Protein AF-0000000084520949 (afdb_homodimer)

Radius of gyration: 34.85 Å; Cα contacts (8 Å, |Δi|>4): 1680; chains: 2; bounding box: 61×106×76 Å

Secondary structure (DSSP, 8-state):
--TTSEEEEE--SHHHHHHHHHHHHHH--EEEEEE--STTTHHHHHHHHHTTTEEEEEESSGGGGGG-EEEE-SEEEESGGG--S--SEEEE-S-GGGHHHHHHHS-HHHHHH--EEEESS--TTHHHHHHHHHHHTT---EEEEESS-SEEEEETTSSSSSEEEEEEE-SEEEEEESSSS-HHHHHHHHHHHHTT-EEEEPSSHHHHHT--THHHHHHHHHSSHHHHHHHTT--SS--BTTSBTTTSSB-HHHHHHHHHHHHHHHHHHHHTT-----HHHHHHHTT----TTTS-HHHHHTGGGS-HHHHHHHHHHHHHHTTS-TTSPP-TT-PPP-TT--BPPPPEE-TTS-EE--HHHHHHHHHHHHHHHHHHHTT---HHHHHHHHHHHHHHHHHHHHTTTS-B-GGGS----HHHHHHHHHHHHHHHHHHHH--/--TTSEEEEE--SHHHHHHHHHHHHHH--EEEEEE--STTTHHHHHHHHHTTTEEEEEESSGGGGGG-EEEE-SEEEESGGG--S--SEEEE-S-GGGHHHHHHHS-HHHHHH--EEEESS--TTHHHHHHHHHHHTT---EEEEESS-SEEEEETTSSSSSEEEEEEE-SEEEEEESSSS-HHHHHHHHHHHHTT-EEEEPSSHHHHHT--THHHHHHHHHSSHHHHHHHTT--SS--BTTSBTTTSSB-HHHHHHHHHHHHHHHHHHHHTT-----HHHHHHHTT----TTTS-HHHHHTGGGS-HHHHHHHHHHHHHHTTS-TTSPP-TT-PPP-TT--BPPPPEE-TTS-EE--HHHHHHHHHHHHHHHHHHHTT---HHHHHHHHHHHHHHHHHHHHTTTS-B-GGGS----HHHHHHHHHHHHHHHHHHHH--

InterPro domains:
  IPR016935 Opine metallophore dehydrogenase [PF10100] (5-428)

Solvent-accessible surface area (backbone atoms only — not comparable to full-atom values): 45930 Å² total; per-residue (Å²): 131,74,59,55,48,30,33,34,36,38,30,78,46,43,62,37,53,49,50,50,39,44,42,33,75,75,62,64,30,44,38,30,39,26,29,65,84,38,83,77,40,42,48,25,56,52,37,21,59,76,49,72,34,37,37,38,31,43,57,70,47,77,89,44,53,74,65,38,49,67,41,69,55,72,39,81,32,78,20,54,65,59,65,76,80,83,41,29,19,39,34,45,52,55,59,63,88,44,50,64,68,51,53,69,43,33,58,62,73,54,57,42,61,23,50,31,36,39,31,40,53,37,42,69,45,43,58,33,33,51,51,41,54,37,46,73,67,71,24,83,46,40,45,32,22,22,6,43,63,61,56,46,54,36,42,64,81,75,47,64,47,38,41,27,31,36,66,46,70,50,59,52,44,32,27,11,35,73,45,95,77,49,71,65,56,55,52,51,36,53,52,35,46,72,58,66,23,46,59,47,77,40,95,31,24,59,61,8,18,66,62,26,69,62,77,48,48,43,50,49,52,43,33,35,72,63,36,41,38,39,25,72,62,73,48,92,56,50,40,18,55,53,24,52,57,84,39,17,56,45,32,63,64,41,41,46,48,26,53,49,36,42,52,34,52,32,51,41,36,40,75,70,75,43,82,58,78,53,61,63,37,46,44,33,75,55,57,61,70,71,59,58,81,65,50,45,69,66,56,38,74,44,43,83,76,48,54,69,66,55,43,39,39,51,52,49,48,53,47,59,52,40,44,34,36,82,85,48,78,50,47,88,78,25,49,47,46,63,61,19,75,43,68,62,58,44,50,43,68,45,94,88,62,26,38,38,63,35,66,75,50,54,57,51,50,54,47,52,49,44,48,50,50,50,23,56,74,72,72,39,80,48,69,57,55,50,49,29,51,52,49,45,48,52,49,33,48,52,49,48,62,73,43,62,92,59,54,67,39,75,75,51,52,87,79,80,62,60,70,60,45,52,35,21,50,53,42,49,47,51,52,55,50,49,54,58,65,75,93,133,73,59,55,47,29,33,36,34,38,30,78,48,44,62,37,53,50,49,49,41,45,40,33,75,72,60,64,29,44,38,30,39,26,28,64,84,39,83,75,41,43,50,26,56,51,36,22,59,73,48,73,34,36,36,39,33,43,56,71,46,76,89,43,53,76,65,39,50,67,42,71,56,73,39,80,32,80,20,53,65,59,66,75,79,82,42,29,19,40,34,46,52,56,60,61,87,43,51,63,66,51,53,70,43,34,59,63,74,53,56,42,62,24,50,33,36,38,31,39,53,37,42,67,45,42,60,33,33,50,50,41,54,38,46,74,67,70,23,82,44,40,45,32,22,22,6,44,62,60,56,46,55,35,43,64,82,76,45,63,46,40,41,27,31,35,65,46,69,50,60,51,44,32,27,12,34,73,46,94,76,50,71,64,58,55,52,51,36,53,54,34,47,73,57,68,23,47,59,44,79,42,96,31,23,60,61,8,17,66,63,27,68,61,76,47,47,44,52,51,52,45,33,36,73,62,36,41,39,40,26,70,62,71,47,93,57,48,39,18,55,53,25,51,56,82,38,16,57,47,32,64,64,40,40,45,47,26,52,50,36,42,53,35,52,31,51,40,37,40,75,70,74,43,81,56,76,55,60,63,37,46,44,32,74,56,57,61,68,72,59,56,82,65,51,44,67,65,57,40,75,44,41,84,78,50,53,69,69,55,43,38,38,52,52,48,49,54,48,59,51,41,43,33,35,85,84,49,78,50,47,85,78,26,50,47,46,64,61,19,75,43,68,60,61,44,50,43,68,46,93,88,61,26,36,39,64,36,64,76,50,56,57,51,50,53,46,52,50,44,47,50,50,51,22,56,73,71,71,40,78,47,69,56,55,50,49,29,51,51,48,44,51,53,49,33,49,52,48,48,60,74,42,61,93,59,54,67,39,77,76,51,52,87,80,82,61,59,69,58,44,52,36,21,51,53,42,50,48,51,51,55,51,51,54,59,66,76,94

Nearest PDB structures (foldseek):
  6gmz-assembly1_A  TM=9.698E-01  e=1.694E-53  Staphylococcus aureus
  6c4t-assembly1_A  TM=9.659E-01  e=5.477E-53  Staphylococcus aureus
  6c4n-assembly1_A  TM=9.568E-01  e=9.631E-44  Pseudomonas aeruginosa PAO1
  6pbp-assembly1_A  TM=9.598E-01  e=1.781E-43  Pseudomonas aeruginosa PAO1
  6c4n-assembly1_B  TM=9.517E-01  e=2.432E-41  Pseudomonas aeruginosa PAO1

Foldseek 3Di:
DDLFAEEEEEDQFQLSLLVQFLSCVPVVHQYEYEYEDDPQCVQAVVQCVVVVQKFWEAEPDPLQVSSGDMDHHNYYYHAQLGDDDAHAEYEYPDFLVCVVVSVVSHDLVRLQRHAEYEYADYAQLSQLLVVLVCVVSPHPHKYKYKQHHFFDKHAPVRGRHRYIYTYTGWQEIEMFIPDQDDPNLVVVQVSCVVSNHHYHYDRHRSLSNLLHLCLQQQLLQQLDPLNLCVQAPVDPDWAFRLDDPPNGDDDLVSLLLSLLQLVLLQVLCVLLVHGGDLNLLSCAVGHPHADCVQPPPVCSVCLVVDDSVSNSVSVSSVSVRQQFDPPADADPVRDGHRRRHHTRHYWDQDPVRATDGDVVPLSVLVNLLLSVLSCVLSVGDRVSSVSSNVSNLVSLQVSCVVQPPGHHDCSSPDDNCVVSSVSSSVSSVVSSVVVVVVD/DDLFAEEEEEDQFQLSLLVQFLSCVQVVHQYEYEYEDDPQCVQAVVQCVVVVQKFWEAEPDVLQVSSGDMDHHNYYYHAQLGDDDAHAEYEYPDFLVCVVVSVVSHDLVRLQRHAEYEYADYAQLSQLLVVLVCVVSPHPHKYKYKQHHFFDKHAPVRGRHRYIYTYTGWQEIEMFIPDQDDPNLVVVQVSCVVSNHHYHYDRHRSLSNLLHLCLQQQLLQQLDPLNLCVQAPVDPDWAFRLDDPPSGDDDLVSLLLSLLQLVLLQVLQVLLVHGGDLNLLSCQVGHPHADCVQPPPVCSVCLVVDDSVSNSVSVSSVSVRQQFDPPADADPVRDGHRRRHHTRHYWDQDPVRATDGDVVPLSVLVNLLLSVLSCVLSVGDRVSSVSSNVSNLVSLQVSCVVQPPGHHDCSSPDDNCVVSSVSSSVSSVVSSVVVVVVD

Sequence (878 aa):
MSDFKRVLILGTGPTSIQLAVMLKNHLNCCIGIVGRESVRSEPFFVALKQSNQRIRVDIQNEKHRQMEGECFIDHVYHGYGTITGEWDTVILSVTTDAYIEVLKQINDQLLKQVRCMVLISPTFGSNSLILHYMNSIQSSAEIISFSTYLGDTRWMSGEPSNHVITTGVKKKVFIGSSNDESQNIEKLCALYERLGITLETMSCPIEAETRNISLYVHPPLFMNDFSLSVIFGESAVRKYVYKMFPEGPITQYLIRDMLAEWKEITNIIEKLNMTGVNLLQFMVDDNYPVRLESLSRHDIDNFIHLETIHQEYLLYIRYTSLLIDPFSEPDQGGKYFDFSAVPIRQMFVNREGYWDIPRMPKEDYYRIKIIQGIARYVDSSCPTIDKFIAAYERKIEDAAQALQGELLSDAFVVQNFEEDLKMICSEIGKRIGSKTLNKMSDFKRVLILGTGPTSIQLAVMLKNHLNCCIGIVGRESVRSEPFFVALKQSNQRIRVDIQNEKHRQMEGECFIDHVYHGYGTITGEWDTVILSVTTDAYIEVLKQINDQLLKQVRCMVLISPTFGSNSLILHYMNSIQSSAEIISFSTYLGDTRWMSGEPSNHVITTGVKKKVFIGSSNDESQNIEKLCALYERLGITLETMSCPIEAETRNISLYVHPPLFMNDFSLSVIFGESAVRKYVYKMFPEGPITQYLIRDMLAEWKEITNIIEKLNMTGVNLLQFMVDDNYPVRLESLSRHDIDNFIHLETIHQEYLLYIRYTSLLIDPFSEPDQGGKYFDFSAVPIRQMFVNREGYWDIPRMPKEDYYRIKIIQGIARYVDSSCPTIDKFIAAYERKIEDAAQALQGELLSDAFVVQNFEEDLKMICSEIGKRIGSKTLNK

pLDDT: mean 94.58, std 6.76, range [42.28, 98.88]

Organism: Aneurinibacillus migulanus (NCBI:txid47500)

Structure (mmCIF, N/CA/C/O backbone):
data_AF-0000000084520949-model_v1
#
loop_
_entity.id
_entity.type
_entity.pdbx_description
1 polymer 'DUF2338 domain-containing protein'
#
loop_
_atom_site.group_PDB
_atom_site.id
_atom_site.type_symbol
_atom_site.label_atom_id
_atom_site.label_alt_id
_atom_site.label_comp_id
_atom_site.label_asym_id
_atom_site.label_entity_id
_atom_site.label_seq_id
_atom_site.pdbx_PDB_ins_code
_atom_site.Cartn_x
_atom_site.Cartn_y
_atom_site.Cartn_z
_atom_site.occupancy
_atom_site.B_iso_or_equiv
_atom_site.auth_seq_id
_atom_site.auth_comp_id
_atom_site.auth_asym_id
_atom_site.auth_atom_id
_atom_site.pdbx_PDB_model_num
ATOM 1 N N . MET A 1 1 ? 7.25 -54 -5.43 1 50.25 1 MET A N 1
ATOM 2 C CA . MET A 1 1 ? 8.336 -53.344 -6.156 1 50.25 1 MET A CA 1
ATOM 3 C C . MET A 1 1 ? 8.078 -51.844 -6.297 1 50.25 1 MET A C 1
ATOM 5 O O . MET A 1 1 ? 6.926 -51.438 -6.41 1 50.25 1 MET A O 1
ATOM 9 N N . SER A 1 2 ? 9.047 -51 -6.066 1 73.25 2 SER A N 1
ATOM 10 C CA . SER A 1 2 ? 8.891 -49.531 -6.055 1 73.25 2 SER A CA 1
ATOM 11 C C . SER A 1 2 ? 8.562 -49 -7.449 1 73.25 2 SER A C 1
ATOM 13 O O . SER A 1 2 ? 9.117 -49.469 -8.445 1 73.25 2 SER A O 1
ATOM 15 N N . ASP A 1 3 ? 7.453 -48.281 -7.574 1 89.25 3 ASP A N 1
ATOM 16 C CA . ASP A 1 3 ? 7.043 -47.688 -8.844 1 89.25 3 ASP A CA 1
ATOM 17 C C . ASP A 1 3 ? 7.961 -46.531 -9.242 1 89.25 3 ASP A C 1
ATOM 19 O O . ASP A 1 3 ? 7.695 -45.844 -10.219 1 89.25 3 ASP A O 1
ATOM 23 N N . PHE A 1 4 ? 9.102 -46.438 -8.562 1 94.38 4 PHE A N 1
ATOM 24 C CA . PHE A 1 4 ? 10.016 -45.344 -8.891 1 94.38 4 PHE A CA 1
ATOM 25 C C . PHE A 1 4 ? 11.406 -45.906 -9.219 1 94.38 4 PHE A C 1
ATOM 27 O O . PHE A 1 4 ? 12.414 -45.281 -8.852 1 94.38 4 PHE A O 1
ATOM 34 N N . LYS A 1 5 ? 11.422 -47.031 -9.828 1 95.62 5 LYS A N 1
ATOM 35 C CA . LYS A 1 5 ? 12.711 -47.562 -10.266 1 95.62 5 LYS A CA 1
ATOM 36 C C . LYS A 1 5 ? 13.141 -46.938 -11.586 1 95.62 5 LYS A C 1
ATOM 38 O O . LYS A 1 5 ? 14.289 -46.5 -11.727 1 95.62 5 LYS A O 1
ATOM 43 N N . ARG A 1 6 ? 12.25 -46.969 -12.547 1 97.88 6 ARG A N 1
ATOM 44 C CA . ARG A 1 6 ? 12.469 -46.312 -13.836 1 97.88 6 ARG A CA 1
ATOM 45 C C . ARG A 1 6 ? 11.461 -45.188 -14.055 1 97.88 6 ARG A C 1
ATOM 47 O O . ARG A 1 6 ? 10.258 -45.438 -14.195 1 97.88 6 ARG A O 1
ATOM 54 N N . VAL A 1 7 ? 11.961 -43.969 -14.07 1 98.38 7 VAL A N 1
ATOM 55 C CA . VAL A 1 7 ? 11.102 -42.812 -14.133 1 98.38 7 VAL A CA 1
ATOM 56 C C . VAL A 1 7 ? 11.367 -42.031 -15.43 1 98.38 7 VAL A C 1
ATOM 58 O O . VAL A 1 7 ? 12.516 -41.719 -15.742 1 98.38 7 VAL A O 1
ATOM 61 N N . LEU A 1 8 ? 10.289 -41.75 -16.188 1 98.62 8 LEU A N 1
ATOM 62 C CA . LEU A 1 8 ? 10.352 -40.938 -17.406 1 98.62 8 LEU A CA 1
ATOM 63 C C . LEU A 1 8 ? 9.758 -39.562 -17.172 1 98.62 8 LEU A C 1
ATOM 65 O O . LEU A 1 8 ? 8.594 -39.438 -16.797 1 98.62 8 LEU A O 1
ATOM 69 N N . ILE A 1 9 ? 10.547 -38.531 -17.391 1 98.5 9 ILE A N 1
ATOM 70 C CA . ILE A 1 9 ? 10.086 -37.156 -17.234 1 98.5 9 ILE A CA 1
ATOM 71 C C . ILE A 1 9 ? 9.766 -36.562 -18.609 1 98.5 9 ILE A C 1
ATOM 73 O O . ILE A 1 9 ? 10.633 -36.5 -19.484 1 98.5 9 ILE A O 1
ATOM 77 N N . LEU A 1 10 ? 8.539 -36.156 -18.766 1 98.06 10 LEU A N 1
ATOM 78 C CA . LEU A 1 10 ? 8.117 -35.5 -19.984 1 98.06 10 LEU A CA 1
ATOM 79 C C . LEU A 1 10 ? 8.328 -34 -19.875 1 98.06 10 LEU A C 1
ATOM 81 O O . LEU A 1 10 ? 7.637 -33.312 -19.109 1 98.06 10 LEU A O 1
ATOM 85 N N . GLY A 1 11 ? 9.164 -33.438 -20.719 1 95.69 11 GLY A N 1
ATOM 86 C CA . GLY A 1 11 ? 9.523 -32.031 -20.672 1 95.69 11 GLY A CA 1
ATOM 87 C C . GLY A 1 11 ? 11 -31.781 -20.453 1 95.69 11 GLY A C 1
ATOM 88 O O . GLY A 1 11 ? 11.68 -32.594 -19.828 1 95.69 11 GLY A O 1
ATOM 89 N N . THR A 1 12 ? 11.484 -30.641 -20.938 1 94.44 12 THR A N 1
ATOM 90 C CA . THR A 1 12 ? 12.914 -30.359 -20.875 1 94.44 12 THR A CA 1
ATOM 91 C C . THR A 1 12 ? 13.172 -29.016 -20.188 1 94.44 12 THR A C 1
ATOM 93 O O . THR A 1 12 ? 14.227 -28.406 -20.375 1 94.44 12 THR A O 1
ATOM 96 N N . GLY A 1 13 ? 12.227 -28.547 -19.438 1 93.5 13 GLY A N 1
ATOM 97 C CA . GLY A 1 13 ? 12.391 -27.281 -18.75 1 93.5 13 GLY A CA 1
ATOM 98 C C . GLY A 1 13 ? 13.195 -27.406 -17.469 1 93.5 13 GLY A C 1
ATOM 99 O O . GLY A 1 13 ? 13.617 -28.5 -17.094 1 93.5 13 GLY A O 1
ATOM 100 N N . PRO A 1 14 ? 13.398 -26.281 -16.812 1 96.12 14 PRO A N 1
ATOM 101 C CA . PRO A 1 14 ? 14.18 -26.266 -15.578 1 96.12 14 PRO A CA 1
ATOM 102 C C . PRO A 1 14 ? 13.594 -27.203 -14.516 1 96.12 14 PRO A C 1
ATOM 104 O O . PRO A 1 14 ? 14.344 -27.859 -13.789 1 96.12 14 PRO A O 1
ATOM 107 N N . THR A 1 15 ? 12.273 -27.281 -14.422 1 96.88 15 THR A N 1
ATOM 108 C CA . THR A 1 15 ? 11.594 -28.156 -13.461 1 96.88 15 THR A CA 1
ATOM 109 C C . THR A 1 15 ? 11.977 -29.609 -13.68 1 96.88 15 THR A C 1
ATOM 111 O O . THR A 1 15 ? 12.172 -30.359 -12.727 1 96.88 15 THR A O 1
ATOM 114 N N . SER A 1 16 ? 12.086 -30 -14.898 1 97.31 16 SER A N 1
ATOM 115 C CA . SER A 1 16 ? 12.445 -31.375 -15.25 1 97.31 16 SER A CA 1
ATOM 116 C C . SER A 1 16 ? 13.844 -31.719 -14.742 1 97.31 16 SER A C 1
ATOM 118 O O . SER A 1 16 ? 14.062 -32.812 -14.227 1 97.31 16 SER A O 1
ATOM 120 N N . ILE A 1 17 ? 14.719 -30.766 -14.867 1 97.44 17 ILE A N 1
ATOM 121 C CA . ILE A 1 17 ? 16.094 -30.969 -14.422 1 97.44 17 ILE A CA 1
ATOM 122 C C . ILE A 1 17 ? 16.125 -31.109 -12.898 1 97.44 17 ILE A C 1
ATOM 124 O O . ILE A 1 17 ? 16.766 -32.031 -12.375 1 97.44 17 ILE A O 1
ATOM 128 N N . GLN A 1 18 ? 15.438 -30.266 -12.273 1 98.06 18 GLN A N 1
ATOM 129 C CA . GLN A 1 18 ? 15.375 -30.328 -10.82 1 98.06 18 GLN A CA 1
ATOM 130 C C . GLN A 1 18 ? 14.789 -31.672 -10.359 1 98.06 18 GLN A C 1
ATOM 132 O O . GLN A 1 18 ? 15.297 -32.281 -9.414 1 98.06 18 GLN A O 1
ATOM 137 N N . LEU A 1 19 ? 13.727 -32.094 -10.984 1 97.88 19 LEU A N 1
ATOM 138 C CA . LEU A 1 19 ? 13.086 -33.344 -10.633 1 97.88 19 LEU A CA 1
ATOM 139 C C . LEU A 1 19 ? 14.023 -34.531 -10.867 1 97.88 19 LEU A C 1
ATOM 141 O O . LEU A 1 19 ? 14.102 -35.438 -10.047 1 97.88 19 LEU A O 1
ATOM 145 N N . ALA A 1 20 ? 14.734 -34.5 -11.969 1 98.12 20 ALA A N 1
ATOM 146 C CA . ALA A 1 20 ? 15.664 -35.594 -12.305 1 98.12 20 ALA A CA 1
ATOM 147 C C . ALA A 1 20 ? 16.734 -35.75 -11.234 1 98.12 20 ALA A C 1
ATOM 149 O O . ALA A 1 20 ? 16.984 -36.844 -10.758 1 98.12 20 ALA A O 1
ATOM 150 N N . VAL A 1 21 ? 17.297 -34.625 -10.867 1 97.81 21 VAL A N 1
ATOM 151 C CA . VAL A 1 21 ? 18.375 -34.656 -9.875 1 97.81 21 VAL A CA 1
ATOM 152 C C . VAL A 1 21 ? 17.828 -35.125 -8.531 1 97.81 21 VAL A C 1
ATOM 154 O O . VAL A 1 21 ? 18.453 -35.969 -7.863 1 97.81 21 VAL A O 1
ATOM 157 N N . MET A 1 22 ? 16.719 -34.656 -8.148 1 96.88 22 MET A N 1
ATOM 158 C CA . MET A 1 22 ? 16.094 -35.031 -6.883 1 96.88 22 MET A CA 1
ATOM 159 C C . MET A 1 22 ? 15.805 -36.531 -6.836 1 96.88 22 MET A C 1
ATOM 161 O O . MET A 1 22 ? 16.156 -37.188 -5.867 1 96.88 22 MET A O 1
ATOM 165 N N . LEU A 1 23 ? 15.227 -37.062 -7.859 1 97 23 LEU A N 1
ATOM 166 C CA . LEU A 1 23 ? 14.82 -38.469 -7.898 1 97 23 LEU A CA 1
ATOM 167 C C . LEU A 1 23 ? 16.031 -39.375 -7.961 1 97 23 LEU A C 1
ATOM 169 O O . LEU A 1 23 ? 16.078 -40.406 -7.289 1 97 23 LEU A O 1
ATOM 173 N N . LYS A 1 24 ? 16.938 -38.969 -8.766 1 96.69 24 LYS A N 1
ATOM 174 C CA . LYS A 1 24 ? 18.141 -39.781 -8.906 1 96.69 24 LYS A CA 1
ATOM 175 C C . LYS A 1 24 ? 18.938 -39.812 -7.609 1 96.69 24 LYS A C 1
ATOM 177 O O . LYS A 1 24 ? 19.375 -40.875 -7.164 1 96.69 24 LYS A O 1
ATOM 182 N N . ASN A 1 25 ? 19.156 -38.719 -7.055 1 95.69 25 ASN A N 1
ATOM 183 C CA . ASN A 1 25 ? 20.031 -38.625 -5.895 1 95.69 25 ASN A CA 1
ATOM 184 C C . ASN A 1 25 ? 19.375 -39.188 -4.641 1 95.69 25 ASN A C 1
ATOM 186 O O . ASN A 1 25 ? 20.062 -39.719 -3.76 1 95.69 25 ASN A O 1
ATOM 190 N N . HIS A 1 26 ? 18.125 -39.094 -4.516 1 95.5 26 HIS A N 1
ATOM 191 C CA . HIS A 1 26 ? 17.484 -39.469 -3.264 1 95.5 26 HIS A CA 1
ATOM 192 C C . HIS A 1 26 ? 16.812 -40.844 -3.377 1 95.5 26 HIS A C 1
ATOM 194 O O . HIS A 1 26 ? 16.594 -41.5 -2.367 1 95.5 26 HIS A O 1
ATOM 200 N N . LEU A 1 27 ? 16.453 -41.219 -4.594 1 95 27 LEU A N 1
ATOM 201 C CA . LEU A 1 27 ? 15.742 -42.5 -4.746 1 95 27 LEU A CA 1
ATOM 202 C C . LEU A 1 27 ? 16.516 -43.438 -5.648 1 95 27 LEU A C 1
ATOM 204 O O . LEU A 1 27 ? 16.109 -44.594 -5.836 1 95 27 LEU A O 1
ATOM 208 N N . ASN A 1 28 ? 17.578 -43 -6.207 1 94.88 28 ASN A N 1
ATOM 209 C CA . ASN A 1 28 ? 18.422 -43.812 -7.078 1 94.88 28 ASN A CA 1
ATOM 210 C C . ASN A 1 28 ? 17.641 -44.375 -8.25 1 94.88 28 ASN A C 1
ATOM 212 O O . ASN A 1 28 ? 17.734 -45.562 -8.555 1 94.88 28 ASN A O 1
ATOM 216 N N . CYS A 1 29 ? 16.891 -43.531 -8.875 1 95.69 29 CYS A N 1
ATOM 217 C CA . CYS A 1 29 ? 16.047 -43.938 -10 1 95.69 29 CYS A CA 1
ATOM 218 C C . CYS A 1 29 ? 16.828 -43.906 -11.305 1 95.69 29 CYS A C 1
ATOM 220 O O . CYS A 1 29 ? 17.797 -43.156 -11.445 1 95.69 29 CYS A O 1
ATOM 222 N N . CYS A 1 30 ? 16.438 -44.875 -12.188 1 97.81 30 CYS A N 1
ATOM 223 C CA . CYS A 1 30 ? 16.781 -44.688 -13.594 1 97.81 30 CYS A CA 1
ATOM 224 C C . CYS A 1 30 ? 15.945 -43.562 -14.219 1 97.81 30 CYS A C 1
ATOM 226 O O . CYS A 1 30 ? 14.711 -43.625 -14.195 1 97.81 30 CYS A O 1
ATOM 228 N N . ILE A 1 31 ? 16.641 -42.625 -14.797 1 98.12 31 ILE A N 1
ATOM 229 C CA . ILE A 1 31 ? 15.914 -41.438 -15.242 1 98.12 31 ILE A CA 1
ATOM 230 C C . ILE A 1 31 ? 15.953 -41.344 -16.766 1 98.12 31 ILE A C 1
ATOM 232 O O . ILE A 1 31 ? 17.016 -41.469 -17.375 1 98.12 31 ILE A O 1
ATOM 236 N N . GLY A 1 32 ? 14.781 -41.156 -17.375 1 98.25 32 GLY A N 1
ATOM 237 C CA . GLY A 1 32 ? 14.641 -40.75 -18.766 1 98.25 32 GLY A CA 1
ATOM 238 C C . GLY A 1 32 ? 14.023 -39.375 -18.906 1 98.25 32 GLY A C 1
ATOM 239 O O . GLY A 1 32 ? 13.133 -39 -18.141 1 98.25 32 GLY A O 1
ATOM 240 N N . ILE A 1 33 ? 14.5 -38.625 -19.875 1 97.75 33 ILE A N 1
ATOM 241 C CA . ILE A 1 33 ? 13.922 -37.344 -20.203 1 97.75 33 ILE A CA 1
ATOM 242 C C . ILE A 1 33 ? 13.562 -37.281 -21.688 1 97.75 33 ILE A C 1
ATOM 244 O O . ILE A 1 33 ? 14.305 -37.781 -22.531 1 97.75 33 ILE A O 1
ATOM 248 N N . VAL A 1 34 ? 12.43 -36.719 -21.953 1 97.25 34 VAL A N 1
ATOM 249 C CA . VAL A 1 34 ? 12.008 -36.594 -23.344 1 97.25 34 VAL A CA 1
ATOM 250 C C . VAL A 1 34 ? 11.453 -35.188 -23.578 1 97.25 34 VAL A C 1
ATOM 252 O O . VAL A 1 34 ? 10.805 -34.594 -22.703 1 97.25 34 VAL A O 1
ATOM 255 N N . GLY A 1 35 ? 11.742 -34.625 -24.719 1 92.81 35 GLY A N 1
ATOM 256 C CA . GLY A 1 35 ? 11.211 -33.344 -25.141 1 92.81 35 GLY A CA 1
ATOM 257 C C . GLY A 1 35 ? 11.008 -33.219 -26.641 1 92.81 35 GLY A C 1
ATOM 258 O O . GLY A 1 35 ? 11.555 -34.031 -27.391 1 92.81 35 GLY A O 1
ATOM 259 N N . ARG A 1 36 ? 10.211 -32.281 -26.922 1 86.62 36 ARG A N 1
ATOM 260 C CA . ARG A 1 36 ? 10.008 -32.031 -28.344 1 86.62 36 ARG A CA 1
ATOM 261 C C . ARG A 1 36 ? 11.25 -31.406 -28.969 1 86.62 36 ARG A C 1
ATOM 263 O O . ARG A 1 36 ? 11.961 -30.625 -28.328 1 86.62 36 ARG A O 1
ATOM 270 N N . GLU A 1 37 ? 11.453 -31.781 -30.188 1 80.38 37 GLU A N 1
ATOM 271 C CA . GLU A 1 37 ? 12.516 -31.109 -30.922 1 80.38 37 GLU A CA 1
ATOM 272 C C . GLU A 1 37 ? 12.031 -29.766 -31.469 1 80.38 37 GLU A C 1
ATOM 274 O O . GLU A 1 37 ? 11.164 -29.719 -32.344 1 80.38 37 GLU A O 1
ATOM 279 N N . SER A 1 38 ? 12.492 -28.781 -30.859 1 79.81 38 SER A N 1
ATOM 280 C CA . SER A 1 38 ? 12.133 -27.422 -31.25 1 79.81 38 SER A CA 1
ATOM 281 C C . SER A 1 38 ? 13.32 -26.484 -31.141 1 79.81 38 SER A C 1
ATOM 283 O O . SER A 1 38 ? 14.352 -26.828 -30.562 1 79.81 38 SER A O 1
ATOM 285 N N . VAL A 1 39 ? 13.078 -25.359 -31.734 1 76.44 39 VAL A N 1
ATOM 286 C CA . VAL A 1 39 ? 14.109 -24.328 -31.641 1 76.44 39 VAL A CA 1
ATOM 287 C C . VAL A 1 39 ? 14.367 -23.984 -30.172 1 76.44 39 VAL A C 1
ATOM 289 O O . VAL A 1 39 ? 15.5 -23.703 -29.781 1 76.44 39 VAL A O 1
ATOM 292 N N . ARG A 1 40 ? 13.391 -24.125 -29.375 1 77.38 40 ARG A N 1
ATOM 293 C CA . ARG A 1 40 ? 13.477 -23.766 -27.953 1 77.38 40 ARG A CA 1
ATOM 294 C C . ARG A 1 40 ? 14.25 -24.812 -27.172 1 77.38 40 ARG A C 1
ATOM 296 O O . ARG A 1 40 ? 14.969 -24.469 -26.219 1 77.38 40 ARG A O 1
ATOM 303 N N . SER A 1 41 ? 14.078 -26.031 -27.578 1 84.44 41 SER A N 1
ATOM 304 C CA . SER A 1 41 ? 14.68 -27.109 -26.797 1 84.44 41 SER A CA 1
ATOM 305 C C . SER A 1 41 ? 16.062 -27.484 -27.344 1 84.44 41 SER A C 1
ATOM 307 O O . SER A 1 41 ? 16.828 -28.172 -26.672 1 84.44 41 SER A O 1
ATOM 309 N N . GLU A 1 42 ? 16.422 -26.984 -28.453 1 88.88 42 GLU A N 1
ATOM 310 C CA . GLU A 1 42 ? 17.656 -27.375 -29.125 1 88.88 42 GLU A CA 1
ATOM 311 C C . GLU A 1 42 ? 18.875 -27.062 -28.266 1 88.88 42 GLU A C 1
ATOM 313 O O . GLU A 1 42 ? 19.766 -27.891 -28.094 1 88.88 42 GLU A O 1
ATOM 318 N N . PRO A 1 43 ? 18.891 -25.938 -27.75 1 89.62 43 PRO A N 1
ATOM 319 C CA . PRO A 1 43 ? 20.047 -25.641 -26.906 1 89.62 43 PRO A CA 1
ATOM 320 C C . PRO A 1 43 ? 20.188 -26.609 -25.719 1 89.62 43 PRO A C 1
ATOM 322 O O . PRO A 1 43 ? 21.297 -26.938 -25.328 1 89.62 43 PRO A O 1
ATOM 325 N N . PHE A 1 44 ? 19.188 -27.047 -25.188 1 93.31 44 PHE A N 1
ATOM 326 C CA . PHE A 1 44 ? 19.188 -28 -24.094 1 93.31 44 PHE A CA 1
ATOM 327 C C . PHE A 1 44 ? 19.812 -29.328 -24.531 1 93.31 44 PHE A C 1
ATOM 329 O O . PHE A 1 44 ? 20.703 -29.844 -23.844 1 93.31 44 PHE A O 1
ATOM 336 N N . PHE A 1 45 ? 19.406 -29.812 -25.641 1 94.31 45 PHE A N 1
ATOM 337 C CA . PHE A 1 45 ? 19.906 -31.094 -26.141 1 94.31 45 PHE A CA 1
ATOM 338 C C . PHE A 1 45 ? 21.391 -30.984 -26.484 1 94.31 45 PHE A C 1
ATOM 340 O O . PHE A 1 45 ? 22.156 -31.922 -26.266 1 94.31 45 PHE A O 1
ATOM 347 N N . VAL A 1 46 ? 21.734 -29.828 -27 1 94.38 46 VAL A N 1
ATOM 348 C CA . VAL A 1 46 ? 23.141 -29.609 -27.344 1 94.38 46 VAL A CA 1
ATOM 349 C C . VAL A 1 46 ? 23.984 -29.594 -26.062 1 94.38 46 VAL A C 1
ATOM 351 O O . VAL A 1 46 ? 25.031 -30.234 -26 1 94.38 46 VAL A O 1
ATOM 354 N N . ALA A 1 47 ? 23.484 -28.953 -25.109 1 95.19 47 ALA A N 1
ATOM 355 C CA . ALA A 1 47 ? 24.188 -28.859 -23.828 1 95.19 47 ALA A CA 1
ATOM 356 C C . ALA A 1 47 ? 24.312 -30.234 -23.188 1 95.19 47 ALA A C 1
ATOM 358 O O . ALA A 1 47 ? 25.344 -30.562 -22.578 1 95.19 47 ALA A O 1
ATOM 359 N N . LEU A 1 48 ? 23.312 -31 -23.281 1 94.94 48 LEU A N 1
ATOM 360 C CA . LEU A 1 48 ? 23.312 -32.344 -22.703 1 94.94 48 LEU A CA 1
ATOM 361 C C . LEU A 1 48 ? 24.359 -33.219 -23.391 1 94.94 48 LEU A C 1
ATOM 363 O O . LEU A 1 48 ? 25.062 -34 -22.719 1 94.94 48 LEU A O 1
ATOM 367 N N . LYS A 1 49 ? 24.375 -33.094 -24.594 1 94.31 49 LYS A N 1
ATOM 368 C CA . LYS A 1 49 ? 25.344 -33.875 -25.344 1 94.31 49 LYS A CA 1
ATOM 369 C C . LYS A 1 49 ? 26.781 -33.469 -24.984 1 94.31 49 LYS A C 1
ATOM 371 O O . LYS A 1 49 ? 27.641 -34.312 -24.812 1 94.31 49 LYS A O 1
ATOM 376 N N . GLN A 1 50 ? 26.969 -32.219 -24.922 1 95.69 50 GLN A N 1
ATOM 377 C CA . GLN A 1 50 ? 28.297 -31.688 -24.641 1 95.69 50 GLN A CA 1
ATOM 378 C C . GLN A 1 50 ? 28.75 -32.062 -23.234 1 95.69 50 GLN A C 1
ATOM 380 O O . GLN A 1 50 ? 29.938 -32.219 -22.984 1 95.69 50 GLN A O 1
ATOM 385 N N . SER A 1 51 ? 27.859 -32.281 -22.375 1 95.5 51 SER A N 1
ATOM 386 C CA . SER A 1 51 ? 28.172 -32.594 -20.984 1 95.5 51 SER A CA 1
ATOM 387 C C . SER A 1 51 ? 28.156 -34.094 -20.75 1 95.5 51 SER A C 1
ATOM 389 O O . SER A 1 51 ? 28.203 -34.531 -19.594 1 95.5 51 SER A O 1
ATOM 391 N N . ASN A 1 52 ? 28.016 -34.875 -21.734 1 95.56 52 ASN A N 1
ATOM 392 C CA . ASN A 1 52 ? 27.875 -36.312 -21.625 1 95.56 52 ASN A CA 1
ATOM 393 C C . ASN A 1 52 ? 26.688 -36.688 -20.75 1 95.56 52 ASN A C 1
ATOM 395 O O . ASN A 1 52 ? 26.828 -37.5 -19.828 1 95.56 52 ASN A O 1
ATOM 399 N N . GLN A 1 53 ? 25.531 -35.969 -20.906 1 96.12 53 GLN A N 1
ATOM 400 C CA . GLN A 1 53 ? 24.234 -36.219 -20.281 1 96.12 53 GLN A CA 1
ATOM 401 C C . GLN A 1 53 ? 24.266 -35.906 -18.797 1 96.12 53 GLN A C 1
ATOM 403 O O . GLN A 1 53 ? 23.453 -36.406 -18.031 1 96.12 53 GLN A O 1
ATOM 408 N N . ARG A 1 54 ? 25.156 -35.094 -18.406 1 97.56 54 ARG A N 1
ATOM 409 C CA . ARG A 1 54 ? 25.219 -34.625 -17.031 1 97.56 54 ARG A CA 1
ATOM 410 C C . ARG A 1 54 ? 24.422 -33.344 -16.828 1 97.56 54 ARG A C 1
ATOM 412 O O . ARG A 1 54 ? 24.469 -32.438 -17.672 1 97.56 54 ARG A O 1
ATOM 419 N N . ILE A 1 55 ? 23.641 -33.312 -15.75 1 97.81 55 ILE A N 1
ATOM 420 C CA . ILE A 1 55 ? 22.875 -32.125 -15.406 1 97.81 55 ILE A CA 1
ATOM 421 C C . ILE A 1 55 ? 23.203 -31.688 -13.984 1 97.81 55 ILE A C 1
ATOM 423 O O . ILE A 1 55 ? 23.703 -32.5 -13.188 1 97.81 55 ILE A O 1
ATOM 427 N N . ARG A 1 56 ? 22.953 -30.406 -13.781 1 98 56 ARG A N 1
ATOM 428 C CA . ARG A 1 56 ? 23.328 -29.828 -12.492 1 98 56 ARG A CA 1
ATOM 429 C C . ARG A 1 56 ? 22.266 -28.859 -11.984 1 98 56 ARG A C 1
ATOM 431 O O . ARG A 1 56 ? 21.703 -28.094 -12.766 1 98 56 ARG A O 1
ATOM 438 N N . VAL A 1 57 ? 22.031 -28.875 -10.641 1 97.94 57 VAL A N 1
ATOM 439 C CA . VAL A 1 57 ? 21.109 -27.953 -9.977 1 97.94 57 VAL A CA 1
ATOM 440 C C . VAL A 1 57 ? 21.844 -27.219 -8.859 1 97.94 57 VAL A C 1
ATOM 442 O O . VAL A 1 57 ? 22.422 -27.844 -7.977 1 97.94 57 VAL A O 1
ATOM 445 N N . ASP A 1 58 ? 21.797 -25.938 -8.938 1 97.31 58 ASP A N 1
ATOM 446 C CA . ASP A 1 58 ? 22.281 -25.078 -7.859 1 97.31 58 ASP A CA 1
ATOM 447 C C . ASP A 1 58 ? 21.125 -24.5 -7.055 1 97.31 58 ASP A C 1
ATOM 449 O O . ASP A 1 58 ? 19.984 -24.516 -7.5 1 97.31 58 ASP A O 1
ATOM 453 N N . ILE A 1 59 ? 21.438 -24.062 -5.844 1 94.81 59 ILE A N 1
ATOM 454 C CA . ILE A 1 59 ? 20.438 -23.422 -4.988 1 94.81 59 ILE A CA 1
ATOM 455 C C . ILE A 1 59 ? 20.906 -22.031 -4.594 1 94.81 59 ILE A C 1
ATOM 457 O O . ILE A 1 59 ? 22.109 -21.766 -4.531 1 94.81 59 ILE A O 1
ATOM 461 N N . GLN A 1 60 ? 20 -21.188 -4.406 1 90.06 60 GLN A N 1
ATOM 462 C CA . GLN A 1 60 ? 20.312 -19.828 -3.979 1 90.06 60 GLN A CA 1
ATOM 463 C C . GLN A 1 60 ? 20.422 -19.734 -2.459 1 90.06 60 GLN A C 1
ATOM 465 O O . GLN A 1 60 ? 21.25 -19 -1.935 1 90.06 60 GLN A O 1
ATOM 470 N N . ASN A 1 61 ? 19.656 -20.516 -1.74 1 87.75 61 ASN A N 1
ATOM 471 C CA . ASN A 1 61 ? 19.609 -20.516 -0.282 1 87.75 61 ASN A CA 1
ATOM 472 C C . ASN A 1 61 ? 20.172 -21.797 0.301 1 87.75 61 ASN A C 1
ATOM 474 O O . ASN A 1 61 ? 19.641 -22.891 0.035 1 87.75 61 ASN A O 1
ATOM 478 N N . GLU A 1 62 ? 21.016 -21.656 1.245 1 89.44 62 GLU A N 1
ATOM 479 C CA . GLU A 1 62 ? 21.719 -22.797 1.808 1 89.44 62 GLU A CA 1
ATOM 480 C C . GLU A 1 62 ? 20.766 -23.719 2.566 1 89.44 62 GLU A C 1
ATOM 482 O O . GLU A 1 62 ? 21.031 -24.922 2.691 1 89.44 62 GLU A O 1
ATOM 487 N N . LYS A 1 63 ? 19.719 -23.203 2.943 1 87.81 63 LYS A N 1
ATOM 488 C CA . LYS A 1 63 ? 18.75 -23.984 3.674 1 87.81 63 LYS A CA 1
ATOM 489 C C . LYS A 1 63 ? 18.188 -25.109 2.801 1 87.81 63 LYS A C 1
ATOM 491 O O . LYS A 1 63 ? 17.656 -26.109 3.314 1 87.81 63 LYS A O 1
ATOM 496 N N . HIS A 1 64 ? 18.344 -24.984 1.468 1 92.38 64 HIS A N 1
ATOM 497 C CA . HIS A 1 64 ? 17.797 -25.969 0.54 1 92.38 64 HIS A CA 1
ATOM 498 C C . HIS A 1 64 ? 18.906 -26.797 -0.104 1 92.38 64 HIS A C 1
ATOM 500 O O . HIS A 1 64 ? 18.781 -27.219 -1.253 1 92.38 64 HIS A O 1
ATOM 506 N N . ARG A 1 65 ? 19.953 -27.031 0.561 1 92.94 65 ARG A N 1
ATOM 507 C CA . ARG A 1 65 ? 21.141 -27.719 0.059 1 92.94 65 ARG A CA 1
ATOM 508 C C . ARG A 1 65 ? 20.797 -29.125 -0.415 1 92.94 65 ARG A C 1
ATOM 510 O O . ARG A 1 65 ? 21.422 -29.641 -1.344 1 92.94 65 ARG A O 1
ATOM 517 N N . GLN A 1 66 ? 19.812 -29.703 0.132 1 93.94 66 GLN A N 1
ATOM 518 C CA . GLN A 1 66 ? 19.422 -31.078 -0.219 1 93.94 66 GLN A CA 1
ATOM 519 C C . GLN A 1 66 ? 18.875 -31.141 -1.641 1 93.94 66 GLN A C 1
ATOM 521 O O . GLN A 1 66 ? 18.766 -32.219 -2.217 1 93.94 66 GLN A O 1
ATOM 526 N N . MET A 1 67 ? 18.562 -30.031 -2.221 1 95 67 MET A N 1
ATOM 527 C CA . MET A 1 67 ? 17.984 -29.984 -3.559 1 95 67 MET A CA 1
ATOM 528 C C . MET A 1 67 ? 19.078 -29.844 -4.621 1 95 67 MET A C 1
ATOM 530 O O . MET A 1 67 ? 18.812 -30.047 -5.809 1 95 67 MET A O 1
ATOM 534 N N . GLU A 1 68 ? 20.219 -29.516 -4.164 1 95.81 68 GLU A N 1
ATOM 535 C CA . GLU A 1 68 ? 21.328 -29.312 -5.098 1 95.81 68 GLU A CA 1
ATOM 536 C C . GLU A 1 68 ? 22.016 -30.641 -5.426 1 95.81 68 GLU A C 1
ATOM 538 O O . GLU A 1 68 ? 21.906 -31.609 -4.676 1 95.81 68 GLU A O 1
ATOM 543 N N . GLY A 1 69 ? 22.719 -30.594 -6.605 1 96.44 69 GLY A N 1
ATOM 544 C CA . GLY A 1 69 ? 23.5 -31.75 -6.977 1 96.44 69 GLY A CA 1
ATOM 545 C C . GLY A 1 69 ? 23.656 -31.922 -8.477 1 96.44 69 GLY A C 1
ATOM 546 O O . GLY A 1 69 ? 23.281 -31.031 -9.242 1 96.44 69 GLY A O 1
ATOM 547 N N . GLU A 1 70 ? 24.281 -32.969 -8.75 1 97.19 70 GLU A N 1
ATOM 548 C CA . GLU A 1 70 ? 24.5 -33.344 -10.141 1 97.19 70 GLU A CA 1
ATOM 549 C C . GLU A 1 70 ? 24.172 -34.844 -10.375 1 97.19 70 GLU A C 1
ATOM 551 O O . GLU A 1 70 ? 24.219 -35.625 -9.445 1 97.19 70 GLU A O 1
ATOM 556 N N . CYS A 1 71 ? 23.734 -35.062 -11.57 1 96.25 71 CYS A N 1
ATOM 557 C CA . CYS A 1 71 ? 23.531 -36.469 -11.914 1 96.25 71 CYS A CA 1
ATOM 558 C C . CYS A 1 71 ? 23.594 -36.688 -13.422 1 96.25 71 CYS A C 1
ATOM 560 O O . CYS A 1 71 ? 23.75 -35.719 -14.18 1 96.25 71 CYS A O 1
ATOM 562 N N . PHE A 1 72 ? 23.609 -37.969 -13.719 1 96.25 72 PHE A N 1
ATOM 563 C CA . PHE A 1 72 ? 23.578 -38.375 -15.117 1 96.25 72 PHE A CA 1
ATOM 564 C C . PHE A 1 72 ? 22.188 -38.844 -15.523 1 96.25 72 PHE A C 1
ATOM 566 O O . PHE A 1 72 ? 21.516 -39.562 -14.781 1 96.25 72 PHE A O 1
ATOM 573 N N . ILE A 1 73 ? 21.766 -38.406 -16.719 1 97.75 73 ILE A N 1
ATOM 574 C CA . ILE A 1 73 ? 20.5 -38.875 -17.266 1 97.75 73 ILE A CA 1
ATOM 575 C C . ILE A 1 7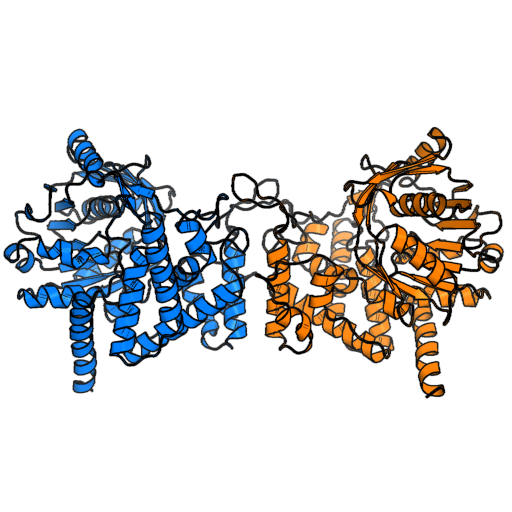3 ? 20.734 -40.188 -18 1 97.75 73 ILE A C 1
ATOM 577 O O . ILE A 1 73 ? 21.531 -40.25 -18.938 1 97.75 73 ILE A O 1
ATOM 581 N N . ASP A 1 74 ? 20 -41.156 -17.703 1 97.81 74 ASP A N 1
ATOM 582 C CA . ASP A 1 74 ? 20.219 -42.5 -18.25 1 97.81 74 ASP A CA 1
ATOM 583 C C . ASP A 1 74 ? 19.719 -42.594 -19.688 1 97.81 74 ASP A C 1
ATOM 585 O O . ASP A 1 74 ? 20.344 -43.281 -20.516 1 97.81 74 ASP A O 1
ATOM 589 N N . HIS A 1 75 ? 18.609 -41.969 -19.984 1 97.69 75 HIS A N 1
ATOM 590 C CA . HIS A 1 75 ? 18.016 -42.031 -21.312 1 97.69 75 HIS A CA 1
ATOM 591 C C . HIS A 1 75 ? 17.531 -40.625 -21.75 1 97.69 75 HIS A C 1
ATOM 593 O O . HIS A 1 75 ? 16.891 -39.938 -20.969 1 97.69 75 HIS A O 1
ATOM 599 N N . VAL A 1 76 ? 17.906 -40.312 -22.953 1 96.94 76 VAL A N 1
ATOM 600 C CA . VAL A 1 76 ? 17.453 -39.031 -23.531 1 96.94 76 VAL A CA 1
ATOM 601 C C . VAL A 1 76 ? 16.734 -39.312 -24.859 1 96.94 76 VAL A C 1
ATOM 603 O O . VAL A 1 76 ? 17.281 -39.969 -25.734 1 96.94 76 VAL A O 1
ATOM 606 N N . TYR A 1 77 ? 15.5 -38.812 -24.938 1 96.69 77 TYR A N 1
ATOM 607 C CA . TYR A 1 77 ? 14.711 -39.031 -26.141 1 96.69 77 TYR A CA 1
ATOM 608 C C . TYR A 1 77 ? 14.398 -37.719 -26.844 1 96.69 77 TYR A C 1
ATOM 610 O O . TYR A 1 77 ? 14 -36.75 -26.203 1 96.69 77 TYR A O 1
ATOM 618 N N . HIS A 1 78 ? 14.516 -37.781 -28.156 1 94.5 78 HIS A N 1
ATOM 619 C CA . HIS A 1 78 ? 14.172 -36.625 -29 1 94.5 78 HIS A CA 1
ATOM 620 C C . HIS A 1 78 ? 12.812 -36.844 -29.672 1 94.5 78 HIS A C 1
ATOM 622 O O . HIS A 1 78 ? 12.719 -37.406 -30.75 1 94.5 78 HIS A O 1
ATOM 628 N N . GLY A 1 79 ? 11.875 -36.281 -28.953 1 94.75 79 GLY A N 1
ATOM 629 C CA . GLY A 1 79 ? 10.516 -36.469 -29.422 1 94.75 79 GLY A CA 1
ATOM 630 C C . GLY A 1 79 ? 9.766 -37.531 -28.641 1 94.75 79 GLY A C 1
ATOM 631 O O . GLY A 1 79 ? 10.336 -38.594 -28.297 1 94.75 79 GLY A O 1
ATOM 632 N N . TYR A 1 80 ? 8.508 -37.375 -28.5 1 96.19 80 TYR A N 1
ATOM 633 C CA . TYR A 1 80 ? 7.703 -38.25 -27.641 1 96.19 80 TYR A CA 1
ATOM 634 C C . TYR A 1 80 ? 7.438 -39.594 -28.312 1 96.19 80 TYR A C 1
ATOM 636 O O . TYR A 1 80 ? 7.23 -40.594 -27.641 1 96.19 80 TYR A O 1
ATOM 644 N N . GLY A 1 81 ? 7.492 -39.594 -29.562 1 95.31 81 GLY A N 1
ATOM 645 C CA . GLY A 1 81 ? 7.262 -40.844 -30.297 1 95.31 81 GLY A CA 1
ATOM 646 C C . GLY A 1 81 ? 8.469 -41.75 -30.312 1 95.31 81 GLY A C 1
ATOM 647 O O . GLY A 1 81 ? 8.352 -42.938 -30.672 1 95.31 81 GLY A O 1
ATOM 648 N N . THR A 1 82 ? 9.562 -41.281 -29.797 1 96.31 82 THR A N 1
ATOM 649 C CA . THR A 1 82 ? 10.812 -42.031 -29.906 1 96.31 82 THR A CA 1
ATOM 650 C C . THR A 1 82 ? 11.078 -42.844 -28.641 1 96.31 82 THR A C 1
ATOM 652 O O . THR A 1 82 ? 12.047 -43.594 -28.578 1 96.31 82 THR A O 1
ATOM 655 N N . ILE A 1 83 ? 10.242 -42.719 -27.688 1 97.5 83 ILE A N 1
ATOM 656 C CA . ILE A 1 83 ? 10.461 -43.344 -26.391 1 97.5 83 ILE A CA 1
ATOM 657 C C . ILE A 1 83 ? 10.461 -44.875 -26.547 1 97.5 83 ILE A C 1
ATOM 659 O O . ILE A 1 83 ? 9.609 -45.438 -27.234 1 97.5 83 ILE A O 1
ATOM 663 N N . THR A 1 84 ? 11.453 -45.5 -25.891 1 96 84 THR A N 1
ATOM 664 C CA . THR A 1 84 ? 11.539 -46.938 -25.875 1 96 84 THR A CA 1
ATOM 665 C C . THR A 1 84 ? 11.719 -47.438 -24.438 1 96 84 THR A C 1
ATOM 667 O O . THR A 1 84 ? 11.992 -46.656 -23.531 1 96 84 THR A O 1
ATOM 670 N N . GLY A 1 85 ? 11.492 -48.75 -24.297 1 92.88 85 GLY A N 1
ATOM 671 C CA . GLY A 1 85 ? 11.695 -49.375 -23 1 92.88 85 GLY A CA 1
ATOM 672 C C . GLY A 1 85 ? 10.469 -49.312 -22.109 1 92.88 85 GLY A C 1
ATOM 673 O O . GLY A 1 85 ? 9.406 -48.875 -22.547 1 92.88 85 GLY A O 1
ATOM 674 N N . GLU A 1 86 ? 10.672 -49.875 -20.938 1 95.44 86 GLU A N 1
ATOM 675 C CA . GLU A 1 86 ? 9.594 -49.906 -19.953 1 95.44 86 GLU A CA 1
ATOM 676 C C . GLU A 1 86 ? 9.844 -48.875 -18.828 1 95.44 86 GLU A C 1
ATOM 678 O O . GLU A 1 86 ? 10.977 -48.719 -18.391 1 95.44 86 GLU A O 1
ATOM 683 N N . TRP A 1 87 ? 8.766 -48.25 -18.5 1 97.56 87 TRP A N 1
ATOM 684 C CA . TRP A 1 87 ? 8.844 -47.219 -17.469 1 97.56 87 TRP A CA 1
ATOM 685 C C . TRP A 1 87 ? 7.789 -47.469 -16.391 1 97.56 87 TRP A C 1
ATOM 687 O O . TRP A 1 87 ? 6.625 -47.719 -16.703 1 97.56 87 TRP A O 1
ATOM 697 N N . ASP A 1 88 ? 8.188 -47.344 -15.141 1 97.56 88 ASP A N 1
ATOM 698 C CA . ASP A 1 88 ? 7.27 -47.531 -14.023 1 97.56 88 ASP A CA 1
ATOM 699 C C . ASP A 1 88 ? 6.41 -46.281 -13.805 1 97.56 88 ASP A C 1
ATOM 701 O O . ASP A 1 88 ? 5.207 -46.375 -13.57 1 97.56 88 ASP A O 1
ATOM 705 N N . THR A 1 89 ? 7.098 -45.156 -13.82 1 98.31 89 THR A N 1
ATOM 706 C CA . THR A 1 89 ? 6.457 -43.906 -13.523 1 98.31 89 THR A CA 1
ATOM 707 C C . THR A 1 89 ? 6.738 -42.875 -14.617 1 98.31 89 THR A C 1
ATOM 709 O O . THR A 1 89 ? 7.863 -42.781 -15.117 1 98.31 89 THR A O 1
ATOM 712 N N . VAL A 1 90 ? 5.695 -42.188 -15.008 1 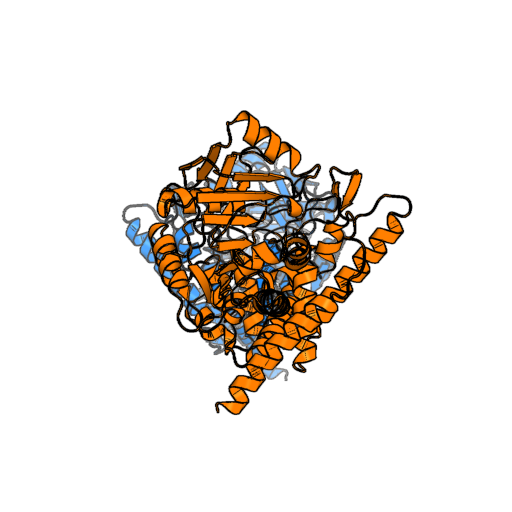98.56 90 VAL A N 1
ATOM 713 C CA . VAL A 1 90 ? 5.816 -41.062 -15.945 1 98.56 90 VAL A CA 1
ATOM 714 C C . VAL A 1 90 ? 5.441 -39.75 -15.242 1 98.56 90 VAL A C 1
ATOM 716 O O . VAL A 1 90 ? 4.375 -39.656 -14.625 1 98.56 90 VAL A O 1
ATOM 719 N N . ILE A 1 91 ? 6.312 -38.75 -15.32 1 98.62 91 ILE A N 1
ATOM 720 C CA . ILE A 1 91 ? 6.062 -37.469 -14.719 1 98.62 91 ILE A CA 1
ATOM 721 C C . ILE A 1 91 ? 5.797 -36.438 -15.812 1 98.62 91 ILE A C 1
ATOM 723 O O . ILE A 1 91 ? 6.621 -36.25 -16.719 1 98.62 91 ILE A O 1
ATOM 727 N N . LEU A 1 92 ? 4.66 -35.812 -15.742 1 98.38 92 LEU A N 1
ATOM 728 C CA . LEU A 1 92 ? 4.328 -34.75 -16.688 1 98.38 92 LEU A CA 1
ATOM 729 C C . LEU A 1 92 ? 4.832 -33.406 -16.203 1 98.38 92 LEU A C 1
ATOM 731 O O . LEU A 1 92 ? 4.195 -32.75 -15.352 1 98.38 92 LEU A O 1
ATOM 735 N N . SER A 1 93 ? 5.867 -32.969 -16.797 1 96.81 93 SER A N 1
ATOM 736 C CA . SER A 1 93 ? 6.469 -31.688 -16.469 1 96.81 93 SER A CA 1
ATOM 737 C C . SER A 1 93 ? 6.336 -30.703 -17.641 1 96.81 93 SER A C 1
ATOM 739 O O . SER A 1 93 ? 7.305 -30.031 -18 1 96.81 93 SER A O 1
ATOM 741 N N . VAL A 1 94 ? 5.207 -30.719 -18.297 1 94.12 94 VAL A N 1
ATOM 742 C CA . VAL A 1 94 ? 4.824 -29.812 -19.375 1 94.12 94 VAL A CA 1
ATOM 743 C C . VAL A 1 94 ? 3.625 -28.969 -18.922 1 94.12 94 VAL A C 1
ATOM 745 O O . VAL A 1 94 ? 3.07 -29.188 -17.844 1 94.12 94 VAL A O 1
ATOM 748 N N . THR A 1 95 ? 3.275 -28.016 -19.719 1 92.38 95 THR A N 1
ATOM 749 C CA . THR A 1 95 ? 2.139 -27.172 -19.375 1 92.38 95 THR A CA 1
ATOM 750 C C . THR A 1 95 ? 0.835 -27.953 -19.453 1 92.38 95 THR A C 1
ATOM 752 O O . THR A 1 95 ? 0.729 -28.922 -20.219 1 92.38 95 THR A O 1
ATOM 755 N N . THR A 1 96 ? -0.093 -27.594 -18.719 1 94.56 96 THR A N 1
ATOM 756 C CA . THR A 1 96 ? -1.313 -28.375 -18.531 1 94.56 96 THR A CA 1
ATOM 757 C C . THR A 1 96 ? -2.082 -28.5 -19.844 1 94.56 96 THR A C 1
ATOM 759 O O . THR A 1 96 ? -2.748 -29.5 -20.094 1 94.56 96 THR A O 1
ATOM 762 N N . ASP A 1 97 ? -1.971 -27.516 -20.688 1 91.19 97 ASP A N 1
ATOM 763 C CA . ASP A 1 97 ? -2.707 -27.516 -21.938 1 91.19 97 ASP A CA 1
ATOM 764 C C . ASP A 1 97 ? -2.078 -28.484 -22.938 1 91.19 97 ASP A C 1
ATOM 766 O O . ASP A 1 97 ? -2.686 -28.812 -23.969 1 91.19 97 ASP A O 1
ATOM 770 N N . ALA A 1 98 ? -0.934 -29 -22.625 1 92.31 98 ALA A N 1
ATOM 771 C CA . ALA A 1 98 ? -0.217 -29.875 -23.562 1 92.31 98 ALA A CA 1
ATOM 772 C C . ALA A 1 98 ? -0.321 -31.328 -23.141 1 92.31 98 ALA A C 1
ATOM 774 O O . ALA A 1 98 ? 0.162 -32.219 -23.844 1 92.31 98 ALA A O 1
ATOM 775 N N . TYR A 1 99 ? -0.956 -31.656 -22.047 1 96.44 99 TYR A N 1
ATOM 776 C CA . TYR A 1 99 ? -0.967 -33 -21.469 1 96.44 99 TYR A CA 1
ATOM 777 C C . TYR A 1 99 ? -1.42 -34.031 -22.5 1 96.44 99 TYR A C 1
ATOM 779 O O . TYR A 1 99 ? -0.696 -35 -22.797 1 96.44 99 TYR A O 1
ATOM 787 N N . ILE A 1 100 ? -2.518 -33.812 -23.094 1 96.38 100 ILE A N 1
ATOM 788 C CA . ILE A 1 100 ? -3.113 -34.812 -23.984 1 96.38 100 ILE A CA 1
ATOM 789 C C . ILE A 1 100 ? -2.314 -34.875 -25.281 1 96.38 100 ILE A C 1
ATOM 791 O O . ILE A 1 100 ? -2.08 -35.969 -25.812 1 96.38 100 ILE A O 1
ATOM 795 N N . GLU A 1 101 ? -1.936 -33.688 -25.781 1 93.81 101 GLU A N 1
ATOM 796 C CA . GLU A 1 101 ? -1.142 -33.656 -27 1 93.81 101 GLU A CA 1
ATOM 797 C C . GLU A 1 101 ? 0.134 -34.469 -26.859 1 93.81 101 GLU A C 1
ATOM 799 O O . GLU A 1 101 ? 0.509 -35.219 -27.766 1 93.81 101 GLU A O 1
ATOM 804 N N . VAL A 1 102 ? 0.723 -34.406 -25.781 1 96.12 102 VAL A N 1
ATOM 805 C CA . VAL A 1 102 ? 1.972 -35.125 -25.516 1 96.12 102 VAL A CA 1
ATOM 806 C C . VAL A 1 102 ? 1.701 -36.625 -25.375 1 96.12 102 VAL A C 1
ATOM 808 O O . VAL A 1 102 ? 2.396 -37.438 -25.984 1 96.12 102 VAL A O 1
ATOM 811 N N . LEU A 1 103 ? 0.709 -37 -24.672 1 97.38 103 LEU A N 1
ATOM 812 C CA . LEU A 1 103 ? 0.399 -38.406 -24.422 1 97.38 103 LEU A CA 1
ATOM 813 C C . LEU A 1 103 ? -0 -39.094 -25.719 1 97.38 103 LEU A C 1
ATOM 815 O O . LEU A 1 103 ? 0.343 -40.25 -25.922 1 97.38 103 LEU A O 1
ATOM 819 N N . LYS A 1 104 ? -0.638 -38.375 -26.547 1 96.69 104 LYS A N 1
ATOM 820 C CA . LYS A 1 104 ? -1.093 -38.938 -27.812 1 96.69 104 LYS A CA 1
ATOM 821 C C . LYS A 1 104 ? 0.088 -39.312 -28.703 1 96.69 104 LYS A C 1
ATOM 823 O O . LYS A 1 104 ? -0.044 -40.125 -29.609 1 96.69 104 LYS A O 1
ATOM 828 N N . GLN A 1 105 ? 1.206 -38.719 -28.484 1 96.69 105 GLN A N 1
ATOM 829 C CA . GLN A 1 105 ? 2.387 -38.969 -29.297 1 96.69 105 GLN A CA 1
ATOM 830 C C . GLN A 1 105 ? 3.152 -40.188 -28.797 1 96.69 105 GLN A C 1
ATOM 832 O O . GLN A 1 105 ? 4.027 -40.719 -29.5 1 96.69 105 GLN A O 1
ATOM 837 N N . ILE A 1 106 ? 2.84 -40.625 -27.641 1 97.19 106 ILE A N 1
ATOM 838 C CA . ILE A 1 106 ? 3.521 -41.781 -27.047 1 97.19 106 ILE A CA 1
ATOM 839 C C . ILE A 1 106 ? 2.789 -43.062 -27.422 1 97.19 106 ILE A C 1
ATOM 841 O O . ILE A 1 106 ? 1.558 -43.094 -27.469 1 97.19 106 ILE A O 1
ATOM 845 N N . ASN A 1 107 ? 3.555 -44.094 -27.641 1 96.38 107 ASN A N 1
ATOM 846 C CA . ASN A 1 107 ? 2.973 -45.375 -27.969 1 96.38 107 ASN A CA 1
ATOM 847 C C . ASN A 1 107 ? 2.039 -45.875 -26.875 1 96.38 107 ASN A C 1
ATOM 849 O O . ASN A 1 107 ? 2.436 -45.969 -25.703 1 96.38 107 ASN A O 1
ATOM 853 N N . ASP A 1 108 ? 0.871 -46.344 -27.203 1 95.69 108 ASP A N 1
ATOM 854 C CA . ASP A 1 108 ? -0.139 -46.812 -26.25 1 95.69 108 ASP A CA 1
ATOM 855 C C . ASP A 1 108 ? 0.352 -48 -25.469 1 95.69 108 ASP A C 1
ATOM 857 O O . ASP A 1 108 ? 0.064 -48.125 -24.281 1 95.69 108 ASP A O 1
ATOM 861 N N . GLN A 1 109 ? 1.015 -48.812 -26.203 1 95.62 109 GLN A N 1
ATOM 862 C CA . GLN A 1 109 ? 1.498 -50.031 -25.547 1 95.62 109 GLN A CA 1
ATOM 863 C C . GLN A 1 109 ? 2.482 -49.688 -24.422 1 95.62 109 GLN A C 1
ATOM 865 O O . GLN A 1 109 ? 2.494 -50.344 -23.375 1 95.62 109 GLN A O 1
ATOM 870 N N . LEU A 1 110 ? 3.25 -48.75 -24.734 1 96.5 110 LEU A N 1
ATOM 871 C CA . LEU A 1 110 ? 4.176 -48.281 -23.703 1 96.5 110 LEU A CA 1
ATOM 872 C C . LEU A 1 110 ? 3.422 -47.688 -22.531 1 96.5 110 LEU A C 1
ATOM 874 O O . LEU A 1 110 ? 3.725 -48 -21.375 1 96.5 110 LEU A O 1
ATOM 878 N N . LEU A 1 111 ? 2.42 -46.844 -22.75 1 97.38 111 LEU A N 1
ATOM 879 C CA . LEU A 1 111 ? 1.645 -46.188 -21.703 1 97.38 111 LEU A CA 1
ATOM 880 C C . LEU A 1 111 ? 0.873 -47.188 -20.859 1 97.38 111 LEU A C 1
ATOM 882 O O . LEU A 1 111 ? 0.679 -46.969 -19.672 1 97.38 111 LEU A O 1
ATOM 886 N N . LYS A 1 112 ? 0.468 -48.25 -21.453 1 96.06 112 LYS A N 1
ATOM 887 C CA . LYS A 1 112 ? -0.301 -49.281 -20.75 1 96.06 112 LYS A CA 1
ATOM 888 C C . LYS A 1 112 ? 0.537 -49.938 -19.672 1 96.06 112 LYS A C 1
ATOM 890 O O . LYS A 1 112 ? -0.006 -50.469 -18.703 1 96.06 112 LYS A O 1
ATOM 895 N N . GLN A 1 113 ? 1.784 -49.906 -19.891 1 95.5 113 GLN A N 1
ATOM 896 C CA . GLN A 1 113 ? 2.68 -50.594 -18.953 1 95.5 113 GLN A CA 1
ATOM 897 C C . GLN A 1 113 ? 3.043 -49.688 -17.781 1 95.5 113 GLN A C 1
ATOM 899 O O . GLN A 1 113 ? 3.553 -50.156 -16.766 1 95.5 113 GLN A O 1
ATOM 904 N N . VAL A 1 114 ? 2.777 -48.438 -17.938 1 97.38 114 VAL A N 1
ATOM 905 C CA . VAL A 1 114 ? 3.09 -47.5 -16.875 1 97.38 114 VAL A CA 1
ATOM 906 C C . VAL A 1 114 ? 2.195 -47.75 -15.664 1 97.38 114 VAL A C 1
ATOM 908 O O . VAL A 1 114 ? 0.991 -47.969 -15.812 1 97.38 114 VAL A O 1
ATOM 911 N N . ARG A 1 115 ? 2.752 -47.656 -14.477 1 97.06 115 ARG A N 1
ATOM 912 C CA . ARG A 1 115 ? 2 -47.969 -13.266 1 97.06 115 ARG A CA 1
ATOM 913 C C . ARG A 1 115 ? 1.564 -46.688 -12.547 1 97.06 115 ARG A C 1
ATOM 915 O O . ARG A 1 115 ? 0.567 -46.688 -11.828 1 97.06 115 ARG A O 1
ATOM 922 N N . CYS A 1 116 ? 2.344 -45.656 -12.797 1 97.75 116 CYS A N 1
ATOM 923 C CA . CYS A 1 116 ? 2.076 -44.406 -12.078 1 97.75 116 CYS A CA 1
ATOM 924 C C . CYS A 1 116 ? 2.354 -43.188 -12.945 1 97.75 116 CYS A C 1
ATOM 926 O O . CYS A 1 116 ? 3.344 -43.156 -13.68 1 97.75 116 CYS A O 1
ATOM 928 N N . MET A 1 117 ? 1.457 -42.25 -12.938 1 98.19 117 MET A N 1
ATOM 929 C CA . MET A 1 117 ? 1.65 -40.969 -13.57 1 98.19 117 MET A CA 1
ATOM 930 C C . MET A 1 117 ? 1.583 -39.844 -12.547 1 98.19 117 MET A C 1
ATOM 932 O O . MET A 1 117 ? 0.696 -39.812 -11.688 1 98.19 117 MET A O 1
ATOM 936 N N . VAL A 1 118 ? 2.539 -38.906 -12.609 1 98.56 118 VAL A N 1
ATOM 937 C CA . VAL A 1 118 ? 2.598 -37.812 -11.641 1 98.56 118 VAL A CA 1
ATOM 938 C C . VAL A 1 118 ? 2.457 -36.469 -12.359 1 98.56 118 VAL A C 1
ATOM 940 O O . VAL A 1 118 ? 3.209 -36.188 -13.297 1 98.56 118 VAL A O 1
ATOM 943 N N . LEU A 1 119 ? 1.494 -35.688 -11.961 1 98.56 119 LEU A N 1
ATOM 944 C CA . LEU A 1 119 ? 1.283 -34.344 -12.469 1 98.56 119 LEU A CA 1
ATOM 945 C C . LEU A 1 119 ? 1.872 -33.281 -11.523 1 98.56 119 LEU A C 1
ATOM 947 O O . LEU A 1 119 ? 1.334 -33.062 -10.438 1 98.56 119 LEU A O 1
ATOM 951 N N . ILE A 1 120 ? 2.822 -32.594 -11.961 1 97.19 120 ILE A N 1
ATOM 952 C CA . ILE A 1 120 ? 3.635 -31.75 -11.094 1 97.19 120 ILE A CA 1
ATOM 953 C C . ILE A 1 120 ? 2.963 -30.391 -10.906 1 97.19 120 ILE A C 1
ATOM 955 O O . ILE A 1 120 ? 3.004 -29.812 -9.82 1 97.19 120 ILE A O 1
ATOM 959 N N . SER A 1 121 ? 2.418 -29.828 -11.984 1 94.94 121 SER A N 1
ATOM 960 C CA . SER A 1 121 ? 1.752 -28.531 -11.938 1 94.94 121 SER A CA 1
ATOM 961 C C . SER A 1 121 ? 0.415 -28.562 -12.672 1 94.94 121 SER A C 1
ATOM 963 O O . SER A 1 121 ? 0.211 -27.828 -13.641 1 94.94 121 SER A O 1
ATOM 965 N N . PRO A 1 122 ? -0.444 -29.344 -12.125 1 97.56 122 PRO A N 1
ATOM 966 C CA . PRO A 1 122 ? -1.752 -29.5 -12.766 1 97.56 122 PRO A CA 1
ATOM 967 C C . PRO A 1 122 ? -2.668 -28.297 -12.523 1 97.56 122 PRO A C 1
ATOM 969 O O . PRO A 1 122 ? -2.312 -27.391 -11.773 1 97.56 122 PRO A O 1
ATOM 972 N N . THR A 1 123 ? -3.695 -28.234 -13.273 1 96.56 123 THR A N 1
ATOM 973 C CA . THR A 1 123 ? -4.789 -27.312 -12.992 1 96.56 123 THR A CA 1
ATOM 974 C C . THR A 1 123 ? -6.039 -28.078 -12.555 1 96.56 123 THR A C 1
ATOM 976 O O . THR A 1 123 ? -6.031 -29.297 -12.477 1 96.56 123 THR A O 1
ATOM 979 N N . PHE A 1 124 ? -7.066 -27.391 -12.234 1 96.88 124 PHE A N 1
ATOM 980 C CA . PHE A 1 124 ? -8.328 -27.953 -11.773 1 96.88 124 PHE A CA 1
ATOM 981 C C . PHE A 1 124 ? -8.922 -28.875 -12.828 1 96.88 124 PHE A C 1
ATOM 983 O O . PHE A 1 124 ? -9.219 -28.438 -13.945 1 96.88 124 PHE A O 1
ATOM 990 N N . GLY A 1 125 ? -8.898 -30.172 -12.578 1 97.19 125 GLY A N 1
ATOM 991 C CA . GLY A 1 125 ? -9.461 -31.125 -13.516 1 97.19 125 GLY A CA 1
ATOM 992 C C . GLY A 1 125 ? -8.406 -31.938 -14.258 1 97.19 125 GLY A C 1
ATOM 993 O O . GLY A 1 125 ? -8.734 -32.875 -14.977 1 97.19 125 GLY A O 1
ATOM 994 N N . SER A 1 126 ? -7.191 -31.625 -14.07 1 98 126 SER A N 1
ATOM 995 C CA . SER A 1 126 ? -6.113 -32.281 -14.805 1 98 126 SER A CA 1
ATOM 996 C C . SER A 1 126 ? -6.09 -33.781 -14.516 1 98 126 SER A C 1
ATOM 998 O O . SER A 1 126 ? -5.863 -34.594 -15.422 1 98 126 SER A O 1
ATOM 1000 N N . ASN A 1 127 ? -6.234 -34.125 -13.273 1 97.81 127 ASN A N 1
ATOM 1001 C CA . ASN A 1 127 ? -6.238 -35.531 -12.93 1 97.81 127 ASN A CA 1
ATOM 1002 C C . ASN A 1 127 ? -7.34 -36.312 -13.664 1 97.81 127 ASN A C 1
ATOM 1004 O O . ASN A 1 127 ? -7.098 -37.375 -14.219 1 97.81 127 ASN A O 1
ATOM 1008 N N . SER A 1 128 ? -8.5 -35.719 -13.656 1 97.62 128 SER A N 1
ATOM 1009 C CA . SER A 1 128 ? -9.641 -36.312 -14.352 1 97.62 128 SER A CA 1
ATOM 1010 C C . SER A 1 128 ? -9.359 -36.469 -15.844 1 97.62 128 SER A C 1
ATOM 1012 O O . SER A 1 128 ? -9.742 -37.469 -16.453 1 97.62 128 SER A O 1
ATOM 1014 N N . LEU A 1 129 ? -8.773 -35.469 -16.375 1 98.25 129 LEU A N 1
ATOM 1015 C CA . LEU A 1 129 ? -8.414 -35.469 -17.781 1 98.25 129 LEU A CA 1
ATOM 1016 C C . LEU A 1 129 ? -7.512 -36.656 -18.094 1 98.25 129 LEU A C 1
ATOM 1018 O O . LEU A 1 129 ? -7.805 -37.438 -19.016 1 98.25 129 LEU A O 1
ATOM 1022 N N . ILE A 1 130 ? -6.48 -36.844 -17.344 1 98.31 130 ILE A N 1
ATOM 1023 C CA . ILE A 1 130 ? -5.488 -37.875 -17.594 1 98.31 130 ILE A CA 1
ATOM 1024 C C . ILE A 1 130 ? -6.082 -39.25 -17.266 1 98.31 130 ILE A C 1
ATOM 1026 O O . ILE A 1 130 ? -5.832 -40.219 -17.969 1 98.31 130 ILE A O 1
ATOM 1030 N N . LEU A 1 131 ? -6.797 -39.312 -16.172 1 97.5 131 LEU A N 1
ATOM 1031 C CA . LEU A 1 131 ? -7.449 -40.562 -15.797 1 97.5 131 LEU A CA 1
ATOM 1032 C C . LEU A 1 131 ? -8.352 -41.062 -16.922 1 97.5 131 LEU A C 1
ATOM 1034 O O . LEU A 1 131 ? -8.328 -42.25 -17.25 1 97.5 131 LEU A O 1
ATOM 1038 N N . HIS A 1 132 ? -9.148 -40.188 -17.438 1 97.38 132 HIS A N 1
ATOM 1039 C CA . HIS A 1 132 ? -10.023 -40.531 -18.547 1 97.38 132 HIS A CA 1
ATOM 1040 C C . HIS A 1 132 ? -9.227 -41.062 -19.75 1 97.38 132 HIS A C 1
ATOM 1042 O O . HIS A 1 132 ? -9.586 -42.062 -20.359 1 97.38 132 HIS A O 1
ATOM 1048 N N . TYR A 1 133 ? -8.203 -40.312 -20.094 1 98.06 133 TYR A N 1
ATOM 1049 C CA . TYR A 1 133 ? -7.367 -40.688 -21.234 1 98.06 133 TYR A CA 1
ATOM 1050 C C . TYR A 1 133 ? -6.762 -42.062 -21.031 1 98.06 133 TYR A C 1
ATOM 1052 O O . TYR A 1 133 ? -6.812 -42.906 -21.922 1 98.06 133 TYR A O 1
ATOM 1060 N N . MET A 1 134 ? -6.207 -42.344 -19.875 1 97.62 134 MET A N 1
ATOM 1061 C CA . MET A 1 134 ? -5.562 -43.625 -19.578 1 97.62 134 MET A CA 1
ATOM 1062 C C . MET A 1 134 ? -6.578 -44.75 -19.578 1 97.62 134 MET A C 1
ATOM 1064 O O . MET A 1 134 ? -6.285 -45.844 -20.062 1 97.62 134 MET A O 1
ATOM 1068 N N . ASN A 1 135 ? -7.695 -44.438 -19.016 1 95.75 135 ASN A N 1
ATOM 1069 C CA . ASN A 1 135 ? -8.758 -45.438 -19.047 1 95.75 135 ASN A CA 1
ATOM 1070 C C . ASN A 1 135 ? -9.148 -45.812 -20.484 1 95.75 135 ASN A C 1
ATOM 1072 O O . ASN A 1 135 ? -9.445 -46.969 -20.781 1 95.75 135 ASN A O 1
ATOM 1076 N N . SER A 1 136 ? -9.172 -44.812 -21.297 1 96.19 136 SER A N 1
ATOM 1077 C CA . SER A 1 136 ? -9.594 -45.031 -22.688 1 96.19 136 SER A CA 1
ATOM 1078 C C . SER A 1 136 ? -8.633 -45.969 -23.422 1 96.19 136 SER A C 1
ATOM 1080 O O . SER A 1 136 ? -9.023 -46.625 -24.391 1 96.19 136 SER A O 1
ATOM 1082 N N . ILE A 1 137 ? -7.418 -46.094 -22.984 1 96.06 137 ILE A N 1
ATOM 1083 C CA . ILE A 1 137 ? -6.465 -46.969 -23.625 1 96.06 137 ILE A CA 1
ATOM 1084 C C . ILE A 1 137 ? -6.281 -48.219 -22.781 1 96.06 137 ILE A C 1
ATOM 1086 O O . ILE A 1 137 ? -5.301 -48.969 -22.938 1 96.06 137 ILE A O 1
ATOM 1090 N N . GLN A 1 138 ? -7.117 -48.406 -21.766 1 95.38 138 GLN A N 1
ATOM 1091 C CA . GLN A 1 138 ? -7.191 -49.594 -20.922 1 95.38 138 GLN A CA 1
ATOM 1092 C C . GLN A 1 138 ? -5.973 -49.688 -20.016 1 95.38 138 GLN A C 1
ATOM 1094 O O . GLN A 1 138 ? -5.398 -50.781 -19.859 1 95.38 138 GLN A O 1
ATOM 1099 N N . SER A 1 139 ? -5.543 -48.562 -19.609 1 96 139 SER A N 1
ATOM 1100 C CA . SER A 1 139 ? -4.488 -48.5 -18.594 1 96 139 SER A CA 1
ATOM 1101 C C . SER A 1 139 ? -5.07 -48.312 -17.203 1 96 139 SER A C 1
ATOM 1103 O O . SER A 1 139 ? -6.051 -47.594 -17.016 1 96 139 SER A O 1
ATOM 1105 N N . SER A 1 140 ? -4.418 -49 -16.203 1 93.31 140 SER A N 1
ATOM 1106 C CA . SER A 1 140 ? -4.859 -48.875 -14.82 1 93.31 140 SER A CA 1
ATOM 1107 C C . SER A 1 140 ? -3.848 -48.094 -13.992 1 93.31 140 SER A C 1
ATOM 1109 O O . SER A 1 140 ? -3.73 -48.281 -12.781 1 93.31 140 SER A O 1
ATOM 1111 N N . ALA A 1 141 ? -3.178 -47.25 -14.633 1 96.56 141 ALA A N 1
ATOM 1112 C CA . ALA A 1 141 ? -2.129 -46.469 -13.961 1 96.56 141 ALA A CA 1
ATOM 1113 C C . ALA A 1 141 ? -2.711 -45.594 -12.859 1 96.56 141 ALA A C 1
ATOM 1115 O O . ALA A 1 141 ? -3.791 -45.031 -13.016 1 96.56 141 ALA A O 1
ATOM 1116 N N . GLU A 1 142 ? -1.999 -45.531 -11.719 1 97.62 142 GLU A N 1
ATOM 1117 C CA . GLU A 1 142 ? -2.295 -44.562 -10.688 1 97.62 142 GLU A CA 1
ATOM 1118 C C . GLU A 1 142 ? -1.958 -43.125 -11.156 1 97.62 142 GLU A C 1
ATOM 1120 O O . GLU A 1 142 ? -0.878 -42.906 -11.703 1 97.62 142 GLU A O 1
ATOM 1125 N N . ILE A 1 143 ? -2.898 -42.25 -10.992 1 98.19 143 ILE A N 1
ATOM 1126 C CA . ILE A 1 143 ? -2.641 -40.875 -11.359 1 98.19 143 ILE A CA 1
ATOM 1127 C C . ILE A 1 143 ? -2.525 -40 -10.102 1 98.19 143 ILE A C 1
ATOM 1129 O O . ILE A 1 143 ? -3.469 -39.938 -9.312 1 98.19 143 ILE A O 1
ATOM 1133 N N . ILE A 1 144 ? -1.397 -39.344 -9.922 1 98.31 144 ILE A N 1
ATOM 1134 C CA . ILE A 1 144 ? -1.118 -38.5 -8.758 1 98.31 144 ILE A CA 1
ATOM 1135 C C . ILE A 1 144 ? -1.041 -37.031 -9.172 1 98.31 144 ILE A C 1
ATOM 1137 O O . ILE A 1 144 ? -0.375 -36.719 -10.156 1 98.31 144 ILE A O 1
ATOM 1141 N N . SER A 1 145 ? -1.77 -36.219 -8.445 1 98.38 145 SER A N 1
ATOM 1142 C CA . SER A 1 145 ? -1.718 -34.781 -8.703 1 98.38 145 SER A CA 1
ATOM 1143 C C . SER A 1 145 ? -1.051 -34.062 -7.551 1 98.38 145 SER A C 1
ATOM 1145 O O . SER A 1 145 ? -1.433 -34.219 -6.391 1 98.38 145 SER A O 1
ATOM 1147 N N . PHE A 1 146 ? -0.07 -33.25 -7.895 1 98.25 146 PHE A N 1
ATOM 1148 C CA . PHE A 1 146 ? 0.406 -32.219 -6.977 1 98.25 146 PHE A CA 1
ATOM 1149 C C . PHE A 1 146 ? -0.45 -30.969 -7.074 1 98.25 146 PHE A C 1
ATOM 1151 O O . PHE A 1 146 ? -1.182 -30.781 -8.047 1 98.25 146 PHE A O 1
ATOM 1158 N N . SER A 1 147 ? -0.412 -30.203 -6.031 1 97.31 147 SER A N 1
ATOM 1159 C CA . SER A 1 147 ? -1.03 -28.875 -6.129 1 97.31 147 SER A CA 1
ATOM 1160 C C . SER A 1 147 ? -0.229 -27.969 -7.047 1 97.31 147 SER A C 1
ATOM 1162 O O . SER A 1 147 ? -0.803 -27.203 -7.832 1 97.31 147 SER A O 1
ATOM 1164 N N . THR A 1 148 ? 1.05 -28 -6.895 1 95.94 148 THR A N 1
ATOM 1165 C CA . THR A 1 148 ? 1.978 -27.156 -7.645 1 95.94 148 THR A CA 1
ATOM 1166 C C . THR A 1 148 ? 3.402 -27.688 -7.535 1 95.94 148 THR A C 1
ATOM 1168 O O . THR A 1 148 ? 3.664 -28.609 -6.762 1 95.94 148 THR A O 1
ATOM 1171 N N . TYR A 1 149 ? 4.242 -27.172 -8.398 1 96.25 149 TYR A N 1
ATOM 1172 C CA . TYR A 1 149 ? 5.672 -27.453 -8.328 1 96.25 149 TYR A CA 1
ATOM 1173 C C . TYR A 1 149 ? 6.277 -26.891 -7.051 1 96.25 149 TYR A C 1
ATOM 1175 O O . TYR A 1 149 ? 5.836 -25.844 -6.562 1 96.25 149 TYR A O 1
ATOM 1183 N N . LEU A 1 150 ? 7.23 -27.422 -6.461 1 95 150 LEU A N 1
ATOM 1184 C CA . LEU A 1 150 ? 7.734 -27.172 -5.113 1 95 150 LEU A CA 1
ATOM 1185 C C . LEU A 1 150 ? 8.586 -25.906 -5.078 1 95 150 LEU A C 1
ATOM 1187 O O . LEU A 1 150 ? 8.898 -25.406 -4 1 95 150 LEU A O 1
ATOM 1191 N N . GLY A 1 151 ? 8.969 -25.375 -6.266 1 92.12 151 GLY A N 1
ATOM 1192 C CA . GLY A 1 151 ? 9.906 -24.281 -6.164 1 92.12 151 GLY A CA 1
ATOM 1193 C C . GLY A 1 151 ? 9.859 -23.344 -7.363 1 92.12 151 GLY A C 1
ATOM 1194 O O . GLY A 1 151 ? 8.898 -23.359 -8.133 1 92.12 151 GLY A O 1
ATOM 1195 N N . ASP A 1 152 ? 10.797 -22.406 -7.363 1 91.06 152 ASP A N 1
ATOM 1196 C CA . ASP A 1 152 ? 11.109 -21.547 -8.5 1 91.06 152 ASP A CA 1
ATOM 1197 C C . ASP A 1 152 ? 12.484 -21.875 -9.078 1 91.06 152 ASP A C 1
ATOM 1199 O O . ASP A 1 152 ? 13.508 -21.422 -8.578 1 91.06 152 ASP A O 1
ATOM 1203 N N . THR A 1 153 ? 12.445 -22.562 -10.172 1 95.56 153 THR A N 1
ATOM 1204 C CA . THR A 1 153 ? 13.664 -23.031 -10.82 1 95.56 153 THR A CA 1
ATOM 1205 C C . THR A 1 153 ? 13.828 -22.391 -12.195 1 95.56 153 THR A C 1
ATOM 1207 O O . THR A 1 153 ? 12.883 -22.328 -12.984 1 95.56 153 THR A O 1
ATOM 1210 N N . ARG A 1 154 ? 15.023 -21.938 -12.391 1 94.44 154 ARG A N 1
ATOM 1211 C CA . ARG A 1 154 ? 15.297 -21.25 -13.656 1 94.44 154 ARG A CA 1
ATOM 1212 C C . ARG A 1 154 ? 16.641 -21.688 -14.234 1 94.44 154 ARG A C 1
ATOM 1214 O O . ARG A 1 154 ? 17.438 -22.328 -13.562 1 94.44 154 ARG A O 1
ATOM 1221 N N . TRP A 1 155 ? 16.828 -21.281 -15.453 1 95.25 155 TRP A N 1
ATOM 1222 C CA . TRP A 1 155 ? 18.125 -21.531 -16.078 1 95.25 155 TRP A CA 1
ATOM 1223 C C . TRP A 1 155 ? 19.219 -20.719 -15.422 1 95.25 155 TRP A C 1
ATOM 1225 O O . TRP A 1 155 ? 19.031 -19.531 -15.125 1 95.25 155 TRP A O 1
ATOM 1235 N N . MET A 1 156 ? 20.297 -21.281 -15.219 1 93.31 156 MET A N 1
ATOM 1236 C CA . MET A 1 156 ? 21.406 -20.594 -14.57 1 93.31 156 MET A CA 1
ATOM 1237 C C . MET A 1 156 ? 21.844 -19.391 -15.391 1 93.31 156 MET A C 1
ATOM 1239 O O . MET A 1 156 ? 22.109 -18.328 -14.836 1 93.31 156 MET A O 1
ATOM 1243 N N . SER A 1 157 ? 21.953 -19.578 -16.719 1 90.12 157 SER A N 1
ATOM 1244 C CA . SER A 1 157 ? 22.453 -18.516 -17.578 1 90.12 157 SER A CA 1
ATOM 1245 C C . SER A 1 157 ? 21.328 -17.844 -18.328 1 90.12 157 SER A C 1
ATOM 1247 O O . SER A 1 157 ? 21.562 -17.109 -19.297 1 90.12 157 SER A O 1
ATOM 1249 N N . GLY A 1 158 ? 20.109 -18.172 -18.078 1 86.69 158 GLY A N 1
ATOM 1250 C CA . GLY A 1 158 ? 18.984 -17.516 -18.719 1 86.69 158 GLY A CA 1
ATOM 1251 C C . GLY A 1 158 ? 18.516 -18.234 -19.969 1 86.69 158 GLY A C 1
ATOM 1252 O O . GLY A 1 158 ? 17.438 -17.938 -20.484 1 86.69 158 GLY A O 1
ATOM 1253 N N . GLU A 1 159 ? 19.344 -19.125 -20.438 1 87.94 159 GLU A N 1
ATOM 1254 C CA . GLU A 1 159 ? 19 -19.922 -21.609 1 87.94 159 GLU A CA 1
ATOM 1255 C C . GLU A 1 159 ? 18.953 -21.406 -21.297 1 87.94 159 GLU A C 1
ATOM 1257 O O . GLU A 1 159 ? 19.641 -21.875 -20.375 1 87.94 159 GLU A O 1
ATOM 1262 N N . PRO A 1 160 ? 18.141 -22.078 -22.094 1 91.25 160 PRO A N 1
ATOM 1263 C CA . PRO A 1 160 ? 18.062 -23.516 -21.844 1 91.25 160 PRO A CA 1
ATOM 1264 C C . PRO A 1 160 ? 19.422 -24.203 -21.891 1 91.25 160 PRO A C 1
ATOM 1266 O O . PRO A 1 160 ? 20.219 -23.922 -22.781 1 91.25 160 PRO A O 1
ATOM 1269 N N . SER A 1 161 ? 19.703 -24.984 -20.875 1 94.44 161 SER A N 1
ATOM 1270 C CA . SER A 1 161 ? 20.969 -25.719 -20.734 1 94.44 161 SER A CA 1
ATOM 1271 C C . SER A 1 161 ? 20.812 -26.891 -19.781 1 94.44 161 SER A C 1
ATOM 1273 O O . SER A 1 161 ? 19.703 -27.297 -19.453 1 94.44 161 SER A O 1
ATOM 1275 N N . ASN A 1 162 ? 21.953 -27.469 -19.438 1 96.62 162 ASN A N 1
ATOM 1276 C CA . ASN A 1 162 ? 21.969 -28.594 -18.5 1 96.62 162 ASN A CA 1
ATOM 1277 C C . ASN A 1 162 ? 22.141 -28.125 -17.062 1 96.62 162 ASN A C 1
ATOM 1279 O O . ASN A 1 162 ? 22.359 -28.938 -16.156 1 96.62 162 ASN A O 1
ATOM 1283 N N . HIS A 1 163 ? 22.031 -26.812 -16.891 1 97.31 163 HIS A N 1
ATOM 1284 C CA . HIS A 1 163 ? 22.344 -26.234 -15.578 1 97.31 163 HIS A CA 1
ATOM 1285 C C . HIS A 1 163 ? 21.25 -25.266 -15.141 1 97.31 163 HIS A C 1
ATOM 1287 O O . HIS A 1 163 ? 20.969 -24.281 -15.844 1 97.31 163 HIS A O 1
ATOM 1293 N N . VAL A 1 164 ? 20.641 -25.562 -13.945 1 97.69 164 VAL A N 1
ATOM 1294 C CA . VAL A 1 164 ? 19.547 -24.719 -13.453 1 97.69 164 VAL A CA 1
ATOM 1295 C C . VAL A 1 164 ? 19.828 -24.297 -12.016 1 97.69 164 VAL A C 1
ATOM 1297 O O . VAL A 1 164 ? 20.75 -24.812 -11.375 1 97.69 164 VAL A O 1
ATOM 1300 N N . ILE A 1 165 ? 19.078 -23.25 -11.57 1 97.12 165 ILE A N 1
ATOM 1301 C CA . ILE A 1 165 ? 19.172 -22.781 -10.195 1 97.12 165 ILE A CA 1
ATOM 1302 C C . ILE A 1 165 ? 17.781 -22.672 -9.586 1 97.12 165 ILE A C 1
ATOM 1304 O O . ILE A 1 165 ? 16.859 -22.172 -10.227 1 97.12 165 ILE A O 1
ATOM 1308 N N . THR A 1 166 ? 17.594 -23.25 -8.422 1 95.56 166 THR A N 1
ATOM 1309 C CA . THR A 1 166 ? 16.359 -23.078 -7.66 1 95.56 166 THR A CA 1
ATOM 1310 C C . THR A 1 166 ? 16.5 -21.969 -6.625 1 95.56 166 THR A C 1
ATOM 1312 O O . THR A 1 166 ? 17.328 -22.062 -5.719 1 95.56 166 THR A O 1
ATOM 1315 N N . THR A 1 167 ? 15.68 -20.953 -6.742 1 89.25 167 THR A N 1
ATOM 1316 C CA . THR A 1 167 ? 15.844 -19.734 -5.941 1 89.25 167 THR A CA 1
ATOM 1317 C C . THR A 1 167 ? 14.828 -19.703 -4.797 1 89.25 167 THR A C 1
ATOM 1319 O O . THR A 1 167 ? 15.031 -19 -3.805 1 89.25 167 THR A O 1
ATOM 1322 N N . GLY A 1 168 ? 13.781 -20.359 -4.879 1 87.81 168 GLY A N 1
ATOM 1323 C CA . GLY A 1 168 ? 12.758 -20.453 -3.855 1 87.81 168 GLY A CA 1
ATOM 1324 C C . GLY A 1 168 ? 12.141 -21.828 -3.74 1 87.81 168 GLY A C 1
ATOM 1325 O O . GLY A 1 168 ? 12 -22.531 -4.738 1 87.81 168 GLY A O 1
ATOM 1326 N N . VAL A 1 169 ? 11.797 -22.172 -2.523 1 92.31 169 VAL A N 1
ATOM 1327 C CA . VAL A 1 169 ? 11.188 -23.469 -2.258 1 92.31 169 VAL A CA 1
ATOM 1328 C C . VAL A 1 169 ? 9.961 -23.281 -1.371 1 92.31 169 VAL A C 1
ATOM 1330 O O . VAL A 1 169 ? 10 -22.547 -0.38 1 92.31 169 VAL A O 1
ATOM 1333 N N . LYS A 1 170 ? 8.891 -23.875 -1.783 1 91.88 170 LYS A N 1
ATOM 1334 C CA . LYS A 1 170 ? 7.66 -23.812 -0.997 1 91.88 170 LYS A CA 1
ATOM 1335 C C . LYS A 1 170 ? 7.793 -24.609 0.295 1 91.88 170 LYS A C 1
ATOM 1337 O O . LYS A 1 170 ? 8.484 -25.641 0.331 1 91.88 170 LYS A O 1
ATOM 1342 N N . LYS A 1 171 ? 7.121 -24.172 1.329 1 89.81 171 LYS A N 1
ATOM 1343 C CA . LYS A 1 171 ? 7.145 -24.875 2.611 1 89.81 171 LYS A CA 1
ATOM 1344 C C . LYS A 1 171 ? 6.168 -26.047 2.613 1 89.81 171 LYS A C 1
ATOM 1346 O O . LYS A 1 171 ? 6.379 -27.031 3.326 1 89.81 171 LYS A O 1
ATOM 1351 N N . LYS A 1 172 ? 5.145 -25.844 1.911 1 93.56 172 LYS A N 1
ATOM 1352 C CA . LYS A 1 172 ? 4.066 -26.828 1.933 1 93.56 172 LYS A CA 1
ATOM 1353 C C . LYS A 1 172 ? 3.461 -27 0.543 1 93.56 172 LYS A C 1
ATOM 1355 O O . LYS A 1 172 ? 3.248 -26.031 -0.181 1 93.56 172 LYS A O 1
ATOM 1360 N N . VAL A 1 173 ? 3.301 -28.219 0.14 1 96.75 173 VAL A N 1
ATOM 1361 C CA . VAL A 1 173 ? 2.637 -28.609 -1.099 1 96.75 173 VAL A CA 1
ATOM 1362 C C . VAL A 1 173 ? 1.589 -29.688 -0.808 1 96.75 173 VAL A C 1
ATOM 1364 O O . VAL A 1 173 ? 1.624 -30.328 0.245 1 96.75 173 VAL A O 1
ATOM 1367 N N . PHE A 1 174 ? 0.622 -29.844 -1.709 1 97.5 174 PHE A N 1
ATOM 1368 C CA . PHE A 1 174 ? -0.456 -30.797 -1.516 1 97.5 174 PHE A CA 1
ATOM 1369 C C . PHE A 1 174 ? -0.431 -31.859 -2.605 1 97.5 174 PHE A C 1
ATOM 1371 O O . PHE A 1 174 ? 0.022 -31.609 -3.723 1 97.5 174 PHE A O 1
ATOM 1378 N N . ILE A 1 175 ? -0.889 -33.031 -2.244 1 98 175 ILE A N 1
ATOM 1379 C CA . ILE A 1 175 ? -0.826 -34.156 -3.17 1 98 175 ILE A CA 1
ATOM 1380 C C . ILE A 1 175 ? -2.08 -35.031 -3.021 1 98 175 ILE A C 1
ATOM 1382 O O . ILE A 1 175 ? -2.707 -35.062 -1.96 1 98 175 ILE A O 1
ATOM 1386 N N . GLY A 1 176 ? -2.494 -35.594 -4.117 1 97.44 176 GLY A N 1
ATOM 1387 C CA . GLY A 1 176 ? -3.609 -36.531 -4.125 1 97.44 176 GLY A CA 1
ATOM 1388 C C . GLY A 1 176 ? -3.463 -37.625 -5.164 1 97.44 176 GLY A C 1
ATOM 1389 O O . GLY A 1 176 ? -2.881 -37.406 -6.227 1 97.44 176 GLY A O 1
ATOM 1390 N N . SER A 1 177 ? -4.02 -38.781 -4.848 1 97.38 177 SER A N 1
ATOM 1391 C CA . SER A 1 177 ? -3.926 -39.938 -5.727 1 97.38 177 SER A CA 1
ATOM 1392 C C . SER A 1 177 ? -5.309 -40.438 -6.156 1 97.38 177 SER A C 1
ATOM 1394 O O . SER A 1 177 ? -6.289 -40.219 -5.438 1 97.38 177 SER A O 1
ATOM 1396 N N . SER A 1 178 ? -5.332 -40.969 -7.32 1 95.25 178 SER A N 1
ATOM 1397 C CA . SER A 1 178 ? -6.559 -41.594 -7.801 1 95.25 178 SER A CA 1
ATOM 1398 C C . SER A 1 178 ? -6.855 -42.875 -7.039 1 95.25 178 SER A C 1
ATOM 1400 O O . SER A 1 178 ? -7.969 -43.406 -7.098 1 95.25 178 SER A O 1
ATOM 1402 N N . ASN A 1 179 ? -5.816 -43.344 -6.34 1 93.56 179 ASN A N 1
ATOM 1403 C CA . ASN A 1 179 ? -5.977 -44.531 -5.52 1 93.56 179 ASN A CA 1
ATOM 1404 C C . ASN A 1 179 ? -6.242 -44.188 -4.059 1 93.56 179 ASN A C 1
ATOM 1406 O O . ASN A 1 179 ? -5.703 -43.188 -3.547 1 93.56 179 ASN A O 1
ATOM 1410 N N . ASP A 1 180 ? -7.039 -44.938 -3.352 1 87.88 180 ASP A N 1
ATOM 1411 C CA . ASP A 1 180 ? -7.336 -44.688 -1.942 1 87.88 180 ASP A CA 1
ATOM 1412 C C . ASP A 1 180 ? -6.09 -44.875 -1.08 1 87.88 180 ASP A C 1
ATOM 1414 O O . ASP A 1 180 ? -5.824 -44.062 -0.196 1 87.88 180 ASP A O 1
ATOM 1418 N N . GLU A 1 181 ? -5.426 -45.969 -1.269 1 89.62 181 GLU A N 1
ATOM 1419 C CA . GLU A 1 181 ? -4.133 -46.188 -0.633 1 89.62 181 GLU A CA 1
ATOM 1420 C C . GLU A 1 181 ? -3.012 -46.25 -1.666 1 89.62 181 GLU A C 1
ATOM 1422 O O . GLU A 1 181 ? -3.125 -46.938 -2.682 1 89.62 181 GLU A O 1
ATOM 1427 N N . SER A 1 182 ? -2.082 -45.375 -1.427 1 94.12 182 SER A N 1
ATOM 1428 C CA . SER A 1 182 ? -1.011 -45.312 -2.416 1 94.12 182 SER A CA 1
ATOM 1429 C C . SER A 1 182 ? 0.36 -45.406 -1.754 1 94.12 182 SER A C 1
ATOM 1431 O O . SER A 1 182 ? 0.749 -44.5 -0.998 1 94.12 182 SER A O 1
ATOM 1433 N N . GLN A 1 183 ? 1.055 -46.406 -2.039 1 95.44 183 GLN A N 1
ATOM 1434 C CA . GLN A 1 183 ? 2.436 -46.531 -1.588 1 95.44 183 GLN A CA 1
ATOM 1435 C C . GLN A 1 183 ? 3.328 -45.5 -2.236 1 95.44 183 GLN A C 1
ATOM 1437 O O . GLN A 1 183 ? 4.332 -45.062 -1.655 1 95.44 183 GLN A O 1
ATOM 1442 N N . ASN A 1 184 ? 2.906 -45.094 -3.389 1 96.56 184 ASN A N 1
ATOM 1443 C CA . ASN A 1 184 ? 3.664 -44.062 -4.09 1 96.56 184 ASN A CA 1
ATOM 1444 C C . ASN A 1 184 ? 3.609 -42.719 -3.354 1 96.56 184 ASN A C 1
ATOM 1446 O O . ASN A 1 184 ? 4.605 -42 -3.295 1 96.56 184 ASN A O 1
ATOM 1450 N N . ILE A 1 185 ? 2.469 -42.406 -2.828 1 97.06 185 ILE A N 1
ATOM 1451 C CA . ILE A 1 185 ? 2.316 -41.188 -2.053 1 97.06 185 ILE A CA 1
ATOM 1452 C C . ILE A 1 185 ? 3.227 -41.219 -0.828 1 97.06 185 ILE A C 1
ATOM 1454 O O . ILE A 1 185 ? 3.873 -40.219 -0.488 1 97.06 185 ILE A O 1
ATOM 1458 N N . GLU A 1 186 ? 3.271 -42.344 -0.165 1 95.94 186 GLU A N 1
ATOM 1459 C CA . GLU A 1 186 ? 4.137 -42.469 1.003 1 95.94 186 GLU A CA 1
ATOM 1460 C C . GLU A 1 186 ? 5.598 -42.25 0.642 1 95.94 186 GLU A C 1
ATOM 1462 O O . GLU A 1 186 ? 6.324 -41.594 1.38 1 95.94 186 GLU A O 1
ATOM 1467 N N . LYS A 1 187 ? 5.934 -42.812 -0.437 1 96 187 LYS A N 1
ATOM 1468 C CA . LYS A 1 187 ? 7.305 -42.656 -0.908 1 96 187 LYS A CA 1
ATOM 1469 C C . LYS A 1 187 ? 7.621 -41.219 -1.22 1 96 187 LYS A C 1
ATOM 1471 O O . LYS A 1 187 ? 8.695 -40.719 -0.874 1 96 187 LYS A O 1
ATOM 1476 N N . LEU A 1 188 ? 6.742 -40.562 -1.904 1 97.19 188 LEU A N 1
ATOM 1477 C CA . LEU A 1 188 ? 6.93 -39.156 -2.248 1 97.19 188 LEU A CA 1
ATOM 1478 C C . LEU A 1 188 ? 6.926 -38.281 -0.996 1 97.19 188 LEU A C 1
ATOM 1480 O O . LEU A 1 188 ? 7.695 -37.344 -0.898 1 97.19 188 LEU A O 1
ATOM 1484 N N . CYS A 1 189 ? 6.094 -38.531 -0.043 1 97.06 189 CYS A N 1
ATOM 1485 C CA . CYS A 1 189 ? 6.066 -37.812 1.218 1 97.06 189 CYS A CA 1
ATOM 1486 C C . CYS A 1 189 ? 7.402 -37.906 1.939 1 97.06 189 CYS A C 1
ATOM 1488 O O . CYS A 1 189 ? 7.914 -36.906 2.457 1 97.06 189 CYS A O 1
ATOM 1490 N N . ALA A 1 190 ? 7.926 -39.094 1.952 1 96.62 190 ALA A N 1
ATOM 1491 C CA . ALA A 1 190 ? 9.227 -39.312 2.588 1 96.62 190 ALA A CA 1
ATOM 1492 C C . ALA A 1 190 ? 10.312 -38.5 1.879 1 96.62 190 ALA A C 1
ATOM 1494 O O . ALA A 1 190 ? 11.188 -37.938 2.527 1 96.62 190 ALA A O 1
ATOM 1495 N N . LEU A 1 191 ? 10.266 -38.531 0.6 1 96.5 191 LEU A N 1
ATOM 1496 C CA . LEU A 1 191 ? 11.242 -37.781 -0.187 1 96.5 191 LEU A CA 1
ATOM 1497 C C . LEU A 1 191 ? 11.156 -36.312 0.129 1 96.5 191 LEU A C 1
ATOM 1499 O O . LEU A 1 191 ? 12.172 -35.656 0.392 1 96.5 191 LEU A O 1
ATOM 1503 N N . TYR A 1 192 ? 9.945 -35.719 0.081 1 97.12 192 TYR A N 1
ATOM 1504 C CA . TYR A 1 192 ? 9.75 -34.312 0.321 1 97.12 192 TYR A CA 1
ATOM 1505 C C . TYR A 1 192 ? 10.125 -33.938 1.75 1 97.12 192 TYR A C 1
ATOM 1507 O O . TYR A 1 192 ? 10.648 -32.844 1.998 1 97.12 192 TYR A O 1
ATOM 1515 N N . GLU A 1 193 ? 9.859 -34.812 2.66 1 96.25 193 GLU A N 1
ATOM 1516 C CA . GLU A 1 193 ? 10.258 -34.562 4.047 1 96.25 193 GLU A CA 1
ATOM 1517 C C . GLU A 1 193 ? 11.773 -34.438 4.16 1 96.25 193 GLU A C 1
ATOM 1519 O O . GLU A 1 193 ? 12.258 -33.562 4.906 1 96.25 193 GLU A O 1
ATOM 1524 N N . ARG A 1 194 ? 12.5 -35.188 3.445 1 94.62 194 ARG A N 1
ATOM 1525 C CA . ARG A 1 194 ? 13.953 -35.125 3.436 1 94.62 194 ARG A CA 1
ATOM 1526 C C . ARG A 1 194 ? 14.422 -33.781 2.879 1 94.62 194 ARG A C 1
ATOM 1528 O O . ARG A 1 194 ? 15.477 -33.25 3.266 1 94.62 194 ARG A O 1
ATOM 1535 N N . LEU A 1 195 ? 13.648 -33.25 1.999 1 94.88 195 LEU A N 1
ATOM 1536 C CA . LEU A 1 195 ? 13.977 -31.953 1.389 1 94.88 195 LEU A CA 1
ATOM 1537 C C . LEU A 1 195 ? 13.516 -30.797 2.271 1 94.88 195 LEU A C 1
ATOM 1539 O O . LEU A 1 195 ? 13.734 -29.641 1.938 1 94.88 195 LEU A O 1
ATOM 1543 N N . GLY A 1 196 ? 12.836 -31.109 3.324 1 93.12 196 GLY A N 1
ATOM 1544 C CA . GLY A 1 196 ? 12.359 -30.094 4.242 1 93.12 196 GLY A CA 1
ATOM 1545 C C . GLY A 1 196 ? 11.039 -29.469 3.812 1 93.12 196 GLY A C 1
ATOM 1546 O O . GLY A 1 196 ? 10.742 -28.328 4.172 1 93.12 196 GLY A O 1
ATOM 1547 N N . ILE A 1 197 ? 10.289 -30.125 2.984 1 95.44 197 ILE A N 1
ATOM 1548 C CA . ILE A 1 197 ? 9.008 -29.641 2.482 1 95.44 197 ILE A CA 1
ATOM 1549 C C . ILE A 1 197 ? 7.875 -30.5 3.029 1 95.44 197 ILE A C 1
ATOM 1551 O O . ILE A 1 197 ? 7.973 -31.734 3.039 1 95.44 197 ILE A O 1
ATOM 1555 N N . THR A 1 198 ? 6.879 -29.859 3.533 1 96.06 198 THR A N 1
ATOM 1556 C CA . THR A 1 198 ? 5.699 -30.609 3.971 1 96.06 198 THR A CA 1
ATOM 1557 C C . THR A 1 198 ? 4.82 -30.969 2.779 1 96.06 198 THR A C 1
ATOM 1559 O O . THR A 1 198 ? 4.406 -30.109 2.014 1 96.06 198 THR A O 1
ATOM 1562 N N . LEU A 1 199 ? 4.613 -32.219 2.592 1 97.19 199 LEU A N 1
ATOM 1563 C CA . LEU A 1 199 ? 3.688 -32.719 1.581 1 97.19 199 LEU A CA 1
ATOM 1564 C C . LEU A 1 199 ? 2.406 -33.219 2.225 1 97.19 199 LEU A C 1
ATOM 1566 O O . LEU A 1 199 ? 2.387 -34.344 2.781 1 97.19 199 LEU A O 1
ATOM 1570 N N . GLU A 1 200 ? 1.368 -32.5 2.117 1 97 200 GLU A N 1
ATOM 1571 C CA . GLU A 1 200 ? 0.097 -32.844 2.736 1 97 200 GLU A CA 1
ATOM 1572 C C . GLU A 1 200 ? -0.773 -33.656 1.778 1 97 200 GLU A C 1
ATOM 1574 O O . GLU A 1 200 ? -1.035 -33.219 0.654 1 97 200 GLU A O 1
ATOM 1579 N N . THR A 1 201 ? -1.241 -34.812 2.174 1 97.25 201 THR A N 1
ATOM 1580 C CA . THR A 1 201 ? -2.062 -35.688 1.352 1 97.25 201 THR A CA 1
ATOM 1581 C C . THR A 1 201 ? -3.535 -35.281 1.444 1 97.25 201 THR A C 1
ATOM 1583 O O . THR A 1 201 ? -4.086 -35.188 2.541 1 97.25 201 THR A O 1
ATOM 1586 N N . MET A 1 202 ? -4.113 -35.094 0.297 1 95.81 202 MET A N 1
ATOM 1587 C CA . MET A 1 202 ? -5.535 -34.781 0.215 1 95.81 202 MET A CA 1
ATOM 1588 C C . MET A 1 202 ? -6.355 -36.031 -0.022 1 95.81 202 MET A C 1
ATOM 1590 O O . MET A 1 202 ? -5.805 -37.094 -0.367 1 95.81 202 MET A O 1
ATOM 1594 N N . SER A 1 203 ? -7.672 -35.938 0.152 1 92.44 203 SER A N 1
ATOM 1595 C CA . SER A 1 203 ? -8.555 -37.094 0.041 1 92.44 203 SER A CA 1
ATOM 1596 C C . SER A 1 203 ? -8.656 -37.594 -1.402 1 92.44 203 SER A C 1
ATOM 1598 O O . SER A 1 203 ? -8.875 -38.781 -1.652 1 92.44 203 SER A O 1
ATOM 1600 N N . CYS A 1 204 ? -8.477 -36.625 -2.33 1 93.31 204 CYS A N 1
ATOM 1601 C CA . CYS A 1 204 ? -8.523 -36.969 -3.752 1 93.31 204 CYS A CA 1
ATOM 1602 C C . CYS A 1 204 ? -7.668 -36 -4.559 1 93.31 204 CYS A C 1
ATOM 1604 O O . CYS A 1 204 ? -7.312 -34.906 -4.07 1 93.31 204 CYS A O 1
ATOM 1606 N N . PRO A 1 205 ? -7.344 -36.344 -5.773 1 95.94 205 PRO A N 1
ATOM 1607 C CA . PRO A 1 205 ? -6.434 -35.531 -6.57 1 95.94 205 PRO A CA 1
ATOM 1608 C C . PRO A 1 205 ? -7.02 -34.156 -6.91 1 95.94 205 PRO A C 1
ATOM 1610 O O . PRO A 1 205 ? -6.309 -33.156 -6.871 1 95.94 205 PRO A O 1
ATOM 1613 N N . ILE A 1 206 ? -8.281 -34.125 -7.238 1 95.38 206 ILE A N 1
ATOM 1614 C CA . ILE A 1 206 ? -8.891 -32.844 -7.637 1 95.38 206 ILE A CA 1
ATOM 1615 C C . ILE A 1 206 ? -8.852 -31.875 -6.469 1 95.38 206 ILE A C 1
ATOM 1617 O O . ILE A 1 206 ? -8.711 -30.672 -6.668 1 95.38 206 ILE A O 1
ATOM 1621 N N . GLU A 1 207 ? -8.961 -32.375 -5.27 1 95.62 207 GLU A N 1
ATOM 1622 C CA . GLU A 1 207 ? -8.836 -31.516 -4.094 1 95.62 207 GLU A CA 1
ATOM 1623 C C . GLU A 1 207 ? -7.426 -30.938 -3.982 1 95.62 207 GLU A C 1
ATOM 1625 O O . GLU A 1 207 ? -7.25 -29.781 -3.615 1 95.62 207 GLU A O 1
ATOM 1630 N N . ALA A 1 208 ? -6.43 -31.734 -4.242 1 97.31 208 ALA A N 1
ATOM 1631 C CA . ALA A 1 208 ? -5.055 -31.234 -4.27 1 97.31 208 ALA A CA 1
ATOM 1632 C C . ALA A 1 208 ? -4.891 -30.125 -5.309 1 97.31 208 ALA A C 1
ATOM 1634 O O . ALA A 1 208 ? -4.191 -29.141 -5.066 1 97.31 208 ALA A O 1
ATOM 1635 N N . GLU A 1 209 ? -5.562 -30.312 -6.402 1 97.81 209 GLU A N 1
ATOM 1636 C CA . GLU A 1 209 ? -5.461 -29.359 -7.504 1 97.81 209 GLU A CA 1
ATOM 1637 C C . GLU A 1 209 ? -6.07 -28.016 -7.133 1 97.81 209 GLU A C 1
ATOM 1639 O O . GLU A 1 209 ? -5.746 -26.984 -7.738 1 97.81 209 GLU A O 1
ATOM 1644 N N . THR A 1 210 ? -6.965 -27.953 -6.113 1 96.88 210 THR A N 1
ATOM 1645 C CA . THR A 1 210 ? -7.57 -26.703 -5.664 1 96.88 210 THR A CA 1
ATOM 1646 C C . THR A 1 210 ? -6.574 -25.891 -4.848 1 96.88 210 THR A C 1
ATOM 1648 O O . THR A 1 210 ? -6.793 -24.703 -4.609 1 96.88 210 THR A O 1
ATOM 1651 N N . ARG A 1 211 ? -5.496 -26.547 -4.426 1 96.81 211 ARG A N 1
ATOM 1652 C CA . ARG A 1 211 ? -4.52 -25.875 -3.578 1 96.81 211 ARG A CA 1
ATOM 1653 C C . ARG A 1 211 ? -3.4 -25.25 -4.414 1 96.81 211 ARG A C 1
ATOM 1655 O O . ARG A 1 211 ? -2.221 -25.406 -4.082 1 96.81 211 ARG A O 1
ATOM 1662 N N . ASN A 1 212 ? -3.768 -24.688 -5.48 1 95.5 212 ASN A N 1
ATOM 1663 C CA . ASN A 1 212 ? -2.896 -23.906 -6.352 1 95.5 212 ASN A CA 1
ATOM 1664 C C . ASN A 1 212 ? -3.299 -22.438 -6.371 1 95.5 212 ASN A C 1
ATOM 1666 O O . ASN A 1 212 ? -4.324 -22.078 -6.953 1 95.5 212 ASN A O 1
ATOM 1670 N N . ILE A 1 213 ? -2.465 -21.625 -5.852 1 94.88 213 ILE A N 1
ATOM 1671 C CA . ILE A 1 213 ? -2.791 -20.219 -5.613 1 94.88 213 ILE A CA 1
ATOM 1672 C C . ILE A 1 213 ? -3.037 -19.516 -6.945 1 94.88 213 ILE A C 1
ATOM 1674 O O . ILE A 1 213 ? -3.812 -18.562 -7.012 1 94.88 213 ILE A O 1
ATOM 1678 N N . SER A 1 214 ? -2.416 -20 -8.008 1 94.81 214 SER A N 1
ATOM 1679 C CA . SER A 1 214 ? -2.525 -19.359 -9.312 1 94.81 214 SER A CA 1
ATOM 1680 C C . SER A 1 214 ? -3.957 -19.406 -9.836 1 94.81 214 SER A C 1
ATOM 1682 O O . SER A 1 214 ? -4.359 -18.562 -10.641 1 94.81 214 SER A O 1
ATOM 1684 N N . LEU A 1 215 ? -4.746 -20.328 -9.344 1 96.75 215 LEU A N 1
ATOM 1685 C CA . LEU A 1 215 ? -6.141 -20.438 -9.75 1 96.75 215 LEU A CA 1
ATOM 1686 C C . LEU A 1 215 ? -6.934 -19.203 -9.352 1 96.75 215 LEU A C 1
ATOM 1688 O O . LEU A 1 215 ? -7.871 -18.812 -10.047 1 96.75 215 LEU A O 1
ATOM 1692 N N . TYR A 1 216 ? -6.484 -18.656 -8.273 1 97.62 216 TYR A N 1
ATOM 1693 C CA . TYR A 1 216 ? -7.297 -17.625 -7.648 1 97.62 216 TYR A CA 1
ATOM 1694 C C . TYR A 1 216 ? -6.746 -16.234 -7.949 1 97.62 216 TYR A C 1
ATOM 1696 O O . TYR A 1 216 ? -7.484 -15.25 -7.918 1 97.62 216 TYR A O 1
ATOM 1704 N N . VAL A 1 217 ? -5.488 -16.156 -8.281 1 97.38 217 VAL A N 1
ATOM 1705 C CA . VAL A 1 217 ? -4.898 -14.812 -8.258 1 97.38 217 VAL A CA 1
ATOM 1706 C C . VAL A 1 217 ? -4.48 -14.406 -9.672 1 97.38 217 VAL A C 1
ATOM 1708 O O . VAL A 1 217 ? -4.438 -13.219 -9.992 1 97.38 217 VAL A O 1
ATOM 1711 N N . HIS A 1 218 ? -4.176 -15.328 -10.555 1 97.56 218 HIS A N 1
ATOM 1712 C CA . HIS A 1 218 ? -3.641 -14.984 -11.867 1 97.56 218 HIS A CA 1
ATOM 1713 C C . HIS A 1 218 ? -4.699 -14.305 -12.727 1 97.56 218 HIS A C 1
ATOM 1715 O O . HIS A 1 218 ? -4.43 -13.266 -13.344 1 97.56 218 HIS A O 1
ATOM 1721 N N . PRO A 1 219 ? -5.879 -14.844 -12.797 1 98.38 219 PRO A N 1
ATOM 1722 C CA . PRO A 1 219 ? -6.852 -14.219 -13.703 1 98.38 219 PRO A CA 1
ATOM 1723 C C . PRO A 1 219 ? -7.113 -12.75 -13.367 1 98.38 219 PRO A C 1
ATOM 1725 O O . PRO A 1 219 ? -6.992 -11.883 -14.234 1 98.38 219 PRO A O 1
ATOM 1728 N N . PRO A 1 220 ? -7.391 -12.461 -12.102 1 98.56 220 PRO A N 1
ATOM 1729 C CA . PRO A 1 220 ? -7.594 -11.039 -11.812 1 98.56 220 PRO A CA 1
ATOM 1730 C C . PRO A 1 220 ? -6.34 -10.203 -12.07 1 98.56 220 PRO A C 1
ATOM 1732 O O . PRO A 1 220 ? -6.441 -9.039 -12.461 1 98.56 220 PRO A O 1
ATOM 1735 N N . LEU A 1 221 ? -5.172 -10.703 -11.945 1 98.5 221 LEU A N 1
ATOM 1736 C CA . LEU A 1 221 ? -3.932 -9.945 -12.078 1 98.5 221 LEU A CA 1
ATOM 1737 C C . LEU A 1 221 ? -3.572 -9.742 -13.547 1 98.5 221 LEU A C 1
ATOM 1739 O O . LEU A 1 221 ? -2.953 -8.734 -13.898 1 98.5 221 LEU A O 1
ATOM 1743 N N . PHE A 1 222 ? -4.008 -10.719 -14.398 1 98.38 222 PHE A N 1
ATOM 1744 C CA . PHE A 1 222 ? -3.492 -10.68 -15.766 1 98.38 222 PHE A CA 1
ATOM 1745 C C . PHE A 1 222 ? -4.617 -10.414 -16.766 1 98.38 222 PHE A C 1
ATOM 1747 O O . PHE A 1 222 ? -4.367 -9.961 -17.875 1 98.38 222 PHE A O 1
ATOM 1754 N N . MET A 1 223 ? -5.824 -10.766 -16.359 1 98.44 223 MET A N 1
ATOM 1755 C CA . MET A 1 223 ? -6.918 -10.68 -17.328 1 98.44 223 MET A CA 1
ATOM 1756 C C . MET A 1 223 ? -7.824 -9.492 -17.016 1 98.44 223 MET A C 1
ATOM 1758 O O . MET A 1 223 ? -9.039 -9.641 -16.922 1 98.44 223 MET A O 1
ATOM 1762 N N . ASN A 1 224 ? -7.254 -8.398 -16.828 1 97.88 224 ASN A N 1
ATOM 1763 C CA . ASN A 1 224 ? -7.895 -7.098 -16.688 1 97.88 224 ASN A CA 1
ATOM 1764 C C . ASN A 1 224 ? -7.371 -6.109 -17.734 1 97.88 224 ASN A C 1
ATOM 1766 O O . ASN A 1 224 ? -6.34 -6.348 -18.359 1 97.88 224 ASN A O 1
ATOM 1770 N N . ASP A 1 225 ? -8.039 -5.023 -17.859 1 96.44 225 ASP A N 1
ATOM 1771 C CA . ASP A 1 225 ? -7.727 -4.078 -18.922 1 96.44 225 ASP A CA 1
ATOM 1772 C C . ASP A 1 225 ? -6.316 -3.518 -18.766 1 96.44 225 ASP A C 1
ATOM 1774 O O . ASP A 1 225 ? -5.602 -3.334 -19.766 1 96.44 225 ASP A O 1
ATOM 1778 N N . PHE A 1 226 ? -5.902 -3.225 -17.609 1 97.5 226 PHE A N 1
ATOM 1779 C CA . PHE A 1 226 ? -4.582 -2.662 -17.359 1 97.5 226 PHE A CA 1
ATOM 1780 C C . PHE A 1 226 ? -3.488 -3.621 -17.812 1 97.5 226 PHE A C 1
ATOM 1782 O O . PHE A 1 226 ? -2.648 -3.268 -18.641 1 97.5 226 PHE A O 1
ATOM 1789 N N . SER A 1 227 ? -3.504 -4.84 -17.297 1 98.31 227 SER A N 1
ATOM 1790 C CA . SER A 1 227 ? -2.463 -5.824 -17.578 1 98.31 227 SER A CA 1
ATOM 1791 C C . SER A 1 227 ? -2.463 -6.234 -19.047 1 98.31 227 SER A C 1
ATOM 1793 O O . SER A 1 227 ? -1.4 -6.379 -19.656 1 98.31 227 SER A O 1
ATOM 1795 N N . LEU A 1 228 ? -3.627 -6.426 -19.562 1 98.31 228 LEU A N 1
ATOM 1796 C CA . LEU A 1 228 ? -3.725 -6.852 -20.953 1 98.31 228 LEU A CA 1
ATOM 1797 C C . LEU A 1 228 ? -3.191 -5.777 -21.891 1 98.31 228 LEU A C 1
ATOM 1799 O O . LEU A 1 228 ? -2.572 -6.086 -22.906 1 98.31 228 LEU A O 1
ATOM 1803 N N . SER A 1 229 ? -3.453 -4.523 -21.547 1 97.25 229 SER A N 1
ATOM 1804 C CA . SER A 1 229 ? -2.889 -3.447 -22.344 1 97.25 229 SER A CA 1
ATOM 1805 C C . SER A 1 229 ? -1.363 -3.486 -22.328 1 97.25 229 SER A C 1
ATOM 1807 O O . SER A 1 229 ? -0.72 -3.234 -23.344 1 97.25 229 SER A O 1
ATOM 1809 N N . VAL A 1 230 ? -0.807 -3.799 -21.234 1 97.06 230 VAL A N 1
ATOM 1810 C CA . VAL A 1 230 ? 0.644 -3.875 -21.094 1 97.06 230 VAL A CA 1
ATOM 1811 C C . VAL A 1 230 ? 1.169 -5.094 -21.859 1 97.06 230 VAL A C 1
ATOM 1813 O O . VAL A 1 230 ? 2.137 -4.996 -22.609 1 97.06 230 VAL A O 1
ATOM 1816 N N . ILE A 1 231 ? 0.571 -6.207 -21.672 1 97.81 231 ILE A N 1
ATOM 1817 C CA . ILE A 1 231 ? 0.993 -7.473 -22.266 1 97.81 231 ILE A CA 1
ATOM 1818 C C . ILE A 1 231 ? 0.979 -7.359 -23.781 1 97.81 231 ILE A C 1
ATOM 1820 O O . ILE A 1 231 ? 1.88 -7.863 -24.453 1 97.81 231 ILE A O 1
ATOM 1824 N N . PHE A 1 232 ? 0.092 -6.641 -24.297 1 96.69 232 PHE A N 1
ATOM 1825 C CA . PHE A 1 232 ? -0.063 -6.582 -25.75 1 96.69 232 PHE A CA 1
ATOM 1826 C C . PHE A 1 232 ? 0.545 -5.301 -26.312 1 96.69 232 PHE A C 1
ATOM 1828 O O . PHE A 1 232 ? 0.201 -4.875 -27.406 1 96.69 232 PHE A O 1
ATOM 1835 N N . GLY A 1 233 ? 1.386 -4.602 -25.547 1 90.81 233 GLY A N 1
ATOM 1836 C CA . GLY A 1 233 ? 2.354 -3.633 -26.031 1 90.81 233 GLY A CA 1
ATOM 1837 C C . GLY A 1 233 ? 1.8 -2.223 -26.094 1 90.81 233 GLY A C 1
ATOM 1838 O O . GLY A 1 233 ? 2.33 -1.377 -26.828 1 90.81 233 GLY A O 1
ATOM 1839 N N . GLU A 1 234 ? 0.799 -1.964 -25.375 1 89.25 234 GLU A N 1
ATOM 1840 C CA . GLU A 1 234 ? 0.206 -0.631 -25.438 1 89.25 234 GLU A CA 1
ATOM 1841 C C . GLU A 1 234 ? 0.877 0.318 -24.438 1 89.25 234 GLU A C 1
ATOM 1843 O O . GLU A 1 234 ? 0.605 1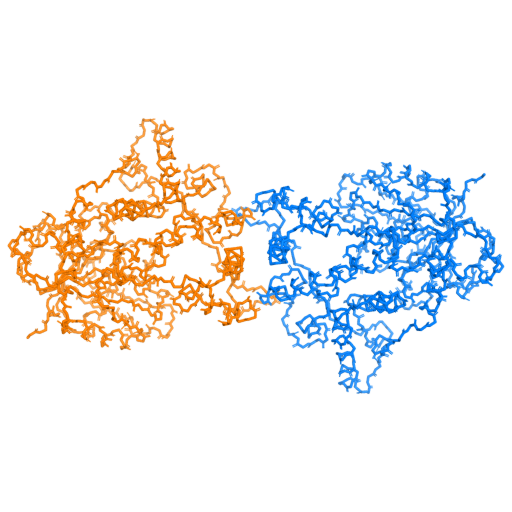.521 -24.453 1 89.25 234 GLU A O 1
ATOM 1848 N N . SER A 1 235 ? 1.745 -0.214 -23.641 1 85.5 235 SER A N 1
ATOM 1849 C 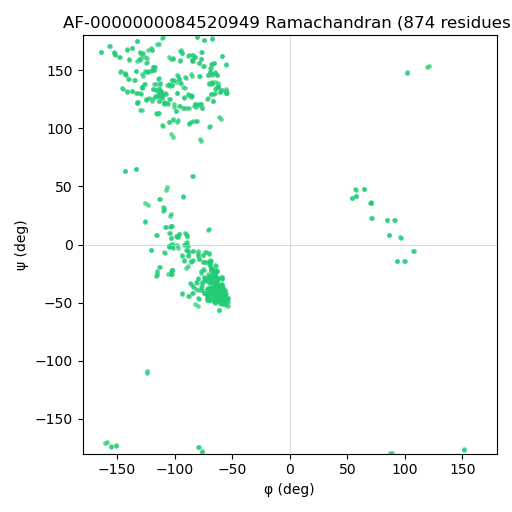CA . SER A 1 235 ? 2.438 0.629 -22.672 1 85.5 235 SER A CA 1
ATOM 1850 C C . SER A 1 235 ? 3.926 0.726 -22.984 1 85.5 235 SER A C 1
ATOM 1852 O O . SER A 1 235 ? 4.586 -0.292 -23.188 1 85.5 235 SER A O 1
ATOM 1854 N N . ALA A 1 236 ? 4.461 1.943 -22.922 1 84.19 236 ALA A N 1
ATOM 1855 C CA . ALA A 1 236 ? 5.883 2.174 -23.172 1 84.19 236 ALA A CA 1
ATOM 1856 C C . ALA A 1 236 ? 6.684 2.061 -21.875 1 84.19 236 ALA A C 1
ATOM 1858 O O . ALA A 1 236 ? 7.898 1.844 -21.906 1 84.19 236 ALA A O 1
ATOM 1859 N N . VAL A 1 237 ? 5.992 2.205 -20.828 1 90.25 237 VAL A N 1
ATOM 1860 C CA . VAL A 1 237 ? 6.641 2.182 -19.531 1 90.25 237 VAL A CA 1
ATOM 1861 C C . VAL A 1 237 ? 6.488 0.798 -18.891 1 90.25 237 VAL A C 1
ATOM 1863 O O . VAL A 1 237 ? 5.43 0.174 -19 1 90.25 237 VAL A O 1
ATOM 1866 N N . ARG A 1 238 ? 7.496 0.337 -18.266 1 94.19 238 ARG A N 1
ATOM 1867 C CA . ARG A 1 238 ? 7.469 -0.958 -17.594 1 94.19 238 ARG A CA 1
ATOM 1868 C C . ARG A 1 238 ? 6.434 -0.975 -16.469 1 94.19 238 ARG A C 1
ATOM 1870 O O . ARG A 1 238 ? 6.305 -0.004 -15.727 1 94.19 238 ARG A O 1
ATOM 1877 N N . LYS A 1 239 ? 5.691 -2.037 -16.375 1 96.19 239 LYS A N 1
ATOM 1878 C CA . LYS A 1 239 ? 4.699 -2.242 -15.328 1 96.19 239 LYS A CA 1
ATOM 1879 C C . LYS A 1 239 ? 4.941 -3.555 -14.594 1 96.19 239 LYS A C 1
ATOM 1881 O O . LYS A 1 239 ? 5.633 -4.441 -15.102 1 96.19 239 LYS A O 1
ATOM 1886 N N . TYR A 1 240 ? 4.371 -3.664 -13.406 1 96.31 240 TYR A N 1
ATOM 1887 C CA . TYR A 1 240 ? 4.684 -4.793 -12.531 1 96.31 240 TYR A CA 1
ATOM 1888 C C . TYR A 1 240 ? 3.41 -5.477 -12.047 1 96.31 240 TYR A C 1
ATOM 1890 O O . TYR A 1 240 ? 2.414 -4.816 -11.75 1 96.31 240 TYR A O 1
ATOM 1898 N N . VAL A 1 241 ? 3.445 -6.73 -11.867 1 96.88 241 VAL A N 1
ATOM 1899 C CA . VAL A 1 241 ? 2.268 -7.566 -11.656 1 96.88 241 VAL A CA 1
ATOM 1900 C C . VAL A 1 241 ? 1.693 -7.309 -10.266 1 96.88 241 VAL A C 1
ATOM 1902 O O . VAL A 1 241 ? 0.474 -7.262 -10.086 1 96.88 241 VAL A O 1
ATOM 1905 N N . TYR A 1 242 ? 2.588 -7.125 -9.297 1 96.44 242 TYR A N 1
ATOM 1906 C CA . TYR A 1 242 ? 2.133 -7.164 -7.91 1 96.44 242 TYR A CA 1
ATOM 1907 C C . TYR A 1 242 ? 2.145 -5.77 -7.293 1 96.44 242 TYR A C 1
ATOM 1909 O O . TYR A 1 242 ? 2.064 -5.625 -6.07 1 96.44 242 TYR A O 1
ATOM 1917 N N . LYS A 1 243 ? 2.246 -4.723 -8.125 1 96.88 243 LYS A N 1
ATOM 1918 C CA . LYS A 1 243 ? 2.256 -3.355 -7.613 1 96.88 243 LYS A CA 1
ATOM 1919 C C . LYS A 1 243 ? 0.86 -2.742 -7.652 1 96.88 243 LYS A C 1
ATOM 1921 O O . LYS A 1 243 ? 0.007 -3.18 -8.43 1 96.88 243 LYS A O 1
ATOM 1926 N N . MET A 1 244 ? 0.709 -1.758 -6.852 1 97.38 244 MET A N 1
ATOM 1927 C CA . MET A 1 244 ? -0.518 -0.966 -6.867 1 97.38 244 MET A CA 1
ATOM 1928 C C . MET A 1 244 ? -0.55 -0.04 -8.078 1 97.38 244 MET A C 1
ATOM 1930 O O . MET A 1 244 ? 0.496 0.291 -8.641 1 97.38 244 MET A O 1
ATOM 1934 N N . PHE A 1 245 ? -1.719 0.331 -8.547 1 96.5 245 PHE A N 1
ATOM 1935 C CA . PHE A 1 245 ? -1.878 1.352 -9.578 1 96.5 245 PHE A CA 1
ATOM 1936 C C . PHE A 1 245 ? -1.21 2.654 -9.156 1 96.5 245 PHE A C 1
ATOM 1938 O O . PHE A 1 245 ? -1.367 3.098 -8.016 1 96.5 245 PHE A O 1
ATOM 1945 N N . PRO A 1 246 ? -0.454 3.201 -10.016 1 95.44 246 PRO A N 1
ATOM 1946 C CA . PRO A 1 246 ? -0.347 2.988 -11.461 1 95.44 246 PRO A CA 1
ATOM 1947 C C . PRO A 1 246 ? 0.877 2.162 -11.844 1 95.44 246 PRO A C 1
ATOM 1949 O O . PRO A 1 246 ? 1.107 1.906 -13.031 1 95.44 246 PRO A O 1
ATOM 1952 N N . GLU A 1 247 ? 1.657 1.735 -10.938 1 95.81 247 GLU A N 1
ATOM 1953 C CA . GLU A 1 247 ? 2.828 0.935 -11.281 1 95.81 247 GLU A CA 1
ATOM 1954 C C . GLU A 1 247 ? 2.43 -0.484 -11.68 1 95.81 247 GLU A C 1
ATOM 1956 O O . GLU A 1 247 ? 3.201 -1.191 -12.328 1 95.81 247 GLU A O 1
ATOM 1961 N N . GLY A 1 248 ? 1.267 -0.91 -11.25 1 97 248 GLY A N 1
ATOM 1962 C CA . GLY A 1 248 ? 0.689 -2.211 -11.555 1 97 248 GLY A CA 1
ATOM 1963 C C . GLY A 1 248 ? -0.828 -2.203 -11.555 1 97 248 GLY A C 1
ATOM 1964 O O . GLY A 1 248 ? -1.449 -1.149 -11.406 1 97 248 GLY A O 1
ATOM 1965 N N . PRO A 1 249 ? -1.44 -3.293 -11.664 1 97.94 249 PRO A N 1
ATOM 1966 C CA . PRO A 1 249 ? -2.881 -3.35 -11.922 1 97.94 249 PRO A CA 1
ATOM 1967 C C . PRO A 1 249 ? -3.709 -3.338 -10.641 1 97.94 249 PRO A C 1
ATOM 1969 O O . PRO A 1 249 ? -4.934 -3.217 -10.688 1 97.94 249 PRO A O 1
ATOM 1972 N N . ILE A 1 250 ? -3.16 -3.463 -9.453 1 98.31 250 ILE A N 1
ATOM 1973 C CA . ILE A 1 250 ? -3.92 -3.76 -8.242 1 98.31 250 ILE A CA 1
ATOM 1974 C C . ILE A 1 250 ? -4.656 -2.506 -7.777 1 98.31 250 ILE A C 1
ATOM 1976 O O . ILE A 1 250 ? -4.035 -1.472 -7.523 1 98.31 250 ILE A O 1
ATOM 1980 N N . THR A 1 251 ? -5.887 -2.498 -7.742 1 98.12 251 THR A N 1
ATOM 1981 C CA . THR A 1 251 ? -6.828 -1.518 -7.215 1 98.12 251 THR A CA 1
ATOM 1982 C C . THR A 1 251 ? -7.891 -2.195 -6.359 1 98.12 251 THR A C 1
ATOM 1984 O O . THR A 1 251 ? -7.91 -3.424 -6.238 1 98.12 251 THR A O 1
ATOM 1987 N N . GLN A 1 252 ? -8.742 -1.42 -5.754 1 98.12 252 GLN A N 1
ATOM 1988 C CA . GLN A 1 252 ? -9.836 -1.997 -4.984 1 98.12 252 GLN A CA 1
ATOM 1989 C C . GLN A 1 252 ? -10.773 -2.797 -5.879 1 98.12 252 GLN A C 1
ATOM 1991 O O . GLN A 1 252 ? -11.391 -3.771 -5.434 1 98.12 252 GLN A O 1
ATOM 1996 N N . TYR A 1 253 ? -10.883 -2.426 -7.129 1 98.19 253 TYR A N 1
ATOM 1997 C CA . TYR A 1 253 ? -11.781 -3.096 -8.055 1 98.19 253 TYR A CA 1
ATOM 1998 C C . TYR A 1 253 ? -11.227 -4.453 -8.477 1 98.19 253 TYR A C 1
ATOM 2000 O O . TYR A 1 253 ? -11.969 -5.426 -8.609 1 98.19 253 TYR A O 1
ATOM 2008 N N . LEU A 1 254 ? -9.922 -4.48 -8.727 1 98.62 254 LEU A N 1
ATOM 2009 C CA . LEU A 1 254 ? -9.289 -5.762 -9.016 1 98.62 254 LEU A CA 1
ATOM 2010 C C . LEU A 1 254 ? -9.453 -6.727 -7.848 1 98.62 254 LEU A C 1
ATOM 2012 O O . LEU A 1 254 ? -9.75 -7.906 -8.039 1 98.62 254 LEU A O 1
ATOM 2016 N N . ILE A 1 255 ? -9.266 -6.215 -6.625 1 98.75 255 ILE A N 1
ATOM 2017 C CA . ILE A 1 255 ? -9.398 -7.027 -5.418 1 98.75 255 ILE A CA 1
ATOM 2018 C C . ILE A 1 255 ? -10.828 -7.547 -5.297 1 98.75 255 ILE A C 1
ATOM 2020 O O . ILE A 1 255 ? -11.047 -8.688 -4.891 1 98.75 255 ILE A O 1
ATOM 2024 N N . ARG A 1 256 ? -11.758 -6.695 -5.609 1 98.62 256 ARG A N 1
ATOM 2025 C CA . ARG A 1 256 ? -13.156 -7.109 -5.617 1 98.62 256 ARG A CA 1
ATOM 2026 C C . ARG A 1 256 ? -13.375 -8.266 -6.582 1 98.62 256 ARG A C 1
ATOM 2028 O O . ARG A 1 256 ? -14.07 -9.234 -6.254 1 98.62 256 ARG A O 1
ATOM 2035 N N . ASP A 1 257 ? -12.797 -8.164 -7.73 1 98.75 257 ASP A N 1
ATOM 2036 C CA . ASP A 1 257 ? -12.914 -9.227 -8.727 1 98.75 257 ASP A CA 1
ATOM 2037 C C . ASP A 1 257 ? -12.219 -10.508 -8.258 1 98.75 257 ASP A C 1
ATOM 2039 O O . ASP A 1 257 ? -12.719 -11.609 -8.484 1 98.75 257 ASP A O 1
ATOM 2043 N N . MET A 1 258 ? -11.086 -10.375 -7.688 1 98.81 258 MET A N 1
ATOM 2044 C CA . MET A 1 258 ? -10.367 -11.523 -7.152 1 98.81 258 MET A CA 1
ATOM 2045 C C . MET A 1 258 ? -11.219 -12.266 -6.121 1 98.81 258 MET A C 1
ATOM 2047 O O . MET A 1 258 ? -11.312 -13.492 -6.152 1 98.81 258 MET A O 1
ATOM 2051 N N . LEU A 1 259 ? -11.773 -11.438 -5.207 1 98.88 259 LEU A N 1
ATOM 2052 C CA . LEU A 1 259 ? -12.641 -12.016 -4.176 1 98.88 259 LEU A CA 1
ATOM 2053 C C . LEU A 1 259 ? -13.836 -12.719 -4.801 1 98.88 259 LEU A C 1
ATOM 2055 O O . LEU A 1 259 ? -14.195 -13.82 -4.387 1 98.88 259 LEU A O 1
ATOM 2059 N N . ALA A 1 260 ? -14.453 -12.055 -5.77 1 98.81 260 ALA A N 1
ATOM 2060 C CA . ALA A 1 260 ? -15.617 -12.633 -6.438 1 98.81 260 ALA A CA 1
ATOM 2061 C C . ALA A 1 260 ? -15.258 -13.945 -7.129 1 98.81 260 ALA A C 1
ATOM 2063 O O . ALA A 1 260 ? -16.031 -14.906 -7.07 1 98.81 260 ALA A O 1
ATOM 2064 N N . GLU A 1 261 ? -14.164 -14 -7.777 1 98.81 261 GLU A N 1
ATOM 2065 C CA . GLU A 1 261 ? -13.711 -15.219 -8.438 1 98.81 261 GLU A CA 1
ATOM 2066 C C . GLU A 1 261 ? -13.492 -16.344 -7.43 1 98.81 261 GLU A C 1
ATOM 2068 O O . GLU A 1 261 ? -13.898 -17.484 -7.668 1 98.81 261 GLU A O 1
ATOM 2073 N N . TRP A 1 262 ? -12.797 -16 -6.34 1 98.62 262 TRP A N 1
ATOM 2074 C CA . TRP A 1 262 ? -12.562 -17 -5.297 1 98.62 262 TRP A CA 1
ATOM 2075 C C . TRP A 1 262 ? -13.883 -17.578 -4.797 1 98.62 262 TRP A C 1
ATOM 2077 O O . TRP A 1 262 ? -13.992 -18.781 -4.59 1 98.62 262 TRP A O 1
ATOM 2087 N N . LYS A 1 263 ? -14.883 -16.766 -4.605 1 98.62 263 LYS A N 1
ATOM 2088 C CA . LYS A 1 263 ? -16.188 -17.234 -4.156 1 98.62 263 LYS A CA 1
ATOM 2089 C C . LYS A 1 263 ? -16.828 -18.156 -5.199 1 98.62 263 LYS A C 1
ATOM 2091 O O . LYS A 1 263 ? -17.469 -19.156 -4.852 1 98.62 263 LYS A O 1
ATOM 2096 N N . GLU A 1 264 ? -16.688 -17.781 -6.445 1 98.69 264 GLU A N 1
ATOM 2097 C CA . GLU A 1 264 ? -17.219 -18.625 -7.52 1 98.69 264 GLU A CA 1
ATOM 2098 C C . GLU A 1 264 ? -16.531 -19.984 -7.547 1 98.69 264 GLU A C 1
ATOM 2100 O O . GLU A 1 264 ? -17.203 -21.016 -7.645 1 98.69 264 GLU A O 1
ATOM 2105 N N . ILE A 1 265 ? -15.219 -20 -7.434 1 98.56 265 ILE A N 1
ATOM 2106 C CA . ILE A 1 265 ? -14.477 -21.25 -7.434 1 98.56 265 ILE A CA 1
ATOM 2107 C C . ILE A 1 265 ? -14.859 -22.078 -6.207 1 98.56 265 ILE A C 1
ATOM 2109 O O . ILE A 1 265 ? -15.016 -23.297 -6.301 1 98.56 265 ILE A O 1
ATOM 2113 N N . THR A 1 266 ? -14.992 -21.406 -5.074 1 98.19 266 THR A N 1
ATOM 2114 C CA . THR A 1 266 ? -15.406 -22.094 -3.854 1 98.19 266 THR A CA 1
ATOM 2115 C C . THR A 1 266 ? -16.766 -22.75 -4.043 1 98.19 266 THR A C 1
ATOM 2117 O O . THR A 1 266 ? -16.969 -23.891 -3.611 1 98.19 266 THR A O 1
ATOM 2120 N N . ASN A 1 267 ? -17.672 -22.062 -4.668 1 98.12 267 ASN A N 1
ATOM 2121 C CA . ASN A 1 267 ? -18.984 -22.625 -4.938 1 98.12 267 ASN A CA 1
ATOM 2122 C C . ASN A 1 267 ? -18.891 -23.875 -5.812 1 98.12 267 ASN A C 1
ATOM 2124 O O . ASN A 1 267 ? -19.594 -24.859 -5.578 1 98.12 267 ASN A O 1
ATOM 2128 N N . ILE A 1 268 ? -18.062 -23.812 -6.801 1 97.88 268 ILE A N 1
ATOM 2129 C CA . ILE A 1 268 ? -17.844 -24.953 -7.684 1 97.88 268 ILE A CA 1
ATOM 2130 C C . ILE A 1 268 ? -17.312 -26.125 -6.875 1 97.88 268 ILE A C 1
ATOM 2132 O O . ILE A 1 268 ? -17.812 -27.25 -7 1 97.88 268 ILE A O 1
ATOM 2136 N N . ILE A 1 269 ? -16.328 -25.859 -6.062 1 96.94 269 ILE A N 1
ATOM 2137 C CA . ILE A 1 269 ? -15.68 -26.875 -5.246 1 96.94 269 ILE A CA 1
ATOM 2138 C C . ILE A 1 269 ? -16.703 -27.516 -4.309 1 96.94 269 ILE A C 1
ATOM 2140 O O . ILE A 1 269 ? -16.734 -28.734 -4.148 1 96.94 269 ILE A O 1
ATOM 2144 N N . GLU A 1 270 ? -17.562 -26.703 -3.758 1 96.12 270 GLU A N 1
ATOM 2145 C CA . GLU A 1 270 ? -18.578 -27.203 -2.828 1 96.12 270 GLU A CA 1
ATOM 2146 C C . GLU A 1 270 ? -19.609 -28.062 -3.545 1 96.12 270 GLU A C 1
ATOM 2148 O O . GLU A 1 270 ? -20.094 -29.047 -2.988 1 96.12 270 GLU A O 1
ATOM 2153 N N . LYS A 1 271 ? -19.922 -27.703 -4.688 1 95.44 271 LYS A N 1
ATOM 2154 C CA . LYS A 1 271 ? -20.859 -28.5 -5.48 1 95.44 271 LYS A CA 1
ATOM 2155 C C . LYS A 1 271 ? -20.266 -29.859 -5.832 1 95.44 271 LYS A C 1
ATOM 2157 O O . LYS A 1 271 ? -21 -30.797 -6.141 1 95.44 271 LYS A O 1
ATOM 2162 N N . LEU A 1 272 ? -18.969 -29.953 -5.84 1 94.81 272 LEU A N 1
ATOM 2163 C CA . LEU A 1 272 ? -18.281 -31.219 -6.062 1 94.81 272 LEU A CA 1
ATOM 2164 C C . LEU A 1 272 ? -18.047 -31.953 -4.746 1 94.81 272 LEU A C 1
ATOM 2166 O O . LEU A 1 272 ? -17.266 -32.906 -4.691 1 94.81 272 LEU A O 1
ATOM 2170 N N . ASN A 1 273 ? -18.594 -31.453 -3.672 1 92.56 273 ASN A N 1
ATOM 2171 C CA . ASN A 1 273 ? -18.578 -32.031 -2.338 1 92.56 273 ASN A CA 1
ATOM 2172 C C . ASN A 1 273 ? -17.203 -32 -1.707 1 92.56 273 ASN A C 1
ATOM 2174 O O . ASN A 1 273 ? -16.766 -32.969 -1.08 1 92.56 273 ASN A O 1
ATOM 2178 N N . MET A 1 274 ? -16.547 -30.969 -2.002 1 93.75 274 MET A N 1
ATOM 2179 C CA . MET A 1 274 ? -15.242 -30.703 -1.387 1 93.75 274 MET A CA 1
ATOM 2180 C C . MET A 1 274 ? -15.258 -29.391 -0.619 1 93.75 274 MET A C 1
ATOM 2182 O O . MET A 1 274 ? -16.203 -28.609 -0.746 1 93.75 274 MET A O 1
ATOM 2186 N N . THR A 1 275 ? -14.227 -29.188 0.169 1 92.31 275 THR A N 1
ATOM 2187 C CA . THR A 1 275 ? -14.148 -27.969 0.977 1 92.31 275 THR A CA 1
ATOM 2188 C C . THR A 1 275 ? -13.281 -26.922 0.294 1 92.31 275 THR A C 1
ATOM 2190 O O . THR A 1 275 ? -12.164 -27.219 -0.135 1 92.31 275 THR A O 1
ATOM 2193 N N . GLY A 1 276 ? -13.859 -25.75 0.223 1 93.62 276 GLY A N 1
ATOM 2194 C CA . GLY A 1 276 ? -13.102 -24.656 -0.354 1 93.62 276 GLY A CA 1
ATOM 2195 C C . GLY A 1 276 ? -11.914 -24.234 0.49 1 93.62 276 GLY A C 1
ATOM 2196 O O . GLY A 1 276 ? -11.711 -24.766 1.588 1 93.62 276 GLY A O 1
ATOM 2197 N N . VAL A 1 277 ? -11.211 -23.312 -0.032 1 95.81 277 VAL A N 1
ATOM 2198 C CA . VAL A 1 277 ? -10 -22.828 0.627 1 95.81 277 VAL A CA 1
ATOM 2199 C C . VAL A 1 277 ? -10.258 -21.484 1.278 1 95.81 277 VAL A C 1
ATOM 2201 O O . VAL A 1 277 ? -11.016 -20.656 0.747 1 95.81 277 VAL A O 1
ATOM 2204 N N . ASN A 1 278 ? -9.75 -21.312 2.529 1 98 278 ASN A N 1
ATOM 2205 C CA . ASN A 1 278 ? -9.625 -19.953 3.059 1 98 278 ASN A CA 1
ATOM 2206 C C . ASN A 1 278 ? -8.547 -19.172 2.328 1 98 278 ASN A C 1
ATOM 2208 O O . ASN A 1 278 ? -7.355 -19.328 2.615 1 98 278 ASN A O 1
ATOM 2212 N N . LEU A 1 279 ? -8.977 -18.359 1.479 1 98.38 279 LEU A N 1
ATOM 2213 C CA . LEU A 1 279 ? -8.062 -17.719 0.536 1 98.38 279 LEU A CA 1
ATOM 2214 C C . LEU A 1 279 ? -6.969 -16.969 1.271 1 98.38 279 LEU A C 1
ATOM 2216 O O . LEU A 1 279 ? -5.785 -17.125 0.966 1 98.38 279 LEU A O 1
ATOM 2220 N N . LEU A 1 280 ? -7.371 -16.125 2.213 1 98.69 280 LEU A N 1
ATOM 2221 C CA . LEU A 1 280 ? -6.391 -15.297 2.914 1 98.69 280 LEU A CA 1
ATOM 2222 C C . LEU A 1 280 ? -5.41 -16.156 3.697 1 98.69 280 LEU A C 1
ATOM 2224 O O . LEU A 1 280 ? -4.203 -15.922 3.674 1 98.69 280 LEU A O 1
ATOM 2228 N N . GLN A 1 281 ? -5.941 -17.141 4.387 1 97.62 281 GLN A N 1
ATOM 2229 C CA . GLN A 1 281 ? -5.082 -18.062 5.133 1 97.62 281 GLN A CA 1
ATOM 2230 C C . GLN A 1 281 ? -4.121 -18.797 4.199 1 97.62 281 GLN A C 1
ATOM 2232 O O . GLN A 1 281 ? -2.938 -18.938 4.512 1 97.62 281 GLN A O 1
ATOM 2237 N N . PHE A 1 282 ? -4.656 -19.219 3.1 1 96.56 282 PHE A N 1
ATOM 2238 C CA . PHE A 1 282 ? -3.857 -19.922 2.104 1 96.56 282 PHE A CA 1
ATOM 2239 C C . PHE A 1 282 ? -2.746 -19.031 1.566 1 96.56 282 PHE A C 1
ATOM 2241 O O . PHE A 1 282 ? -1.602 -19.469 1.432 1 96.56 282 PHE A O 1
ATOM 2248 N N . MET A 1 283 ? -3.045 -17.812 1.323 1 96.44 283 MET A N 1
ATOM 2249 C CA . MET A 1 283 ? -2.092 -16.844 0.791 1 96.44 283 MET A CA 1
ATOM 2250 C C . MET A 1 283 ? -0.976 -16.578 1.795 1 96.44 283 MET A C 1
ATOM 2252 O O . MET A 1 283 ? 0.19 -16.453 1.416 1 96.44 283 MET A O 1
ATOM 2256 N N . VAL A 1 284 ? -1.337 -16.484 3.014 1 95.75 284 VAL A N 1
ATOM 2257 C CA . VAL A 1 284 ? -0.401 -16.016 4.035 1 95.75 284 VAL A CA 1
ATOM 2258 C C . VAL A 1 284 ? 0.395 -17.203 4.582 1 95.75 284 VAL A C 1
ATOM 2260 O O . VAL A 1 284 ? 1.618 -17.125 4.711 1 95.75 284 VAL A O 1
ATOM 2263 N N . ASP A 1 285 ? -0.306 -18.312 4.855 1 94.12 285 ASP A N 1
ATOM 2264 C CA . ASP A 1 285 ? 0.329 -19.422 5.543 1 94.12 285 ASP A CA 1
ATOM 2265 C C . ASP A 1 285 ? 1.08 -20.328 4.562 1 94.12 285 ASP A C 1
ATOM 2267 O O . ASP A 1 285 ? 2.139 -20.859 4.891 1 94.12 285 ASP A O 1
ATOM 2271 N N . ASP A 1 286 ? 0.546 -20.5 3.354 1 92.12 286 ASP A N 1
ATOM 2272 C CA . ASP A 1 286 ? 1.091 -21.5 2.447 1 92.12 286 ASP A CA 1
ATOM 2273 C C . ASP A 1 286 ? 1.833 -20.844 1.283 1 92.12 286 ASP A C 1
ATOM 2275 O O . ASP A 1 286 ? 2.453 -21.531 0.472 1 92.12 286 ASP A O 1
ATOM 2279 N N . ASN A 1 287 ? 1.744 -19.578 1.206 1 90.5 287 ASN A N 1
ATOM 2280 C CA . ASN A 1 287 ? 2.457 -18.875 0.152 1 90.5 287 ASN A CA 1
ATOM 2281 C C . ASN A 1 287 ? 3.391 -17.812 0.727 1 90.5 287 ASN A C 1
ATOM 2283 O O . ASN A 1 287 ? 4.301 -18.125 1.494 1 90.5 287 ASN A O 1
ATOM 2287 N N . TYR A 1 288 ? 3.125 -16.641 0.589 1 89.94 288 TYR A N 1
ATOM 2288 C CA . TYR A 1 288 ? 4.035 -15.641 1.146 1 89.94 288 TYR A CA 1
ATOM 2289 C C . TYR A 1 288 ? 3.455 -15.016 2.408 1 89.94 288 TYR A C 1
ATOM 2291 O O . TYR A 1 288 ? 2.377 -14.422 2.373 1 89.94 288 TYR A O 1
ATOM 2299 N N . PRO A 1 289 ? 4.195 -15.062 3.467 1 92.5 289 PRO A N 1
ATOM 2300 C CA . PRO A 1 289 ? 3.668 -14.586 4.746 1 92.5 289 PRO A CA 1
ATOM 2301 C C . PRO A 1 289 ? 3.662 -13.062 4.848 1 92.5 289 PRO A C 1
ATOM 2303 O O . PRO A 1 289 ? 4.348 -12.383 4.078 1 92.5 289 PRO A O 1
ATOM 2306 N N . VAL A 1 290 ? 2.859 -12.547 5.742 1 94.25 290 VAL A N 1
ATOM 2307 C CA . VAL A 1 290 ? 2.791 -11.133 6.098 1 94.25 290 VAL A CA 1
ATOM 2308 C C . VAL A 1 290 ? 2.975 -10.977 7.605 1 94.25 290 VAL A C 1
ATOM 2310 O O . VAL A 1 290 ? 2.689 -11.898 8.375 1 94.25 290 VAL A O 1
ATOM 2313 N N . ARG A 1 291 ? 3.562 -9.828 8.031 1 95.06 291 ARG A N 1
ATOM 2314 C CA . ARG A 1 291 ? 3.754 -9.562 9.453 1 95.06 291 ARG A CA 1
ATOM 2315 C C . ARG A 1 291 ? 2.414 -9.453 10.172 1 95.06 291 ARG A C 1
ATOM 2317 O O . ARG A 1 291 ? 1.455 -8.898 9.633 1 95.06 291 ARG A O 1
ATOM 2324 N N . LEU A 1 292 ? 2.387 -9.875 11.359 1 94.94 292 LEU A N 1
ATOM 2325 C CA . LEU A 1 292 ? 1.158 -9.898 12.141 1 94.94 292 LEU A CA 1
ATOM 2326 C C . LEU A 1 292 ? 0.688 -8.484 12.461 1 94.94 292 LEU A C 1
ATOM 2328 O O . LEU A 1 292 ? -0.499 -8.258 12.711 1 94.94 292 LEU A O 1
ATOM 2332 N N . GLU A 1 293 ? 1.617 -7.484 12.414 1 95.25 293 GLU A N 1
ATOM 2333 C CA . GLU A 1 293 ? 1.262 -6.086 12.641 1 95.25 293 GLU A CA 1
ATOM 2334 C C . GLU A 1 293 ? 0.354 -5.559 11.531 1 95.25 293 GLU A C 1
ATOM 2336 O O . GLU A 1 293 ? -0.441 -4.645 11.758 1 95.25 293 GLU A O 1
ATOM 2341 N N . SER A 1 294 ? 0.482 -6.234 10.367 1 96 294 SER A N 1
ATOM 2342 C CA . SER A 1 294 ? -0.322 -5.805 9.227 1 96 294 SER A CA 1
ATOM 2343 C C . SER A 1 294 ? -1.627 -6.59 9.141 1 96 294 SER A C 1
ATOM 2345 O O . SER A 1 294 ? -2.678 -6.027 8.828 1 96 294 SER A O 1
ATOM 2347 N N . LEU A 1 295 ? -1.562 -7.875 9.367 1 97.06 295 LEU A N 1
ATOM 2348 C CA . LEU A 1 295 ? -2.727 -8.75 9.367 1 97.06 295 LEU A CA 1
ATOM 2349 C C . LEU A 1 295 ? -2.729 -9.656 10.594 1 97.06 295 LEU A C 1
ATOM 2351 O O . LEU A 1 295 ? -1.84 -10.492 10.75 1 97.06 295 LEU A O 1
ATOM 2355 N N . SER A 1 296 ? -3.785 -9.578 11.359 1 97.38 296 SER A N 1
ATOM 2356 C CA . SER A 1 296 ? -3.85 -10.375 12.586 1 97.38 296 SER A CA 1
ATOM 2357 C C . SER A 1 296 ? -4.207 -11.82 12.281 1 97.38 296 SER A C 1
ATOM 2359 O O . SER A 1 296 ? -4.859 -12.109 11.273 1 97.38 296 SER A O 1
ATOM 2361 N N . ARG A 1 297 ? -3.822 -12.695 13.188 1 97.69 297 ARG A N 1
ATOM 2362 C CA . ARG A 1 297 ? -4.203 -14.102 13.062 1 97.69 297 ARG A CA 1
ATOM 2363 C C . ARG A 1 297 ? -5.719 -14.266 13.102 1 97.69 297 ARG A C 1
ATOM 2365 O O . ARG A 1 297 ? -6.273 -15.109 12.398 1 97.69 297 ARG A O 1
ATOM 2372 N N . HIS A 1 298 ? -6.297 -13.453 13.883 1 97.88 298 HIS A N 1
ATOM 2373 C CA . HIS A 1 298 ? -7.754 -13.484 13.984 1 97.88 298 HIS A CA 1
ATOM 2374 C C . HIS A 1 298 ? -8.406 -13.195 12.633 1 97.88 298 HIS A C 1
ATOM 2376 O O . HIS A 1 298 ? -9.312 -13.914 12.211 1 97.88 298 HIS A O 1
ATOM 2382 N N . ASP A 1 299 ? -7.949 -12.164 11.953 1 97.94 299 ASP A N 1
ATOM 2383 C CA . ASP A 1 299 ? -8.477 -11.812 10.641 1 97.94 299 ASP A CA 1
ATOM 2384 C C . ASP A 1 299 ? -8.25 -12.938 9.633 1 97.94 299 ASP A C 1
ATOM 2386 O O . ASP A 1 299 ? -9.141 -13.266 8.852 1 97.94 299 ASP A O 1
ATOM 2390 N N . ILE A 1 300 ? -7.102 -13.508 9.656 1 98.31 300 ILE A N 1
ATOM 2391 C CA . ILE A 1 300 ? -6.711 -14.547 8.711 1 98.31 300 ILE A CA 1
ATOM 2392 C C . ILE A 1 300 ? -7.586 -15.781 8.922 1 98.31 300 ILE A C 1
ATOM 2394 O O . ILE A 1 300 ? -8.18 -16.297 7.969 1 98.31 300 ILE A O 1
ATOM 2398 N N . ASP A 1 301 ? -7.781 -16.156 10.164 1 98.12 301 ASP A N 1
ATOM 2399 C CA . ASP A 1 301 ? -8.492 -17.391 10.484 1 98.12 301 ASP A CA 1
ATOM 2400 C C . ASP A 1 301 ? -9.992 -17.234 10.242 1 98.12 301 ASP A C 1
ATOM 2402 O O . ASP A 1 301 ? -10.672 -18.203 9.891 1 98.12 301 ASP A O 1
ATOM 2406 N N . ASN A 1 302 ? -10.469 -16.078 10.398 1 98.38 302 ASN A N 1
ATOM 2407 C CA . ASN A 1 302 ? -11.914 -15.875 10.312 1 98.38 302 ASN A CA 1
ATOM 2408 C C . ASN A 1 302 ? -12.312 -15.234 8.984 1 98.38 302 ASN A C 1
ATOM 2410 O O . ASN A 1 302 ? -13.453 -14.805 8.82 1 98.38 302 ASN A O 1
ATOM 2414 N N . PHE A 1 303 ? -11.5 -15.227 8.062 1 98.69 303 PHE A N 1
ATOM 2415 C CA . PHE A 1 303 ? -11.664 -14.523 6.789 1 98.69 303 PHE A CA 1
ATOM 2416 C C . PHE A 1 303 ? -12.953 -14.961 6.098 1 98.69 303 PHE A C 1
ATOM 2418 O O . PHE A 1 303 ? -13.711 -14.125 5.605 1 98.69 303 PHE A O 1
ATOM 2425 N N . ILE A 1 304 ? -13.242 -16.203 6.09 1 98.19 304 ILE A N 1
ATOM 2426 C CA . ILE A 1 304 ? -14.336 -16.75 5.293 1 98.19 304 ILE A CA 1
ATOM 2427 C C . ILE A 1 304 ? -15.672 -16.359 5.926 1 98.19 304 ILE A C 1
ATOM 2429 O O . ILE A 1 304 ? -16.719 -16.422 5.277 1 98.19 304 ILE A O 1
ATOM 2433 N N . HIS A 1 305 ? -15.695 -15.883 7.211 1 97.94 305 HIS A N 1
ATOM 2434 C CA . HIS A 1 305 ? -16.938 -15.578 7.93 1 97.94 305 HIS A CA 1
ATOM 2435 C C . HIS A 1 305 ? -17.203 -14.078 7.953 1 97.94 305 HIS A C 1
ATOM 2437 O O . HIS A 1 305 ? -18.25 -13.633 8.414 1 97.94 305 HIS A O 1
ATOM 2443 N N . LEU A 1 306 ? -16.312 -13.305 7.398 1 98.19 306 LEU A N 1
ATOM 2444 C CA . LEU A 1 306 ? -16.422 -11.852 7.445 1 98.19 306 LEU A CA 1
ATOM 2445 C C . LEU A 1 306 ? -17.312 -11.336 6.32 1 98.19 306 LEU A C 1
ATOM 2447 O O . LEU A 1 306 ? -17.547 -12.047 5.344 1 98.19 306 LEU A O 1
ATOM 2451 N N . GLU A 1 307 ? -17.719 -10.125 6.516 1 97.69 307 GLU A N 1
ATOM 2452 C CA . GLU A 1 307 ? -18.484 -9.477 5.457 1 97.69 307 GLU A CA 1
ATOM 2453 C C . GLU A 1 307 ? -17.625 -9.203 4.23 1 97.69 307 GLU A C 1
ATOM 2455 O O . GLU A 1 307 ? -16.406 -9.055 4.348 1 97.69 307 GLU A O 1
ATOM 2460 N N . THR A 1 308 ? -18.234 -9.102 3.076 1 98.25 308 THR A N 1
ATOM 2461 C CA . THR A 1 308 ? -17.562 -9 1.792 1 98.25 308 THR A CA 1
ATOM 2462 C C . THR A 1 308 ? -16.594 -7.812 1.783 1 98.25 308 THR A C 1
ATOM 2464 O O . THR A 1 308 ? -15.445 -7.941 1.368 1 98.25 308 THR A O 1
ATOM 2467 N N . ILE A 1 309 ? -17.047 -6.691 2.305 1 98.5 309 ILE A N 1
ATOM 2468 C CA . ILE A 1 309 ? -16.234 -5.48 2.275 1 98.5 309 ILE A CA 1
ATOM 2469 C C . ILE A 1 309 ? -15.008 -5.664 3.17 1 98.5 309 ILE A C 1
ATOM 2471 O O . ILE A 1 309 ? -13.93 -5.164 2.859 1 98.5 309 ILE A O 1
ATOM 2475 N N . HIS A 1 310 ? -15.211 -6.336 4.258 1 98.56 310 HIS A N 1
ATOM 2476 C CA . HIS A 1 310 ? -14.094 -6.613 5.152 1 98.56 310 HIS A CA 1
ATOM 2477 C C . HIS A 1 310 ? -13.102 -7.57 4.504 1 98.56 310 HIS A C 1
ATOM 2479 O O . HIS A 1 310 ? -11.891 -7.418 4.664 1 98.56 310 HIS A O 1
ATOM 2485 N N . GLN A 1 311 ? -13.602 -8.57 3.75 1 98.81 311 GLN A N 1
ATOM 2486 C CA . GLN A 1 311 ? -12.742 -9.5 3.021 1 98.81 311 GLN A CA 1
ATOM 2487 C C . GLN A 1 311 ? -11.906 -8.766 1.975 1 98.81 311 GLN A C 1
ATOM 2489 O O . GLN A 1 311 ? -10.711 -9.016 1.847 1 98.81 311 GLN A O 1
ATOM 2494 N N . GLU A 1 312 ? -12.555 -7.875 1.237 1 98.75 312 GLU A N 1
ATOM 2495 C CA . GLU A 1 312 ? -11.836 -7.062 0.262 1 98.75 312 GLU A CA 1
ATOM 2496 C C . GLU A 1 312 ? -10.703 -6.281 0.925 1 98.75 312 GLU A C 1
ATOM 2498 O O . GLU A 1 312 ? -9.586 -6.25 0.414 1 98.75 312 GLU A O 1
ATOM 2503 N N . TYR A 1 313 ? -11.094 -5.734 2.078 1 98.81 313 TYR A N 1
ATOM 2504 C CA . TYR A 1 313 ? -10.156 -4.914 2.826 1 98.81 313 TYR A CA 1
ATOM 2505 C C . TYR A 1 313 ? -8.93 -5.723 3.232 1 98.81 313 TYR A C 1
ATOM 2507 O O . TYR A 1 313 ? -7.793 -5.277 3.045 1 98.81 313 TYR A O 1
ATOM 2515 N N . LEU A 1 314 ? -9.102 -6.891 3.68 1 98.88 314 LEU A N 1
ATOM 2516 C CA . LEU A 1 314 ? -8 -7.727 4.152 1 98.88 314 LEU A CA 1
ATOM 2517 C C . LEU A 1 314 ? -7.129 -8.188 2.988 1 98.88 314 LEU A C 1
ATOM 2519 O O . LEU A 1 314 ? -5.902 -8.258 3.111 1 98.88 314 LEU A O 1
ATOM 2523 N N . LEU A 1 315 ? -7.719 -8.492 1.863 1 98.81 315 LEU A N 1
ATOM 2524 C CA . LEU A 1 315 ? -6.945 -8.859 0.683 1 98.81 315 LEU A CA 1
ATOM 2525 C C . LEU A 1 315 ? -6.102 -7.684 0.197 1 98.81 315 LEU A C 1
ATOM 2527 O O . LEU A 1 315 ? -4.953 -7.867 -0.214 1 98.81 315 LEU A O 1
ATOM 2531 N N . TYR A 1 316 ? -6.73 -6.52 0.225 1 98.75 316 TYR A N 1
ATOM 2532 C CA . TYR A 1 316 ? -6 -5.32 -0.172 1 98.75 316 TYR A CA 1
ATOM 2533 C C . TYR A 1 316 ? -4.781 -5.105 0.716 1 98.75 316 TYR A C 1
ATOM 2535 O O . TYR A 1 316 ? -3.699 -4.777 0.226 1 98.75 316 TYR A O 1
ATOM 2543 N N . ILE A 1 317 ? -4.938 -5.281 2.029 1 98.62 317 ILE A N 1
ATOM 2544 C CA . ILE A 1 317 ? -3.84 -5.148 2.98 1 98.62 317 ILE A CA 1
ATOM 2545 C C . ILE A 1 317 ? -2.75 -6.168 2.658 1 98.62 317 ILE A C 1
ATOM 2547 O O . ILE A 1 317 ? -1.56 -5.848 2.695 1 98.62 317 ILE A O 1
ATOM 2551 N N . ARG A 1 318 ? -3.143 -7.383 2.35 1 98.31 318 ARG A N 1
ATOM 2552 C CA . ARG A 1 318 ? -2.188 -8.438 2.01 1 98.31 318 ARG A CA 1
ATOM 2553 C C . ARG A 1 318 ? -1.313 -8.023 0.831 1 98.31 318 ARG A C 1
ATOM 2555 O O . ARG A 1 318 ? -0.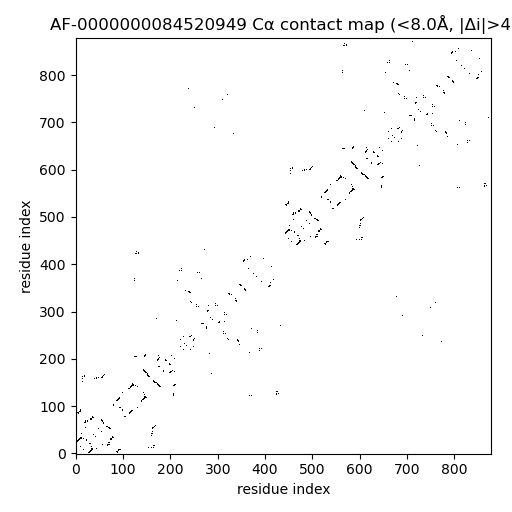088 -8.141 0.888 1 98.31 318 ARG A O 1
ATOM 2562 N N . TYR A 1 319 ? -1.913 -7.473 -0.165 1 97.81 319 TYR A N 1
ATOM 2563 C CA . TYR A 1 319 ? -1.145 -7.113 -1.352 1 97.81 319 TYR A CA 1
ATOM 2564 C C . TYR A 1 319 ? -0.323 -5.855 -1.107 1 97.81 319 TYR A C 1
ATOM 2566 O O . TYR A 1 319 ? 0.769 -5.699 -1.659 1 97.81 319 TYR A O 1
ATOM 2574 N N . THR A 1 320 ? -0.854 -4.953 -0.286 1 97.75 320 THR A N 1
ATOM 2575 C CA . THR A 1 320 ? -0.067 -3.787 0.105 1 97.75 320 THR A CA 1
ATOM 2576 C C . THR A 1 320 ? 1.172 -4.211 0.889 1 97.75 320 THR A C 1
ATOM 2578 O O . THR A 1 320 ? 2.252 -3.645 0.708 1 97.75 320 THR A O 1
ATOM 2581 N N . SER A 1 321 ? 0.979 -5.191 1.698 1 96.25 321 SER A N 1
ATOM 2582 C CA . SER A 1 321 ? 2.064 -5.672 2.545 1 96.25 321 SER A CA 1
ATOM 2583 C C . SER A 1 321 ? 3.143 -6.367 1.718 1 96.25 321 SER A C 1
ATOM 2585 O O . SER A 1 321 ? 4.277 -6.52 2.174 1 96.25 321 SER A O 1
ATOM 2587 N N . LEU A 1 322 ? 2.812 -6.746 0.497 1 94.38 322 LEU A N 1
ATOM 2588 C CA . LEU A 1 322 ? 3.752 -7.469 -0.352 1 94.38 322 LEU A CA 1
ATOM 2589 C C . LEU A 1 322 ? 4.551 -6.508 -1.223 1 94.38 322 LEU A C 1
ATOM 2591 O O . LEU A 1 322 ? 5.43 -6.93 -1.98 1 94.38 322 LEU A O 1
ATOM 2595 N N . LEU A 1 323 ? 4.289 -5.219 -1.093 1 95.56 323 LEU A N 1
ATOM 2596 C CA . LEU A 1 323 ? 5.035 -4.254 -1.892 1 95.56 323 LEU A CA 1
ATOM 2597 C C . LEU A 1 323 ? 6.52 -4.293 -1.547 1 95.56 323 LEU A C 1
ATOM 2599 O O . LEU A 1 323 ? 7.367 -3.986 -2.391 1 95.56 323 LEU A O 1
ATOM 2603 N N . ILE A 1 324 ? 6.754 -4.66 -0.309 1 91.38 324 ILE A N 1
ATOM 2604 C CA . ILE A 1 324 ? 8.117 -4.848 0.165 1 91.38 324 ILE A CA 1
ATOM 2605 C C . ILE A 1 324 ? 8.234 -6.172 0.917 1 91.38 324 ILE A C 1
ATOM 2607 O O . ILE A 1 324 ? 7.223 -6.719 1.37 1 91.38 324 ILE A O 1
ATOM 2611 N N . ASP A 1 325 ? 9.391 -6.691 1.027 1 90.88 325 ASP A N 1
ATOM 2612 C CA . ASP A 1 325 ? 9.633 -7.859 1.864 1 90.88 325 ASP A CA 1
ATOM 2613 C C . ASP A 1 325 ? 9.867 -7.457 3.318 1 90.88 325 ASP A C 1
ATOM 2615 O O . ASP A 1 325 ? 10.969 -7.043 3.682 1 90.88 325 ASP A O 1
ATOM 2619 N N . PRO A 1 326 ? 8.906 -7.703 4.105 1 85 326 PRO A N 1
ATOM 2620 C CA . PRO A 1 326 ? 9.047 -7.215 5.48 1 85 326 PRO A CA 1
ATOM 2621 C C . PRO A 1 326 ? 10.055 -8.023 6.293 1 85 326 PRO A C 1
ATOM 2623 O O . PRO A 1 326 ? 10.383 -7.652 7.426 1 85 326 PRO A O 1
ATOM 2626 N N . PHE A 1 327 ? 10.539 -9.086 5.719 1 86.94 327 PHE A N 1
ATOM 2627 C CA . PHE A 1 327 ? 11.461 -9.961 6.441 1 86.94 327 PHE A CA 1
ATOM 2628 C C . PHE A 1 327 ? 12.891 -9.758 5.953 1 86.94 327 PHE A C 1
ATOM 2630 O O . PHE A 1 327 ? 13.828 -10.336 6.504 1 86.94 327 PHE A O 1
ATOM 2637 N N . SER A 1 328 ? 13.047 -8.906 5.016 1 88.5 328 SER A N 1
ATOM 2638 C CA . SER A 1 328 ? 14.391 -8.578 4.555 1 88.5 328 SER A CA 1
ATOM 2639 C C . SER A 1 328 ? 15.047 -7.539 5.461 1 88.5 328 SER A C 1
ATOM 2641 O O . SER A 1 328 ? 14.367 -6.871 6.242 1 88.5 328 SER A O 1
ATOM 2643 N N . GLU A 1 329 ? 16.391 -7.492 5.336 1 90.06 329 GLU A N 1
ATOM 2644 C CA . GLU A 1 329 ? 17.109 -6.445 6.051 1 90.06 329 GLU A CA 1
ATOM 2645 C C . GLU A 1 329 ? 17.078 -5.129 5.281 1 90.06 329 GLU A C 1
ATOM 2647 O O . GLU A 1 329 ? 17.453 -5.082 4.109 1 90.06 329 GLU A O 1
ATOM 2652 N N . PRO A 1 330 ? 16.531 -4.109 5.906 1 91.12 330 PRO A N 1
ATOM 2653 C CA . PRO A 1 330 ? 16.531 -2.828 5.195 1 91.12 330 PRO A CA 1
ATOM 2654 C C . PRO A 1 330 ? 17.922 -2.262 4.98 1 91.12 330 PRO A C 1
ATOM 2656 O O . PRO A 1 330 ? 18.859 -2.605 5.719 1 91.12 330 PRO A O 1
ATOM 2659 N N . ASP A 1 331 ? 18.094 -1.429 4 1 89.94 331 ASP A N 1
ATOM 2660 C CA . ASP A 1 331 ? 19.359 -0.74 3.771 1 89.94 331 ASP A CA 1
ATOM 2661 C C . ASP A 1 331 ? 19.516 0.451 4.715 1 89.94 331 ASP A C 1
ATOM 2663 O O . ASP A 1 331 ? 18.688 0.643 5.617 1 89.94 331 ASP A O 1
ATOM 2667 N N . GLN A 1 332 ? 20.547 1.219 4.535 1 84.5 332 GLN A N 1
ATOM 2668 C CA . GLN A 1 332 ? 20.828 2.336 5.43 1 84.5 332 GLN A CA 1
ATOM 2669 C C . GLN A 1 332 ? 19.734 3.393 5.355 1 84.5 332 GLN A C 1
ATOM 2671 O O . GLN A 1 332 ? 19.453 4.082 6.34 1 84.5 332 GLN A O 1
ATOM 2676 N N . GLY A 1 333 ? 19.078 3.387 4.258 1 88 333 GLY A N 1
ATOM 2677 C CA . GLY A 1 333 ? 18 4.348 4.078 1 88 333 GLY A CA 1
ATOM 2678 C C . GLY A 1 333 ? 16.656 3.84 4.574 1 88 333 GLY A C 1
ATOM 2679 O O . GLY A 1 333 ? 15.664 4.555 4.508 1 88 333 GLY A O 1
ATOM 2680 N N . GLY A 1 334 ? 16.688 2.572 5.094 1 89.94 334 GLY A N 1
ATOM 2681 C CA . GLY A 1 334 ? 15.453 2.023 5.645 1 89.94 334 GLY A CA 1
ATOM 2682 C C . GLY A 1 334 ? 14.578 1.361 4.602 1 89.94 334 GLY A C 1
ATOM 2683 O O . GLY A 1 334 ? 13.414 1.044 4.871 1 89.94 334 GLY A O 1
ATOM 2684 N N . LYS A 1 335 ? 15.109 1.232 3.455 1 90.06 335 LYS A N 1
ATOM 2685 C CA . LYS A 1 335 ? 14.32 0.663 2.365 1 90.06 335 LYS A CA 1
ATOM 2686 C C . LYS A 1 335 ? 14.438 -0.858 2.34 1 90.06 335 LYS A C 1
ATOM 2688 O O . LYS A 1 335 ? 15.539 -1.402 2.371 1 90.06 335 LYS A O 1
ATOM 2693 N N . TYR A 1 336 ? 13.344 -1.483 2.299 1 91.94 336 TYR A N 1
ATOM 2694 C CA . TYR A 1 336 ? 13.273 -2.939 2.229 1 91.94 336 TYR A CA 1
ATOM 2695 C C . TYR A 1 336 ? 13.305 -3.416 0.781 1 91.94 336 TYR A C 1
ATOM 2697 O O . TYR A 1 336 ? 13.109 -2.623 -0.144 1 91.94 336 TYR A O 1
ATOM 2705 N N . PHE A 1 337 ? 13.602 -4.645 0.649 1 91 337 PHE A N 1
ATOM 2706 C CA . PHE A 1 337 ? 13.664 -5.246 -0.678 1 91 337 PHE A CA 1
ATOM 2707 C C . PHE A 1 337 ? 12.312 -5.16 -1.372 1 91 337 PHE A C 1
ATOM 2709 O O . PHE A 1 337 ? 11.281 -5.496 -0.781 1 91 337 PHE A O 1
ATOM 2716 N N . ASP A 1 338 ? 12.414 -4.703 -2.574 1 89.75 338 ASP A N 1
ATOM 2717 C CA . ASP A 1 338 ? 11.203 -4.523 -3.365 1 89.75 338 ASP A CA 1
ATOM 2718 C C . ASP A 1 338 ? 10.703 -5.855 -3.924 1 89.75 338 ASP A C 1
ATOM 2720 O O . ASP A 1 338 ? 10.938 -6.172 -5.094 1 89.75 338 ASP A O 1
ATOM 2724 N N . PHE A 1 339 ? 9.883 -6.516 -3.225 1 84.81 339 PHE A N 1
ATOM 2725 C CA . PHE A 1 339 ? 9.367 -7.844 -3.52 1 84.81 339 PHE A CA 1
ATOM 2726 C C . PHE A 1 339 ? 8.398 -7.801 -4.699 1 84.81 339 PHE A C 1
ATOM 2728 O O . PHE A 1 339 ? 8.266 -8.781 -5.43 1 84.81 339 PHE A O 1
ATOM 2735 N N . SER A 1 340 ? 7.801 -6.746 -4.93 1 90.38 340 SER A N 1
ATOM 2736 C CA . SER A 1 340 ? 6.68 -6.625 -5.859 1 90.38 340 SER A CA 1
ATOM 2737 C C . SER A 1 340 ? 7.168 -6.289 -7.266 1 90.38 340 SER A C 1
ATOM 2739 O O . SER A 1 340 ? 6.371 -6.234 -8.203 1 90.38 340 SER A O 1
ATOM 2741 N N . ALA A 1 341 ? 8.453 -6.18 -7.465 1 90.62 341 ALA A N 1
ATOM 2742 C CA . ALA A 1 341 ? 8.992 -5.727 -8.75 1 90.62 341 ALA A CA 1
ATOM 2743 C C . ALA A 1 341 ? 9.109 -6.883 -9.734 1 90.62 341 ALA A C 1
ATOM 2745 O O . ALA A 1 341 ? 10.188 -7.156 -10.25 1 90.62 341 ALA A O 1
ATOM 2746 N N . VAL A 1 342 ? 8.047 -7.52 -10.023 1 92.19 342 VAL A N 1
ATOM 2747 C CA . VAL A 1 342 ? 7.957 -8.547 -11.055 1 92.19 342 VAL A CA 1
ATOM 2748 C C . VAL A 1 342 ? 7.324 -7.961 -12.312 1 92.19 342 VAL A C 1
ATOM 2750 O O . VAL A 1 342 ? 6.109 -7.742 -12.359 1 92.19 342 VAL A O 1
ATOM 2753 N N . PRO A 1 343 ? 8.109 -7.762 -13.336 1 94.19 343 PRO A N 1
ATOM 2754 C CA . PRO A 1 343 ? 7.605 -7.066 -14.516 1 94.19 343 PRO A CA 1
ATOM 2755 C C . PRO A 1 343 ? 6.547 -7.871 -15.266 1 94.19 343 PRO A C 1
ATOM 2757 O O . PRO A 1 343 ? 6.605 -9.102 -15.297 1 94.19 343 PRO A O 1
ATOM 2760 N N . ILE A 1 344 ? 5.629 -7.23 -15.828 1 96.12 344 ILE A N 1
ATOM 2761 C CA . ILE A 1 344 ? 4.688 -7.844 -16.75 1 96.12 344 ILE A CA 1
ATOM 2762 C C . ILE A 1 344 ? 5.355 -8.047 -18.109 1 96.12 344 ILE A C 1
ATOM 2764 O O . ILE A 1 344 ? 5.824 -7.082 -18.734 1 96.12 344 ILE A O 1
ATOM 2768 N N . ARG A 1 345 ? 5.414 -9.234 -18.547 1 94.56 345 ARG A N 1
ATOM 2769 C CA . ARG A 1 345 ? 6.02 -9.539 -19.844 1 94.56 345 ARG A CA 1
ATOM 2770 C C . ARG A 1 345 ? 5.066 -9.211 -20.984 1 94.56 345 ARG A C 1
ATOM 2772 O O . ARG A 1 345 ? 3.855 -9.414 -20.859 1 94.56 345 ARG A O 1
ATOM 2779 N N . GLN A 1 346 ? 5.641 -8.766 -22.047 1 95.81 346 GLN A N 1
ATOM 2780 C CA . GLN A 1 346 ? 4.848 -8.398 -23.219 1 95.81 346 GLN A CA 1
ATOM 2781 C C . GLN A 1 346 ? 4.906 -9.492 -24.281 1 95.81 346 GLN A C 1
ATOM 2783 O O . GLN A 1 346 ? 5.777 -10.367 -24.234 1 95.81 346 GLN A O 1
ATOM 2788 N N . MET A 1 347 ? 3.904 -9.391 -25.125 1 95.88 347 MET A N 1
ATOM 2789 C CA . MET A 1 347 ? 3.973 -10.297 -26.266 1 95.88 347 MET A CA 1
ATOM 2790 C C . MET A 1 347 ? 5.289 -10.125 -27.016 1 95.88 347 MET A C 1
ATOM 2792 O O . MET A 1 347 ? 5.934 -9.078 -26.922 1 95.88 347 MET A O 1
ATOM 2796 N N . PHE A 1 348 ? 5.703 -11.195 -27.719 1 94.12 348 PHE A N 1
ATOM 2797 C CA . PHE A 1 348 ? 7.039 -11.219 -28.297 1 94.12 348 PHE A CA 1
ATOM 2798 C C . PHE A 1 348 ? 7.074 -12.117 -29.531 1 94.12 348 PHE A C 1
ATOM 2800 O O . PHE A 1 348 ? 6.125 -12.859 -29.781 1 94.12 348 PHE A O 1
ATOM 2807 N N . VAL A 1 349 ? 8.148 -11.953 -30.281 1 94 349 VAL A N 1
ATOM 2808 C CA . VAL A 1 349 ? 8.398 -12.852 -31.391 1 94 349 VAL A CA 1
ATOM 2809 C C . VAL A 1 349 ? 9.273 -14.016 -30.938 1 94 349 VAL A C 1
ATOM 2811 O O . VAL A 1 349 ? 10.391 -13.812 -30.453 1 94 349 VAL A O 1
ATOM 2814 N N . ASN A 1 350 ? 8.695 -15.188 -31.031 1 88.56 350 ASN A N 1
ATOM 2815 C CA . ASN A 1 350 ? 9.422 -16.344 -30.531 1 88.56 350 ASN A CA 1
ATOM 2816 C C . ASN A 1 350 ? 10.531 -16.766 -31.5 1 88.56 350 ASN A C 1
ATOM 2818 O O . ASN A 1 350 ? 10.758 -16.109 -32.5 1 88.56 350 ASN A O 1
ATOM 2822 N N . ARG A 1 351 ? 11.234 -17.828 -31.203 1 83 351 ARG A N 1
ATOM 2823 C CA . ARG A 1 351 ? 12.422 -18.25 -31.938 1 83 351 ARG A CA 1
ATOM 2824 C C . ARG A 1 351 ? 12.062 -18.719 -33.344 1 83 351 ARG A C 1
ATOM 2826 O O . ARG A 1 351 ? 12.891 -18.688 -34.25 1 83 351 ARG A O 1
ATOM 2833 N N . GLU A 1 352 ? 10.836 -19.094 -33.531 1 87.31 352 GLU A N 1
ATOM 2834 C CA . GLU A 1 352 ? 10.375 -19.562 -34.844 1 87.31 352 GLU A CA 1
ATOM 2835 C C . GLU A 1 352 ? 9.867 -18.406 -35.688 1 87.31 352 GLU A C 1
ATOM 2837 O O . GLU A 1 352 ? 9.484 -18.594 -36.844 1 87.31 352 GLU A O 1
ATOM 2842 N N . GLY A 1 353 ? 9.812 -17.188 -35.125 1 91 353 GLY A N 1
ATOM 2843 C CA . GLY A 1 353 ? 9.438 -15.992 -35.875 1 91 353 GLY A CA 1
ATOM 2844 C C . GLY A 1 353 ? 7.965 -15.648 -35.719 1 91 353 GLY A C 1
ATOM 2845 O O . GLY A 1 353 ? 7.469 -14.742 -36.406 1 91 353 GLY A O 1
ATOM 2846 N N . TYR A 1 354 ? 7.289 -16.359 -34.875 1 94.88 354 TYR A N 1
ATOM 2847 C CA . TYR A 1 354 ? 5.867 -16.109 -34.656 1 94.88 354 TYR A CA 1
ATOM 2848 C C . TYR A 1 354 ? 5.648 -15.195 -33.438 1 94.88 354 TYR A C 1
ATOM 2850 O O . TYR A 1 354 ? 6.332 -15.32 -32.438 1 94.88 354 TYR A O 1
ATOM 2858 N N . TRP A 1 355 ? 4.703 -14.289 -33.625 1 95.75 355 TRP A N 1
ATOM 2859 C CA . TRP A 1 355 ? 4.23 -13.578 -32.438 1 95.75 355 TRP A CA 1
ATOM 2860 C C . TRP A 1 355 ? 3.594 -14.547 -31.438 1 95.75 355 TRP A C 1
ATOM 2862 O O . TRP A 1 355 ? 2.844 -15.445 -31.828 1 95.75 355 TRP A O 1
ATOM 2872 N N . ASP A 1 356 ? 3.975 -14.336 -30.203 1 95.38 356 ASP A N 1
ATOM 2873 C CA . ASP A 1 356 ? 3.492 -15.227 -29.141 1 95.38 356 ASP A CA 1
ATOM 2874 C C . ASP A 1 356 ? 3.146 -14.445 -27.891 1 95.38 356 ASP A C 1
ATOM 2876 O O . ASP A 1 356 ? 3.479 -13.266 -27.766 1 95.38 356 ASP A O 1
ATOM 2880 N N . ILE A 1 357 ? 2.355 -15.023 -27.062 1 96 357 ILE A N 1
ATOM 2881 C CA . ILE A 1 357 ? 1.927 -14.445 -25.797 1 96 357 ILE A CA 1
ATOM 2882 C C . ILE A 1 357 ? 2.707 -15.086 -24.656 1 96 357 ILE A C 1
ATOM 2884 O O . ILE A 1 357 ? 3.006 -16.281 -24.688 1 96 357 ILE A O 1
ATOM 2888 N N . PRO A 1 358 ? 3.068 -14.289 -23.688 1 93.81 358 PRO A N 1
ATOM 2889 C CA . PRO A 1 358 ? 3.797 -14.875 -22.562 1 93.81 358 PRO A CA 1
ATOM 2890 C C . PRO A 1 358 ? 3.008 -15.969 -21.859 1 93.81 358 PRO A C 1
ATOM 2892 O O . PRO A 1 358 ? 1.78 -16.016 -21.969 1 93.81 358 PRO A O 1
ATOM 2895 N N . ARG A 1 359 ? 3.727 -16.781 -21.078 1 89.5 359 ARG A N 1
ATOM 2896 C CA . ARG A 1 359 ? 3.123 -17.906 -20.359 1 89.5 359 ARG A CA 1
ATOM 2897 C C . ARG A 1 359 ? 1.954 -17.453 -19.5 1 89.5 359 ARG A C 1
ATOM 2899 O O . ARG A 1 359 ? 0.919 -18.109 -19.438 1 89.5 359 ARG A O 1
ATOM 2906 N N . MET A 1 360 ? 2.15 -16.453 -18.797 1 90 360 MET A N 1
ATOM 2907 C CA . MET A 1 360 ? 1.059 -15.758 -18.125 1 90 360 MET A CA 1
ATOM 2908 C C . MET A 1 360 ? 0.611 -14.547 -18.938 1 90 360 MET A C 1
ATOM 2910 O O . MET A 1 360 ? 1.385 -13.609 -19.156 1 90 360 MET A O 1
ATOM 2914 N N . PRO A 1 361 ? -0.485 -14.664 -19.547 1 93.38 361 PRO A N 1
ATOM 2915 C CA . PRO A 1 361 ? -1.683 -15.383 -19.109 1 93.38 361 PRO A CA 1
ATOM 2916 C C . PRO A 1 361 ? -2.031 -16.562 -20.016 1 93.38 361 PRO A C 1
ATOM 2918 O O . PRO A 1 361 ? -3.113 -17.141 -19.891 1 93.38 361 PRO A O 1
ATOM 2921 N N . LYS A 1 362 ? -1.197 -16.906 -20.938 1 93.81 362 LYS A N 1
ATOM 2922 C CA . LYS A 1 362 ? -1.535 -17.922 -21.938 1 93.81 362 LYS A CA 1
ATOM 2923 C C . LYS A 1 362 ? -1.982 -19.219 -21.266 1 93.81 362 LYS A C 1
ATOM 2925 O O . LYS A 1 362 ? -3.033 -19.766 -21.594 1 93.81 362 LYS A O 1
ATOM 2930 N N . GLU A 1 363 ? -1.212 -19.656 -20.328 1 92.56 363 GLU A N 1
ATOM 2931 C CA . GLU A 1 363 ? -1.543 -20.891 -19.609 1 92.56 363 GLU A CA 1
ATOM 2932 C C . GLU A 1 363 ? -2.76 -20.688 -18.719 1 92.56 363 GLU A C 1
ATOM 2934 O O . GLU A 1 363 ? -3.555 -21.609 -18.531 1 92.56 363 GLU A O 1
ATOM 2939 N N . ASP A 1 364 ? -2.924 -19.531 -18.203 1 96.12 364 ASP A N 1
ATOM 2940 C CA . ASP A 1 364 ? -4.047 -19.219 -17.328 1 96.12 364 ASP A CA 1
ATOM 2941 C C . ASP A 1 364 ? -5.367 -19.234 -18.094 1 96.12 364 ASP A C 1
ATOM 2943 O O . ASP A 1 364 ? -6.418 -19.531 -17.516 1 96.12 364 ASP A O 1
ATOM 2947 N N . TYR A 1 365 ? -5.238 -18.891 -19.344 1 97.5 365 TYR A N 1
ATOM 2948 C CA . TYR A 1 365 ? -6.418 -18.938 -20.203 1 97.5 365 TYR A CA 1
ATOM 2949 C C . TYR A 1 365 ? -7.004 -20.344 -20.25 1 97.5 365 TYR A C 1
ATOM 2951 O O . TYR A 1 365 ? -8.211 -20.531 -20.062 1 97.5 365 TYR A O 1
ATOM 2959 N N . TYR A 1 366 ? -6.152 -21.297 -20.469 1 96.94 366 TYR A N 1
ATOM 2960 C CA . TYR A 1 366 ? -6.605 -22.688 -20.469 1 96.94 366 TYR A CA 1
ATOM 2961 C C . TYR A 1 366 ? -7.219 -23.062 -19.125 1 96.94 366 TYR A C 1
ATOM 2963 O O . TYR A 1 366 ? -8.297 -23.656 -19.062 1 96.94 366 TYR A O 1
ATOM 2971 N N . ARG A 1 367 ? -6.582 -22.703 -18.047 1 97.12 367 ARG A N 1
ATOM 2972 C CA . ARG A 1 367 ? -7.012 -23.047 -16.703 1 97.12 367 ARG A CA 1
ATOM 2973 C C . ARG A 1 367 ? -8.398 -22.5 -16.406 1 97.12 367 ARG A C 1
ATOM 2975 O O . ARG A 1 367 ? -9.273 -23.219 -15.914 1 97.12 367 ARG A O 1
ATOM 2982 N N . ILE A 1 368 ? -8.555 -21.234 -16.719 1 98 368 ILE A N 1
ATOM 2983 C CA . ILE A 1 368 ? -9.797 -20.578 -16.344 1 98 368 ILE A CA 1
ATOM 2984 C C . ILE A 1 368 ? -10.93 -21.062 -17.25 1 98 368 ILE A C 1
ATOM 2986 O O . ILE A 1 368 ? -12.086 -21.141 -16.812 1 98 368 ILE A O 1
ATOM 2990 N N . LYS A 1 369 ? -10.641 -21.453 -18.484 1 98 369 LYS A N 1
ATOM 2991 C CA . LYS A 1 369 ? -11.641 -22.031 -19.391 1 98 369 LYS A CA 1
ATOM 2992 C C . LYS A 1 369 ? -12.109 -23.391 -18.875 1 98 369 LYS A C 1
ATOM 2994 O O . LYS A 1 369 ? -13.297 -23.719 -18.969 1 98 369 LYS A O 1
ATOM 2999 N N . ILE A 1 370 ? -11.18 -24.125 -18.406 1 97.94 370 ILE A N 1
ATOM 3000 C CA . ILE A 1 370 ? -11.531 -25.438 -17.844 1 97.94 370 ILE A CA 1
ATOM 3001 C C . ILE A 1 370 ? -12.422 -25.25 -16.625 1 97.94 370 ILE A C 1
ATOM 3003 O O . ILE A 1 370 ? -13.422 -25.953 -16.469 1 97.94 370 ILE A O 1
ATOM 3007 N N . ILE A 1 371 ? -12.094 -24.297 -15.766 1 98.19 371 ILE A N 1
ATOM 3008 C CA . ILE A 1 371 ? -12.891 -24.031 -14.57 1 98.19 371 ILE A CA 1
ATOM 3009 C C . ILE A 1 371 ? -14.297 -23.594 -14.977 1 98.19 371 ILE A C 1
ATOM 3011 O O . ILE A 1 371 ? -15.281 -24.031 -14.383 1 98.19 371 ILE A O 1
ATOM 3015 N N . GLN A 1 372 ? -14.352 -22.719 -15.945 1 98.38 372 GLN A N 1
ATOM 3016 C CA . GLN A 1 372 ? -15.641 -22.281 -16.453 1 98.38 372 GLN A CA 1
ATOM 3017 C C . GLN A 1 372 ? -16.484 -23.453 -16.938 1 98.38 372 GLN A C 1
ATOM 3019 O O . GLN A 1 372 ? -17.672 -23.531 -16.672 1 98.38 372 GLN A O 1
ATOM 3024 N N . GLY A 1 373 ? -15.844 -24.328 -17.734 1 98.12 373 GLY A N 1
ATOM 3025 C CA . GLY A 1 373 ? -16.547 -25.516 -18.219 1 98.12 373 GLY A CA 1
ATOM 3026 C C . GLY A 1 373 ? -17.062 -26.406 -17.109 1 98.12 373 GLY A C 1
ATOM 3027 O O . GLY A 1 373 ? -18.188 -26.891 -17.188 1 98.12 373 GLY A O 1
ATOM 3028 N N . ILE A 1 374 ? -16.281 -26.609 -16.125 1 97.81 374 ILE A N 1
ATOM 3029 C CA . ILE A 1 374 ? -16.703 -27.422 -14.984 1 97.81 374 ILE A CA 1
ATOM 3030 C C . ILE A 1 374 ? -17.844 -26.719 -14.25 1 97.81 374 ILE A C 1
ATOM 3032 O O . ILE A 1 374 ? -18.797 -27.375 -13.82 1 97.81 374 ILE A O 1
ATOM 3036 N N . ALA A 1 375 ? -17.703 -25.391 -14.07 1 98.31 375 ALA A N 1
ATOM 3037 C CA . ALA A 1 375 ? -18.766 -24.625 -13.43 1 98.31 375 ALA A CA 1
ATOM 3038 C C . ALA A 1 375 ? -20.109 -24.844 -14.133 1 98.31 375 ALA A C 1
ATOM 3040 O O . ALA A 1 375 ? -21.125 -25.078 -13.484 1 98.31 375 ALA A O 1
ATOM 3041 N N . ARG A 1 376 ? -20.094 -24.781 -15.406 1 97.31 376 ARG A N 1
ATOM 3042 C CA . ARG A 1 376 ? -21.297 -25 -16.188 1 97.31 376 ARG A CA 1
ATOM 3043 C C . ARG A 1 376 ? -21.828 -26.422 -15.992 1 97.31 376 ARG A C 1
ATOM 3045 O O . ARG A 1 376 ? -23.047 -26.625 -15.875 1 97.31 376 ARG A O 1
ATOM 3052 N N . TYR A 1 377 ? -20.922 -27.312 -16 1 97.06 377 TYR A N 1
ATOM 3053 C CA . TYR A 1 377 ? -21.297 -28.719 -15.844 1 97.06 377 TYR A CA 1
ATOM 3054 C C . TYR A 1 377 ? -22.031 -28.938 -14.523 1 97.06 377 TYR A C 1
ATOM 3056 O O . TYR A 1 377 ? -23 -29.703 -14.469 1 97.06 377 TYR A O 1
ATOM 3064 N N . VAL A 1 378 ? -21.609 -28.281 -13.492 1 96.69 378 VAL A N 1
ATOM 3065 C CA . VAL A 1 378 ? -22.219 -28.5 -12.18 1 96.69 378 VAL A CA 1
ATOM 3066 C C . VAL A 1 378 ? -23.266 -27.422 -11.906 1 96.69 378 VAL A C 1
ATOM 3068 O O . VAL A 1 378 ? -23.688 -27.25 -10.758 1 96.69 378 VAL A O 1
ATOM 3071 N N . ASP A 1 379 ? -23.594 -26.594 -12.812 1 96.62 379 ASP A N 1
ATOM 3072 C CA . ASP A 1 379 ? -24.625 -25.562 -12.75 1 96.62 379 ASP A CA 1
ATOM 3073 C C . ASP A 1 379 ? -24.297 -24.516 -11.703 1 96.62 379 ASP A C 1
ATOM 3075 O O . ASP A 1 379 ? -25.109 -24.219 -10.828 1 96.62 379 ASP A O 1
ATOM 3079 N N . SER A 1 380 ? -23.141 -24.078 -11.727 1 97.94 380 SER A N 1
ATOM 3080 C CA . SER A 1 380 ? -22.688 -22.984 -10.859 1 97.94 380 SER A CA 1
ATOM 3081 C C . SER A 1 380 ? -22.406 -21.719 -11.664 1 97.94 380 SER A C 1
ATOM 3083 O O . SER A 1 380 ? -21.672 -21.75 -12.648 1 97.94 380 SER A O 1
ATOM 3085 N N . SER A 1 381 ? -23.016 -20.625 -11.266 1 98.06 381 SER A N 1
ATOM 3086 C CA . SER A 1 381 ? -22.797 -19.359 -11.938 1 98.06 381 SER A CA 1
ATOM 3087 C C . SER A 1 381 ? -21.391 -18.828 -11.68 1 98.06 381 SER A C 1
ATOM 3089 O O . SER A 1 381 ? -20.859 -18.953 -10.57 1 98.06 381 SER A O 1
ATOM 3091 N N . CYS A 1 382 ? -20.75 -18.297 -12.719 1 98.44 382 CYS A N 1
ATOM 3092 C CA . CYS A 1 382 ? -19.422 -17.75 -12.539 1 98.44 382 CYS A CA 1
ATOM 3093 C C . CYS A 1 382 ? -19.219 -16.5 -13.391 1 98.44 382 CYS A C 1
ATOM 3095 O O . CYS A 1 382 ? -18.344 -16.453 -14.25 1 98.44 382 CYS A O 1
ATOM 3097 N N . PRO A 1 383 ? -19.969 -15.422 -13.148 1 98.81 383 PRO A N 1
ATOM 3098 C CA . PRO A 1 383 ? -19.922 -14.203 -13.969 1 98.81 383 PRO A CA 1
ATOM 3099 C C . PRO A 1 383 ? -18.547 -13.539 -13.969 1 98.81 383 PRO A C 1
ATOM 3101 O O . PRO A 1 383 ? -18.156 -12.93 -14.961 1 98.81 383 PRO A O 1
ATOM 3104 N N . THR A 1 384 ? -17.844 -13.578 -12.883 1 98.88 384 THR A N 1
ATOM 3105 C CA . THR A 1 384 ? -16.516 -12.961 -12.82 1 98.88 384 THR A CA 1
ATOM 3106 C C . THR A 1 384 ? -15.523 -13.711 -13.703 1 98.88 384 THR A C 1
ATOM 3108 O O . THR A 1 384 ? -14.727 -13.086 -14.414 1 98.88 384 THR A O 1
ATOM 3111 N N . ILE A 1 385 ? -15.578 -15 -13.688 1 98.81 385 ILE A N 1
ATOM 3112 C CA . ILE A 1 385 ? -14.742 -15.82 -14.555 1 98.81 385 ILE A CA 1
ATOM 3113 C C . ILE A 1 385 ? -15.055 -15.516 -16.016 1 98.81 385 ILE A C 1
ATOM 3115 O O . ILE A 1 385 ? -14.141 -15.344 -16.828 1 98.81 385 ILE A O 1
ATOM 3119 N N . ASP A 1 386 ? -16.312 -15.391 -16.281 1 98.81 386 ASP A N 1
ATOM 3120 C CA . ASP A 1 386 ? -16.75 -15.039 -17.625 1 98.81 386 ASP A CA 1
ATOM 3121 C C . ASP A 1 386 ? -16.156 -13.695 -18.062 1 98.81 386 ASP A C 1
ATOM 3123 O O . ASP A 1 386 ? -15.734 -13.531 -19.203 1 98.81 386 ASP A O 1
ATOM 3127 N N . LYS A 1 387 ? -16.172 -12.812 -17.156 1 98.75 387 LYS A N 1
ATOM 3128 C CA . LYS A 1 387 ? -15.641 -11.477 -17.406 1 98.75 387 LYS A CA 1
ATOM 3129 C C . LYS A 1 387 ? -14.164 -11.539 -17.766 1 98.75 387 LYS A C 1
ATOM 3131 O O . LYS A 1 387 ? -13.719 -10.867 -18.703 1 98.75 387 LYS A O 1
ATOM 3136 N N . PHE A 1 388 ? -13.398 -12.297 -17.078 1 98.81 388 PHE A N 1
ATOM 3137 C CA . PHE A 1 388 ? -11.969 -12.445 -17.328 1 98.81 388 PHE A CA 1
ATOM 3138 C C . PHE A 1 388 ? -11.719 -13.047 -18.703 1 98.81 388 PHE A C 1
ATOM 3140 O O . PHE A 1 388 ? -10.875 -12.57 -19.453 1 98.81 388 PHE A O 1
ATOM 3147 N N . ILE A 1 389 ? -12.438 -14.07 -19 1 98.62 389 ILE A N 1
ATOM 3148 C CA . ILE A 1 389 ? -12.289 -14.773 -20.266 1 98.62 389 ILE A CA 1
ATOM 3149 C C . ILE A 1 389 ? -12.641 -13.836 -21.422 1 98.62 389 ILE A C 1
ATOM 3151 O O . ILE A 1 389 ? -11.906 -13.75 -22.406 1 98.62 389 ILE A O 1
ATOM 3155 N N . ALA A 1 390 ? -13.734 -13.141 -21.234 1 98.56 390 ALA A N 1
ATOM 3156 C CA . ALA A 1 390 ? -14.172 -12.211 -22.266 1 98.56 390 ALA A CA 1
ATOM 3157 C C . ALA A 1 390 ? -13.117 -11.133 -22.516 1 98.56 390 ALA A C 1
ATOM 3159 O O . ALA A 1 390 ? -12.859 -10.773 -23.672 1 98.56 390 ALA A O 1
ATOM 3160 N N . ALA A 1 391 ? -12.57 -10.609 -21.484 1 98.5 391 ALA A N 1
ATOM 3161 C CA . ALA A 1 391 ? -11.547 -9.578 -21.609 1 98.5 391 ALA A CA 1
ATOM 3162 C C . ALA A 1 391 ? -10.328 -10.109 -22.359 1 98.5 391 ALA A C 1
ATOM 3164 O O . ALA A 1 391 ? -9.805 -9.43 -23.25 1 98.5 391 ALA A O 1
ATOM 3165 N N . TYR A 1 392 ? -9.891 -11.242 -22.031 1 98.44 392 TYR A N 1
ATOM 3166 C CA . TYR A 1 392 ? -8.711 -11.836 -22.656 1 98.44 392 TYR A CA 1
ATOM 3167 C C . TYR A 1 392 ? -8.969 -12.133 -24.125 1 98.44 392 TYR A C 1
ATOM 3169 O O . TYR A 1 392 ? -8.148 -11.805 -24.984 1 98.44 392 TYR A O 1
ATOM 3177 N N . GLU A 1 393 ? -10.055 -12.727 -24.422 1 98.44 393 GLU A N 1
ATOM 3178 C CA . GLU A 1 393 ? -10.375 -13.125 -25.781 1 98.44 393 GLU A CA 1
ATOM 3179 C C . GLU A 1 393 ? -10.555 -11.898 -26.688 1 98.44 393 GLU A C 1
ATOM 3181 O O . GLU A 1 393 ? -10.117 -11.906 -27.844 1 98.44 393 GLU A O 1
ATOM 3186 N N . ARG A 1 394 ? -11.203 -10.914 -26.141 1 97.94 394 ARG A N 1
ATOM 3187 C CA . ARG A 1 394 ? -11.312 -9.672 -26.906 1 97.94 394 ARG A CA 1
ATOM 3188 C C . ARG A 1 394 ? -9.93 -9.125 -27.266 1 97.94 394 ARG A C 1
ATOM 3190 O O . ARG A 1 394 ? -9.703 -8.688 -28.391 1 97.94 394 ARG A O 1
ATOM 3197 N N . LYS A 1 395 ? -9.062 -9.18 -26.344 1 97.44 395 LYS A N 1
ATOM 3198 C CA . LYS A 1 395 ? -7.734 -8.609 -26.547 1 97.44 395 LYS A CA 1
ATOM 3199 C C . LYS A 1 395 ? -6.938 -9.422 -27.562 1 97.44 395 LYS A C 1
ATOM 3201 O O . LYS A 1 395 ? -6.188 -8.859 -28.359 1 97.44 395 LYS A O 1
ATOM 3206 N N . ILE A 1 396 ? -7.02 -10.719 -27.516 1 97.06 396 ILE A N 1
ATOM 3207 C CA . ILE A 1 396 ? -6.27 -11.523 -28.469 1 97.06 396 ILE A CA 1
ATOM 3208 C C . ILE A 1 396 ? -6.82 -11.297 -29.875 1 97.06 396 ILE A C 1
ATOM 3210 O O . ILE A 1 396 ? -6.059 -11.266 -30.844 1 97.06 396 ILE A O 1
ATOM 3214 N N . GLU A 1 397 ? -8.094 -11.133 -29.969 1 97.06 397 GLU A N 1
ATOM 3215 C CA . GLU A 1 397 ? -8.695 -10.844 -31.266 1 97.06 397 GLU A CA 1
ATOM 3216 C C . GLU A 1 397 ? -8.242 -9.484 -31.797 1 97.06 397 GLU A C 1
ATOM 3218 O O . GLU A 1 397 ? -7.887 -9.359 -32.969 1 97.06 397 GLU A O 1
ATOM 3223 N N . ASP A 1 398 ? -8.242 -8.523 -30.938 1 96.69 398 ASP A N 1
ATOM 3224 C CA . ASP A 1 398 ? -7.777 -7.191 -31.312 1 96.69 398 ASP A CA 1
ATOM 3225 C C . ASP A 1 398 ? -6.324 -7.23 -31.781 1 96.69 398 ASP A C 1
ATOM 3227 O O . ASP A 1 398 ? -5.969 -6.605 -32.781 1 96.69 398 ASP A O 1
ATOM 3231 N N . ALA A 1 399 ? -5.574 -7.93 -31.062 1 96.31 399 ALA A N 1
ATOM 3232 C CA . ALA A 1 399 ? -4.148 -8.016 -31.375 1 96.31 399 ALA A CA 1
ATOM 3233 C C . ALA A 1 399 ? -3.928 -8.734 -32.688 1 96.31 399 ALA A C 1
ATOM 3235 O O . ALA A 1 399 ? -3.068 -8.336 -33.5 1 96.31 399 ALA A O 1
ATOM 3236 N N . ALA A 1 400 ? -4.637 -9.773 -32.875 1 96.44 400 ALA A N 1
ATOM 3237 C CA . ALA A 1 400 ? -4.535 -10.516 -34.125 1 96.44 400 ALA A CA 1
ATOM 3238 C C . ALA A 1 400 ? -4.895 -9.625 -35.312 1 96.44 400 ALA A C 1
ATOM 3240 O O . ALA A 1 400 ? -4.266 -9.711 -36.375 1 96.44 400 ALA A O 1
ATOM 3241 N N . GLN A 1 401 ? -5.875 -8.82 -35.094 1 96.31 401 GLN A N 1
ATOM 3242 C CA . GLN A 1 401 ? -6.285 -7.898 -36.156 1 96.31 401 GLN A CA 1
ATOM 3243 C C . GLN A 1 401 ? -5.215 -6.844 -36.438 1 96.31 401 GLN A C 1
ATOM 3245 O O . GLN A 1 401 ? -4.938 -6.504 -37.562 1 96.31 401 GLN A O 1
ATOM 3250 N N . ALA A 1 402 ? -4.613 -6.383 -35.438 1 95.38 402 ALA A N 1
ATOM 3251 C CA . ALA A 1 402 ? -3.586 -5.348 -35.531 1 95.38 402 ALA A CA 1
ATOM 3252 C C . ALA A 1 402 ? -2.326 -5.895 -36.188 1 95.38 402 ALA A C 1
ATOM 3254 O O . ALA A 1 402 ? -1.597 -5.156 -36.875 1 95.38 402 ALA A O 1
ATOM 3255 N N . LEU A 1 403 ? -2.141 -7.188 -36.031 1 95.12 403 LEU A N 1
ATOM 3256 C CA . LEU A 1 403 ? -0.931 -7.816 -36.562 1 95.12 403 LEU A CA 1
ATOM 3257 C C . LEU A 1 403 ? -1.224 -8.578 -37.844 1 95.12 403 LEU A C 1
ATOM 3259 O O . LEU A 1 403 ? -0.538 -9.555 -38.156 1 95.12 403 LEU A O 1
ATOM 3263 N N . GLN A 1 404 ? -2.23 -8.102 -38.438 1 92 404 GLN A N 1
ATOM 3264 C CA . GLN A 1 404 ? -2.578 -8.758 -39.688 1 92 404 GLN A CA 1
ATOM 3265 C C . GLN A 1 404 ? -1.395 -8.766 -40.656 1 92 404 GLN A C 1
ATOM 3267 O O . GLN A 1 404 ? -0.762 -7.73 -40.875 1 92 404 GLN A O 1
ATOM 3272 N N . GLY A 1 405 ? -1.033 -9.867 -41.25 1 93.06 405 GLY A N 1
ATOM 3273 C CA . GLY A 1 405 ? 0.09 -9.992 -42.156 1 93.06 405 GLY A CA 1
ATOM 3274 C C . GLY A 1 405 ? 1.332 -10.57 -41.5 1 93.06 405 GLY A C 1
ATOM 3275 O O . GLY A 1 405 ? 2.262 -10.992 -42.188 1 93.06 405 GLY A O 1
ATOM 3276 N N . GLU A 1 406 ? 1.313 -10.602 -40.188 1 95.5 406 GLU A N 1
ATOM 3277 C CA . GLU A 1 406 ? 2.434 -11.188 -39.438 1 95.5 406 GLU A CA 1
ATOM 3278 C C . GLU A 1 406 ? 2.172 -12.656 -39.125 1 95.5 406 GLU A C 1
ATOM 3280 O O . GLU A 1 406 ? 1.049 -13.141 -39.25 1 95.5 406 GLU A O 1
ATOM 3285 N N . LEU A 1 407 ? 3.201 -13.32 -38.75 1 96.19 407 LEU A N 1
ATOM 3286 C CA . LEU A 1 407 ? 3.068 -14.703 -38.312 1 96.19 407 LEU A CA 1
ATOM 3287 C C . LEU A 1 407 ? 2.643 -14.766 -36.844 1 96.19 407 LEU A C 1
ATOM 3289 O O . LEU A 1 407 ? 3.359 -14.289 -35.969 1 96.19 407 LEU A O 1
ATOM 3293 N N . LEU A 1 408 ? 1.488 -15.352 -36.562 1 96.75 408 LEU A N 1
ATOM 3294 C CA . LEU A 1 408 ? 0.942 -15.445 -35.219 1 96.75 408 LEU A CA 1
ATOM 3295 C C . LEU A 1 408 ? 0.92 -16.891 -34.75 1 96.75 408 LEU A C 1
ATOM 3297 O O . LEU A 1 408 ? 0.619 -17.797 -35.531 1 96.75 408 LEU A O 1
ATOM 3301 N N . SER A 1 409 ? 1.261 -17.109 -33.562 1 94.06 409 SER A N 1
ATOM 3302 C CA . SER A 1 409 ? 1.13 -18.438 -32.969 1 94.06 409 SER A CA 1
ATOM 3303 C C . SER A 1 409 ? -0.328 -18.766 -32.656 1 94.06 409 SER A C 1
ATOM 3305 O O . SER A 1 409 ? -1.198 -17.906 -32.75 1 94.06 409 SER A O 1
ATOM 3307 N N . ASP A 1 410 ? -0.522 -20 -32.188 1 91.25 410 ASP A N 1
ATOM 3308 C CA . ASP A 1 410 ? -1.871 -20.453 -31.859 1 91.25 410 ASP A CA 1
ATOM 3309 C C . ASP A 1 410 ? -2.406 -19.75 -30.625 1 91.25 410 ASP A C 1
ATOM 3311 O O . ASP A 1 410 ? -3.604 -19.797 -30.328 1 91.25 410 ASP A O 1
ATOM 3315 N N . ALA A 1 411 ? -1.553 -19.016 -30 1 93.81 411 ALA A N 1
ATOM 3316 C CA . ALA A 1 411 ? -1.943 -18.328 -28.781 1 93.81 411 ALA A CA 1
ATOM 3317 C C . ALA A 1 411 ? -2.939 -17.203 -29.078 1 93.81 411 ALA A C 1
ATOM 3319 O O . ALA A 1 411 ? -3.629 -16.734 -28.172 1 93.81 411 ALA A O 1
ATOM 3320 N N . PHE A 1 412 ? -3.047 -16.797 -30.344 1 96.38 412 PHE A N 1
ATOM 3321 C CA . PHE A 1 412 ? -3.893 -15.672 -30.719 1 96.38 412 PHE A CA 1
ATOM 3322 C C . PHE A 1 412 ? -5.258 -16.156 -31.188 1 96.38 412 PHE A C 1
ATOM 3324 O O . PHE A 1 412 ? -6.078 -15.359 -31.656 1 96.38 412 PHE A O 1
ATOM 3331 N N . VAL A 1 413 ? -5.516 -17.438 -31.016 1 95.12 413 VAL A N 1
ATOM 3332 C CA . VAL A 1 413 ? -6.777 -18.016 -31.453 1 95.12 413 VAL A CA 1
ATOM 3333 C C . VAL A 1 413 ? -7.656 -18.344 -30.25 1 95.12 413 VAL A C 1
ATOM 3335 O O . VAL A 1 413 ? -7.199 -18.984 -29.297 1 95.12 413 VAL A O 1
ATOM 3338 N N . VAL A 1 414 ? -8.867 -17.906 -30.297 1 96.5 414 VAL A N 1
ATOM 3339 C CA . VAL A 1 414 ? -9.828 -18.234 -29.25 1 96.5 414 VAL A CA 1
ATOM 3340 C C . VAL A 1 414 ? -10.102 -19.734 -29.25 1 96.5 414 VAL A C 1
ATOM 3342 O O . VAL A 1 414 ? -10.375 -20.328 -30.312 1 96.5 414 VAL A O 1
ATOM 3345 N N . GLN A 1 415 ? -10 -20.312 -28.031 1 93.88 415 GLN A N 1
ATOM 3346 C CA . GLN A 1 415 ? -10.172 -21.766 -27.922 1 93.88 415 GLN A CA 1
ATOM 3347 C C . GLN A 1 415 ? -11.367 -22.109 -27.047 1 93.88 415 GLN A C 1
ATOM 3349 O O . GLN A 1 415 ? -11.742 -21.328 -26.156 1 93.88 415 GLN A O 1
ATOM 3354 N N . ASN A 1 416 ? -12.016 -23.234 -27.219 1 91.31 416 ASN A N 1
ATOM 3355 C CA . ASN A 1 416 ? -13.117 -23.672 -26.359 1 91.31 416 ASN A CA 1
ATOM 3356 C C . ASN A 1 416 ? -12.734 -24.922 -25.562 1 91.31 416 ASN A C 1
ATOM 3358 O O . ASN A 1 416 ? -13.375 -25.234 -24.547 1 91.31 416 ASN A O 1
ATOM 3362 N N . PHE A 1 417 ? -11.75 -25.703 -25.906 1 95.25 417 PHE A N 1
ATOM 3363 C CA . PHE A 1 417 ? -11.195 -26.859 -25.234 1 95.25 417 PHE A CA 1
ATOM 3364 C C . PHE A 1 417 ? -12.289 -27.891 -24.938 1 95.25 417 PHE A C 1
ATOM 3366 O O . PHE A 1 417 ? -12.328 -28.469 -23.859 1 95.25 417 PHE A O 1
ATOM 3373 N N . GLU A 1 418 ? -13.172 -28.078 -25.844 1 95.75 418 GLU A N 1
ATOM 3374 C CA . GLU A 1 418 ? -14.367 -28.906 -25.688 1 95.75 418 GLU A CA 1
ATOM 3375 C C . GLU A 1 418 ? -14 -30.359 -25.406 1 95.75 418 GLU A C 1
ATOM 3377 O O . GLU A 1 418 ? -14.625 -31.016 -24.578 1 95.75 418 GLU A O 1
ATOM 3382 N N . GLU A 1 419 ? -13.047 -30.875 -26.109 1 96.31 419 GLU A N 1
ATOM 3383 C CA . GLU A 1 419 ? -12.656 -32.281 -25.953 1 96.31 419 GLU A CA 1
ATOM 3384 C C . GLU A 1 419 ? -12.109 -32.531 -24.547 1 96.31 419 GLU A C 1
ATOM 3386 O O . GLU A 1 419 ? -12.469 -33.531 -23.922 1 96.31 419 GLU A O 1
ATOM 3391 N N . ASP A 1 420 ? -11.266 -31.672 -24.109 1 97.44 420 ASP A N 1
ATOM 3392 C CA . ASP A 1 420 ? -10.734 -31.797 -22.766 1 97.44 420 ASP A CA 1
ATOM 3393 C C . ASP A 1 420 ? -11.859 -31.75 -21.734 1 97.44 420 ASP A C 1
ATOM 3395 O O . ASP A 1 420 ? -11.891 -32.562 -20.797 1 97.44 420 ASP A O 1
ATOM 3399 N N . LEU A 1 421 ? -12.773 -30.844 -21.906 1 97.75 421 LEU A N 1
ATOM 3400 C CA . LEU A 1 421 ? -13.867 -30.641 -20.953 1 97.75 421 LEU A CA 1
ATOM 3401 C C . LEU A 1 421 ? -14.766 -31.875 -20.906 1 97.75 421 LEU A C 1
ATOM 3403 O O . LEU A 1 421 ? -15.227 -32.25 -19.828 1 97.75 421 LEU A O 1
ATOM 3407 N N . LYS A 1 422 ? -14.961 -32.406 -22.047 1 97.75 422 LYS A N 1
ATOM 3408 C CA . LYS A 1 422 ? -15.781 -33.625 -22.094 1 97.75 422 LYS A CA 1
ATOM 3409 C C . LYS A 1 422 ? -15.148 -34.75 -21.281 1 97.75 422 LYS A C 1
ATOM 3411 O O . LYS A 1 422 ? -15.844 -35.438 -20.516 1 97.75 422 LYS A O 1
ATOM 3416 N N . MET A 1 423 ? -13.883 -34.906 -21.406 1 97.94 423 MET A N 1
ATOM 3417 C CA . MET A 1 423 ? -13.172 -35.938 -20.656 1 97.94 423 MET A CA 1
ATOM 3418 C C . MET A 1 423 ? -13.203 -35.656 -19.172 1 97.94 423 MET A C 1
ATOM 3420 O O . MET A 1 423 ? -13.484 -36.562 -18.359 1 97.94 423 MET A O 1
ATOM 3424 N N . ILE A 1 424 ? -12.977 -34.469 -18.828 1 97.94 424 ILE A N 1
ATOM 3425 C CA . ILE A 1 424 ? -12.914 -34.031 -17.422 1 97.94 424 ILE A CA 1
ATOM 3426 C C . ILE A 1 424 ? -14.281 -34.219 -16.766 1 97.94 424 ILE A C 1
ATOM 3428 O O . ILE A 1 424 ? -14.391 -34.875 -15.719 1 97.94 424 ILE A O 1
ATOM 3432 N N . CYS A 1 425 ? -15.312 -33.75 -17.406 1 97.06 425 CYS A N 1
ATOM 3433 C CA . CYS A 1 425 ? -16.656 -33.781 -16.844 1 97.06 425 CYS A CA 1
ATOM 3434 C C . CYS A 1 425 ? -17.172 -35.219 -16.75 1 97.06 425 CYS A C 1
ATOM 3436 O O . CYS A 1 425 ? -17.906 -35.562 -15.836 1 97.06 425 CYS A O 1
ATOM 3438 N N . SER A 1 426 ? -16.734 -36.031 -17.688 1 96.44 426 SER A N 1
ATOM 3439 C CA . SER A 1 426 ? -17.109 -37.438 -17.641 1 96.44 426 SER A CA 1
ATOM 3440 C C . SER A 1 426 ? -16.578 -38.094 -16.375 1 96.44 426 SER A C 1
ATOM 3442 O O . SER A 1 426 ? -17.312 -38.812 -15.695 1 96.44 426 SER A O 1
ATOM 3444 N N . GLU A 1 427 ? -15.375 -37.844 -16.109 1 95.19 427 GLU A N 1
ATOM 3445 C CA . GLU A 1 427 ? -14.766 -38.438 -14.93 1 95.19 427 GLU A CA 1
ATOM 3446 C C . GLU A 1 427 ? -15.344 -37.844 -13.648 1 95.19 427 GLU A C 1
ATOM 3448 O O . GLU A 1 427 ? -15.516 -38.562 -12.648 1 95.19 427 GLU A O 1
ATOM 3453 N N . ILE A 1 428 ? -15.594 -36.562 -13.641 1 93.94 428 ILE A N 1
ATOM 3454 C CA . ILE A 1 428 ? -16.188 -35.875 -12.484 1 93.94 428 ILE A CA 1
ATOM 3455 C C . ILE A 1 428 ? -17.578 -36.469 -12.219 1 93.94 428 ILE A C 1
ATOM 3457 O O . ILE A 1 428 ? -17.938 -36.688 -11.062 1 93.94 428 ILE A O 1
ATOM 3461 N N . GLY A 1 429 ? -18.297 -36.688 -13.266 1 92.25 429 GLY A N 1
ATOM 3462 C CA . GLY A 1 429 ? -19.625 -37.281 -13.141 1 92.25 429 GLY A CA 1
ATOM 3463 C C . GLY A 1 429 ? -19.594 -38.656 -12.5 1 92.25 429 GLY A C 1
ATOM 3464 O O . GLY A 1 429 ? -20.453 -38.969 -11.68 1 92.25 429 GLY A O 1
ATOM 3465 N N . LYS A 1 430 ? -18.609 -39.438 -12.836 1 91.12 430 LYS A N 1
ATOM 3466 C CA . LYS A 1 430 ? -18.453 -40.75 -12.242 1 91.12 430 LYS A CA 1
ATOM 3467 C C . LYS A 1 430 ? -18.188 -40.656 -10.742 1 91.12 430 LYS A C 1
ATOM 3469 O O . LYS A 1 430 ? -18.688 -41.469 -9.961 1 91.12 430 LYS A O 1
ATOM 3474 N N . ARG A 1 431 ? -17.484 -39.75 -10.422 1 85.38 431 ARG A N 1
ATOM 3475 C CA . ARG A 1 431 ? -17.125 -39.594 -9.016 1 85.38 431 ARG A CA 1
ATOM 3476 C C . ARG A 1 431 ? -18.328 -39.125 -8.203 1 85.38 431 ARG A C 1
ATOM 3478 O O . ARG A 1 431 ? -18.531 -39.594 -7.078 1 85.38 431 ARG A O 1
ATOM 3485 N N . ILE A 1 432 ? -19.031 -38.094 -8.742 1 83.19 432 ILE A N 1
ATOM 3486 C CA . ILE A 1 432 ? -20.203 -37.562 -8.055 1 83.19 432 ILE A CA 1
ATOM 3487 C C . ILE A 1 432 ? -21.266 -38.656 -7.938 1 83.19 432 ILE A C 1
ATOM 3489 O O . ILE A 1 432 ? -21.906 -38.781 -6.895 1 83.19 432 ILE A O 1
ATOM 3493 N N . GLY A 1 433 ? -21.469 -39.375 -9.039 1 73.75 433 GLY A N 1
ATOM 3494 C CA . GLY A 1 433 ? -22.438 -40.438 -9.055 1 73.75 433 GLY A CA 1
ATOM 3495 C C . GLY A 1 433 ? -22.094 -41.562 -8.109 1 73.75 433 GLY A C 1
ATOM 3496 O O . GLY A 1 433 ? -22.984 -42.156 -7.473 1 73.75 433 GLY A O 1
ATOM 3497 N N . SER A 1 434 ? -20.875 -41.844 -8.094 1 64.25 434 SER A N 1
ATOM 3498 C CA . SER A 1 434 ? -20.453 -42.906 -7.195 1 64.25 434 SER A CA 1
ATOM 3499 C C . SER A 1 434 ? -20.672 -42.531 -5.738 1 64.25 434 SER A C 1
ATOM 3501 O O . SER A 1 434 ? -20.969 -43.375 -4.902 1 64.25 434 SER A O 1
ATOM 3503 N N . LYS A 1 435 ? -20.547 -41.344 -5.344 1 64.31 435 LYS A N 1
ATOM 3504 C CA . LYS A 1 435 ? -20.766 -40.906 -3.971 1 64.31 435 LYS A CA 1
ATOM 3505 C C . LYS A 1 435 ? -22.25 -40.906 -3.619 1 64.31 435 LYS A C 1
ATOM 3507 O O . LYS A 1 435 ? -22.625 -41.125 -2.469 1 64.31 435 LYS A O 1
ATOM 3512 N N . THR A 1 436 ? -23.078 -40.688 -4.695 1 49.94 436 THR A N 1
ATOM 3513 C CA . THR A 1 436 ? -24.516 -40.75 -4.457 1 49.94 436 THR A CA 1
ATOM 3514 C C . THR A 1 436 ? -24.984 -42.188 -4.258 1 49.94 436 THR A C 1
ATOM 3516 O O . THR A 1 436 ? -25.906 -42.438 -3.479 1 49.94 436 THR A O 1
ATOM 3519 N N . LEU A 1 437 ? -24.328 -43.125 -4.863 1 46.31 437 LEU A N 1
ATOM 3520 C CA . LEU A 1 437 ? -24.703 -44.531 -4.707 1 46.31 437 LEU A CA 1
ATOM 3521 C C . LEU A 1 437 ? -24.172 -45.094 -3.393 1 46.31 437 LEU A C 1
ATOM 3523 O O . LEU A 1 437 ? -24.797 -45.969 -2.803 1 46.31 437 LEU A O 1
ATOM 3527 N N . ASN A 1 438 ? -23.141 -44.781 -3.066 1 42.38 438 ASN A N 1
ATOM 3528 C CA . ASN A 1 438 ? -22.594 -45.312 -1.817 1 42.38 438 ASN A CA 1
ATOM 3529 C C . ASN A 1 438 ? -23.156 -44.562 -0.608 1 42.38 438 ASN A C 1
ATOM 3531 O O . ASN A 1 438 ? -22.703 -44.75 0.519 1 42.38 438 ASN A O 1
ATOM 3535 N N . LYS A 1 439 ? -23.828 -43.531 -0.833 1 43.81 439 LYS A N 1
ATOM 3536 C CA . LYS A 1 439 ? -24.625 -43.031 0.29 1 43.81 439 LYS A CA 1
ATOM 3537 C C . LYS A 1 439 ? -26 -43.688 0.314 1 43.81 439 LYS A C 1
ATOM 3539 O O . LYS A 1 439 ? -26.625 -43.875 -0.73 1 43.81 439 LYS A O 1
ATOM 3544 N N . MET B 1 1 ? -10.305 53.219 5.895 1 50.25 1 MET B N 1
ATOM 3545 C CA . MET B 1 1 ? -8.852 53.094 5.77 1 50.25 1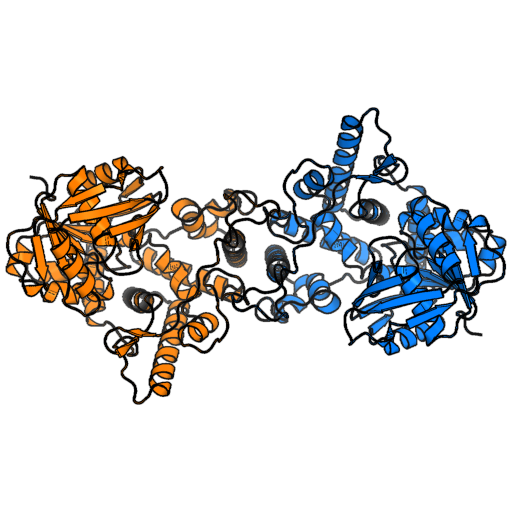 MET B CA 1
ATOM 3546 C C . MET B 1 1 ? -8.438 51.625 5.863 1 50.25 1 MET B C 1
ATOM 3548 O O . MET B 1 1 ? -9.062 50.844 6.578 1 50.25 1 MET B O 1
ATOM 3552 N N . SER B 1 2 ? -7.559 51.125 5.004 1 73.38 2 SER B N 1
ATOM 3553 C CA . SER B 1 2 ? -7.164 49.719 4.922 1 73.38 2 SER B CA 1
ATOM 3554 C C . SER B 1 2 ? -6.406 49.281 6.172 1 73.38 2 SER B C 1
ATOM 3556 O O . SER B 1 2 ? -5.578 50.031 6.691 1 73.38 2 SER B O 1
ATOM 3558 N N . ASP B 1 3 ? -6.887 48.25 6.836 1 89.25 3 ASP B N 1
ATOM 3559 C CA . ASP B 1 3 ? -6.234 47.719 8.023 1 89.25 3 ASP B CA 1
ATOM 3560 C C . ASP B 1 3 ? -4.93 47 7.664 1 89.25 3 ASP B C 1
ATOM 3562 O O . ASP B 1 3 ? -4.293 46.375 8.523 1 89.25 3 ASP B O 1
ATOM 3566 N N . PHE B 1 4 ? -4.465 47.188 6.43 1 94.38 4 PHE B N 1
ATOM 3567 C CA . PHE B 1 4 ? -3.225 46.562 6.027 1 94.38 4 PHE B CA 1
ATOM 3568 C C . PHE B 1 4 ? -2.209 47.562 5.539 1 94.38 4 PHE B C 1
ATOM 3570 O O . PHE B 1 4 ? -1.478 47.312 4.578 1 94.38 4 PHE B O 1
ATOM 3577 N N . LYS B 1 5 ? -2.232 48.719 6.137 1 95.69 5 LYS B N 1
ATOM 3578 C CA . LYS B 1 5 ? -1.22 49.719 5.801 1 95.69 5 LYS B CA 1
ATOM 3579 C C . LYS B 1 5 ? 0.092 49.406 6.527 1 95.69 5 LYS B C 1
ATOM 3581 O O . LYS B 1 5 ? 1.161 49.406 5.914 1 95.69 5 LYS B O 1
ATOM 3586 N N . ARG B 1 6 ? 0.005 49.25 7.828 1 97.88 6 ARG B N 1
ATOM 3587 C CA . ARG B 1 6 ? 1.146 48.875 8.656 1 97.88 6 ARG B CA 1
ATOM 3588 C C . ARG B 1 6 ? 0.928 47.5 9.289 1 97.88 6 ARG B C 1
ATOM 3590 O O . ARG B 1 6 ? 0.048 47.344 10.133 1 97.88 6 ARG B O 1
ATOM 3597 N N . VAL B 1 7 ? 1.719 46.562 8.859 1 98.38 7 VAL B N 1
ATOM 3598 C CA . VAL B 1 7 ? 1.531 45.156 9.281 1 98.38 7 VAL B CA 1
ATOM 3599 C C . VAL B 1 7 ? 2.754 44.688 10.062 1 98.38 7 VAL B C 1
ATOM 3601 O O . VAL B 1 7 ? 3.889 44.844 9.594 1 98.38 7 VAL B O 1
ATOM 3604 N N . LEU B 1 8 ? 2.514 44.156 11.266 1 98.62 8 LEU B N 1
ATOM 3605 C CA . LEU B 1 8 ? 3.559 43.562 12.109 1 98.62 8 LEU B CA 1
ATOM 3606 C C . LEU B 1 8 ? 3.475 42.062 12.117 1 98.62 8 LEU B C 1
ATOM 3608 O O . LEU B 1 8 ? 2.441 41.469 12.477 1 98.62 8 LEU B O 1
ATOM 3612 N N . ILE B 1 9 ? 4.535 41.375 11.703 1 98.5 9 ILE B N 1
ATOM 3613 C CA . ILE B 1 9 ? 4.586 39.938 11.688 1 98.5 9 ILE B CA 1
ATOM 3614 C C . ILE B 1 9 ? 5.371 39.406 12.898 1 98.5 9 ILE B C 1
ATOM 3616 O O . ILE B 1 9 ? 6.535 39.781 13.086 1 98.5 9 ILE B O 1
ATOM 3620 N N . LEU B 1 10 ? 4.695 38.656 13.703 1 98.06 10 LEU B N 1
ATOM 3621 C CA . LEU B 1 10 ? 5.344 38.031 14.852 1 98.06 10 LEU B CA 1
ATOM 3622 C C . LEU B 1 10 ? 5.961 36.688 14.461 1 98.06 10 LEU B C 1
ATOM 3624 O O . LEU B 1 10 ? 5.246 35.719 14.172 1 98.06 10 LEU B O 1
ATOM 3628 N N . GLY B 1 11 ? 7.262 36.562 14.57 1 95.62 11 GLY B N 1
ATOM 3629 C CA . GLY B 1 11 ? 7.98 35.344 14.164 1 95.62 11 GLY B CA 1
ATOM 3630 C C . GLY B 1 11 ? 9.023 35.625 13.094 1 95.62 11 GLY B C 1
ATOM 3631 O O . GLY B 1 11 ? 8.867 36.531 12.281 1 95.62 11 GLY B O 1
ATOM 3632 N N . THR B 1 12 ? 10.055 34.781 13.062 1 94.44 12 THR B N 1
ATOM 3633 C CA . THR B 1 12 ? 11.164 35 12.133 1 94.44 12 THR B CA 1
ATOM 3634 C C . THR B 1 12 ? 11.406 33.781 11.273 1 94.44 12 THR B C 1
ATOM 3636 O O . THR B 1 12 ? 12.492 33.594 10.727 1 94.44 12 THR B O 1
ATOM 3639 N N . GLY B 1 13 ? 10.422 32.906 11.172 1 93.56 13 GLY B N 1
ATOM 3640 C CA . GLY B 1 13 ? 10.57 31.719 10.375 1 93.56 13 GLY B CA 1
ATOM 3641 C C . GLY B 1 13 ? 10.367 31.953 8.891 1 93.56 13 GLY B C 1
ATOM 3642 O O . GLY B 1 13 ? 10.07 33.062 8.477 1 93.56 13 GLY B O 1
ATOM 3643 N N . PRO B 1 14 ? 10.516 30.906 8.117 1 96.12 14 PRO B N 1
ATOM 3644 C CA . PRO B 1 14 ? 10.352 31.031 6.668 1 96.12 14 PRO B CA 1
ATOM 3645 C C . PRO B 1 14 ? 8.977 31.562 6.273 1 96.12 14 PRO B C 1
ATOM 3647 O O . PRO B 1 14 ? 8.867 32.344 5.324 1 96.12 14 PRO B O 1
ATOM 3650 N N . THR B 1 15 ? 7.934 31.172 6.988 1 97 15 THR B N 1
ATOM 3651 C CA . THR B 1 15 ? 6.574 31.641 6.727 1 97 15 THR B CA 1
ATOM 3652 C C . THR B 1 15 ? 6.48 33.156 6.848 1 97 15 THR B C 1
ATOM 3654 O O . THR B 1 15 ? 5.797 33.812 6.055 1 97 15 THR B O 1
ATOM 3657 N N . SER B 1 16 ? 7.152 33.688 7.797 1 97.31 16 SER B N 1
ATOM 3658 C CA . SER B 1 16 ? 7.141 35.125 8.023 1 97.31 16 SER B CA 1
ATOM 3659 C C . SER B 1 16 ? 7.738 35.875 6.836 1 97.31 16 SER B C 1
ATOM 3661 O O . SER B 1 16 ? 7.219 36.938 6.426 1 97.31 16 SER B O 1
ATOM 3663 N N . ILE B 1 17 ? 8.781 35.312 6.305 1 97.44 17 ILE B N 1
ATOM 3664 C CA . ILE B 1 17 ? 9.453 35.906 5.164 1 97.44 17 ILE B CA 1
ATOM 3665 C C . ILE B 1 17 ? 8.531 35.906 3.945 1 97.44 17 ILE B C 1
ATOM 3667 O O . ILE B 1 17 ? 8.375 36.906 3.252 1 97.44 17 ILE B O 1
ATOM 3671 N N . GLN B 1 18 ? 7.949 34.781 3.756 1 98.06 18 GLN B N 1
ATOM 3672 C CA . GLN B 1 18 ? 7.02 34.656 2.641 1 98.06 18 GLN B CA 1
ATOM 3673 C C . GLN B 1 18 ? 5.859 35.656 2.771 1 98.06 18 GLN B C 1
ATOM 3675 O O . GLN B 1 18 ? 5.461 36.281 1.791 1 98.06 18 GLN B O 1
ATOM 3680 N N . LEU B 1 19 ? 5.316 35.75 3.947 1 97.94 19 LEU B N 1
ATOM 3681 C CA . LEU B 1 19 ? 4.199 36.656 4.195 1 97.94 19 LEU B CA 1
ATOM 3682 C C . LEU B 1 19 ? 4.617 38.094 3.967 1 97.94 19 LEU B C 1
ATOM 3684 O O . LEU B 1 19 ? 3.867 38.875 3.373 1 97.94 19 LEU B O 1
ATOM 3688 N N . ALA B 1 20 ? 5.785 38.469 4.41 1 98.12 20 ALA B N 1
ATOM 3689 C CA . ALA B 1 20 ? 6.293 39.812 4.262 1 98.12 20 ALA B CA 1
ATOM 3690 C C . ALA B 1 20 ? 6.391 40.219 2.793 1 98.12 20 ALA B C 1
ATOM 3692 O O . ALA B 1 20 ? 5.91 41.281 2.395 1 98.12 20 ALA B O 1
ATOM 3693 N N . VAL B 1 21 ? 6.969 39.312 2.043 1 97.81 21 VAL B N 1
ATOM 3694 C CA . VAL B 1 21 ? 7.156 39.594 0.622 1 97.81 21 VAL B CA 1
ATOM 3695 C C . VAL B 1 21 ? 5.801 39.688 -0.071 1 97.81 21 VAL B C 1
ATOM 3697 O O . VAL B 1 21 ? 5.574 40.594 -0.877 1 97.81 21 VAL B O 1
ATOM 3700 N N . MET B 1 22 ? 4.941 38.844 0.216 1 96.88 22 MET B N 1
ATOM 3701 C CA . MET B 1 22 ? 3.611 38.812 -0.385 1 96.88 22 MET B CA 1
ATOM 3702 C C . MET B 1 22 ? 2.85 40.094 -0.073 1 96.88 22 MET B C 1
ATOM 3704 O O . MET B 1 22 ? 2.299 40.719 -0.975 1 96.88 22 MET B O 1
ATOM 3708 N N . LEU B 1 23 ? 2.846 40.531 1.153 1 97.06 23 LEU B N 1
ATOM 3709 C CA . LEU B 1 23 ? 2.086 41.688 1.591 1 97.06 23 LEU B CA 1
ATOM 3710 C C . LEU B 1 23 ? 2.691 42.969 1.032 1 97.06 23 LEU B C 1
ATOM 3712 O O . LEU B 1 23 ? 1.964 43.875 0.599 1 97.06 23 LEU B O 1
ATOM 3716 N N . LYS B 1 24 ? 3.965 43 1.086 1 96.75 24 LYS B N 1
ATOM 3717 C CA . LYS B 1 24 ? 4.641 44.188 0.592 1 96.75 24 LYS B CA 1
ATOM 3718 C C . LYS B 1 24 ? 4.449 44.344 -0.914 1 96.75 24 LYS B C 1
ATOM 3720 O O . LYS B 1 24 ? 4.121 45.438 -1.395 1 96.75 24 LYS B O 1
ATOM 3725 N N . ASN B 1 25 ? 4.656 43.344 -1.615 1 95.69 25 ASN B N 1
ATOM 3726 C CA . ASN B 1 25 ? 4.656 43.406 -3.072 1 95.69 25 ASN B CA 1
ATOM 3727 C C . ASN B 1 25 ? 3.242 43.562 -3.625 1 95.69 25 ASN B C 1
ATOM 3729 O O . ASN B 1 25 ? 3.043 44.188 -4.672 1 95.69 25 ASN B O 1
ATOM 3733 N N . HIS B 1 26 ? 2.281 43.062 -2.984 1 95.5 26 HIS B N 1
ATOM 3734 C CA . HIS B 1 26 ? 0.944 43.031 -3.564 1 95.5 26 HIS B CA 1
ATOM 3735 C C . HIS B 1 26 ? 0.045 44.062 -2.916 1 95.5 26 HIS B C 1
ATOM 3737 O O . HIS B 1 26 ? -0.945 44.5 -3.512 1 95.5 26 HIS B O 1
ATOM 3743 N N . LEU B 1 27 ? 0.359 44.438 -1.685 1 95.06 27 LEU B N 1
ATOM 3744 C CA . LEU B 1 27 ? -0.508 45.406 -0.996 1 95.06 27 LEU B CA 1
ATOM 3745 C C . LEU B 1 27 ? 0.259 46.656 -0.617 1 95.06 27 LEU B C 1
ATOM 3747 O O . LEU B 1 27 ? -0.323 47.594 -0.089 1 95.06 27 LEU B O 1
ATOM 3751 N N . ASN B 1 28 ? 1.523 46.656 -0.856 1 94.81 28 ASN B N 1
ATOM 3752 C CA . ASN B 1 28 ? 2.367 47.812 -0.556 1 94.81 28 ASN B CA 1
ATOM 3753 C C . ASN B 1 28 ? 2.285 48.219 0.919 1 94.81 28 ASN B C 1
ATOM 3755 O O . ASN B 1 28 ? 2.111 49.375 1.249 1 94.81 28 ASN B O 1
ATOM 3759 N N . CYS B 1 29 ? 2.406 47.25 1.742 1 95.69 29 CYS B N 1
ATOM 3760 C CA . CYS B 1 29 ? 2.32 47.438 3.186 1 95.69 29 CYS B CA 1
ATOM 3761 C C . CYS B 1 29 ? 3.666 47.844 3.762 1 95.69 29 CYS B C 1
ATOM 3763 O O . CYS B 1 29 ? 4.715 47.5 3.213 1 95.69 29 CYS B O 1
ATOM 3765 N N . CYS B 1 30 ? 3.566 48.719 4.812 1 97.81 30 CYS B N 1
ATOM 3766 C CA . CYS B 1 30 ? 4.711 48.812 5.715 1 97.81 30 CYS B CA 1
ATOM 3767 C C . CYS B 1 30 ? 4.852 47.594 6.582 1 97.81 30 CYS B C 1
ATOM 3769 O O . CYS B 1 30 ? 3.918 47.219 7.293 1 97.81 30 CYS B O 1
ATOM 3771 N N . ILE B 1 31 ? 6.027 47 6.52 1 98.12 31 ILE B N 1
ATOM 3772 C CA . ILE B 1 31 ? 6.176 45.688 7.16 1 98.12 31 ILE B CA 1
ATOM 3773 C C . ILE B 1 31 ? 7.125 45.812 8.352 1 98.12 31 ILE B C 1
ATOM 3775 O O . ILE B 1 31 ? 8.219 46.375 8.227 1 98.12 31 ILE B O 1
ATOM 3779 N N . GLY B 1 32 ? 6.699 45.312 9.508 1 98.19 32 GLY B N 1
ATOM 3780 C CA . GLY B 1 32 ? 7.562 45.031 10.641 1 98.19 32 GLY B CA 1
ATOM 3781 C C . GLY B 1 32 ? 7.68 43.562 10.961 1 98.19 32 GLY B C 1
ATOM 3782 O O . GLY B 1 32 ? 6.707 42.812 10.828 1 98.19 32 GLY B O 1
ATOM 3783 N N . ILE B 1 33 ? 8.859 43.156 11.367 1 97.69 33 ILE B N 1
ATOM 3784 C CA . ILE B 1 33 ? 9.078 41.781 11.812 1 97.69 33 ILE B CA 1
ATOM 3785 C C . ILE B 1 33 ? 9.711 41.781 13.203 1 97.69 33 ILE B C 1
ATOM 3787 O O . ILE B 1 33 ? 10.562 42.625 13.5 1 97.69 33 ILE B O 1
ATOM 3791 N N . VAL B 1 34 ? 9.227 40.906 14.016 1 97.19 34 VAL B N 1
ATOM 3792 C CA . VAL B 1 34 ? 9.781 40.812 15.367 1 97.19 34 VAL B CA 1
ATOM 3793 C C . VAL B 1 34 ? 10.016 39.344 15.719 1 97.19 34 VAL B C 1
ATOM 3795 O O . VAL B 1 34 ? 9.227 38.469 15.336 1 97.19 34 VAL B O 1
ATOM 3798 N N . GLY B 1 35 ? 11.086 39.031 16.406 1 92.81 35 GLY B N 1
ATOM 3799 C CA . GLY B 1 35 ? 11.391 37.719 16.906 1 92.81 35 GLY B CA 1
ATOM 3800 C C . GLY B 1 35 ? 12.164 37.719 18.203 1 92.81 35 GLY B C 1
ATOM 3801 O O . GLY B 1 35 ? 12.727 38.75 18.594 1 92.81 35 GLY B O 1
ATOM 3802 N N . ARG B 1 36 ? 12.078 36.594 18.797 1 86.56 36 ARG B N 1
ATOM 3803 C CA . ARG B 1 36 ? 12.852 36.469 20.016 1 86.56 36 ARG B CA 1
ATOM 3804 C C . ARG B 1 36 ? 14.344 36.406 19.719 1 86.56 36 ARG B C 1
ATOM 3806 O O . ARG B 1 36 ? 14.758 35.844 18.703 1 86.56 36 ARG B O 1
ATOM 3813 N N . GLU B 1 37 ? 15.086 36.969 20.609 1 80.19 37 GLU B N 1
ATOM 3814 C CA . GLU B 1 37 ? 16.531 36.781 20.5 1 80.19 37 GLU B CA 1
ATOM 3815 C C . GLU B 1 37 ? 16.969 35.438 21.062 1 80.19 37 GLU B C 1
ATOM 3817 O O . GLU B 1 37 ? 16.875 35.188 22.281 1 80.19 37 GLU B O 1
ATOM 3822 N N . SER B 1 38 ? 17.281 34.594 20.188 1 79.75 38 SER B N 1
ATOM 3823 C CA . SER B 1 38 ? 17.719 33.281 20.562 1 79.75 38 SER B CA 1
ATOM 3824 C C . SER B 1 38 ? 18.844 32.781 19.656 1 79.75 38 SER B C 1
ATOM 3826 O O . SER B 1 38 ? 19.125 33.406 18.625 1 79.75 38 SER B O 1
ATOM 3828 N N . VAL B 1 39 ? 19.406 31.734 20.125 1 76.5 39 VAL B N 1
ATOM 3829 C CA . VAL B 1 39 ? 20.453 31.109 19.328 1 76.5 39 VAL B CA 1
ATOM 3830 C C . VAL B 1 39 ? 19.891 30.703 17.969 1 76.5 39 VAL B C 1
ATOM 3832 O O . VAL B 1 39 ? 20.594 30.781 16.953 1 76.5 39 VAL B O 1
ATOM 3835 N N . ARG B 1 40 ? 18.656 30.422 17.922 1 77.19 40 ARG B N 1
ATOM 3836 C CA . ARG B 1 40 ? 18 29.938 16.719 1 77.19 40 ARG B CA 1
ATOM 3837 C C . ARG B 1 40 ? 17.75 31.078 15.742 1 77.19 40 ARG B C 1
ATOM 3839 O O . ARG B 1 40 ? 17.828 30.891 14.523 1 77.19 40 ARG B O 1
ATOM 3846 N N . SER B 1 41 ? 17.438 32.219 16.297 1 84.5 41 SER B N 1
ATOM 3847 C CA . SER B 1 41 ? 17.047 33.344 15.445 1 84.5 41 SER B CA 1
ATOM 3848 C C . SER B 1 41 ? 18.234 34.219 15.117 1 84.5 41 SER B C 1
ATOM 3850 O O . SER B 1 41 ? 18.172 35.062 14.203 1 84.5 41 SER B O 1
ATOM 3852 N N . GLU B 1 42 ? 19.344 34.031 15.727 1 88.88 42 GLU B N 1
ATOM 3853 C CA . GLU B 1 42 ? 20.516 34.875 15.578 1 88.88 42 GLU B CA 1
ATOM 3854 C C . GLU B 1 42 ? 21 34.906 14.133 1 88.88 42 GLU B C 1
ATOM 3856 O O . GLU B 1 42 ? 21.266 35.969 13.578 1 88.88 42 GLU B O 1
ATOM 3861 N N . PRO B 1 43 ? 21.094 33.781 13.586 1 89.62 43 PRO B N 1
ATOM 3862 C CA . PRO B 1 43 ? 21.531 33.812 12.195 1 89.62 43 PRO B CA 1
ATOM 3863 C C . PRO B 1 43 ? 20.609 34.625 11.289 1 89.62 43 PRO B C 1
ATOM 3865 O O . PRO B 1 43 ? 21.062 35.281 10.344 1 89.62 43 PRO B O 1
ATOM 3868 N N . PHE B 1 44 ? 19.406 34.625 11.508 1 93.25 44 PHE B N 1
ATOM 3869 C CA . PHE B 1 44 ? 18.422 35.406 10.742 1 93.25 44 PHE B CA 1
ATOM 3870 C C . PHE B 1 44 ? 18.688 36.875 10.875 1 93.25 44 PHE B C 1
ATOM 3872 O O . PHE B 1 44 ? 18.734 37.594 9.867 1 93.25 44 PHE B O 1
ATOM 3879 N N . PHE B 1 45 ? 18.891 37.344 12.055 1 94.25 45 PHE B N 1
ATOM 3880 C CA . PHE B 1 45 ? 19.109 38.75 12.305 1 94.25 45 PHE B CA 1
ATOM 3881 C C . PHE B 1 45 ? 20.422 39.219 11.695 1 94.25 45 PHE B C 1
ATOM 3883 O O . PHE B 1 45 ? 20.531 40.312 11.18 1 94.25 45 PHE B O 1
ATOM 3890 N N . VAL B 1 46 ? 21.391 38.312 11.758 1 94.38 46 VAL B N 1
ATOM 3891 C CA . VAL B 1 46 ? 22.688 38.625 11.172 1 94.38 46 VAL B CA 1
ATOM 3892 C C . VAL B 1 46 ? 22.547 38.75 9.656 1 94.38 46 VAL B C 1
ATOM 3894 O O . VAL B 1 46 ? 23.062 39.719 9.062 1 94.38 46 VAL B O 1
ATOM 3897 N N . ALA B 1 47 ? 21.844 37.875 9.117 1 95.19 47 ALA B N 1
ATOM 3898 C CA . ALA B 1 47 ? 21.641 37.906 7.672 1 95.19 47 ALA B CA 1
ATOM 3899 C C . ALA B 1 47 ? 20.875 39.125 7.238 1 95.19 47 ALA B C 1
ATOM 3901 O O . ALA B 1 47 ? 21.156 39.719 6.188 1 95.19 47 ALA B O 1
ATOM 3902 N N . LEU B 1 48 ? 19.938 39.5 8 1 95 48 LEU B N 1
ATOM 3903 C CA . LEU B 1 48 ? 19.141 40.688 7.691 1 95 48 LEU B CA 1
ATOM 3904 C C . LEU B 1 48 ? 20 41.938 7.73 1 95 48 LEU B C 1
ATOM 3906 O O . LEU B 1 48 ? 19.859 42.844 6.875 1 95 48 LEU B O 1
ATOM 3910 N N . LYS B 1 49 ? 20.766 42 8.672 1 94.31 49 LYS B N 1
ATOM 3911 C CA . LYS B 1 49 ? 21.656 43.125 8.789 1 94.31 49 LYS B CA 1
ATOM 3912 C C . LYS B 1 49 ? 22.625 43.219 7.613 1 94.31 49 LYS B C 1
ATOM 3914 O O . LYS B 1 49 ? 22.844 44.281 7.059 1 94.31 49 LYS B O 1
ATOM 3919 N N . GLN B 1 50 ? 23.156 42.125 7.301 1 95.69 50 GLN B N 1
ATOM 3920 C CA . GLN B 1 50 ? 24.141 42.031 6.223 1 95.69 50 GLN B CA 1
ATOM 3921 C C . GLN B 1 50 ? 23.5 42.375 4.879 1 95.69 50 GLN B C 1
ATOM 3923 O O . GLN B 1 50 ? 24.172 42.906 3.984 1 95.69 50 GLN B O 1
ATOM 3928 N N . SER B 1 51 ? 22.266 42.188 4.746 1 95.56 51 SER B N 1
ATOM 3929 C CA . SER B 1 51 ? 21.578 42.438 3.488 1 95.56 51 SER B CA 1
ATOM 3930 C C . SER B 1 51 ? 20.891 43.781 3.486 1 95.56 51 SER B C 1
ATOM 3932 O O . SER B 1 51 ? 20.094 44.094 2.598 1 95.56 51 SER B O 1
ATOM 3934 N N . ASN B 1 52 ? 21.094 44.562 4.445 1 95.62 52 ASN B N 1
ATOM 3935 C CA . ASN B 1 52 ? 20.422 45.844 4.609 1 95.62 52 ASN B CA 1
ATOM 3936 C C . ASN B 1 52 ? 18.906 45.688 4.648 1 95.62 52 ASN B C 1
ATOM 3938 O O . ASN B 1 52 ? 18.188 46.406 3.938 1 95.62 52 ASN B O 1
ATOM 3942 N N . GLN B 1 53 ? 18.422 44.625 5.379 1 96.25 53 GLN B N 1
ATOM 3943 C CA . GLN B 1 53 ? 17.031 44.344 5.676 1 96.25 53 GLN B CA 1
ATOM 3944 C C . GLN B 1 53 ? 16.281 43.875 4.43 1 96.25 53 GLN B C 1
ATOM 3946 O O . GLN B 1 53 ? 15.055 43.969 4.355 1 96.25 53 GLN B O 1
ATOM 3951 N N . ARG B 1 54 ? 16.984 43.375 3.502 1 97.62 54 ARG B N 1
ATOM 3952 C CA . ARG B 1 54 ? 16.359 42.812 2.307 1 97.62 54 ARG B CA 1
ATOM 3953 C C . ARG B 1 54 ? 16.125 41.312 2.467 1 97.62 54 ARG B C 1
ATOM 3955 O O . ARG B 1 54 ? 16.969 40.594 3.01 1 97.62 54 ARG B O 1
ATOM 3962 N N . ILE B 1 55 ? 14.922 40.906 2.055 1 97.81 55 ILE B N 1
ATOM 3963 C CA . ILE B 1 55 ? 14.578 39.5 2.09 1 97.81 55 ILE B CA 1
ATOM 3964 C C . ILE B 1 55 ? 14.141 39.031 0.7 1 97.81 55 ILE B C 1
ATOM 3966 O O . ILE B 1 55 ? 13.766 39.844 -0.141 1 97.81 55 ILE B O 1
ATOM 3970 N N . ARG B 1 56 ? 14.281 37.719 0.532 1 98 56 ARG B N 1
ATOM 3971 C CA . ARG B 1 56 ? 14 37.188 -0.789 1 98 56 ARG B CA 1
ATOM 3972 C C . ARG B 1 56 ? 13.258 35.844 -0.679 1 98 56 ARG B C 1
ATOM 3974 O O . ARG B 1 56 ? 13.562 35.031 0.194 1 98 56 ARG B O 1
ATOM 3981 N N . VAL B 1 57 ? 12.289 35.594 -1.598 1 98 57 VAL B N 1
ATOM 3982 C CA . VAL B 1 57 ? 11.547 34.344 -1.693 1 98 57 VAL B CA 1
ATOM 3983 C C . VAL B 1 57 ? 11.68 33.781 -3.104 1 98 57 VAL B C 1
ATOM 3985 O O . VAL B 1 57 ? 11.367 34.469 -4.086 1 98 57 VAL B O 1
ATOM 3988 N N . ASP B 1 58 ? 12.125 32.562 -3.164 1 97.31 58 ASP B N 1
ATOM 3989 C CA . ASP B 1 58 ? 12.141 31.828 -4.418 1 97.31 58 ASP B CA 1
ATOM 3990 C C . ASP B 1 58 ? 11.031 30.781 -4.449 1 97.31 58 ASP B C 1
ATOM 3992 O O . ASP B 1 58 ? 10.445 30.453 -3.414 1 97.31 58 ASP B O 1
ATOM 3996 N N . ILE B 1 59 ? 10.695 30.328 -5.656 1 94.94 59 ILE B N 1
ATOM 3997 C CA . ILE B 1 59 ? 9.68 29.297 -5.824 1 94.94 59 ILE B CA 1
ATOM 3998 C C . ILE B 1 59 ? 10.273 28.109 -6.578 1 94.94 59 ILE B C 1
ATOM 4000 O O . ILE B 1 59 ? 11.203 28.281 -7.371 1 94.94 59 ILE B O 1
ATOM 4004 N N . GLN B 1 60 ? 9.797 26.984 -6.281 1 90.06 60 GLN B N 1
ATOM 4005 C CA . GLN B 1 60 ? 10.242 25.781 -6.969 1 90.06 60 GLN B CA 1
ATOM 4006 C C . GLN B 1 60 ? 9.453 25.562 -8.258 1 90.06 60 GLN B C 1
ATOM 4008 O O . GLN B 1 60 ? 10.008 25.094 -9.258 1 90.06 60 GLN B O 1
ATOM 4013 N N . ASN B 1 61 ? 8.195 25.922 -8.297 1 87.88 61 ASN B N 1
ATOM 4014 C CA . ASN B 1 61 ? 7.293 25.719 -9.43 1 87.88 61 ASN B CA 1
ATOM 4015 C C . ASN B 1 61 ? 6.918 27.047 -10.078 1 87.88 61 ASN B C 1
ATOM 4017 O O . ASN B 1 61 ? 6.32 27.922 -9.438 1 87.88 61 ASN B O 1
ATOM 4021 N N . GLU B 1 62 ? 7.039 27.094 -11.352 1 89.56 62 GLU B N 1
ATOM 4022 C CA . GLU B 1 62 ? 6.828 28.344 -12.078 1 89.56 62 GLU B CA 1
ATOM 4023 C C . GLU B 1 62 ? 5.367 28.766 -12.023 1 89.56 62 GLU B C 1
ATOM 4025 O O . GLU B 1 62 ? 5.062 29.953 -12.148 1 89.56 62 GLU B O 1
ATOM 4030 N N . LYS B 1 63 ? 4.555 27.875 -11.75 1 87.75 63 LYS B N 1
ATOM 4031 C CA . LYS B 1 63 ? 3.133 28.188 -11.664 1 87.75 63 LYS B CA 1
ATOM 4032 C C . LYS B 1 63 ? 2.852 29.141 -10.508 1 87.75 63 LYS B C 1
ATOM 4034 O O . LYS B 1 63 ? 1.818 29.812 -10.484 1 87.75 63 LYS B O 1
ATOM 4039 N N . HIS B 1 64 ? 3.807 29.25 -9.562 1 92.38 64 HIS B N 1
ATOM 4040 C CA . HIS B 1 64 ? 3.613 30.094 -8.383 1 92.38 64 HIS B CA 1
ATOM 4041 C C . HIS B 1 64 ? 4.516 31.328 -8.422 1 92.38 64 HIS B C 1
ATOM 4043 O O . HIS B 1 64 ? 4.965 31.797 -7.383 1 92.38 64 HIS B O 1
ATOM 4049 N N . ARG B 1 65 ? 4.797 31.828 -9.547 1 92.88 65 ARG B N 1
ATOM 4050 C CA . ARG B 1 65 ? 5.711 32.938 -9.766 1 92.88 65 ARG B CA 1
ATOM 4051 C C . ARG B 1 65 ? 5.254 34.188 -9.008 1 92.88 65 ARG B C 1
ATOM 4053 O O . ARG B 1 65 ? 6.078 35 -8.578 1 92.88 65 ARG B O 1
ATOM 4060 N N . GLN B 1 66 ? 4.012 34.312 -8.789 1 93.88 66 GLN B N 1
ATOM 4061 C CA . GLN B 1 66 ? 3.471 35.5 -8.117 1 93.88 66 GLN B CA 1
ATOM 4062 C C . GLN B 1 66 ? 3.889 35.531 -6.652 1 93.88 66 GLN B C 1
ATOM 4064 O O . GLN B 1 66 ? 3.77 36.562 -5.992 1 93.88 66 GLN B O 1
ATOM 4069 N N . MET B 1 67 ? 4.398 34.438 -6.148 1 94.88 67 MET B N 1
ATOM 4070 C CA . MET B 1 67 ? 4.781 34.375 -4.742 1 94.88 67 MET B CA 1
ATOM 4071 C C . MET B 1 67 ? 6.242 34.75 -4.555 1 94.88 67 MET B C 1
ATOM 4073 O O . MET B 1 67 ? 6.68 35 -3.43 1 94.88 67 MET B O 1
ATOM 4077 N N . GLU B 1 68 ? 6.938 34.781 -5.637 1 95.81 68 GLU B N 1
ATOM 4078 C CA . GLU B 1 68 ? 8.359 35.094 -5.559 1 95.81 68 GLU B CA 1
ATOM 4079 C C . GLU B 1 68 ? 8.602 36.594 -5.555 1 95.81 68 GLU B C 1
ATOM 4081 O O . GLU B 1 68 ? 7.734 37.375 -5.98 1 95.81 68 GLU B O 1
ATOM 4086 N N . GLY B 1 69 ? 9.82 36.938 -5.031 1 96.5 69 GLY B N 1
ATOM 4087 C CA . GLY B 1 69 ? 10.203 38.344 -5.055 1 96.5 69 GLY B CA 1
ATOM 4088 C C . GLY B 1 69 ? 11.141 38.75 -3.928 1 96.5 69 GLY B C 1
ATOM 4089 O O . GLY B 1 69 ? 11.633 37.875 -3.201 1 96.5 69 GLY B O 1
ATOM 4090 N N . GLU B 1 70 ? 11.383 39.969 -3.941 1 97.25 70 GLU B N 1
ATOM 4091 C CA . GLU B 1 70 ? 12.234 40.562 -2.918 1 97.25 70 GLU B CA 1
ATOM 4092 C C . GLU B 1 70 ? 11.625 41.844 -2.359 1 97.25 70 GLU B C 1
ATOM 4094 O O . GLU B 1 70 ? 10.82 42.5 -3.031 1 97.25 70 GLU B O 1
ATOM 4099 N N . CYS B 1 71 ? 11.938 42.062 -1.133 1 96.31 71 CYS B N 1
ATOM 4100 C CA . CYS B 1 71 ? 11.5 43.344 -0.571 1 96.31 71 CYS B CA 1
ATOM 4101 C C . CYS B 1 71 ? 12.367 43.719 0.615 1 96.31 71 CYS B C 1
ATOM 4103 O O . CYS B 1 71 ? 13.25 42.969 1.025 1 96.31 71 CYS B O 1
ATOM 4105 N N . PHE B 1 72 ? 12.094 44.969 1.005 1 96.31 72 PHE B N 1
ATOM 4106 C CA . PHE B 1 72 ? 12.75 45.5 2.18 1 96.31 72 PHE B CA 1
ATOM 4107 C C . PHE B 1 72 ? 11.812 45.5 3.383 1 96.31 72 PHE B C 1
ATOM 4109 O O . PHE B 1 72 ? 10.641 45.844 3.27 1 96.31 72 PHE B O 1
ATOM 4116 N N . ILE B 1 73 ? 12.375 45.094 4.539 1 97.75 73 ILE B N 1
ATOM 4117 C CA . ILE B 1 73 ? 11.609 45.156 5.777 1 97.75 73 ILE B CA 1
ATOM 4118 C C . ILE B 1 73 ? 11.75 46.562 6.395 1 97.75 73 ILE B C 1
ATOM 4120 O O . ILE B 1 73 ? 12.867 47 6.676 1 97.75 73 ILE B O 1
ATOM 4124 N N . ASP B 1 74 ? 10.695 47.188 6.707 1 97.88 74 ASP B N 1
ATOM 4125 C CA . ASP B 1 74 ? 10.711 48.562 7.172 1 97.88 74 ASP B CA 1
ATOM 4126 C C . ASP B 1 74 ? 11.172 48.656 8.625 1 97.88 74 ASP B C 1
ATOM 4128 O O . ASP B 1 74 ? 11.875 49.594 9 1 97.88 74 ASP B O 1
ATOM 4132 N N . HIS B 1 75 ? 10.75 47.719 9.438 1 97.69 75 HIS B N 1
ATOM 4133 C CA . HIS B 1 75 ? 11.094 47.719 10.852 1 97.69 75 HIS B CA 1
ATOM 4134 C C . HIS B 1 75 ? 11.469 46.312 11.328 1 97.69 75 HIS B C 1
ATOM 4136 O O . HIS B 1 75 ? 10.781 45.344 11.008 1 97.69 75 HIS B O 1
ATOM 4142 N N . VAL B 1 76 ? 12.57 46.25 12.016 1 96.88 76 VAL B N 1
ATOM 4143 C CA . VAL B 1 76 ? 13.023 45 12.602 1 96.88 76 VAL B CA 1
ATOM 4144 C C . VAL B 1 76 ? 13.18 45.156 14.109 1 96.88 76 VAL B C 1
ATOM 4146 O O . VAL B 1 76 ? 13.867 46.062 14.578 1 96.88 76 VAL B O 1
ATOM 4149 N N . TYR B 1 77 ? 12.508 44.25 14.852 1 96.69 77 TYR B N 1
ATOM 4150 C CA . TYR B 1 77 ? 12.562 44.344 16.312 1 96.69 77 TYR B CA 1
ATOM 4151 C C . TYR B 1 77 ? 13.195 43.094 16.891 1 96.69 77 TYR B C 1
ATOM 4153 O O . TYR B 1 77 ? 12.867 41.969 16.5 1 96.69 77 TYR B O 1
ATOM 4161 N N . HIS B 1 78 ? 14.039 43.344 17.875 1 94.5 78 HIS B N 1
ATOM 4162 C CA . HIS B 1 78 ? 14.688 42.281 18.625 1 94.5 78 HIS B CA 1
ATOM 4163 C C . HIS B 1 78 ? 14.016 42.062 19.969 1 94.5 78 HIS B C 1
ATOM 4165 O O . HIS B 1 78 ? 14.391 42.688 20.969 1 94.5 78 HIS B O 1
ATOM 4171 N N . GLY B 1 79 ? 13.102 41.156 19.891 1 94.75 79 GLY B N 1
ATOM 4172 C CA . GLY B 1 79 ? 12.32 40.906 21.094 1 94.75 79 GLY B CA 1
ATOM 4173 C C . GLY B 1 79 ? 10.945 41.562 21.047 1 94.75 79 GLY B C 1
ATOM 4174 O O . GLY B 1 79 ? 10.797 42.656 20.562 1 94.75 79 GLY B O 1
ATOM 4175 N N . TYR B 1 80 ? 9.992 40.938 21.656 1 96.06 80 TYR B N 1
ATOM 4176 C CA . TYR B 1 80 ? 8.602 41.375 21.547 1 96.06 80 TYR B CA 1
ATOM 4177 C C . TYR B 1 80 ? 8.336 42.594 22.406 1 96.06 80 TYR B C 1
ATOM 4179 O O . TYR B 1 80 ? 7.43 43.375 22.125 1 96.06 80 TYR B O 1
ATOM 4187 N N . GLY B 1 81 ? 9.117 42.781 23.359 1 95.19 81 GLY B N 1
ATOM 4188 C CA . GLY B 1 81 ? 8.969 43.938 24.234 1 95.19 81 GLY B CA 1
ATOM 4189 C C . GLY B 1 81 ? 9.523 45.219 23.656 1 95.19 81 GLY B C 1
ATOM 4190 O O . GLY B 1 81 ? 9.25 46.312 24.141 1 95.19 81 GLY B O 1
ATOM 4191 N N . THR B 1 82 ? 10.195 45.094 22.531 1 96.25 82 THR B N 1
ATOM 4192 C CA . THR B 1 82 ? 10.906 46.25 21.984 1 96.25 82 THR B CA 1
ATOM 4193 C C . THR B 1 82 ? 10.078 46.938 20.906 1 96.25 82 THR B C 1
ATOM 4195 O O . THR B 1 82 ? 10.484 47.969 20.375 1 96.25 82 THR B O 1
ATOM 4198 N N . ILE B 1 83 ? 8.938 46.438 20.625 1 97.44 83 ILE B N 1
ATOM 4199 C CA . ILE B 1 83 ? 8.109 46.938 19.531 1 97.44 83 ILE B CA 1
ATOM 4200 C C . ILE B 1 83 ? 7.672 48.344 19.828 1 97.44 83 ILE B C 1
ATOM 4202 O O . ILE B 1 83 ? 7.266 48.656 20.953 1 97.44 83 ILE B O 1
ATOM 4206 N N . THR B 1 84 ? 7.805 49.188 18.797 1 95.81 84 THR B N 1
ATOM 4207 C CA . THR B 1 84 ? 7.348 50.562 18.906 1 95.81 84 THR B CA 1
ATOM 4208 C C . THR B 1 84 ? 6.461 50.938 17.719 1 95.81 84 THR B C 1
ATOM 4210 O O . THR B 1 84 ? 6.391 50.219 16.734 1 95.81 84 THR B O 1
ATOM 4213 N N . GLY B 1 85 ? 5.746 52.062 17.875 1 92.62 85 GLY B N 1
ATOM 4214 C CA . GLY B 1 85 ? 4.91 52.531 16.797 1 92.62 85 GLY B CA 1
ATOM 4215 C C . GLY B 1 85 ? 3.512 51.969 16.812 1 92.62 85 GLY B C 1
ATOM 4216 O O . GLY B 1 85 ? 3.146 51.219 17.719 1 92.62 85 GLY B O 1
ATOM 4217 N N . GLU B 1 86 ? 2.771 52.406 15.805 1 95.44 86 GLU B N 1
ATOM 4218 C CA . GLU B 1 86 ? 1.396 51.938 15.656 1 95.44 86 GLU B CA 1
ATOM 4219 C C . GLU B 1 86 ? 1.276 50.969 14.5 1 95.44 86 GLU B C 1
ATOM 4221 O O . GLU B 1 86 ? 1.899 51.125 13.453 1 95.44 86 GLU B O 1
ATOM 4226 N N . TRP B 1 87 ? 0.514 49.938 14.797 1 97.5 87 TRP B N 1
ATOM 4227 C CA . TRP B 1 87 ? 0.321 48.906 13.805 1 97.5 87 TRP B CA 1
ATOM 4228 C C . TRP B 1 87 ? -1.162 48.625 13.594 1 97.5 87 TRP B C 1
ATOM 4230 O O . TRP B 1 87 ? -1.92 48.5 14.555 1 97.5 87 TRP B O 1
ATOM 4240 N N . ASP B 1 88 ? -1.568 48.5 12.344 1 97.62 88 ASP B N 1
ATOM 4241 C CA . ASP B 1 88 ? -2.961 48.219 12.008 1 97.62 88 ASP B CA 1
ATOM 4242 C C . ASP B 1 88 ? -3.287 46.75 12.195 1 97.62 88 ASP B C 1
ATOM 4244 O O . ASP B 1 88 ? -4.344 46.406 12.719 1 97.62 88 ASP B O 1
ATOM 4248 N N . THR B 1 89 ? -2.387 45.938 11.672 1 98.31 89 THR B N 1
ATOM 4249 C CA . THR B 1 89 ? -2.59 44.5 11.656 1 98.31 89 THR B CA 1
ATOM 4250 C C . THR B 1 89 ? -1.382 43.781 12.25 1 98.31 89 THR B C 1
ATOM 4252 O O . THR B 1 89 ? -0.238 44.156 11.969 1 98.31 89 THR B O 1
ATOM 4255 N N . VAL B 1 90 ? -1.678 42.812 13.102 1 98.56 90 VAL B N 1
ATOM 4256 C CA . VAL B 1 90 ? -0.652 41.938 13.641 1 98.56 90 VAL B CA 1
ATOM 4257 C C . VAL B 1 90 ? -0.888 40.531 13.148 1 98.56 90 VAL B C 1
ATOM 4259 O O . VAL B 1 90 ? -1.99 39.969 13.289 1 98.56 90 VAL B O 1
ATOM 4262 N N . ILE B 1 91 ? 0.139 39.906 12.578 1 98.62 91 ILE B N 1
ATOM 4263 C CA . ILE B 1 91 ? 0.055 38.531 12.094 1 98.62 91 ILE B CA 1
ATOM 4264 C C . ILE B 1 91 ? 0.863 37.594 13 1 98.62 91 ILE B C 1
ATOM 4266 O O . ILE B 1 91 ? 2.059 37.812 13.211 1 98.62 91 ILE B O 1
ATOM 4270 N N . LEU B 1 92 ? 0.213 36.625 13.539 1 98.38 92 LEU B N 1
ATOM 4271 C CA . LEU B 1 92 ? 0.896 35.625 14.367 1 98.38 92 LEU B CA 1
ATOM 4272 C C . LEU B 1 92 ? 1.438 34.5 13.523 1 98.38 92 LEU B C 1
ATOM 4274 O O . LEU B 1 92 ? 0.691 33.594 13.148 1 98.38 92 LEU B O 1
ATOM 4278 N N . SER B 1 93 ? 2.689 34.531 13.328 1 96.88 93 SER B N 1
ATOM 4279 C CA . SER B 1 93 ? 3.385 33.5 12.57 1 96.88 93 SER B CA 1
ATOM 4280 C C . SER B 1 93 ? 4.312 32.688 13.469 1 96.88 93 SER B C 1
ATOM 4282 O O . SER B 1 93 ? 5.465 32.438 13.109 1 96.88 93 SER B O 1
ATOM 4284 N N . VAL B 1 94 ? 3.879 32.406 14.664 1 94.25 94 VAL B N 1
ATOM 4285 C CA . VAL B 1 94 ? 4.551 31.531 15.641 1 94.25 94 VAL B CA 1
ATOM 4286 C C . VAL B 1 94 ? 3.711 30.281 15.891 1 94.25 94 VAL B C 1
ATOM 4288 O O . VAL B 1 94 ? 2.594 30.172 15.383 1 94.25 94 VAL B O 1
ATOM 4291 N N . THR B 1 95 ? 4.242 29.375 16.609 1 92.44 95 THR B N 1
ATOM 4292 C CA . THR B 1 95 ? 3.504 28.141 16.906 1 92.44 95 THR B CA 1
ATOM 4293 C C . THR B 1 95 ? 2.324 28.438 17.828 1 92.44 95 THR B C 1
ATOM 4295 O O . THR B 1 95 ? 2.365 29.375 18.625 1 92.44 95 THR B O 1
ATOM 4298 N N . THR B 1 96 ? 1.348 27.688 17.75 1 94.69 96 THR B N 1
ATOM 4299 C CA . THR B 1 96 ? 0.078 27.969 18.406 1 94.69 96 THR B CA 1
ATOM 4300 C C . THR B 1 96 ? 0.248 27.953 19.922 1 94.69 96 THR B C 1
ATOM 4302 O O . THR B 1 96 ? -0.446 28.688 20.641 1 94.69 96 THR B O 1
ATOM 4305 N N . ASP B 1 97 ? 1.164 27.188 20.406 1 91.38 97 ASP B N 1
ATOM 4306 C CA . ASP B 1 97 ? 1.368 27.078 21.844 1 91.38 97 ASP B CA 1
ATOM 4307 C C . ASP B 1 97 ? 2.082 28.312 22.391 1 91.38 97 ASP B C 1
ATOM 4309 O O . ASP B 1 97 ? 2.127 28.531 23.609 1 91.38 97 ASP B O 1
ATOM 4313 N N . ALA B 1 98 ? 2.553 29.156 21.547 1 92.31 98 ALA B N 1
ATOM 4314 C CA . ALA B 1 98 ? 3.326 30.328 21.969 1 92.31 98 ALA B CA 1
ATOM 4315 C C . ALA B 1 98 ? 2.496 31.609 21.859 1 92.31 98 ALA B C 1
ATOM 4317 O O . ALA B 1 98 ? 2.953 32.688 22.234 1 92.31 98 ALA B O 1
ATOM 4318 N N . TYR B 1 99 ? 1.273 31.562 21.406 1 96.44 99 TYR B N 1
ATOM 4319 C CA . TYR B 1 99 ? 0.461 32.75 21.109 1 96.44 99 TYR B CA 1
ATOM 4320 C C . TYR B 1 99 ? 0.379 33.656 22.328 1 96.44 99 TYR B C 1
ATOM 4322 O O . TYR B 1 99 ? 0.745 34.844 22.234 1 96.44 99 TYR B O 1
ATOM 4330 N N . ILE B 1 100 ? 0.012 33.156 23.422 1 96.38 100 ILE B N 1
ATOM 4331 C CA . ILE B 1 100 ? -0.243 33.969 24.594 1 96.38 100 ILE B CA 1
ATOM 4332 C C . ILE B 1 100 ? 1.079 34.469 25.172 1 96.38 100 ILE B C 1
ATOM 4334 O O . ILE B 1 100 ? 1.185 35.625 25.594 1 96.38 100 ILE B O 1
ATOM 4338 N N . GLU B 1 101 ? 2.049 33.562 25.203 1 93.75 101 GLU B N 1
ATOM 4339 C CA . GLU B 1 101 ? 3.361 33.938 25.703 1 93.75 101 GLU B CA 1
ATOM 4340 C C . GLU B 1 101 ? 3.92 35.125 24.938 1 93.75 101 GLU B C 1
ATOM 4342 O O . GLU B 1 101 ? 4.48 36.062 25.531 1 93.75 101 GLU B O 1
ATOM 4347 N N . VAL B 1 102 ? 3.74 35.156 23.719 1 96.12 102 VAL B N 1
ATOM 4348 C CA . VAL B 1 102 ? 4.246 36.188 22.844 1 96.12 102 VAL B CA 1
ATOM 4349 C C . VAL B 1 102 ? 3.451 37.5 23.078 1 96.12 102 VAL B C 1
ATOM 4351 O O . VAL B 1 102 ? 4.035 38.562 23.25 1 96.12 102 VAL B O 1
ATOM 4354 N N . LEU B 1 103 ? 2.184 37.406 23.156 1 97.25 103 LEU B N 1
ATOM 4355 C CA . LEU B 1 103 ? 1.323 38.562 23.297 1 97.25 103 LEU B CA 1
ATOM 4356 C C . LEU B 1 103 ? 1.555 39.25 24.656 1 97.25 103 LEU B C 1
ATOM 4358 O O . LEU B 1 103 ? 1.525 40.469 24.75 1 97.25 103 LEU B O 1
ATOM 4362 N N . LYS B 1 104 ? 1.841 38.438 25.625 1 96.56 104 LYS B N 1
ATOM 4363 C CA . LYS B 1 104 ? 2.061 38.969 26.969 1 96.56 104 LYS B CA 1
ATOM 4364 C C . LYS B 1 104 ? 3.32 39.844 27.016 1 96.56 104 LYS B C 1
ATOM 4366 O O . LYS B 1 104 ? 3.471 40.656 27.922 1 96.56 104 LYS B O 1
ATOM 4371 N N . GLN B 1 105 ? 4.207 39.625 26.109 1 96.62 105 GLN B N 1
ATOM 4372 C CA . GLN B 1 105 ? 5.461 40.375 26.094 1 96.62 105 GLN B CA 1
ATOM 4373 C C . GLN B 1 105 ? 5.301 41.719 25.375 1 96.62 105 GLN B C 1
ATOM 4375 O O . GLN B 1 105 ? 6.164 42.594 25.484 1 96.62 105 GLN B O 1
ATOM 4380 N N . ILE B 1 106 ? 4.223 41.875 24.688 1 97.12 106 ILE B N 1
ATOM 4381 C CA . ILE B 1 106 ? 3.975 43.125 23.953 1 97.12 106 ILE B CA 1
ATOM 4382 C C . ILE B 1 106 ? 3.219 44.094 24.828 1 97.12 106 ILE B C 1
ATOM 4384 O O . ILE B 1 106 ? 2.342 43.719 25.609 1 97.12 106 ILE B O 1
ATOM 4388 N N . ASN B 1 107 ? 3.545 45.344 24.672 1 96.25 107 ASN B N 1
ATOM 4389 C CA . ASN B 1 107 ? 2.869 46.406 25.438 1 96.25 107 ASN B CA 1
ATOM 4390 C C . ASN B 1 107 ? 1.367 46.406 25.156 1 96.25 107 ASN B C 1
ATOM 4392 O O . ASN B 1 107 ? 0.938 46.5 24.016 1 96.25 107 ASN B O 1
ATOM 4396 N N . ASP B 1 108 ? 0.557 46.469 26.172 1 95.56 108 ASP B N 1
ATOM 4397 C CA . ASP B 1 108 ? -0.898 46.438 26.078 1 95.56 108 ASP B CA 1
ATOM 4398 C C . ASP B 1 108 ? -1.429 47.625 25.297 1 95.56 108 ASP B C 1
ATOM 4400 O O . ASP B 1 108 ? -2.387 47.5 24.531 1 95.56 108 ASP B O 1
ATOM 4404 N N . GLN B 1 109 ? -0.805 48.719 25.594 1 95.56 109 GLN B N 1
ATOM 4405 C CA . GLN B 1 109 ? -1.263 49.938 24.922 1 95.56 109 GLN B CA 1
ATOM 4406 C C . GLN B 1 109 ? -1.087 49.812 23.406 1 95.56 109 GLN B C 1
ATOM 4408 O O . GLN B 1 109 ? -1.921 50.312 22.656 1 95.56 109 GLN B O 1
ATOM 4413 N N . LEU B 1 110 ? -0 49.219 23.078 1 96.44 110 LEU B N 1
ATOM 4414 C CA . LEU B 1 110 ? 0.232 49 21.656 1 96.44 110 LEU B CA 1
ATOM 4415 C C . LEU B 1 110 ? -0.814 48.031 21.094 1 96.44 110 LEU B C 1
ATOM 4417 O O . LEU B 1 110 ? -1.382 48.312 20.031 1 96.44 110 LEU B O 1
ATOM 4421 N N . LEU B 1 111 ? -1.123 46.938 21.766 1 97.38 111 LEU B N 1
ATOM 4422 C CA . LEU B 1 111 ? -2.068 45.938 21.312 1 97.38 111 LEU B CA 1
ATOM 4423 C C . LEU B 1 111 ? -3.479 46.5 21.219 1 97.38 111 LEU B C 1
ATOM 4425 O O . LEU B 1 111 ? -4.258 46.094 20.344 1 97.38 111 LEU B O 1
ATOM 4429 N N . LYS B 1 112 ? -3.793 47.438 22.047 1 96.06 112 LYS B N 1
ATOM 4430 C CA . LYS B 1 112 ? -5.121 48.031 22.062 1 96.06 112 LYS B CA 1
ATOM 4431 C C . LYS B 1 112 ? -5.379 48.812 20.781 1 96.06 112 LYS B C 1
ATOM 4433 O O . LYS B 1 112 ? -6.531 49.031 20.391 1 96.06 112 LYS B O 1
ATOM 4438 N N . GLN B 1 113 ? -4.328 49.25 20.219 1 95.5 113 GLN B N 1
ATOM 4439 C CA . GLN B 1 113 ? -4.457 50.094 19.031 1 95.5 113 GLN B CA 1
ATOM 4440 C C . GLN B 1 113 ? -4.574 49.219 17.766 1 95.5 113 GLN B C 1
ATOM 4442 O O . GLN B 1 113 ? -4.965 49.719 16.703 1 95.5 113 GLN B O 1
ATOM 4447 N N . VAL B 1 114 ? -4.262 48 17.891 1 97.31 114 VAL B N 1
ATOM 4448 C CA . VAL B 1 114 ? -4.324 47.094 16.75 1 97.31 114 VAL B CA 1
ATOM 4449 C C . VAL B 1 114 ? -5.781 46.875 16.344 1 97.31 114 VAL B C 1
ATOM 4451 O O . VAL B 1 114 ? -6.648 46.688 17.203 1 97.31 114 VAL B O 1
ATOM 4454 N N . ARG B 1 115 ? -6.051 46.844 15.062 1 97.06 115 ARG B N 1
ATOM 4455 C CA . ARG B 1 115 ? -7.422 46.719 14.57 1 97.06 115 ARG B CA 1
ATOM 4456 C C . ARG B 1 115 ? -7.719 45.312 14.109 1 97.06 115 ARG B C 1
ATOM 4458 O O . ARG B 1 115 ? -8.875 44.875 14.117 1 97.06 115 ARG B O 1
ATOM 4465 N N . CYS B 1 116 ? -6.625 44.625 13.727 1 97.75 116 CYS B N 1
ATOM 4466 C CA . CYS B 1 116 ? -6.82 43.312 13.164 1 97.75 116 CYS B CA 1
ATOM 4467 C C . CYS B 1 116 ? -5.68 42.375 13.547 1 97.75 116 CYS B C 1
ATOM 4469 O O . CYS B 1 116 ? -4.516 42.781 13.547 1 97.75 116 CYS B O 1
ATOM 4471 N N . MET B 1 117 ? -6.012 41.188 13.953 1 98.19 117 MET B N 1
ATOM 4472 C CA . MET B 1 117 ? -5.043 40.125 14.195 1 98.19 117 MET B CA 1
ATOM 4473 C C . MET B 1 117 ? -5.309 38.938 13.273 1 98.19 117 MET B C 1
ATOM 4475 O O . MET B 1 117 ? -6.457 38.5 13.117 1 98.19 117 MET B O 1
ATOM 4479 N N . VAL B 1 118 ? -4.258 38.406 12.656 1 98.56 118 VAL B N 1
ATOM 4480 C CA . VAL B 1 118 ? -4.406 37.281 11.719 1 98.56 118 VAL B CA 1
ATOM 4481 C C . VAL B 1 118 ? -3.615 36.094 12.219 1 98.56 118 VAL B C 1
ATOM 4483 O O . VAL B 1 118 ? -2.418 36.188 12.492 1 98.56 118 VAL B O 1
ATOM 4486 N N . LEU B 1 119 ? -4.277 34.969 12.367 1 98.62 119 LEU B N 1
ATOM 4487 C CA . LEU B 1 119 ? -3.662 33.688 12.742 1 98.62 119 LEU B CA 1
ATOM 4488 C C . LEU B 1 119 ? -3.432 32.812 11.508 1 98.62 119 LEU B C 1
ATOM 4490 O O . LEU B 1 119 ? -4.383 32.281 10.938 1 98.62 119 LEU B O 1
ATOM 4494 N N . ILE B 1 120 ? -2.229 32.562 11.211 1 97.25 120 ILE B N 1
ATOM 4495 C CA . ILE B 1 120 ? -1.862 31.953 9.938 1 97.25 120 ILE B CA 1
ATOM 4496 C C . ILE B 1 120 ? -1.989 30.438 10.023 1 97.25 120 ILE B C 1
ATOM 4498 O O . ILE B 1 120 ? -2.404 29.781 9.062 1 97.25 120 ILE B O 1
ATOM 4502 N N . SER B 1 121 ? -1.56 29.844 11.133 1 95.12 121 SER B N 1
ATOM 4503 C CA . SER B 1 121 ? -1.624 28.406 11.336 1 95.12 121 SER B CA 1
ATOM 4504 C C . SER B 1 121 ? -2.176 28.062 12.719 1 95.12 121 SER B C 1
ATOM 4506 O O . SER B 1 121 ? -1.499 27.406 13.523 1 95.12 121 SER B O 1
ATOM 4508 N N . PRO B 1 122 ? -3.398 28.422 12.883 1 97.62 122 PRO B N 1
ATOM 4509 C CA . PRO B 1 122 ? -4.023 28.188 14.188 1 97.62 122 PRO B CA 1
ATOM 4510 C C . PRO B 1 122 ? -4.422 26.719 14.391 1 97.62 122 PRO B C 1
ATOM 4512 O O . PRO B 1 122 ? -4.297 25.906 13.469 1 97.62 122 PRO B O 1
ATOM 4515 N N . THR B 1 123 ? -4.703 26.391 15.586 1 96.69 123 THR B N 1
ATOM 4516 C CA . THR B 1 123 ? -5.344 25.125 15.906 1 96.69 123 THR B CA 1
ATOM 4517 C C . THR B 1 123 ? -6.777 25.344 16.375 1 96.69 123 THR B C 1
ATOM 4519 O O . THR B 1 123 ? -7.242 26.484 16.453 1 96.69 123 THR B O 1
ATOM 4522 N N . PHE B 1 124 ? -7.465 24.312 16.656 1 97.06 124 PHE B N 1
ATOM 4523 C CA . PHE B 1 124 ? -8.852 24.359 17.094 1 97.06 124 PHE B CA 1
ATOM 4524 C C . PHE B 1 124 ? -8.984 25.141 18.406 1 97.06 124 PHE B C 1
ATOM 4526 O O . PHE B 1 124 ? -8.383 24.766 19.422 1 97.06 124 PHE B O 1
ATOM 4533 N N . GLY B 1 125 ? -9.578 26.312 18.328 1 97.25 125 GLY B N 1
ATOM 4534 C CA . GLY B 1 125 ? -9.766 27.125 19.531 1 97.25 125 GLY B CA 1
ATOM 4535 C C . GLY B 1 125 ? -8.844 28.328 19.594 1 97.25 125 GLY B C 1
ATOM 4536 O O . GLY B 1 125 ? -8.977 29.172 20.484 1 97.25 125 GLY B O 1
ATOM 4537 N N . SER B 1 126 ? -7.965 28.438 18.688 1 98.06 126 SER B N 1
ATOM 4538 C CA . SER B 1 126 ? -6.977 29.516 18.719 1 98.06 126 SER B CA 1
ATOM 4539 C C . SER B 1 126 ? -7.645 30.875 18.656 1 98.06 126 SER B C 1
ATOM 4541 O O . SER B 1 126 ? -7.223 31.812 19.328 1 98.06 126 SER B O 1
ATOM 4543 N N . ASN B 1 127 ? -8.602 31 17.781 1 97.88 127 ASN B N 1
ATOM 4544 C CA . ASN B 1 127 ? -9.305 32.281 17.672 1 97.88 127 ASN B CA 1
ATOM 4545 C C . ASN B 1 127 ? -9.93 32.688 19.016 1 97.88 127 ASN B C 1
ATOM 4547 O O . ASN B 1 127 ? -9.797 33.844 19.438 1 97.88 127 ASN B O 1
ATOM 4551 N N . SER B 1 128 ? -10.578 31.719 19.625 1 97.62 128 SER B N 1
ATOM 4552 C CA . SER B 1 128 ? -11.203 31.969 20.922 1 97.62 128 SER B CA 1
ATOM 4553 C C . SER B 1 128 ? -10.164 32.375 21.969 1 97.62 128 SER B C 1
ATOM 4555 O O . SER B 1 128 ? -10.43 33.25 22.812 1 97.62 128 SER B O 1
ATOM 4557 N N . LEU B 1 129 ? -9.086 31.734 21.906 1 98.31 129 LEU B N 1
ATOM 4558 C CA . LEU B 1 129 ? -7.996 32.031 22.828 1 98.31 129 LEU B CA 1
ATOM 4559 C C . LEU B 1 129 ? -7.566 33.5 22.703 1 98.31 129 LEU B C 1
ATOM 4561 O O . LEU B 1 129 ? -7.512 34.219 23.688 1 98.31 129 LEU B O 1
ATOM 4565 N N . ILE B 1 130 ? -7.32 33.938 21.5 1 98.31 130 ILE B N 1
ATOM 4566 C CA . ILE B 1 130 ? -6.812 35.281 21.234 1 98.31 130 ILE B CA 1
ATOM 4567 C C . ILE B 1 130 ? -7.914 36.281 21.484 1 98.31 130 ILE B C 1
ATOM 4569 O O . ILE B 1 130 ? -7.652 37.375 22.031 1 98.31 130 ILE B O 1
ATOM 4573 N N . LEU B 1 131 ? -9.102 35.969 21.047 1 97.56 131 LEU B N 1
ATOM 4574 C CA . LEU B 1 131 ? -10.234 36.844 21.281 1 97.56 131 LEU B CA 1
ATOM 4575 C C . LEU B 1 131 ? -10.398 37.125 22.781 1 97.56 131 LEU B C 1
ATOM 4577 O O . LEU B 1 131 ? -10.602 38.281 23.172 1 97.56 131 LEU B O 1
ATOM 4581 N N . HIS B 1 132 ? -10.359 36.094 23.547 1 97.44 132 HIS B N 1
ATOM 4582 C CA . HIS B 1 132 ? -10.469 36.281 25 1 97.44 132 HIS B CA 1
ATOM 4583 C C . HIS B 1 132 ? -9.359 37.156 25.547 1 97.44 132 HIS B C 1
ATOM 4585 O O . HIS B 1 132 ? -9.609 38.031 26.359 1 97.44 132 HIS B O 1
ATOM 4591 N N . TYR B 1 133 ? -8.148 36.875 25.141 1 98.06 133 TYR B N 1
ATOM 4592 C CA . TYR B 1 133 ? -7 37.656 25.594 1 98.06 133 TYR B CA 1
ATOM 4593 C C . TYR B 1 133 ? -7.164 39.125 25.234 1 98.06 133 TYR B C 1
ATOM 4595 O O . TYR B 1 133 ? -6.961 40 26.078 1 98.06 133 TYR B O 1
ATOM 4603 N N . MET B 1 134 ? -7.539 39.438 24.016 1 97.62 134 MET B N 1
ATOM 4604 C CA . MET B 1 134 ? -7.691 40.812 23.547 1 97.62 134 MET B CA 1
ATOM 4605 C C . MET B 1 134 ? -8.82 41.531 24.297 1 97.62 134 MET B C 1
ATOM 4607 O O . MET B 1 134 ? -8.711 42.688 24.641 1 97.62 134 MET B O 1
ATOM 4611 N N . ASN B 1 135 ? -9.859 40.781 24.469 1 95.81 135 ASN B N 1
ATOM 4612 C CA . ASN B 1 135 ? -10.961 41.344 25.25 1 95.81 135 ASN B CA 1
ATOM 4613 C C . ASN B 1 135 ? -10.523 41.688 26.656 1 95.81 135 ASN B C 1
ATOM 4615 O O . ASN B 1 135 ? -10.977 42.688 27.219 1 95.81 135 ASN B O 1
ATOM 4619 N N . SER B 1 136 ? -9.711 40.875 27.203 1 96.12 136 SER B N 1
ATOM 4620 C CA . SER B 1 136 ? -9.273 41.094 28.578 1 96.12 136 SER B CA 1
ATOM 4621 C C . SER B 1 136 ? -8.469 42.375 28.719 1 96.12 136 SER B C 1
ATOM 4623 O O . SER B 1 136 ? -8.414 42.969 29.797 1 96.12 136 SER B O 1
ATOM 4625 N N . ILE B 1 137 ? -7.875 42.844 27.672 1 96.06 137 ILE B N 1
ATOM 4626 C CA . ILE B 1 137 ? -7.113 44.094 27.734 1 96.06 137 ILE B CA 1
ATOM 4627 C C . ILE B 1 137 ? -7.922 45.219 27.094 1 96.06 137 ILE B C 1
ATOM 4629 O O . ILE B 1 137 ? -7.367 46.281 26.734 1 96.06 137 ILE B O 1
ATOM 4633 N N . GLN B 1 138 ? -9.188 44.969 26.797 1 95.38 138 GLN B N 1
ATOM 4634 C CA . GLN B 1 138 ? -10.148 45.938 26.312 1 95.38 138 GLN B CA 1
ATOM 4635 C C . GLN B 1 138 ? -9.836 46.375 24.891 1 95.38 138 GLN B C 1
ATOM 4637 O O . GLN B 1 138 ? -9.883 47.562 24.547 1 95.38 138 GLN B O 1
ATOM 4642 N N . SER B 1 139 ? -9.375 45.406 24.156 1 96 139 SER B N 1
ATOM 4643 C CA . SER B 1 139 ? -9.188 45.594 22.719 1 96 139 SER B CA 1
ATOM 4644 C C . SER B 1 139 ? -10.375 45.062 21.938 1 96 139 SER B C 1
ATOM 4646 O O . SER B 1 139 ? -10.945 44.031 22.281 1 96 139 SER B O 1
ATOM 4648 N N . SER B 1 140 ? -10.719 45.812 20.844 1 93.38 140 SER B N 1
ATOM 4649 C CA . SER B 1 140 ? -11.812 45.375 19.969 1 93.38 140 SER B CA 1
ATOM 4650 C C . SER B 1 140 ? -11.289 44.906 18.625 1 93.38 140 SER B C 1
ATOM 4652 O O . SER B 1 140 ? -11.984 45 17.609 1 93.38 140 SER B O 1
ATOM 4654 N N . ALA B 1 141 ? -10.125 44.406 18.641 1 96.5 141 ALA B N 1
ATOM 4655 C CA . ALA B 1 141 ? -9.492 44 17.391 1 96.5 141 ALA B CA 1
ATOM 4656 C C . ALA B 1 141 ? -10.258 42.844 16.75 1 96.5 141 ALA B C 1
ATOM 4658 O O . ALA B 1 141 ? -10.758 41.938 17.438 1 96.5 141 ALA B O 1
ATOM 4659 N N . GLU B 1 142 ? -10.391 42.906 15.414 1 97.62 142 GLU B N 1
ATOM 4660 C CA . GLU B 1 142 ? -10.875 41.75 14.648 1 97.62 142 GLU B CA 1
ATOM 4661 C C . GLU B 1 142 ? -9.859 40.594 14.656 1 97.62 142 GLU B C 1
ATOM 4663 O O . GLU B 1 142 ? -8.664 40.812 14.438 1 97.62 142 GLU B O 1
ATOM 4668 N N . ILE B 1 143 ? -10.336 39.438 14.977 1 98.25 143 ILE B N 1
ATOM 4669 C CA . ILE B 1 143 ? -9.445 38.281 14.945 1 98.25 143 ILE B CA 1
ATOM 4670 C C . ILE B 1 143 ? -9.812 37.375 13.773 1 98.25 143 ILE B C 1
ATOM 4672 O O . ILE B 1 143 ? -10.938 36.875 13.688 1 98.25 143 ILE B O 1
ATOM 4676 N N . ILE B 1 144 ? -8.867 37.125 12.883 1 98.31 144 ILE B N 1
ATOM 4677 C CA . ILE B 1 144 ? -9.062 36.312 11.688 1 98.31 144 ILE B CA 1
ATOM 4678 C C . ILE B 1 144 ? -8.25 35.031 11.797 1 98.31 144 ILE B C 1
ATOM 4680 O O . ILE B 1 144 ? -7.066 35.062 12.148 1 98.31 144 ILE B O 1
ATOM 4684 N N . SER B 1 145 ? -8.93 33.938 11.555 1 98.38 145 SER B N 1
ATOM 4685 C CA . SER B 1 145 ? -8.242 32.625 11.555 1 98.38 145 SER B CA 1
ATOM 4686 C C . SER B 1 145 ? -8.172 32.062 10.148 1 98.38 145 SER B C 1
ATOM 4688 O O . SER B 1 145 ? -9.195 31.938 9.469 1 98.38 145 SER B O 1
ATOM 4690 N N . PHE B 1 146 ? -6.977 31.688 9.75 1 98.31 146 PHE B N 1
ATOM 4691 C CA . PHE B 1 146 ? -6.816 30.797 8.617 1 98.31 146 PHE B CA 1
ATOM 4692 C C . PHE B 1 146 ? -6.949 29.344 9.055 1 98.31 146 PHE B C 1
ATOM 4694 O O . PHE B 1 146 ? -6.844 29.031 10.242 1 98.31 146 PHE B O 1
ATOM 4701 N N . SER B 1 147 ? -7.266 28.516 8.102 1 97.31 147 SER B N 1
ATOM 4702 C CA . SER B 1 147 ? -7.195 27.078 8.383 1 97.31 147 SER B CA 1
ATOM 4703 C C . SER B 1 147 ? -5.754 26.609 8.539 1 97.31 147 SER B C 1
ATOM 4705 O O . SER B 1 147 ? -5.441 25.812 9.422 1 97.31 147 SER B O 1
ATOM 4707 N N . THR B 1 148 ? -4.926 27.062 7.664 1 96.06 148 THR B N 1
ATOM 4708 C CA . THR B 1 148 ? -3.516 26.703 7.617 1 96.06 148 THR B CA 1
ATOM 4709 C C . THR B 1 148 ? -2.729 27.672 6.754 1 96.06 148 THR B C 1
ATOM 4711 O O . THR B 1 148 ? -3.312 28.531 6.09 1 96.06 148 THR B O 1
ATOM 4714 N N . TYR B 1 149 ? -1.425 27.594 6.887 1 96.38 149 TYR B N 1
ATOM 4715 C CA . TYR B 1 149 ? -0.525 28.344 6.016 1 96.38 149 TYR B CA 1
ATOM 4716 C C . TYR B 1 149 ? -0.638 27.859 4.574 1 96.38 149 TYR B C 1
ATOM 4718 O O . TYR B 1 149 ? -0.891 26.688 4.324 1 96.38 149 TYR B O 1
ATOM 4726 N N . LEU B 1 150 ? -0.471 28.625 3.604 1 95.06 150 LEU B N 1
ATOM 4727 C CA . LEU B 1 150 ? -0.812 28.406 2.203 1 95.06 150 LEU B CA 1
ATOM 4728 C C . LEU B 1 150 ? 0.227 27.531 1.524 1 95.06 150 LEU B C 1
ATOM 4730 O O . LEU B 1 150 ? -0.001 27.031 0.418 1 95.06 150 LEU B O 1
ATOM 4734 N N . GLY B 1 151 ? 1.387 27.312 2.182 1 92.19 151 GLY B N 1
ATOM 4735 C CA . GLY B 1 151 ? 2.396 26.594 1.419 1 92.19 151 GLY B CA 1
ATOM 4736 C C . GLY B 1 151 ? 3.393 25.859 2.295 1 92.19 151 GLY B C 1
ATOM 4737 O O . GLY B 1 151 ? 3.145 25.641 3.482 1 92.19 151 GLY B O 1
ATOM 4738 N N . ASP B 1 152 ? 4.398 25.297 1.627 1 91.12 152 ASP B N 1
ATOM 4739 C CA . ASP B 1 152 ? 5.594 24.734 2.244 1 91.12 152 ASP B CA 1
ATOM 4740 C C . ASP B 1 152 ? 6.824 25.578 1.943 1 91.12 152 ASP B C 1
ATOM 4742 O O . ASP B 1 152 ? 7.43 25.453 0.876 1 91.12 152 ASP B O 1
ATOM 4746 N N . THR B 1 153 ? 7.203 26.344 2.928 1 95.56 153 THR B N 1
ATOM 4747 C CA . THR B 1 153 ? 8.312 27.281 2.783 1 95.56 153 THR B CA 1
ATOM 4748 C C . THR B 1 153 ? 9.469 26.891 3.709 1 95.56 153 THR B C 1
ATOM 4750 O O . THR B 1 153 ? 9.25 26.609 4.887 1 95.56 153 THR B O 1
ATOM 4753 N N . ARG B 1 154 ? 10.617 26.906 3.104 1 94.31 154 ARG B N 1
ATOM 4754 C CA . ARG B 1 154 ? 11.789 26.516 3.875 1 94.31 154 ARG B CA 1
ATOM 4755 C C . ARG B 1 154 ? 12.969 27.453 3.598 1 94.31 154 ARG B C 1
ATOM 4757 O O . ARG B 1 154 ? 12.93 28.25 2.66 1 94.31 154 ARG B O 1
ATOM 4764 N N . TRP B 1 155 ? 13.961 27.297 4.41 1 95.19 155 TRP B N 1
ATOM 4765 C CA . TRP B 1 155 ? 15.188 28.062 4.184 1 95.19 155 TRP B CA 1
ATOM 4766 C C . TRP B 1 155 ? 15.883 27.594 2.906 1 95.19 155 TRP B C 1
ATOM 4768 O O . TRP B 1 155 ? 15.984 26.391 2.645 1 95.19 155 TRP B O 1
ATOM 4778 N N . MET B 1 156 ? 16.359 28.469 2.188 1 93.12 156 MET B N 1
ATOM 4779 C CA . MET B 1 156 ? 17.031 28.141 0.934 1 93.12 156 MET B CA 1
ATOM 4780 C C . MET B 1 156 ? 18.266 27.266 1.188 1 93.12 156 MET B C 1
ATOM 4782 O O . MET B 1 156 ? 18.5 26.297 0.463 1 93.12 156 MET B O 1
ATOM 4786 N N . SER B 1 157 ? 19.047 27.641 2.211 1 90.06 157 SER B N 1
ATOM 4787 C CA . SER B 1 157 ? 20.297 26.922 2.484 1 90.06 157 SER B CA 1
ATOM 4788 C C . SER B 1 157 ? 20.141 25.984 3.676 1 90.06 157 SER B C 1
ATOM 4790 O O . SER B 1 157 ? 21.141 25.5 4.219 1 90.06 157 SER B O 1
ATOM 4792 N N . GLY B 1 158 ? 18.984 25.844 4.215 1 86.69 158 GLY B N 1
ATOM 4793 C CA . GLY B 1 158 ? 18.766 24.922 5.316 1 86.69 158 GLY B CA 1
ATOM 4794 C C . GLY B 1 158 ? 18.906 25.578 6.68 1 86.69 158 GLY B C 1
ATOM 4795 O O . GLY B 1 158 ? 18.516 25 7.695 1 86.69 158 GLY B O 1
ATOM 4796 N N . GLU B 1 159 ? 19.484 26.766 6.668 1 88.06 159 GLU B N 1
ATOM 4797 C CA . GLU B 1 159 ? 19.656 27.516 7.91 1 88.06 159 GLU B CA 1
ATOM 4798 C C . GLU B 1 159 ? 18.906 28.844 7.844 1 88.06 159 GLU B C 1
ATOM 4800 O O . GLU B 1 159 ? 18.734 29.406 6.762 1 88.06 159 GLU B O 1
ATOM 4805 N N . PRO B 1 160 ? 18.547 29.281 9.047 1 91.31 160 PRO B N 1
ATOM 4806 C CA . PRO B 1 160 ? 17.828 30.562 9.07 1 91.31 160 PRO B CA 1
ATOM 4807 C C . PRO B 1 160 ? 18.609 31.672 8.383 1 91.31 160 PRO B C 1
ATOM 4809 O O . PRO B 1 160 ? 19.828 31.812 8.586 1 91.31 160 PRO B O 1
ATOM 4812 N N . SER B 1 161 ? 17.953 32.406 7.492 1 94.44 161 SER B N 1
ATOM 4813 C CA . SER B 1 161 ? 18.547 33.5 6.719 1 94.44 161 SER B CA 1
ATOM 4814 C C . SER B 1 161 ? 17.469 34.406 6.176 1 94.44 161 SER B C 1
ATOM 4816 O O . SER B 1 161 ? 16.328 34.375 6.633 1 94.44 161 SER B O 1
ATOM 4818 N N . ASN B 1 162 ? 17.906 35.312 5.293 1 96.5 162 ASN B N 1
ATOM 4819 C CA . ASN B 1 162 ? 16.984 36.25 4.672 1 96.5 162 ASN B CA 1
ATOM 4820 C C . ASN B 1 162 ? 16.406 35.688 3.367 1 96.5 162 ASN B C 1
ATOM 4822 O O . ASN B 1 162 ? 15.766 36.438 2.609 1 96.5 162 ASN B O 1
ATOM 4826 N N . HIS B 1 163 ? 16.688 34.406 3.139 1 97.25 163 HIS B N 1
ATOM 4827 C CA . HIS B 1 163 ? 16.344 33.844 1.85 1 97.25 163 HIS B CA 1
ATOM 4828 C C . HIS B 1 163 ? 15.625 32.5 2.025 1 97.25 163 HIS B C 1
ATOM 4830 O O . HIS B 1 163 ? 16.172 31.578 2.637 1 97.25 163 HIS B O 1
ATOM 4836 N N . VAL B 1 164 ? 14.352 32.406 1.479 1 97.69 164 VAL B N 1
ATOM 4837 C CA . VAL B 1 164 ? 13.57 31.203 1.625 1 97.69 164 VAL B CA 1
ATOM 4838 C C . VAL B 1 164 ? 13.086 30.734 0.256 1 97.69 164 VAL B C 1
ATOM 4840 O O . VAL B 1 164 ? 13.188 31.469 -0.731 1 97.69 164 VAL B O 1
ATOM 4843 N N . ILE B 1 165 ? 12.625 29.438 0.22 1 97.12 165 ILE B N 1
ATOM 4844 C CA . ILE B 1 165 ? 12.047 28.875 -0.993 1 97.12 165 ILE B CA 1
ATOM 4845 C C . ILE B 1 165 ? 10.711 28.219 -0.668 1 97.12 165 ILE B C 1
ATOM 4847 O O . ILE B 1 165 ? 10.586 27.5 0.327 1 97.12 165 ILE B O 1
ATOM 4851 N N . THR B 1 166 ? 9.688 28.547 -1.433 1 95.5 166 THR B N 1
ATOM 4852 C CA . THR B 1 166 ? 8.398 27.875 -1.332 1 95.5 166 THR B CA 1
ATOM 4853 C C . THR B 1 166 ? 8.281 26.766 -2.379 1 95.5 166 THR B C 1
ATOM 4855 O O . THR B 1 166 ? 8.312 27.031 -3.58 1 95.5 166 THR B O 1
ATOM 4858 N N . THR B 1 167 ? 8.109 25.547 -1.91 1 89.44 167 THR B N 1
ATOM 4859 C CA . THR B 1 167 ? 8.172 24.391 -2.789 1 89.44 167 THR B CA 1
ATOM 4860 C C . THR B 1 167 ? 6.773 23.875 -3.115 1 89.44 167 THR B C 1
ATOM 4862 O O . THR B 1 167 ? 6.582 23.172 -4.105 1 89.44 167 THR B O 1
ATOM 4865 N N . GLY B 1 168 ? 5.82 24.141 -2.371 1 88 168 GLY B N 1
ATOM 4866 C CA . GLY B 1 168 ? 4.434 23.75 -2.576 1 88 168 GLY B CA 1
ATOM 4867 C C . GLY B 1 168 ? 3.441 24.812 -2.131 1 88 168 GLY B C 1
ATOM 4868 O O . GLY B 1 168 ? 3.686 25.531 -1.162 1 88 168 GLY B O 1
ATOM 4869 N N . VAL B 1 169 ? 2.354 24.859 -2.854 1 92.31 169 VAL B N 1
ATOM 4870 C CA . VAL B 1 169 ? 1.3 25.828 -2.543 1 92.31 169 VAL B CA 1
ATOM 4871 C C . VAL B 1 169 ? -0.057 25.125 -2.551 1 92.31 169 VAL B C 1
ATOM 4873 O O . VAL B 1 169 ? -0.354 24.344 -3.457 1 92.31 169 VAL B O 1
ATOM 4876 N N . LYS B 1 170 ? -0.796 25.344 -1.521 1 91.94 170 LYS B N 1
ATOM 4877 C CA . LYS B 1 170 ? -2.133 24.766 -1.437 1 91.94 170 LYS B CA 1
ATOM 4878 C C . LYS B 1 170 ? -3.076 25.406 -2.453 1 91.94 170 LYS B C 1
ATOM 4880 O O . LYS B 1 170 ? -2.947 26.578 -2.768 1 91.94 170 LYS B O 1
ATOM 4885 N N . LYS B 1 171 ? -4.02 24.641 -2.938 1 90.06 171 LYS B N 1
ATOM 4886 C CA . LYS B 1 171 ? -5 25.141 -3.893 1 90.06 171 LYS B CA 1
ATOM 4887 C C . LYS B 1 171 ? -6.121 25.906 -3.184 1 90.06 171 LYS B C 1
ATOM 4889 O O . LYS B 1 171 ? -6.738 26.797 -3.762 1 90.06 171 LYS B O 1
ATOM 4894 N N . LYS B 1 172 ? -6.383 25.453 -2.039 1 93.56 172 LYS B N 1
ATOM 4895 C CA . LYS B 1 172 ? -7.523 25.984 -1.305 1 93.56 172 LYS B CA 1
ATOM 4896 C C . LYS B 1 172 ? -7.215 26.109 0.184 1 93.56 172 LYS B C 1
ATOM 4898 O O . LYS B 1 172 ? -6.609 25.203 0.772 1 93.56 172 LYS B O 1
ATOM 4903 N N . VAL B 1 173 ? -7.512 27.234 0.744 1 96.81 173 VAL B N 1
ATOM 4904 C CA . VAL B 1 173 ? -7.402 27.5 2.172 1 96.81 173 VAL B CA 1
ATOM 4905 C C . VAL B 1 173 ? -8.711 28.094 2.686 1 96.81 173 VAL B C 1
ATOM 4907 O O . VAL B 1 173 ? -9.531 28.578 1.898 1 96.81 173 VAL B O 1
ATOM 4910 N N . PHE B 1 174 ? -8.93 28.016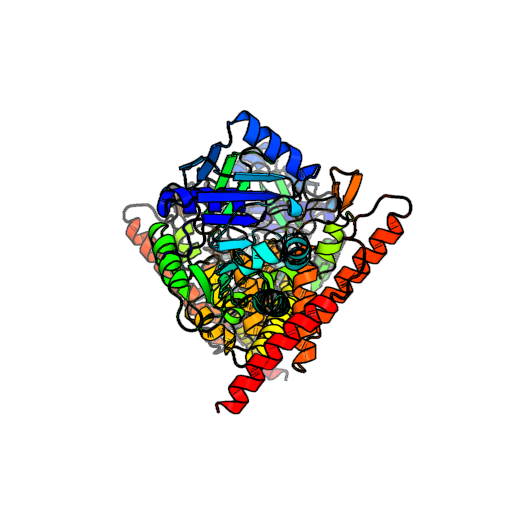 3.996 1 97.56 174 PHE B N 1
ATOM 4911 C CA . PHE B 1 174 ? -10.172 28.516 4.59 1 97.56 174 PHE B CA 1
ATOM 4912 C C . PHE B 1 174 ? -9.883 29.641 5.574 1 97.56 174 PHE B C 1
ATOM 4914 O O . PHE B 1 174 ? -8.805 29.688 6.176 1 97.56 174 PHE B O 1
ATOM 4921 N N . ILE B 1 175 ? -10.844 30.531 5.691 1 98 175 ILE B N 1
ATOM 4922 C CA . ILE B 1 175 ? -10.641 31.719 6.527 1 98 175 ILE B CA 1
ATOM 4923 C C . ILE B 1 175 ? -11.945 32.062 7.25 1 98 175 ILE B C 1
ATOM 4925 O O . ILE B 1 175 ? -13.031 31.734 6.773 1 98 175 ILE B O 1
ATOM 4929 N N . GLY B 1 176 ? -11.797 32.594 8.445 1 97.5 176 GLY B N 1
ATOM 4930 C CA . GLY B 1 176 ? -12.93 33.062 9.219 1 97.5 176 GLY B CA 1
ATOM 4931 C C . GLY B 1 176 ? -12.586 34.25 10.094 1 97.5 176 GLY B C 1
ATOM 4932 O O . GLY B 1 176 ? -11.461 34.375 10.578 1 97.5 176 GLY B O 1
ATOM 4933 N N . SER B 1 177 ? -13.578 35.125 10.312 1 97.44 177 SER B N 1
ATOM 4934 C CA . SER B 1 177 ? -13.391 36.312 11.102 1 97.44 177 SER B CA 1
ATOM 4935 C C . SER B 1 177 ? -14.312 36.344 12.312 1 97.44 177 SER B C 1
ATOM 4937 O O . SER B 1 177 ? -15.383 35.719 12.297 1 97.44 177 SER B O 1
ATOM 4939 N N . SER B 1 178 ? -13.836 36.969 13.328 1 95.31 178 SER B N 1
ATOM 4940 C CA . SER B 1 178 ? -14.664 37.188 14.508 1 95.31 178 SER B CA 1
ATOM 4941 C C . SER B 1 178 ? -15.781 38.188 14.227 1 95.31 178 SER B C 1
ATOM 4943 O O . SER B 1 178 ? -16.734 38.281 14.992 1 95.31 178 SER B O 1
ATOM 4945 N N . ASN B 1 179 ? -15.609 38.875 13.109 1 93.69 179 ASN B N 1
ATOM 4946 C CA . ASN B 1 179 ? -16.625 39.844 12.688 1 93.69 179 ASN B CA 1
ATOM 4947 C C . ASN B 1 179 ? -17.562 39.25 11.641 1 93.69 179 ASN B C 1
ATOM 4949 O O . ASN B 1 179 ? -17.125 38.438 10.805 1 93.69 179 ASN B O 1
ATOM 4953 N N . ASP B 1 180 ? -18.812 39.594 11.625 1 87.94 180 ASP B N 1
ATOM 4954 C CA . ASP B 1 180 ? -19.781 39.094 10.656 1 87.94 180 ASP B CA 1
ATOM 4955 C C . ASP B 1 180 ? -19.422 39.562 9.242 1 87.94 180 ASP B C 1
ATOM 4957 O O . ASP B 1 180 ? -19.484 38.812 8.289 1 87.94 180 ASP B O 1
ATOM 4961 N N . GLU B 1 181 ? -19.203 40.844 9.133 1 89.69 181 GLU B N 1
ATOM 4962 C CA . GLU B 1 181 ? -18.719 41.438 7.895 1 89.69 181 GLU B CA 1
ATOM 4963 C C . GLU B 1 181 ? -17.297 42 8.062 1 89.69 181 GLU B C 1
ATOM 4965 O O . GLU B 1 181 ? -17.031 42.719 9.023 1 89.69 181 GLU B O 1
ATOM 4970 N N . SER B 1 182 ? -16.453 41.5 7.219 1 94.19 182 SER B N 1
ATOM 4971 C CA . SER B 1 182 ? -15.07 41.938 7.367 1 94.19 182 SER B CA 1
ATOM 4972 C C . SER B 1 182 ? -14.492 42.406 6.039 1 94.19 182 SER B C 1
ATOM 4974 O O . SER B 1 182 ? -14.352 41.625 5.102 1 94.19 182 SER B O 1
ATOM 4976 N N . GLN B 1 183 ? -14.172 43.625 5.969 1 95.38 183 GLN B N 1
ATOM 4977 C CA . GLN B 1 183 ? -13.477 44.156 4.805 1 95.38 183 GLN B CA 1
ATOM 4978 C C . GLN B 1 183 ? -12.086 43.562 4.672 1 95.38 183 GLN B C 1
ATOM 4980 O O . GLN B 1 183 ? -11.547 43.469 3.564 1 95.38 183 GLN B O 1
ATOM 4985 N N . ASN B 1 184 ? -11.562 43.188 5.797 1 96.56 184 ASN B N 1
ATOM 4986 C CA . ASN B 1 184 ? -10.234 42.594 5.785 1 96.56 184 ASN B CA 1
ATOM 4987 C C . ASN B 1 184 ? -10.25 41.25 5.074 1 96.56 184 ASN B C 1
ATOM 4989 O O . ASN B 1 184 ? -9.305 40.906 4.359 1 96.56 184 ASN B O 1
ATOM 4993 N N . ILE B 1 185 ? -11.289 40.469 5.289 1 97.06 185 ILE B N 1
ATOM 4994 C CA . ILE B 1 185 ? -11.43 39.188 4.617 1 97.06 185 ILE B CA 1
ATOM 4995 C C . ILE B 1 185 ? -11.508 39.406 3.107 1 97.06 185 ILE B C 1
ATOM 4997 O O . ILE B 1 185 ? -10.891 38.656 2.34 1 97.06 185 ILE B O 1
ATOM 5001 N N . GLU B 1 186 ? -12.25 40.375 2.68 1 96 186 GLU B N 1
ATOM 5002 C CA . GLU B 1 186 ? -12.367 40.688 1.255 1 96 186 GLU B CA 1
ATOM 5003 C C . GLU B 1 186 ? -11 41 0.652 1 96 186 GLU B C 1
ATOM 5005 O O . GLU B 1 186 ? -10.672 40.562 -0.445 1 96 186 GLU B O 1
ATOM 5010 N N . LYS B 1 187 ? -10.312 41.781 1.391 1 96 187 LYS B N 1
ATOM 5011 C CA . LYS B 1 187 ? -8.977 42.156 0.94 1 96 187 LYS B CA 1
ATOM 5012 C C . LYS B 1 187 ? -8.055 40.969 0.829 1 96 187 LYS B C 1
ATOM 5014 O O . LYS B 1 187 ? -7.305 40.844 -0.141 1 96 187 LYS B O 1
ATOM 5019 N N . LEU B 1 188 ? -8.07 40.125 1.817 1 97.25 188 LEU B N 1
ATOM 5020 C CA . LEU B 1 188 ? -7.246 38.938 1.813 1 97.25 188 LEU B CA 1
ATOM 5021 C C . LEU B 1 188 ? -7.688 37.969 0.712 1 97.25 188 LEU B C 1
ATOM 5023 O O . LEU B 1 188 ? -6.852 37.344 0.069 1 97.25 188 LEU B O 1
ATOM 5027 N N . CYS B 1 189 ? -8.938 37.812 0.466 1 97.06 189 CYS B N 1
ATOM 5028 C CA . CYS B 1 189 ? -9.453 36.969 -0.613 1 97.06 189 CYS B CA 1
ATOM 5029 C C . CYS B 1 189 ? -8.938 37.438 -1.965 1 97.06 189 CYS B C 1
ATOM 5031 O O . CYS B 1 189 ? -8.523 36.625 -2.799 1 97.06 189 CYS B O 1
ATOM 5033 N N . ALA B 1 190 ? -8.984 38.75 -2.141 1 96.62 190 ALA B N 1
ATOM 5034 C CA . ALA B 1 190 ? -8.477 39.312 -3.389 1 96.62 190 ALA B CA 1
ATOM 5035 C C . ALA B 1 190 ? -6.988 39.031 -3.559 1 96.62 190 ALA B C 1
ATOM 5037 O O . ALA B 1 190 ? -6.531 38.719 -4.66 1 96.62 190 ALA B O 1
ATOM 5038 N N . LEU B 1 191 ? -6.266 39.188 -2.502 1 96.56 191 LEU B N 1
ATOM 5039 C CA . LEU B 1 191 ? -4.832 38.938 -2.531 1 96.56 191 LEU B CA 1
ATOM 5040 C C . LEU B 1 191 ? -4.562 37.469 -2.912 1 96.56 191 LEU B C 1
ATOM 5042 O O . LEU B 1 191 ? -3.75 37.188 -3.797 1 96.56 191 LEU B O 1
ATOM 5046 N N . TYR B 1 192 ? -5.223 36.531 -2.23 1 97.12 192 TYR B N 1
ATOM 5047 C CA . TYR B 1 192 ? -5.016 35.094 -2.477 1 97.12 192 TYR B CA 1
ATOM 5048 C C . TYR B 1 192 ? -5.453 34.719 -3.887 1 97.12 192 TYR B C 1
ATOM 5050 O O . TYR B 1 192 ? -4.84 33.844 -4.523 1 97.12 192 TYR B O 1
ATOM 5058 N N . GLU B 1 193 ? -6.492 35.312 -4.355 1 96.25 193 GLU B N 1
ATOM 5059 C CA . GLU B 1 193 ? -6.934 35.094 -5.727 1 96.25 193 GLU B CA 1
ATOM 5060 C C . GLU B 1 193 ? -5.84 35.469 -6.73 1 96.25 193 GLU B C 1
ATOM 5062 O O . GLU B 1 193 ? -5.629 34.75 -7.711 1 96.25 193 GLU B O 1
ATOM 5067 N N . ARG B 1 194 ? -5.164 36.531 -6.5 1 94.62 194 ARG B N 1
ATOM 5068 C CA . ARG B 1 194 ? -4.062 36.938 -7.359 1 94.62 194 ARG B CA 1
ATOM 5069 C C . ARG B 1 194 ? -2.934 35.906 -7.348 1 94.62 194 ARG B C 1
ATOM 5071 O O . ARG B 1 194 ? -2.211 35.781 -8.336 1 94.62 194 ARG B O 1
ATOM 5078 N N . LEU B 1 195 ? -2.793 35.25 -6.25 1 94.88 195 LEU B N 1
ATOM 5079 C CA . LEU B 1 195 ? -1.75 34.25 -6.105 1 94.88 195 LEU B CA 1
ATOM 5080 C C . LEU B 1 195 ? -2.207 32.906 -6.68 1 94.88 195 LEU B C 1
ATOM 5082 O O . LEU B 1 195 ? -1.446 31.938 -6.684 1 94.88 195 LEU B O 1
ATOM 5086 N N . GLY B 1 196 ? -3.434 32.844 -7.082 1 93.12 196 GLY B N 1
ATOM 5087 C CA . GLY B 1 196 ? -3.969 31.609 -7.656 1 93.12 196 GLY B CA 1
ATOM 5088 C C . GLY B 1 196 ? -4.461 30.625 -6.609 1 93.12 196 GLY B C 1
ATOM 5089 O O . GLY B 1 196 ? -4.5 29.422 -6.855 1 93.12 196 GLY B O 1
ATOM 5090 N N . ILE B 1 197 ? -4.754 31.078 -5.422 1 95.5 197 ILE B N 1
ATOM 5091 C CA . ILE B 1 197 ? -5.223 30.234 -4.324 1 95.5 197 ILE B CA 1
ATOM 5092 C C . ILE B 1 197 ? -6.672 30.578 -3.99 1 95.5 197 ILE B C 1
ATOM 5094 O O . ILE B 1 197 ? -7.027 31.75 -3.898 1 95.5 197 ILE B O 1
ATOM 5098 N N . THR B 1 198 ? -7.473 29.578 -3.877 1 96.12 198 THR B N 1
ATOM 5099 C CA . THR B 1 198 ? -8.852 29.812 -3.445 1 96.12 198 THR B CA 1
ATOM 5100 C C . THR B 1 198 ? -8.922 30 -1.933 1 96.12 198 THR B C 1
ATOM 5102 O O . THR B 1 198 ? -8.469 29.125 -1.177 1 96.12 198 THR B O 1
ATOM 5105 N N . LEU B 1 199 ? -9.383 31.094 -1.516 1 97.19 199 LEU B N 1
ATOM 5106 C CA . LEU B 1 199 ? -9.641 31.359 -0.103 1 97.19 199 LEU B CA 1
ATOM 5107 C C . LEU B 1 199 ? -11.133 31.312 0.199 1 97.19 199 LEU B C 1
ATOM 5109 O O . LEU B 1 199 ? -11.859 32.25 -0.108 1 97.19 199 LEU B O 1
ATOM 5113 N N . GLU B 1 200 ? -11.57 30.281 0.822 1 97 200 GLU B N 1
ATOM 5114 C CA . GLU B 1 200 ? -12.992 30.109 1.123 1 97 200 GLU B CA 1
ATOM 5115 C C . GLU B 1 200 ? -13.336 30.672 2.496 1 97 200 GLU B C 1
ATOM 5117 O O . GLU B 1 200 ? -12.719 30.312 3.498 1 97 200 GLU B O 1
ATOM 5122 N N . THR B 1 201 ? -14.305 31.516 2.576 1 97.25 201 THR B N 1
ATOM 5123 C CA . THR B 1 201 ? -14.727 32.156 3.82 1 97.25 201 THR B CA 1
ATOM 5124 C C . THR B 1 201 ? -15.719 31.266 4.57 1 97.25 201 THR B C 1
ATOM 5126 O O . THR B 1 201 ? -16.734 30.828 4.008 1 97.25 201 THR B O 1
ATOM 5129 N N . MET B 1 202 ? -15.398 31.016 5.812 1 95.81 202 MET B N 1
ATOM 5130 C CA . MET B 1 202 ? -16.281 30.25 6.684 1 95.81 202 MET B CA 1
ATOM 5131 C C . MET B 1 202 ? -17.172 31.172 7.508 1 95.81 202 MET B C 1
ATOM 5133 O O . MET B 1 202 ? -16.938 32.375 7.574 1 95.81 202 MET B O 1
ATOM 5137 N N . SER B 1 203 ? -18.203 30.609 8.148 1 92.44 203 SER B N 1
ATOM 5138 C CA . SER B 1 203 ? -19.188 31.391 8.898 1 92.44 203 SER B CA 1
ATOM 5139 C C . SER B 1 203 ? -18.562 31.969 10.164 1 92.44 203 SER B C 1
ATOM 5141 O O . SER B 1 203 ? -19 33.031 10.633 1 92.44 203 SER B O 1
ATOM 5143 N N . CYS B 1 204 ? -17.562 31.25 10.68 1 93.25 204 CYS B N 1
ATOM 5144 C CA . CYS B 1 204 ? -16.875 31.703 11.883 1 93.25 204 CYS B CA 1
ATOM 5145 C C . CYS B 1 204 ? -15.438 31.203 11.906 1 93.25 204 CYS B C 1
ATOM 5147 O O . CYS B 1 204 ? -15.086 30.266 11.18 1 93.25 204 CYS B O 1
ATOM 5149 N N . PRO B 1 205 ? -14.617 31.797 12.734 1 95.94 205 PRO B N 1
ATOM 5150 C CA . PRO B 1 205 ? -13.195 31.438 12.734 1 95.94 205 PRO B CA 1
ATOM 5151 C C . PRO B 1 205 ? -12.953 30.016 13.188 1 95.94 205 PRO B C 1
ATOM 5153 O O . PRO B 1 205 ? -12.109 29.312 12.625 1 95.94 205 PRO B O 1
ATOM 5156 N N . ILE B 1 206 ? -13.664 29.578 14.18 1 95.38 206 ILE B N 1
ATOM 5157 C CA . ILE B 1 206 ? -13.438 28.234 14.711 1 95.38 206 ILE B CA 1
ATOM 5158 C C . ILE B 1 206 ? -13.758 27.188 13.641 1 95.38 206 ILE B C 1
ATOM 5160 O O . ILE B 1 206 ? -13.117 26.141 13.578 1 95.38 206 ILE B O 1
ATOM 5164 N N . GLU B 1 207 ? -14.711 27.469 12.805 1 95.62 207 GLU B N 1
ATOM 5165 C CA . GLU B 1 207 ? -15.016 26.578 11.688 1 95.62 207 GLU B CA 1
ATOM 5166 C C . GLU B 1 207 ? -13.852 26.516 10.703 1 95.62 207 GLU B C 1
ATOM 5168 O O . GLU B 1 207 ? -13.539 25.453 10.172 1 95.62 207 GLU B O 1
ATOM 5173 N N . ALA B 1 208 ? -13.242 27.641 10.414 1 97.38 208 ALA B N 1
ATOM 5174 C CA . ALA B 1 208 ? -12.055 27.656 9.562 1 97.38 208 ALA B CA 1
ATOM 5175 C C . ALA B 1 208 ? -10.938 26.797 10.164 1 97.38 208 ALA B C 1
ATOM 5177 O O . ALA B 1 208 ? -10.234 26.094 9.438 1 97.38 208 ALA B O 1
ATOM 5178 N N . GLU B 1 209 ? -10.852 26.875 11.453 1 97.88 209 GLU B N 1
ATOM 5179 C CA . GLU B 1 209 ? -9.797 26.156 12.156 1 97.88 209 GLU B CA 1
ATOM 5180 C C . GLU B 1 209 ? -10 24.641 12.062 1 97.88 209 GLU B C 1
ATOM 5182 O O . GLU B 1 209 ? -9.047 23.875 12.227 1 97.88 209 GLU B O 1
ATOM 5187 N N . THR B 1 210 ? -11.227 24.156 11.773 1 96.94 210 THR B N 1
ATOM 5188 C CA . THR B 1 210 ? -11.5 22.734 11.625 1 96.94 210 THR B CA 1
ATOM 5189 C C . THR B 1 210 ? -10.969 22.219 10.289 1 96.94 210 THR B C 1
ATOM 5191 O O . THR B 1 210 ? -10.852 21.016 10.086 1 96.94 210 THR B O 1
ATOM 5194 N N . ARG B 1 211 ? -10.664 23.156 9.391 1 96.94 211 ARG B N 1
ATOM 5195 C CA . ARG B 1 211 ? -10.211 22.766 8.055 1 96.94 211 ARG B CA 1
ATOM 5196 C C . ARG B 1 211 ? -8.688 22.688 8 1 96.94 211 ARG B C 1
ATOM 5198 O O . ARG B 1 211 ? -8.07 23.188 7.055 1 96.94 211 ARG B O 1
ATOM 5205 N N . ASN B 1 212 ? -8.141 22.156 9 1 95.62 212 ASN B N 1
ATOM 5206 C CA . ASN B 1 212 ? -6.719 21.828 9.094 1 95.62 212 ASN B CA 1
ATOM 5207 C C . ASN B 1 212 ? -6.492 20.328 9.18 1 95.62 212 ASN B C 1
ATOM 5209 O O . ASN B 1 212 ? -6.766 19.703 10.203 1 95.62 212 ASN B O 1
ATOM 5213 N N . ILE B 1 213 ? -5.902 19.781 8.172 1 94.94 213 ILE B N 1
ATOM 5214 C CA . ILE B 1 213 ? -5.797 18.344 8.016 1 94.94 213 ILE B CA 1
ATOM 5215 C C . ILE B 1 213 ? -4.945 17.75 9.141 1 94.94 213 ILE B C 1
ATOM 5217 O O . ILE B 1 213 ? -5.141 16.609 9.539 1 94.94 213 ILE B O 1
ATOM 5221 N N . SER B 1 214 ? -4.031 18.531 9.68 1 94.88 214 SER B N 1
ATOM 5222 C CA . SER B 1 214 ? -3.121 18.062 10.719 1 94.88 214 SER B CA 1
ATOM 5223 C C . SER B 1 214 ? -3.879 17.672 11.984 1 94.88 214 SER B C 1
ATOM 5225 O O . SER B 1 214 ? -3.406 16.844 12.766 1 94.88 214 SER B O 1
ATOM 5227 N N . LEU B 1 215 ? -5.059 18.203 12.148 1 96.75 215 LEU B N 1
ATOM 5228 C CA . LEU B 1 215 ? -5.879 17.875 13.312 1 96.75 215 LEU B CA 1
ATOM 5229 C C . LEU B 1 215 ? -6.273 16.406 13.312 1 96.75 215 LEU B C 1
ATOM 5231 O O . LEU B 1 215 ? -6.414 15.797 14.375 1 96.75 215 LEU B O 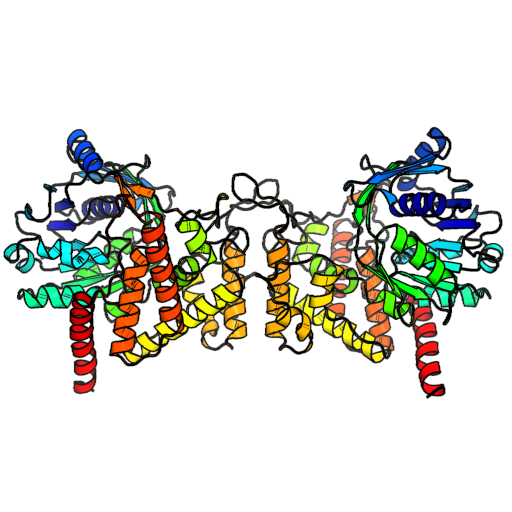1
ATOM 5235 N N . TYR B 1 216 ? -6.391 15.93 12.125 1 97.62 216 TYR B N 1
ATOM 5236 C CA . TYR B 1 216 ? -7 14.609 11.984 1 97.62 216 TYR B CA 1
ATOM 5237 C C . TYR B 1 216 ? -5.945 13.539 11.734 1 97.62 216 TYR B C 1
ATOM 5239 O O . TYR B 1 216 ? -6.164 12.367 12.023 1 97.62 216 TYR B O 1
ATOM 5247 N N . VAL B 1 217 ? -4.797 13.93 11.25 1 97.38 217 VAL B N 1
ATOM 5248 C CA . VAL B 1 217 ? -3.924 12.883 10.727 1 97.38 217 VAL B CA 1
ATOM 5249 C C . VAL B 1 217 ? -2.645 12.82 11.562 1 97.38 217 VAL B C 1
ATOM 5251 O O . VAL B 1 217 ? -2.012 11.766 11.648 1 97.38 217 VAL B O 1
ATOM 5254 N N . HIS B 1 218 ? -2.215 13.891 12.195 1 97.56 218 HIS B N 1
ATOM 5255 C CA . HIS B 1 218 ? -0.928 13.906 12.883 1 97.56 218 HIS B CA 1
ATOM 5256 C C . HIS B 1 218 ? -0.952 13.008 14.117 1 97.56 218 HIS B C 1
ATOM 5258 O O . HIS B 1 218 ? -0.038 12.211 14.32 1 97.56 218 HIS B O 1
ATOM 5264 N N . PRO B 1 219 ? -1.953 13.117 14.938 1 98.38 219 PRO B N 1
ATOM 5265 C CA . PRO B 1 219 ? -1.912 12.312 16.156 1 98.38 219 PRO B CA 1
ATOM 5266 C C . PRO B 1 219 ? -1.796 10.812 15.867 1 98.38 219 PRO B C 1
ATOM 5268 O O . PRO B 1 219 ? -0.896 10.148 16.391 1 98.38 219 PRO B O 1
ATOM 5271 N N . PRO B 1 220 ? -2.645 10.289 14.984 1 98.62 220 PRO B N 1
ATOM 5272 C CA . PRO B 1 220 ? -2.475 8.867 14.711 1 98.62 220 PRO B CA 1
ATOM 5273 C C . PRO B 1 220 ? -1.124 8.539 14.078 1 98.62 220 PRO B C 1
ATOM 5275 O O . PRO B 1 220 ? -0.564 7.469 14.32 1 98.62 220 PRO B O 1
ATOM 5278 N N . LEU B 1 221 ? -0.523 9.398 13.344 1 98.5 221 LEU B N 1
ATOM 5279 C CA . LEU B 1 221 ? 0.72 9.141 12.625 1 98.5 221 LEU B CA 1
ATOM 5280 C C . LEU B 1 221 ? 1.92 9.242 13.562 1 98.5 221 LEU B C 1
ATOM 5282 O O . LEU B 1 221 ? 2.93 8.562 13.367 1 98.5 221 LEU B O 1
ATOM 5286 N N . PHE B 1 222 ? 1.776 10.117 14.617 1 98.44 222 PHE B N 1
ATOM 5287 C CA . PHE B 1 222 ? 2.973 10.414 15.391 1 98.44 222 PHE B CA 1
ATOM 5288 C C . PHE B 1 222 ? 2.832 9.906 16.828 1 98.44 222 PHE B C 1
ATOM 5290 O O . PHE B 1 222 ? 3.83 9.719 17.516 1 98.44 222 PHE B O 1
ATOM 5297 N N . MET B 1 223 ? 1.606 9.742 17.266 1 98.44 223 MET B N 1
ATOM 5298 C CA . MET B 1 223 ? 1.405 9.398 18.672 1 98.44 223 MET B CA 1
ATOM 5299 C C . MET B 1 223 ? 0.977 7.945 18.828 1 98.44 223 MET B C 1
ATOM 5301 O O . MET B 1 223 ? -0.01 7.652 19.5 1 98.44 223 MET B O 1
ATOM 5305 N N . ASN B 1 224 ? 1.636 7.102 18.172 1 97.88 224 ASN B N 1
ATOM 5306 C CA . ASN B 1 224 ? 1.537 5.652 18.297 1 97.88 224 ASN B CA 1
ATOM 5307 C C . ASN B 1 224 ? 2.871 5.031 18.703 1 97.88 224 ASN B C 1
ATOM 5309 O O . ASN B 1 224 ? 3.914 5.684 18.625 1 97.88 224 ASN B O 1
ATOM 5313 N N . ASP B 1 225 ? 2.834 3.807 19.078 1 96.44 225 ASP B N 1
ATOM 5314 C CA . ASP B 1 225 ? 4.016 3.156 19.641 1 96.44 225 ASP B CA 1
ATOM 5315 C C . ASP B 1 225 ? 5.148 3.098 18.625 1 96.44 225 ASP B C 1
ATOM 5317 O O . ASP B 1 225 ? 6.316 3.283 18.969 1 96.44 225 ASP B O 1
ATOM 5321 N N . PHE B 1 226 ? 4.871 2.842 17.422 1 97.5 226 PHE B N 1
ATOM 5322 C CA . PHE B 1 226 ? 5.879 2.74 16.375 1 97.5 226 PHE B CA 1
ATOM 5323 C C . PHE B 1 226 ? 6.617 4.062 16.203 1 97.5 226 PHE B C 1
ATOM 5325 O O . PHE B 1 226 ? 7.84 4.117 16.328 1 97.5 226 PHE B O 1
ATOM 5332 N N . SER B 1 227 ? 5.883 5.133 15.938 1 98.31 227 SER B N 1
ATOM 5333 C CA . SER B 1 227 ? 6.465 6.445 15.664 1 98.31 227 SER B CA 1
ATOM 5334 C C . SER B 1 227 ? 7.191 6.996 16.891 1 98.31 227 SER B C 1
ATOM 5336 O O . SER B 1 227 ? 8.273 7.57 16.766 1 98.31 227 SER B O 1
ATOM 5338 N N . LEU B 1 228 ? 6.578 6.832 18 1 98.31 228 LEU B N 1
ATOM 5339 C CA . LEU B 1 228 ? 7.18 7.355 19.219 1 98.31 228 LEU B CA 1
ATOM 5340 C C . LEU B 1 228 ? 8.492 6.648 19.531 1 98.31 228 LEU B C 1
ATOM 5342 O O . LEU B 1 228 ? 9.438 7.27 20.016 1 98.31 228 LEU B O 1
ATOM 5346 N N . SER B 1 229 ? 8.531 5.344 19.25 1 97.25 229 SER B N 1
ATOM 5347 C CA . SER B 1 229 ? 9.789 4.629 19.438 1 97.25 229 SER B CA 1
ATOM 5348 C C . SER B 1 229 ? 10.883 5.191 18.531 1 97.25 229 SER B C 1
ATOM 5350 O O . SER B 1 229 ? 12.039 5.297 18.938 1 97.25 229 SER B O 1
ATOM 5352 N N . VAL B 1 230 ? 10.531 5.551 17.375 1 97.12 230 VAL B N 1
ATOM 5353 C CA . VAL B 1 230 ? 11.484 6.105 16.422 1 97.12 230 VAL B CA 1
ATOM 5354 C C . VAL B 1 230 ? 11.891 7.512 16.859 1 97.12 230 VAL B C 1
ATOM 5356 O O . VAL B 1 230 ? 13.078 7.844 16.875 1 97.12 230 VAL B O 1
ATOM 5359 N N . ILE B 1 231 ? 10.961 8.336 17.188 1 97.81 231 ILE B N 1
ATOM 5360 C CA . ILE B 1 231 ? 11.18 9.727 17.562 1 97.81 231 ILE B CA 1
ATOM 5361 C C . ILE B 1 231 ? 12.109 9.797 18.781 1 97.81 231 ILE B C 1
ATOM 5363 O O . ILE B 1 231 ? 12.992 10.656 18.844 1 97.81 231 ILE B O 1
ATOM 5367 N N . PHE B 1 232 ? 12.016 8.867 19.625 1 96.62 232 PHE B N 1
ATOM 5368 C CA . PHE B 1 232 ? 12.781 8.922 20.875 1 96.62 232 PHE B CA 1
ATOM 5369 C C . PHE B 1 232 ? 13.992 8 20.812 1 96.62 232 PHE B C 1
ATOM 5371 O O . PHE B 1 232 ? 14.539 7.617 21.844 1 96.62 232 PHE B O 1
ATOM 5378 N N . GLY B 1 233 ? 14.398 7.543 19.625 1 90.94 233 GLY B N 1
ATOM 5379 C CA . GLY B 1 233 ? 15.727 7.031 19.328 1 90.94 233 GLY B CA 1
ATOM 5380 C C . GLY B 1 233 ? 15.852 5.535 19.531 1 90.94 233 GLY B C 1
ATOM 5381 O O . GLY B 1 233 ? 16.953 5.016 19.703 1 90.94 233 GLY B O 1
ATOM 5382 N N . GLU B 1 234 ? 14.773 4.852 19.516 1 89.19 234 GLU B N 1
ATOM 5383 C CA . GLU B 1 234 ? 14.836 3.414 19.75 1 89.19 234 GLU B CA 1
ATOM 5384 C C . GLU B 1 234 ? 15.078 2.652 18.453 1 89.19 234 GLU B C 1
ATOM 5386 O O . GLU B 1 234 ? 15.297 1.439 18.469 1 89.19 234 GLU B O 1
ATOM 5391 N N . SER B 1 235 ? 15.062 3.357 17.344 1 85.56 235 SER B N 1
ATOM 5392 C CA . SER B 1 235 ? 15.289 2.701 16.062 1 85.56 235 SER B CA 1
ATOM 5393 C C . SER B 1 235 ? 16.594 3.174 15.422 1 85.56 235 SER B C 1
ATOM 5395 O O . SER B 1 235 ? 16.844 4.375 15.328 1 85.56 235 SER B O 1
ATOM 5397 N N . ALA B 1 236 ? 17.375 2.209 14.938 1 84.12 236 ALA B N 1
ATOM 5398 C CA . ALA B 1 236 ? 18.625 2.525 14.258 1 84.12 236 ALA B CA 1
ATOM 5399 C C . ALA B 1 236 ? 18.406 2.748 12.766 1 84.12 236 ALA B C 1
ATOM 5401 O O . ALA B 1 236 ? 19.219 3.377 12.094 1 84.12 236 ALA B O 1
ATOM 5402 N N . VAL B 1 237 ? 17.328 2.275 12.32 1 90.38 237 VAL B N 1
ATOM 5403 C CA . VAL B 1 237 ? 17.031 2.361 10.898 1 90.38 237 VAL B CA 1
ATOM 5404 C C . VAL B 1 237 ? 16.062 3.516 10.648 1 90.38 237 VAL B C 1
ATOM 5406 O O . VAL B 1 237 ? 15.133 3.736 11.43 1 90.38 237 VAL B O 1
ATOM 5409 N N . ARG B 1 238 ? 16.203 4.25 9.602 1 94.31 238 ARG B N 1
ATOM 5410 C CA . ARG B 1 238 ? 15.336 5.359 9.234 1 94.31 238 ARG B CA 1
ATOM 5411 C C . ARG B 1 238 ? 13.922 4.875 8.953 1 94.31 238 ARG B C 1
ATOM 5413 O O . ARG B 1 238 ? 13.727 3.828 8.328 1 94.31 238 ARG B O 1
ATOM 5420 N N . LYS B 1 239 ? 13.008 5.574 9.461 1 96.25 239 LYS B N 1
ATOM 5421 C CA . LYS B 1 239 ? 11.594 5.301 9.227 1 96.25 239 LYS B CA 1
ATOM 5422 C C . LYS B 1 239 ? 10.883 6.523 8.656 1 96.25 239 LYS B C 1
ATOM 5424 O O . LYS B 1 239 ? 11.383 7.645 8.758 1 96.25 239 LYS B O 1
ATOM 5429 N N . TYR B 1 240 ? 9.734 6.281 8.039 1 96.44 240 TYR B N 1
ATOM 5430 C CA . TYR B 1 240 ? 9.055 7.332 7.289 1 96.44 240 TYR B CA 1
ATOM 5431 C C . TYR B 1 240 ? 7.605 7.477 7.738 1 96.44 240 TYR B C 1
ATOM 5433 O O . TYR B 1 240 ? 6.93 6.477 8 1 96.44 240 TYR B O 1
ATOM 5441 N N . VAL B 1 241 ? 7.094 8.633 7.738 1 97 241 VAL B N 1
ATOM 5442 C CA . VAL B 1 241 ? 5.824 8.977 8.367 1 97 241 VAL B CA 1
ATOM 5443 C C . VAL B 1 241 ? 4.672 8.383 7.559 1 97 241 VAL B C 1
ATOM 5445 O O . VAL B 1 241 ? 3.689 7.902 8.125 1 97 241 VAL B O 1
ATOM 5448 N N . TYR B 1 242 ? 4.82 8.414 6.234 1 96.5 242 TYR B N 1
ATOM 5449 C CA . TYR B 1 242 ? 3.656 8.133 5.398 1 96.5 242 TYR B CA 1
ATOM 5450 C C . TYR B 1 242 ? 3.779 6.77 4.734 1 96.5 242 TYR B C 1
ATOM 5452 O O . TYR B 1 242 ? 3.051 6.469 3.783 1 96.5 242 TYR B O 1
ATOM 5460 N N . LYS B 1 243 ? 4.699 5.93 5.207 1 96.94 243 LYS B N 1
ATOM 5461 C CA . LYS B 1 243 ? 4.871 4.598 4.633 1 96.94 243 LYS B CA 1
ATOM 5462 C C . LYS B 1 243 ? 4.086 3.553 5.418 1 96.94 243 LYS B C 1
ATOM 5464 O O . LYS B 1 243 ? 3.77 3.76 6.594 1 96.94 243 LYS B O 1
ATOM 5469 N N . MET B 1 244 ? 3.83 2.484 4.746 1 97.31 244 MET B N 1
ATOM 5470 C CA . MET B 1 244 ? 3.219 1.327 5.391 1 97.31 244 MET B CA 1
ATOM 5471 C C . MET B 1 244 ? 4.23 0.596 6.266 1 97.31 244 MET B C 1
ATOM 5473 O O . MET B 1 244 ? 5.441 0.715 6.059 1 97.31 244 MET B O 1
ATOM 5477 N N . PHE B 1 245 ? 3.787 -0.093 7.285 1 96.56 245 PHE B N 1
ATOM 5478 C CA . PHE B 1 245 ? 4.633 -0.977 8.078 1 96.56 245 PHE B CA 1
ATOM 5479 C C . PHE B 1 245 ? 5.32 -2.008 7.191 1 96.56 245 PHE B C 1
ATOM 5481 O O . PHE B 1 245 ? 4.684 -2.611 6.324 1 96.56 245 PHE B O 1
ATOM 5488 N N . PRO B 1 246 ? 6.562 -2.182 7.383 1 95.38 246 PRO B N 1
ATOM 5489 C CA . PRO B 1 246 ? 7.422 -1.78 8.5 1 95.38 246 PRO B CA 1
ATOM 5490 C C . PRO B 1 246 ? 8.258 -0.543 8.188 1 95.38 246 PRO B C 1
ATOM 5492 O O . PRO B 1 246 ? 9.039 -0.093 9.031 1 95.38 246 PRO B O 1
ATOM 5495 N N . GLU B 1 247 ? 8.156 0.038 7.051 1 95.94 247 GLU B N 1
ATOM 5496 C CA . GLU B 1 247 ? 8.945 1.229 6.734 1 95.94 247 GLU B CA 1
ATOM 5497 C C . GLU B 1 247 ? 8.391 2.459 7.445 1 95.94 247 GLU B C 1
ATOM 5499 O O . GLU B 1 247 ? 9.086 3.463 7.594 1 95.94 247 GLU B O 1
ATOM 5504 N N . GLY B 1 248 ? 7.137 2.395 7.84 1 97.06 248 GLY B N 1
ATOM 5505 C CA . GLY B 1 248 ? 6.441 3.443 8.562 1 97.06 248 GLY B CA 1
ATOM 5506 C C . GLY B 1 248 ? 5.34 2.914 9.469 1 97.06 248 GLY B C 1
ATOM 5507 O O . GLY B 1 248 ? 5.16 1.701 9.586 1 97.06 248 GLY B O 1
ATOM 5508 N N . PRO B 1 249 ? 4.59 3.734 10.047 1 97.94 249 PRO B N 1
ATOM 5509 C CA . PRO B 1 249 ? 3.67 3.322 11.109 1 97.94 249 PRO B CA 1
ATOM 5510 C C . PRO B 1 249 ? 2.311 2.877 10.57 1 97.94 249 PRO B C 1
ATOM 5512 O O . PRO B 1 249 ? 1.487 2.352 11.32 1 97.94 249 PRO B O 1
ATOM 5515 N N . ILE B 1 250 ? 1.967 3.045 9.32 1 98.31 250 ILE B N 1
ATOM 5516 C CA . ILE B 1 250 ? 0.596 2.918 8.844 1 98.31 250 ILE B CA 1
ATOM 5517 C C . ILE B 1 250 ? 0.214 1.441 8.758 1 98.31 250 ILE B C 1
ATOM 5519 O O . ILE B 1 250 ? 0.87 0.665 8.055 1 98.31 250 ILE B O 1
ATOM 5523 N N . THR B 1 251 ? -0.692 1.01 9.453 1 98.06 251 THR B N 1
ATOM 5524 C CA . THR B 1 251 ? -1.353 -0.291 9.477 1 98.06 251 THR B CA 1
ATOM 5525 C C . THR B 1 251 ? -2.869 -0.126 9.5 1 98.06 251 THR B C 1
ATOM 5527 O O . THR B 1 251 ? -3.377 0.996 9.57 1 98.06 251 THR B O 1
ATOM 5530 N N . GLN B 1 252 ? -3.578 -1.215 9.422 1 98.12 252 GLN B N 1
ATOM 5531 C CA . GLN B 1 252 ? -5.031 -1.145 9.523 1 98.12 252 GLN B CA 1
ATOM 5532 C C . GLN B 1 252 ? -5.465 -0.622 10.891 1 98.12 252 GLN B C 1
ATOM 5534 O O . GLN B 1 252 ? -6.508 0.022 11.016 1 98.12 252 GLN B O 1
ATOM 5539 N N . TYR B 1 253 ? -4.68 -0.851 11.898 1 98.19 253 TYR B N 1
ATOM 5540 C CA . TYR B 1 253 ? -5.016 -0.432 13.258 1 98.19 253 TYR B CA 1
ATOM 5541 C C . TYR B 1 253 ? -4.832 1.071 13.422 1 98.19 253 TYR B C 1
ATOM 5543 O O . TYR B 1 253 ? -5.633 1.73 14.094 1 98.19 253 TYR B O 1
ATOM 5551 N N . LEU B 1 254 ? -3.742 1.57 12.852 1 98.62 254 LEU B N 1
ATOM 5552 C CA . LEU B 1 254 ? -3.551 3.016 12.867 1 98.62 254 LEU B CA 1
ATOM 5553 C C . LEU B 1 254 ? -4.691 3.723 12.141 1 98.62 254 LEU B C 1
ATOM 5555 O O . LEU B 1 254 ? -5.199 4.742 12.617 1 98.62 254 LEU B O 1
ATOM 5559 N N . ILE B 1 255 ? -5.109 3.172 10.992 1 98.75 255 ILE B N 1
ATOM 5560 C CA . ILE B 1 255 ? -6.195 3.74 10.203 1 98.75 255 ILE B CA 1
ATOM 5561 C C . ILE B 1 255 ? -7.488 3.715 11.016 1 98.75 255 ILE B C 1
ATOM 5563 O O . ILE B 1 255 ? -8.281 4.656 10.953 1 98.75 255 ILE B O 1
ATOM 5567 N N . ARG B 1 256 ? -7.68 2.645 11.711 1 98.56 256 ARG B N 1
ATOM 5568 C CA . ARG B 1 256 ? -8.844 2.547 12.594 1 98.56 256 ARG B CA 1
ATOM 5569 C C . ARG B 1 256 ? -8.836 3.662 13.633 1 98.56 256 ARG B C 1
ATOM 5571 O O . ARG B 1 256 ? -9.867 4.281 13.891 1 98.56 256 ARG B O 1
ATOM 5578 N N . ASP B 1 257 ? -7.699 3.902 14.195 1 98.75 257 ASP B N 1
ATOM 5579 C CA . ASP B 1 257 ? -7.566 4.965 15.188 1 98.75 257 ASP B CA 1
ATOM 5580 C C . ASP B 1 257 ? -7.777 6.34 14.555 1 98.75 257 ASP B C 1
ATOM 5582 O O . ASP B 1 257 ? -8.375 7.227 15.164 1 98.75 257 ASP B O 1
ATOM 5586 N N . MET B 1 258 ? -7.238 6.531 13.406 1 98.81 258 MET B N 1
ATOM 5587 C CA . MET B 1 258 ? -7.426 7.789 12.688 1 98.81 258 MET B CA 1
ATOM 5588 C C . MET B 1 258 ? -8.906 8.062 12.453 1 98.81 258 MET B C 1
ATOM 5590 O O . MET B 1 258 ? -9.383 9.18 12.672 1 98.81 258 MET B O 1
ATOM 5594 N N . LEU B 1 259 ? -9.57 7 11.961 1 98.88 259 LEU B N 1
ATOM 5595 C CA . LEU B 1 259 ? -11.008 7.117 11.711 1 98.88 259 LEU B CA 1
ATOM 5596 C C . LEU B 1 259 ? -11.758 7.434 13 1 98.88 259 LEU B C 1
ATOM 5598 O O . LEU B 1 259 ? -12.648 8.289 13.016 1 98.88 259 LEU B O 1
ATOM 5602 N N . ALA B 1 260 ? -11.406 6.727 14.07 1 98.81 260 ALA B N 1
ATOM 5603 C CA . ALA B 1 260 ? -12.055 6.938 15.359 1 98.81 260 ALA B CA 1
ATOM 5604 C C . ALA B 1 260 ? -11.844 8.367 15.852 1 98.81 260 ALA B C 1
ATOM 5606 O O . ALA B 1 260 ? -12.766 9 16.359 1 98.81 260 ALA B O 1
ATOM 5607 N N . GLU B 1 261 ? -10.68 8.867 15.727 1 98.81 261 GLU B N 1
ATOM 5608 C CA . GLU B 1 261 ? -10.383 10.242 16.125 1 98.81 261 GLU B CA 1
ATOM 5609 C C . GLU B 1 261 ? -11.203 11.242 15.328 1 98.81 261 GLU B C 1
ATOM 5611 O O . GLU B 1 261 ? -11.75 12.195 15.891 1 98.81 261 GLU B O 1
ATOM 5616 N N . TRP B 1 262 ? -11.219 11.031 14.008 1 98.62 262 TRP B N 1
ATOM 5617 C CA . TRP B 1 262 ? -12.008 11.914 13.148 1 98.62 262 TRP B CA 1
ATOM 5618 C C . TRP B 1 262 ? -13.461 11.945 13.602 1 98.62 262 TRP B C 1
ATOM 5620 O O . TRP B 1 262 ? -14.078 13.008 13.641 1 98.62 262 TRP B O 1
ATOM 5630 N N . LYS B 1 263 ? -14.031 10.82 13.945 1 98.62 263 LYS B N 1
ATOM 5631 C CA . LYS B 1 263 ? -15.406 10.758 14.414 1 98.62 263 LYS B CA 1
ATOM 5632 C C . LYS B 1 263 ? -15.578 11.516 15.734 1 98.62 263 LYS B C 1
ATOM 5634 O O . LYS B 1 263 ? -16.594 12.188 15.945 1 98.62 263 LYS B O 1
ATOM 5639 N N . GLU B 1 264 ? -14.602 11.383 16.594 1 98.69 264 GLU B N 1
ATOM 5640 C CA . GLU B 1 264 ? -14.641 12.102 17.859 1 98.69 264 GLU B CA 1
ATOM 5641 C C . GLU B 1 264 ? -14.594 13.609 17.641 1 98.69 264 GLU B C 1
ATOM 5643 O O . GLU B 1 264 ? -15.383 14.352 18.234 1 98.69 264 GLU B O 1
ATOM 5648 N N . ILE B 1 265 ? -13.719 14.055 16.781 1 98.56 265 ILE B N 1
ATOM 5649 C CA . ILE B 1 265 ? -13.602 15.477 16.484 1 98.56 265 ILE B CA 1
ATOM 5650 C C . ILE B 1 265 ? -14.891 15.969 15.828 1 98.56 265 ILE B C 1
ATOM 5652 O O . ILE B 1 265 ? -15.375 17.062 16.141 1 98.56 265 ILE B O 1
ATOM 5656 N N . THR B 1 266 ? -15.43 15.164 14.93 1 98.19 266 THR B N 1
ATOM 5657 C CA . THR B 1 266 ? -16.688 15.508 14.281 1 98.19 266 THR B CA 1
ATOM 5658 C C . THR B 1 266 ? -17.797 15.688 15.305 1 98.19 266 THR B C 1
ATOM 5660 O O . THR B 1 266 ? -18.594 16.625 15.219 1 98.19 266 THR B O 1
ATOM 5663 N N . ASN B 1 267 ? -17.844 14.805 16.25 1 98.12 267 ASN B N 1
ATOM 5664 C CA . ASN B 1 267 ? -18.844 14.906 17.312 1 98.12 267 ASN B CA 1
ATOM 5665 C C . ASN B 1 267 ? -18.688 16.203 18.094 1 98.12 267 ASN B C 1
ATOM 5667 O O . ASN B 1 267 ? -19.688 16.844 18.453 1 98.12 267 ASN B O 1
ATOM 5671 N N . ILE B 1 268 ? -17.484 16.547 18.391 1 97.94 268 ILE B N 1
ATOM 5672 C CA . ILE B 1 268 ? -17.188 17.781 19.109 1 97.94 268 ILE B CA 1
ATOM 5673 C C . ILE B 1 268 ? -17.688 18.969 18.281 1 97.94 268 ILE B C 1
ATOM 5675 O O . ILE B 1 268 ? -18.359 19.859 18.812 1 97.94 268 ILE B O 1
ATOM 5679 N N . ILE B 1 269 ? -17.359 18.969 17.016 1 96.94 269 ILE B N 1
ATOM 5680 C CA . ILE B 1 269 ? -17.719 20.047 16.109 1 96.94 269 ILE B CA 1
ATOM 5681 C C . ILE B 1 269 ? -19.234 20.172 16.031 1 96.94 269 ILE B C 1
ATOM 5683 O O . ILE B 1 269 ? -19.781 21.281 16.062 1 96.94 269 ILE B O 1
ATOM 5687 N N . GLU B 1 270 ? -19.906 19.062 16.016 1 96.12 270 GLU B N 1
ATOM 5688 C CA . GLU B 1 270 ? -21.375 19.062 15.922 1 96.12 270 GLU B CA 1
ATOM 5689 C C . GLU B 1 270 ? -22 19.594 17.203 1 96.12 270 GLU B C 1
ATOM 5691 O O . GLU B 1 270 ? -23.016 20.281 17.156 1 96.12 270 GLU B O 1
ATOM 5696 N N . LYS B 1 271 ? -21.438 19.281 18.266 1 95.44 271 LYS B N 1
ATOM 5697 C CA . LYS B 1 271 ? -21.922 19.781 19.547 1 95.44 271 LYS B CA 1
ATOM 5698 C C . LYS B 1 271 ? -21.75 21.297 19.641 1 95.44 271 LYS B C 1
ATOM 5700 O O . LYS B 1 271 ? -22.422 21.953 20.438 1 95.44 271 LYS B O 1
ATOM 5705 N N . LEU B 1 272 ? -20.828 21.828 18.891 1 94.81 272 LEU B N 1
ATOM 5706 C CA . LEU B 1 272 ? -20.625 23.266 18.812 1 94.81 272 LEU B CA 1
ATOM 5707 C C . LEU B 1 272 ? -21.484 23.891 17.719 1 94.81 272 LEU B C 1
ATOM 5709 O O . LEU B 1 272 ? -21.281 25.031 17.328 1 94.81 272 LEU B O 1
ATOM 5713 N N . ASN B 1 273 ? -22.359 23.109 17.125 1 92.5 273 ASN B N 1
ATOM 5714 C CA . ASN B 1 273 ? -23.344 23.516 16.125 1 92.5 273 ASN B CA 1
ATOM 5715 C C . ASN B 1 273 ? -22.688 23.875 14.797 1 92.5 273 ASN B C 1
ATOM 5717 O O . ASN B 1 273 ? -23.078 24.844 14.148 1 92.5 273 ASN B O 1
ATOM 5721 N N . MET B 1 274 ? -21.688 23.172 14.516 1 93.69 274 MET B N 1
ATOM 5722 C CA . MET B 1 274 ? -21.016 23.297 13.227 1 93.69 274 MET B CA 1
ATOM 5723 C C . MET B 1 274 ? -21.031 21.984 12.469 1 93.69 274 MET B C 1
ATOM 5725 O O . MET B 1 274 ? -21.359 20.938 13.039 1 93.69 274 MET B O 1
ATOM 5729 N N . THR B 1 275 ? -20.656 22.062 11.211 1 92.19 275 THR B N 1
ATOM 5730 C CA . THR B 1 275 ? -20.656 20.859 10.375 1 92.19 275 THR B CA 1
ATOM 5731 C C . THR B 1 275 ? -19.266 20.266 10.289 1 92.19 275 THR B C 1
ATOM 5733 O O . THR B 1 275 ? -18.297 20.969 10.008 1 92.19 275 THR B O 1
ATOM 5736 N N . GLY B 1 276 ? -19.25 18.984 10.539 1 93.62 276 GLY B N 1
ATOM 5737 C CA . GLY B 1 276 ? -17.984 18.281 10.43 1 93.62 276 GLY B CA 1
ATOM 5738 C C . GLY B 1 276 ? -17.453 18.203 9.008 1 93.62 276 GLY B C 1
ATOM 5739 O O . GLY B 1 276 ? -18.141 18.641 8.07 1 93.62 276 GLY B O 1
ATOM 5740 N N . VAL B 1 277 ? -16.312 17.641 8.898 1 95.88 277 VAL B N 1
ATOM 5741 C CA . VAL B 1 277 ? -15.648 17.547 7.605 1 95.88 277 VAL B CA 1
ATOM 5742 C C . VAL B 1 277 ? -15.758 16.109 7.078 1 95.88 277 VAL B C 1
ATOM 5744 O O . VAL B 1 277 ? -15.719 15.156 7.852 1 95.88 277 VAL B O 1
ATOM 5747 N N . ASN B 1 278 ? -16.062 15.992 5.758 1 98 278 ASN B N 1
ATOM 5748 C CA . ASN B 1 278 ? -15.828 14.711 5.102 1 98 278 ASN B CA 1
ATOM 5749 C C . ASN B 1 278 ? -14.336 14.43 4.949 1 98 278 ASN B C 1
ATOM 5751 O O . ASN B 1 278 ? -13.695 14.938 4.027 1 98 278 ASN B O 1
ATOM 5755 N N . LEU B 1 279 ? -13.867 13.633 5.789 1 98.38 279 LEU B N 1
ATOM 5756 C CA . LEU B 1 279 ? -12.43 13.461 5.93 1 98.38 279 LEU B CA 1
ATOM 5757 C C . LEU B 1 279 ? -11.797 13.039 4.605 1 98.38 279 LEU B C 1
ATOM 5759 O O . LEU B 1 279 ? -10.812 13.625 4.168 1 98.38 279 LEU B O 1
ATOM 5763 N N . LEU B 1 280 ? -12.352 11.992 3.98 1 98.69 280 LEU B N 1
ATOM 5764 C CA . LEU B 1 280 ? -11.766 11.484 2.746 1 98.69 280 LEU B CA 1
ATOM 5765 C C . LEU B 1 280 ? -11.812 12.539 1.645 1 98.69 280 LEU B C 1
ATOM 5767 O O . LEU B 1 280 ? -10.836 12.727 0.919 1 98.69 280 LEU B O 1
ATOM 5771 N N . GLN B 1 281 ? -12.945 13.188 1.525 1 97.69 281 GLN B N 1
ATOM 5772 C CA . GLN B 1 281 ? -13.078 14.25 0.532 1 97.69 281 GLN B CA 1
ATOM 5773 C C . GLN B 1 281 ? -12.078 15.375 0.794 1 97.69 281 GLN B C 1
ATOM 5775 O O . GLN B 1 281 ? -11.453 15.891 -0.137 1 97.69 281 GLN B O 1
ATOM 5780 N N . PHE B 1 282 ? -11.969 15.719 2.039 1 96.69 282 PHE B N 1
ATOM 5781 C CA . PHE B 1 282 ? -11.047 16.766 2.443 1 96.69 282 PHE B CA 1
ATOM 5782 C C . PHE B 1 282 ? -9.609 16.391 2.111 1 96.69 282 PHE B C 1
ATOM 5784 O O . PHE B 1 282 ? -8.844 17.203 1.594 1 96.69 282 PHE B O 1
ATOM 5791 N N . MET B 1 283 ? -9.266 15.172 2.336 1 96.56 283 MET B N 1
ATOM 5792 C CA . MET B 1 283 ? -7.918 14.664 2.082 1 96.56 283 MET B CA 1
ATOM 5793 C C . MET B 1 283 ? -7.605 14.672 0.59 1 96.56 283 MET B C 1
ATOM 5795 O O . MET B 1 283 ? -6.488 15 0.188 1 96.56 283 MET B O 1
ATOM 5799 N N . VAL B 1 284 ? -8.555 14.328 -0.181 1 95.88 284 VAL B N 1
ATOM 5800 C CA . VAL B 1 284 ? -8.32 14.094 -1.603 1 95.88 284 VAL B CA 1
ATOM 5801 C C . VAL B 1 284 ? -8.469 15.406 -2.369 1 95.88 284 VAL B C 1
ATOM 5803 O O . VAL B 1 284 ? -7.633 15.742 -3.211 1 95.88 284 VAL B O 1
ATOM 5806 N N . ASP B 1 285 ? -9.531 16.172 -2.035 1 94.19 285 ASP B N 1
ATOM 5807 C CA . ASP B 1 285 ? -9.867 17.359 -2.828 1 94.19 285 ASP B CA 1
ATOM 5808 C C . ASP B 1 285 ? -9.039 18.562 -2.387 1 94.19 285 ASP B C 1
ATOM 5810 O O . ASP B 1 285 ? -8.656 19.391 -3.211 1 94.19 285 ASP B O 1
ATOM 5814 N N . ASP B 1 286 ? -8.773 18.672 -1.09 1 92.19 286 ASP B N 1
ATOM 5815 C CA . ASP B 1 286 ? -8.195 19.906 -0.574 1 92.19 286 ASP B CA 1
ATOM 5816 C C . ASP B 1 286 ? -6.738 19.703 -0.157 1 92.19 286 ASP B C 1
ATOM 5818 O O . ASP B 1 286 ? -6.047 20.641 0.209 1 92.19 286 ASP B O 1
ATOM 5822 N N . ASN B 1 287 ? -6.312 18.484 -0.197 1 90.69 287 ASN B N 1
ATOM 5823 C CA . ASN B 1 287 ? -4.926 18.188 0.133 1 90.69 287 ASN B CA 1
ATOM 5824 C C . ASN B 1 287 ? -4.223 17.453 -1.006 1 90.69 287 ASN B C 1
ATOM 5826 O O . ASN B 1 287 ? -4.137 17.969 -2.121 1 90.69 287 ASN B O 1
ATOM 5830 N N . TYR B 1 288 ? -3.912 16.281 -0.859 1 90.12 288 TYR B N 1
ATOM 5831 C CA . TYR B 1 288 ? -3.24 15.609 -1.964 1 90.12 288 TYR B CA 1
ATOM 5832 C C . TYR B 1 288 ? -4.195 14.68 -2.697 1 90.12 288 TYR B C 1
ATOM 5834 O O . TYR B 1 288 ? -4.758 13.758 -2.098 1 90.12 288 TYR B O 1
ATOM 5842 N N . PRO B 1 289 ? -4.305 14.867 -3.979 1 92.56 289 PRO B N 1
ATOM 5843 C CA . PRO B 1 289 ? -5.285 14.086 -4.738 1 92.56 289 PRO B CA 1
ATOM 5844 C C . PRO B 1 289 ? -4.828 12.656 -5 1 92.56 289 PRO B C 1
ATOM 5846 O O . PRO B 1 289 ? -3.637 12.352 -4.883 1 92.56 289 PRO B O 1
ATOM 5849 N N . VAL B 1 290 ? -5.766 11.789 -5.289 1 94.38 290 VAL B N 1
ATOM 5850 C CA . VAL B 1 290 ? -5.547 10.406 -5.699 1 94.38 290 VAL B CA 1
ATOM 5851 C C . VAL B 1 290 ? -6.25 10.141 -7.027 1 94.38 290 VAL B C 1
ATOM 5853 O O . VAL B 1 290 ? -7.242 10.805 -7.352 1 94.38 290 VAL B O 1
ATOM 5856 N N . ARG B 1 291 ? -5.676 9.234 -7.855 1 95.19 291 ARG B N 1
ATOM 5857 C CA . ARG B 1 291 ? -6.285 8.883 -9.133 1 95.19 291 ARG B CA 1
ATOM 5858 C C . ARG B 1 291 ? -7.645 8.234 -8.93 1 95.19 291 ARG B C 1
ATOM 5860 O O . ARG B 1 291 ? -7.828 7.445 -7.996 1 95.19 291 ARG B O 1
ATOM 5867 N N . LEU B 1 292 ? -8.508 8.477 -9.805 1 95.06 292 LEU B N 1
ATOM 5868 C CA . LEU B 1 292 ? -9.883 7.988 -9.695 1 95.06 292 LEU B CA 1
ATOM 5869 C C . LEU B 1 292 ? -9.93 6.469 -9.836 1 95.06 292 LEU B C 1
ATOM 5871 O O . LEU B 1 292 ? -10.867 5.828 -9.367 1 95.06 292 LEU B O 1
ATOM 5875 N N . GLU B 1 293 ? -8.867 5.855 -10.461 1 95.38 293 GLU B N 1
ATOM 5876 C CA . GLU B 1 293 ? -8.789 4.406 -10.602 1 95.38 293 GLU B CA 1
ATOM 5877 C C . GLU B 1 293 ? -8.609 3.732 -9.242 1 95.38 293 GLU B C 1
ATOM 5879 O O . GLU B 1 293 ? -9.008 2.58 -9.062 1 95.38 293 GLU B O 1
ATOM 5884 N N . SER B 1 294 ? -8.055 4.543 -8.32 1 96.06 294 SER B N 1
ATOM 5885 C CA . SER B 1 294 ? -7.816 4.004 -6.984 1 96.06 294 SER B CA 1
ATOM 5886 C C . SER B 1 294 ? -8.992 4.297 -6.055 1 96.06 294 SER B C 1
ATOM 5888 O O . SER B 1 294 ? -9.383 3.445 -5.254 1 96.06 294 SER B O 1
ATOM 5890 N N . LEU B 1 295 ? -9.516 5.496 -6.113 1 97.19 295 LEU B N 1
ATOM 5891 C CA . LEU B 1 295 ? -10.664 5.914 -5.32 1 97.19 295 LEU B CA 1
ATOM 5892 C C . LEU B 1 295 ? -11.703 6.613 -6.195 1 97.19 295 LEU B C 1
ATOM 5894 O O . LEU B 1 295 ? -11.438 7.688 -6.738 1 97.19 295 LEU B O 1
ATOM 5898 N N . SER B 1 296 ? -12.898 6.082 -6.188 1 97.44 296 SER B N 1
ATOM 5899 C CA . SER B 1 296 ? -13.945 6.656 -7.035 1 97.44 296 SER B CA 1
ATOM 5900 C C . SER B 1 296 ? -14.531 7.914 -6.406 1 97.44 296 SER B C 1
ATOM 5902 O O . SER B 1 296 ? -14.516 8.078 -5.188 1 97.44 296 SER B O 1
ATOM 5904 N N . ARG B 1 297 ? -15.094 8.75 -7.266 1 97.69 297 ARG B N 1
ATOM 5905 C CA . ARG B 1 297 ? -15.781 9.938 -6.773 1 97.69 297 ARG B CA 1
ATOM 5906 C C . ARG B 1 297 ? -16.969 9.555 -5.887 1 97.69 297 ARG B C 1
ATOM 5908 O O . ARG B 1 297 ? -17.25 10.227 -4.898 1 97.69 297 ARG B O 1
ATOM 5915 N N . HIS B 1 298 ? -17.562 8.492 -6.258 1 97.88 298 HIS B N 1
ATOM 5916 C CA . HIS B 1 298 ? -18.688 8.008 -5.473 1 97.88 298 HIS B CA 1
ATOM 5917 C C . HIS B 1 298 ? -18.266 7.672 -4.047 1 97.88 298 HIS B C 1
ATOM 5919 O O . HIS B 1 298 ? -18.922 8.078 -3.084 1 97.88 298 HIS B O 1
ATOM 5925 N N . ASP B 1 299 ? -17.172 6.961 -3.896 1 98 299 ASP B N 1
ATOM 5926 C CA . ASP B 1 299 ? -16.656 6.605 -2.58 1 98 299 ASP B CA 1
ATOM 5927 C C . ASP B 1 299 ? -16.281 7.852 -1.779 1 98 299 ASP B C 1
ATOM 5929 O O . ASP B 1 299 ? -16.594 7.945 -0.59 1 98 299 ASP B O 1
ATOM 5933 N N . ILE B 1 300 ? -15.664 8.781 -2.412 1 98.38 300 ILE B N 1
ATOM 5934 C CA . ILE B 1 300 ? -15.188 10 -1.771 1 98.38 300 ILE B CA 1
ATOM 5935 C C . ILE B 1 300 ? -16.375 10.82 -1.273 1 98.38 300 ILE B C 1
ATOM 5937 O O . ILE B 1 300 ? -16.422 11.211 -0.104 1 98.38 300 ILE B O 1
ATOM 5941 N N . ASP B 1 301 ? -17.375 10.953 -2.105 1 98.12 301 ASP B N 1
ATOM 5942 C CA . ASP B 1 301 ? -18.516 11.82 -1.8 1 98.12 301 ASP B CA 1
ATOM 5943 C C . ASP B 1 301 ? -19.406 11.188 -0.738 1 98.12 301 ASP B C 1
ATOM 5945 O O . ASP B 1 301 ? -20.031 11.898 0.056 1 98.12 301 ASP B O 1
ATOM 5949 N N . ASN B 1 302 ? -19.453 9.922 -0.714 1 98.38 302 ASN B N 1
ATOM 5950 C CA . ASN B 1 302 ? -20.375 9.25 0.186 1 98.38 302 ASN B CA 1
ATOM 5951 C C . ASN B 1 302 ? -19.656 8.68 1.406 1 98.38 302 ASN B C 1
ATOM 5953 O O . ASN B 1 302 ? -20.25 7.902 2.166 1 98.38 302 ASN B O 1
ATOM 5957 N N . PHE B 1 303 ? -18.531 9.062 1.67 1 98.69 303 PHE B N 1
ATOM 5958 C CA . PHE B 1 303 ? -17.656 8.508 2.701 1 98.69 303 PHE B CA 1
ATOM 5959 C C . PHE B 1 303 ? -18.328 8.547 4.062 1 98.69 303 PHE B C 1
ATOM 5961 O O . PHE B 1 303 ? -18.312 7.562 4.805 1 98.69 303 PHE B O 1
ATOM 5968 N N . ILE B 1 304 ? -18.969 9.609 4.371 1 98.19 304 ILE B N 1
ATOM 5969 C CA . ILE B 1 304 ? -19.484 9.82 5.719 1 98.19 304 ILE B CA 1
ATOM 5970 C C . ILE B 1 304 ? -20.688 8.922 5.957 1 98.19 304 ILE B C 1
ATOM 5972 O O . ILE B 1 304 ? -21.094 8.703 7.102 1 98.19 304 ILE B O 1
ATOM 5976 N N . HIS B 1 305 ? -21.312 8.328 4.898 1 98 305 HIS B N 1
ATOM 5977 C CA . HIS B 1 305 ? -22.531 7.531 5.016 1 98 305 HIS B CA 1
ATOM 5978 C C . HIS B 1 305 ? -22.203 6.039 4.977 1 98 305 HIS B C 1
ATOM 5980 O O . HIS B 1 305 ? -23.094 5.207 5.191 1 98 305 HIS B O 1
ATOM 5986 N N . LEU B 1 306 ? -20.969 5.684 4.789 1 98.25 306 LEU B N 1
ATOM 5987 C CA . LEU B 1 306 ? -20.578 4.289 4.648 1 98.25 306 LEU B CA 1
ATOM 5988 C C . LEU B 1 306 ? -20.391 3.639 6.016 1 98.25 306 LEU B C 1
ATOM 5990 O O . LEU B 1 306 ? -20.234 4.332 7.02 1 98.25 306 LEU B O 1
ATOM 5994 N N . GLU B 1 307 ? -20.391 2.346 5.969 1 97.69 307 GLU B N 1
ATOM 5995 C CA . GLU B 1 307 ? -20.094 1.602 7.191 1 97.69 307 GLU B CA 1
ATOM 5996 C C . GLU B 1 307 ? -18.641 1.801 7.629 1 97.69 307 GLU B C 1
ATOM 5998 O O . GLU B 1 307 ? -17.766 2.074 6.801 1 97.69 307 GLU B O 1
ATOM 6003 N N . THR B 1 308 ? -18.391 1.63 8.906 1 98.25 308 THR B N 1
ATOM 6004 C CA . THR B 1 308 ? -17.094 1.923 9.516 1 98.25 308 THR B CA 1
ATOM 6005 C C . THR B 1 308 ? -15.977 1.149 8.82 1 98.25 308 THR B C 1
ATOM 6007 O O . THR B 1 308 ? -14.938 1.718 8.492 1 98.25 308 THR B O 1
ATOM 6010 N N . ILE B 1 309 ? -16.219 -0.114 8.539 1 98.5 309 ILE B N 1
ATOM 6011 C CA . ILE B 1 309 ? -15.188 -0.955 7.941 1 98.5 309 ILE B CA 1
ATOM 6012 C C . ILE B 1 309 ? -14.883 -0.473 6.523 1 98.5 309 ILE B C 1
ATOM 6014 O O . ILE B 1 309 ? -13.742 -0.533 6.07 1 98.5 309 ILE B O 1
ATOM 6018 N N . HIS B 1 310 ? -15.922 -0.041 5.855 1 98.56 310 HIS B N 1
ATOM 6019 C CA . HIS B 1 310 ? -15.727 0.497 4.512 1 98.56 310 HIS B CA 1
ATOM 6020 C C . HIS B 1 310 ? -14.945 1.808 4.551 1 98.56 310 HIS B C 1
ATOM 6022 O O . HIS B 1 310 ? -14.102 2.057 3.689 1 98.56 310 HIS B O 1
ATOM 6028 N N . GLN B 1 311 ? -15.211 2.65 5.562 1 98.81 311 GLN B N 1
ATOM 6029 C CA . GLN B 1 311 ? -14.477 3.895 5.746 1 98.81 311 GLN B CA 1
ATOM 6030 C C . GLN B 1 311 ? -12.992 3.625 6 1 98.81 311 GLN B C 1
ATOM 6032 O O . GLN B 1 311 ? -12.133 4.285 5.422 1 98.81 311 GLN B O 1
ATOM 6037 N N . GLU B 1 312 ? -12.727 2.66 6.867 1 98.75 312 GLU B N 1
ATOM 6038 C CA . GLU B 1 312 ? -11.344 2.268 7.125 1 98.75 312 GLU B CA 1
ATOM 6039 C C . GLU B 1 312 ? -10.641 1.85 5.836 1 98.75 312 GLU B C 1
ATOM 6041 O O . GLU B 1 312 ? -9.508 2.264 5.578 1 98.75 312 GLU B O 1
ATOM 6046 N N . TYR B 1 313 ? -11.406 1.061 5.09 1 98.81 313 TYR B N 1
ATOM 6047 C CA . TYR B 1 313 ? -10.883 0.53 3.838 1 98.81 313 TYR B CA 1
ATOM 6048 C C . TYR B 1 313 ? -10.508 1.656 2.883 1 98.81 313 TYR B C 1
ATOM 6050 O O . TYR B 1 313 ? -9.414 1.65 2.305 1 98.81 313 TYR B O 1
ATOM 6058 N N . LEU B 1 314 ? -11.305 2.652 2.768 1 98.88 314 LEU B N 1
ATOM 6059 C CA . LEU B 1 314 ? -11.07 3.752 1.84 1 98.88 314 LEU B CA 1
ATOM 6060 C C . LEU B 1 314 ? -9.906 4.617 2.305 1 98.88 314 LEU B C 1
ATOM 6062 O O . LEU B 1 314 ? -9.109 5.086 1.489 1 98.88 314 LEU B O 1
ATOM 6066 N N . LEU B 1 315 ? -9.781 4.824 3.578 1 98.81 315 LEU B N 1
ATOM 6067 C CA . LEU B 1 315 ? -8.641 5.57 4.105 1 98.81 315 LEU B CA 1
ATOM 6068 C C . LEU B 1 315 ? -7.336 4.824 3.855 1 98.81 315 LEU B C 1
ATOM 6070 O O . LEU B 1 315 ? -6.316 5.438 3.527 1 98.81 315 LEU B O 1
ATOM 6074 N N . TYR B 1 316 ? -7.406 3.52 4.074 1 98.75 316 TYR B N 1
ATOM 6075 C CA . TYR B 1 316 ? -6.227 2.701 3.816 1 98.75 316 TYR B CA 1
ATOM 6076 C C . TYR B 1 316 ? -5.789 2.812 2.359 1 98.75 316 TYR B C 1
ATOM 6078 O O . TYR B 1 316 ? -4.598 2.939 2.07 1 98.75 316 TYR B O 1
ATOM 6086 N N . ILE B 1 317 ? -6.738 2.768 1.42 1 98.69 317 ILE B N 1
ATOM 6087 C CA . ILE B 1 317 ? -6.461 2.908 -0.004 1 98.69 317 ILE B CA 1
ATOM 6088 C C . ILE B 1 317 ? -5.824 4.27 -0.273 1 98.69 317 ILE B C 1
ATOM 6090 O O . ILE B 1 317 ? -4.867 4.375 -1.046 1 98.69 317 ILE B O 1
ATOM 6094 N N . ARG B 1 318 ? -6.352 5.305 0.356 1 98.31 318 ARG B N 1
ATOM 6095 C CA . ARG B 1 318 ? -5.816 6.652 0.183 1 98.31 318 ARG B CA 1
ATOM 6096 C C . ARG B 1 318 ? -4.336 6.707 0.555 1 98.31 318 ARG B C 1
ATOM 6098 O O . ARG B 1 318 ? -3.52 7.23 -0.204 1 98.31 318 ARG B O 1
ATOM 6105 N N . TYR B 1 319 ? -3.996 6.109 1.64 1 97.88 319 TYR B N 1
ATOM 6106 C CA . TYR B 1 319 ? -2.609 6.184 2.088 1 97.88 319 TYR B CA 1
ATOM 6107 C C . TYR B 1 319 ? -1.721 5.262 1.261 1 97.88 319 TYR B C 1
ATOM 6109 O O . TYR B 1 319 ? -0.544 5.555 1.04 1 97.88 319 TYR B O 1
ATOM 6117 N N . THR B 1 320 ? -2.279 4.148 0.809 1 97.81 320 THR B N 1
ATOM 6118 C CA . THR B 1 320 ? -1.535 3.289 -0.106 1 97.81 320 THR B CA 1
ATOM 6119 C C . THR B 1 320 ? -1.241 4.02 -1.414 1 97.81 320 THR B C 1
ATOM 6121 O O . THR B 1 320 ? -0.153 3.883 -1.977 1 97.81 320 THR B O 1
ATOM 6124 N N . SER B 1 321 ? -2.189 4.766 -1.83 1 96.44 321 SER B N 1
ATOM 6125 C CA . SER B 1 321 ? -2.061 5.496 -3.086 1 96.44 321 SER B CA 1
ATOM 6126 C C . SER B 1 321 ? -1.021 6.605 -2.977 1 96.44 321 SER B C 1
ATOM 6128 O O . SER B 1 321 ? -0.503 7.078 -3.99 1 96.44 321 SER B O 1
ATOM 6130 N N . LEU B 1 322 ? -0.685 7.008 -1.756 1 94.62 322 LEU B N 1
ATOM 6131 C CA . LEU B 1 322 ? 0.251 8.109 -1.543 1 94.62 322 LEU B CA 1
ATOM 6132 C C . LEU B 1 322 ? 1.682 7.59 -1.435 1 94.62 322 LEU B C 1
ATOM 6134 O O . LEU B 1 322 ? 2.621 8.375 -1.289 1 94.62 322 LEU B O 1
ATOM 6138 N N . LEU B 1 323 ? 1.863 6.285 -1.546 1 95.56 323 LEU B N 1
ATOM 6139 C CA . LEU B 1 323 ? 3.215 5.738 -1.47 1 95.56 323 LEU B CA 1
ATOM 6140 C C . LEU B 1 323 ? 4.078 6.262 -2.615 1 95.56 323 LEU B C 1
ATOM 6142 O O . LEU B 1 323 ? 5.297 6.375 -2.479 1 95.56 323 LEU B O 1
ATOM 6146 N N . ILE B 1 324 ? 3.381 6.539 -3.691 1 91.62 324 ILE B N 1
ATOM 6147 C CA . ILE B 1 324 ? 4.027 7.129 -4.859 1 91.62 324 ILE B CA 1
ATOM 6148 C C . ILE B 1 324 ? 3.219 8.328 -5.34 1 91.62 324 ILE B C 1
ATOM 6150 O O . ILE B 1 324 ? 2.043 8.477 -5 1 91.62 324 ILE B O 1
ATOM 6154 N N . ASP B 1 325 ? 3.828 9.18 -6.074 1 90.94 325 ASP B N 1
ATOM 6155 C CA . ASP B 1 325 ? 3.113 10.258 -6.75 1 90.94 325 ASP B CA 1
ATOM 6156 C C . ASP B 1 325 ? 2.564 9.789 -8.094 1 90.94 325 ASP B C 1
ATOM 6158 O O . ASP B 1 325 ? 3.293 9.75 -9.086 1 90.94 325 ASP B O 1
ATOM 6162 N N . PRO B 1 326 ? 1.314 9.586 -8.141 1 84.69 326 PRO B N 1
ATOM 6163 C CA . PRO B 1 326 ? 0.775 9.008 -9.375 1 84.69 326 PRO B CA 1
ATOM 6164 C C . PRO B 1 326 ? 0.743 10.008 -10.523 1 84.69 326 PRO B C 1
ATOM 6166 O O . PRO B 1 326 ? 0.435 9.641 -11.664 1 84.69 326 PRO B O 1
ATOM 6169 N N . PHE B 1 327 ? 1.07 11.234 -10.227 1 87 327 PHE B N 1
ATOM 6170 C CA . PHE B 1 327 ? 1.01 12.273 -11.25 1 87 327 PHE B CA 1
ATOM 6171 C C . PHE B 1 327 ? 2.408 12.641 -11.734 1 87 327 PHE B C 1
ATOM 6173 O O . PHE B 1 327 ? 2.561 13.438 -12.664 1 87 327 PHE B O 1
ATOM 6180 N N . SER B 1 328 ? 3.367 12.016 -11.172 1 88.5 328 SER B N 1
ATOM 6181 C CA . SER B 1 328 ? 4.73 12.219 -11.641 1 88.5 328 SER B CA 1
ATOM 6182 C C . SER B 1 328 ? 5.031 11.367 -12.867 1 88.5 328 SER B C 1
ATOM 6184 O O . SER B 1 328 ? 4.301 10.422 -13.164 1 88.5 328 SER B O 1
ATOM 6186 N N . GLU B 1 329 ? 6.113 11.789 -13.57 1 90.12 329 GLU B N 1
ATOM 6187 C CA . GLU B 1 329 ? 6.57 10.969 -14.688 1 90.12 329 GLU B CA 1
ATOM 6188 C C . GLU B 1 329 ? 7.453 9.82 -14.203 1 90.12 329 GLU B C 1
ATOM 6190 O O . GLU B 1 329 ? 8.438 10.047 -13.492 1 90.12 329 GLU B O 1
ATOM 6195 N N . PRO B 1 330 ? 7.031 8.609 -14.492 1 91.06 330 PRO B N 1
ATOM 6196 C CA . PRO B 1 330 ? 7.883 7.496 -14.07 1 91.06 330 PRO B CA 1
ATOM 6197 C C . PRO B 1 330 ? 9.227 7.473 -14.789 1 91.06 330 PRO B C 1
ATOM 6199 O O . PRO B 1 330 ? 9.352 8.016 -15.891 1 91.06 330 PRO B O 1
ATOM 6202 N N . ASP B 1 331 ? 10.211 6.875 -14.195 1 89.81 331 ASP B N 1
ATOM 6203 C CA . ASP B 1 331 ? 11.508 6.695 -14.844 1 89.81 331 ASP B CA 1
ATOM 6204 C C . ASP B 1 331 ? 11.469 5.531 -15.828 1 89.81 331 ASP B C 1
ATOM 6206 O O . ASP B 1 331 ? 10.406 4.973 -16.109 1 89.81 331 ASP B O 1
ATOM 6210 N N . GLN B 1 332 ? 12.602 5.199 -16.375 1 84.5 332 GLN B N 1
ATOM 6211 C CA . GLN B 1 332 ? 12.664 4.148 -17.391 1 84.5 332 GLN B CA 1
ATOM 6212 C C . GLN B 1 332 ? 12.273 2.797 -16.812 1 84.5 332 GLN B C 1
ATOM 6214 O O . GLN B 1 332 ? 11.719 1.946 -17.516 1 84.5 332 GLN B O 1
ATOM 6219 N N . GLY B 1 333 ? 12.445 2.709 -15.555 1 87.94 333 GLY B N 1
ATOM 6220 C CA . GLY B 1 333 ? 12.094 1.466 -14.883 1 87.94 333 GLY B CA 1
ATOM 6221 C C . GLY B 1 333 ? 10.648 1.423 -14.43 1 87.94 333 GLY B C 1
ATOM 6222 O O . GLY B 1 333 ? 10.195 0.419 -13.875 1 87.94 333 GLY B O 1
ATOM 6223 N N . GLY B 1 334 ? 9.922 2.545 -14.703 1 89.81 334 GLY B N 1
ATOM 6224 C CA . GLY B 1 334 ? 8.516 2.568 -14.359 1 89.81 334 GLY B CA 1
ATOM 6225 C C . GLY B 1 334 ? 8.258 3.008 -12.93 1 89.81 334 GLY B C 1
ATOM 6226 O O . GLY B 1 334 ? 7.137 2.879 -12.43 1 89.81 334 GLY B O 1
ATOM 6227 N N . LYS B 1 335 ? 9.273 3.439 -12.305 1 89.94 335 LYS B N 1
ATOM 6228 C CA . LYS B 1 335 ? 9.141 3.828 -10.906 1 89.94 335 LYS B CA 1
ATOM 6229 C C . LYS B 1 335 ? 8.734 5.289 -10.773 1 89.94 335 LYS B C 1
ATOM 6231 O O . LYS B 1 335 ? 9.328 6.168 -11.406 1 89.94 335 LYS B O 1
ATOM 6236 N N . TYR B 1 336 ? 7.742 5.512 -10.031 1 91.81 336 TYR B N 1
ATOM 6237 C CA . TYR B 1 336 ? 7.238 6.855 -9.766 1 91.81 336 TYR B CA 1
ATOM 6238 C C . TYR B 1 336 ? 7.957 7.48 -8.578 1 91.81 336 TYR B C 1
ATOM 6240 O O . TYR B 1 336 ? 8.641 6.785 -7.82 1 91.81 336 TYR B O 1
ATOM 6248 N N . PHE B 1 337 ? 7.824 8.75 -8.508 1 91.06 337 PHE B N 1
ATOM 6249 C CA . PHE B 1 337 ? 8.445 9.484 -7.41 1 91.06 337 PHE B CA 1
ATOM 6250 C C . PHE B 1 337 ? 7.914 9.016 -6.066 1 91.06 337 PHE B C 1
ATOM 6252 O O . PHE B 1 337 ? 6.699 8.891 -5.883 1 91.06 337 PHE B O 1
ATOM 6259 N N . ASP B 1 338 ? 8.875 8.766 -5.215 1 89.81 338 ASP B N 1
ATOM 6260 C CA . ASP B 1 338 ? 8.531 8.273 -3.887 1 89.81 338 ASP B CA 1
ATOM 6261 C C . ASP B 1 338 ? 8.016 9.398 -2.994 1 89.81 338 ASP B C 1
ATOM 6263 O O . ASP B 1 338 ? 8.758 9.922 -2.156 1 89.81 338 ASP B O 1
ATOM 6267 N N . PHE B 1 339 ? 6.777 9.648 -3.01 1 85.69 339 PHE B N 1
ATOM 6268 C CA . PHE B 1 339 ? 6.102 10.734 -2.318 1 85.69 339 PHE B CA 1
ATOM 6269 C C . PHE B 1 339 ? 6.102 10.508 -0.812 1 85.69 339 PHE B C 1
ATOM 6271 O O . PHE B 1 339 ? 6.094 11.461 -0.032 1 85.69 339 PHE B O 1
ATOM 6278 N N . SER B 1 340 ? 6.156 9.328 -0.396 1 90.81 340 SER B N 1
ATOM 6279 C CA . SER B 1 340 ? 5.934 8.945 0.995 1 90.81 340 SER B CA 1
ATOM 6280 C C . SER B 1 340 ? 7.238 8.969 1.788 1 90.81 340 SER B C 1
ATOM 6282 O O . SER B 1 340 ? 7.234 8.758 3.002 1 90.81 340 SER B O 1
ATOM 6284 N N . ALA B 1 341 ? 8.336 9.344 1.18 1 90.94 341 ALA B N 1
ATOM 6285 C CA . ALA B 1 341 ? 9.633 9.258 1.833 1 90.94 341 ALA B CA 1
ATOM 6286 C C . ALA B 1 341 ? 9.898 10.492 2.691 1 90.94 341 ALA B C 1
ATOM 6288 O O . ALA B 1 341 ? 10.898 11.188 2.494 1 90.94 341 ALA B O 1
ATOM 6289 N N . VAL B 1 342 ? 9.086 10.75 3.629 1 92.38 342 VAL B N 1
ATOM 6290 C CA . VAL B 1 342 ? 9.266 11.797 4.629 1 92.38 342 VAL B CA 1
ATOM 6291 C C . VAL B 1 342 ? 9.75 11.18 5.941 1 92.38 342 VAL B C 1
ATOM 6293 O O . VAL B 1 342 ? 8.969 10.562 6.668 1 92.38 342 VAL B O 1
ATOM 6296 N N . PRO B 1 343 ? 10.992 11.383 6.262 1 94.25 343 PRO B N 1
ATOM 6297 C CA . PRO B 1 343 ? 11.57 10.703 7.426 1 94.25 343 PRO B CA 1
ATOM 6298 C C . PRO B 1 343 ? 10.961 11.188 8.742 1 94.25 343 PRO B C 1
ATOM 6300 O O . PRO B 1 343 ? 10.602 12.359 8.867 1 94.25 343 PRO B O 1
ATOM 6303 N N . ILE B 1 344 ? 10.844 10.336 9.664 1 96.19 344 ILE B N 1
ATOM 6304 C CA . ILE B 1 344 ? 10.5 10.695 11.039 1 96.19 344 ILE B CA 1
ATOM 6305 C C . ILE B 1 344 ? 11.719 11.273 11.742 1 96.19 344 ILE B C 1
ATOM 6307 O O . ILE B 1 344 ? 12.758 10.609 11.844 1 96.19 344 ILE B O 1
ATOM 6311 N N . ARG B 1 345 ? 11.609 12.453 12.188 1 94.69 345 ARG B N 1
ATOM 6312 C CA . ARG B 1 345 ? 12.711 13.102 12.898 1 94.69 345 ARG B CA 1
ATOM 6313 C C . ARG B 1 345 ? 12.797 12.594 14.336 1 94.69 345 ARG B C 1
ATOM 6315 O O . ARG B 1 345 ? 11.773 12.359 14.984 1 94.69 345 ARG B O 1
ATOM 6322 N N . GLN B 1 346 ? 13.992 12.5 14.805 1 95.88 346 GLN B N 1
ATOM 6323 C CA . GLN B 1 346 ? 14.227 12.031 16.156 1 95.88 346 GLN B CA 1
ATOM 6324 C C . GLN B 1 346 ? 14.523 13.195 17.109 1 95.88 346 GLN B C 1
ATOM 6326 O O . GLN B 1 346 ? 14.836 14.297 16.656 1 95.88 346 GLN B O 1
ATOM 6331 N N . MET B 1 347 ? 14.336 12.867 18.359 1 95.94 347 MET B N 1
ATOM 6332 C CA . MET B 1 347 ? 14.75 13.867 19.344 1 95.94 347 MET B CA 1
ATOM 6333 C C . MET B 1 347 ? 16.219 14.25 19.141 1 95.94 347 MET B C 1
ATOM 6335 O O . MET B 1 347 ? 16.984 13.477 18.562 1 95.94 347 MET B O 1
ATOM 6339 N N . PHE B 1 348 ? 16.562 15.461 19.578 1 94.31 348 PHE B N 1
ATOM 6340 C CA . PHE B 1 348 ? 17.875 16.016 19.266 1 94.31 348 PHE B CA 1
ATOM 6341 C C . PHE B 1 348 ? 18.312 17 20.328 1 94.31 348 PHE B C 1
ATOM 6343 O O . PHE B 1 348 ? 17.516 17.406 21.172 1 94.31 348 PHE B O 1
ATOM 6350 N N . VAL B 1 349 ? 19.594 17.312 20.266 1 94.12 349 VAL B N 1
ATOM 6351 C CA . VAL B 1 349 ? 20.125 18.375 21.125 1 94.12 349 VAL B CA 1
ATOM 6352 C C . VAL B 1 349 ? 20.094 19.703 20.375 1 94.12 349 VAL B C 1
ATOM 6354 O O . VAL B 1 349 ? 20.688 19.844 19.297 1 94.12 349 VAL B O 1
ATOM 6357 N N . ASN B 1 350 ? 19.328 20.609 20.922 1 88.56 350 ASN B N 1
ATOM 6358 C CA . ASN B 1 350 ? 19.156 21.875 20.234 1 88.56 350 ASN B CA 1
ATOM 6359 C C . ASN B 1 350 ? 20.375 22.766 20.391 1 88.56 350 ASN B C 1
ATOM 6361 O O . ASN B 1 350 ? 21.375 22.359 21 1 88.56 350 ASN B O 1
ATOM 6365 N N . ARG B 1 351 ? 20.359 23.953 19.859 1 82.94 351 ARG B N 1
ATOM 6366 C CA . ARG B 1 351 ? 21.5 24.859 19.797 1 82.94 351 ARG B CA 1
ATOM 6367 C C . ARG B 1 351 ? 21.906 25.344 21.188 1 82.94 351 ARG B C 1
ATOM 6369 O O . ARG B 1 351 ? 23.062 25.703 21.422 1 82.94 351 ARG B O 1
ATOM 6376 N N . GLU B 1 352 ? 21 25.281 22.125 1 87.31 352 GLU B N 1
ATOM 6377 C CA . GLU B 1 352 ? 21.281 25.703 23.484 1 87.31 352 GLU B CA 1
ATOM 6378 C C . GLU B 1 352 ? 21.812 24.562 24.328 1 87.31 352 GLU B C 1
ATOM 6380 O O . GLU B 1 352 ? 22.141 24.75 25.5 1 87.31 352 GLU B O 1
ATOM 6385 N N . GLY B 1 353 ? 21.844 23.328 23.75 1 91 353 GLY B N 1
ATOM 6386 C CA . GLY B 1 353 ? 22.422 22.188 24.422 1 91 353 GLY B CA 1
ATOM 6387 C C . GLY B 1 353 ? 21.391 21.328 25.141 1 91 353 GLY B C 1
ATOM 6388 O O . GLY B 1 353 ? 21.734 20.391 25.859 1 91 353 GLY B O 1
ATOM 6389 N N . TYR B 1 354 ? 20.141 21.672 24.953 1 94.94 354 TYR B N 1
ATOM 6390 C CA . TYR B 1 354 ? 19.062 20.922 25.594 1 94.94 354 TYR B CA 1
ATOM 6391 C C . TYR B 1 354 ? 18.516 19.844 24.656 1 94.94 354 TYR B C 1
ATOM 6393 O O . TYR B 1 354 ? 18.375 20.062 23.453 1 94.94 354 TYR B O 1
ATOM 6401 N N . TRP B 1 355 ? 18.25 18.688 25.234 1 95.81 355 TRP B N 1
ATOM 6402 C CA . TRP B 1 355 ? 17.453 17.734 24.484 1 95.81 355 TRP B CA 1
ATOM 6403 C C . TRP B 1 355 ? 16.062 18.297 24.188 1 95.81 355 TRP B C 1
ATOM 6405 O O . TRP B 1 355 ? 15.43 18.906 25.047 1 95.81 355 TRP B O 1
ATOM 6415 N N . ASP B 1 356 ? 15.688 18.078 22.953 1 95.5 356 ASP B N 1
ATOM 6416 C CA . ASP B 1 356 ? 14.406 18.625 22.5 1 95.5 356 ASP B CA 1
ATOM 6417 C C . ASP B 1 356 ? 13.672 17.625 21.609 1 95.5 356 ASP B C 1
ATOM 6419 O O . ASP B 1 356 ? 14.258 16.625 21.188 1 95.5 356 ASP B O 1
ATOM 6423 N N . ILE B 1 357 ? 12.422 17.781 21.484 1 96.12 357 ILE B N 1
ATOM 6424 C CA . ILE B 1 357 ? 11.562 16.953 20.656 1 96.12 357 ILE B CA 1
ATOM 6425 C C . ILE B 1 357 ? 11.234 17.688 19.359 1 96.12 357 ILE B C 1
ATOM 6427 O O . ILE B 1 357 ? 11.062 18.906 19.344 1 96.12 357 ILE B O 1
ATOM 6431 N N . PRO B 1 358 ? 11.195 16.953 18.281 1 93.94 358 PRO B N 1
ATOM 6432 C CA . PRO B 1 358 ? 10.859 17.609 17.016 1 93.94 358 PRO B CA 1
ATOM 6433 C C . PRO B 1 358 ? 9.484 18.281 17.047 1 93.94 358 PRO B C 1
ATOM 6435 O O . PRO B 1 358 ? 8.633 17.922 17.859 1 93.94 358 PRO B O 1
ATOM 6438 N N . ARG B 1 359 ? 9.266 19.188 16.094 1 89.56 359 ARG B N 1
ATOM 6439 C CA . ARG B 1 359 ? 8.016 19.953 16.016 1 89.56 359 ARG B CA 1
ATOM 6440 C C . ARG B 1 359 ? 6.812 19.016 15.969 1 89.56 359 ARG B C 1
ATOM 6442 O O . ARG B 1 359 ? 5.789 19.281 16.609 1 89.56 359 ARG B O 1
ATOM 6449 N N . MET B 1 360 ? 6.887 18.078 15.172 1 90.19 360 MET B N 1
ATOM 6450 C CA . MET B 1 360 ? 5.938 16.969 15.211 1 90.19 360 MET B CA 1
ATOM 6451 C C . MET B 1 360 ? 6.512 15.789 15.984 1 90.19 360 MET B C 1
ATOM 6453 O O . MET B 1 360 ? 7.52 15.203 15.578 1 90.19 360 MET B O 1
ATOM 6457 N N . PRO B 1 361 ? 6.023 15.586 17.125 1 93.5 361 PRO B N 1
ATOM 6458 C CA . PRO B 1 361 ? 4.641 15.797 17.562 1 93.5 361 PRO B CA 1
ATOM 6459 C C . PRO B 1 361 ? 4.52 16.875 18.625 1 93.5 361 PRO B C 1
ATOM 6461 O O . PRO B 1 361 ? 3.461 17.031 19.25 1 93.5 361 PRO B O 1
ATOM 6464 N N . LYS B 1 362 ? 5.562 17.594 18.922 1 93.88 362 LYS B N 1
ATOM 6465 C CA . LYS B 1 362 ? 5.551 18.547 20.031 1 93.88 362 LYS B CA 1
ATOM 6466 C C . LYS B 1 362 ? 4.379 19.516 19.906 1 93.88 362 LYS B C 1
ATOM 6468 O O . LYS B 1 362 ? 3.627 19.719 20.859 1 93.88 362 LYS B O 1
ATOM 6473 N N . GLU B 1 363 ? 4.238 20.078 18.75 1 92.56 363 GLU B N 1
ATOM 6474 C CA . GLU B 1 363 ? 3.152 21.031 18.516 1 92.56 363 GLU B CA 1
ATOM 6475 C C . GLU B 1 363 ? 1.8 20.328 18.5 1 92.56 363 GLU B C 1
ATOM 6477 O O . GLU B 1 363 ? 0.79 20.891 18.922 1 92.56 363 GLU B O 1
ATOM 6482 N N . ASP B 1 364 ? 1.775 19.125 18.047 1 96.12 364 ASP B N 1
ATOM 6483 C CA . ASP B 1 364 ? 0.548 18.344 17.969 1 96.12 364 ASP B CA 1
ATOM 6484 C C . ASP B 1 364 ? 0.032 17.984 19.359 1 96.12 364 ASP B C 1
ATOM 6486 O O . ASP B 1 364 ? -1.175 17.828 19.562 1 96.12 364 ASP B O 1
ATOM 6490 N N . TYR B 1 365 ? 0.972 17.875 20.25 1 97.5 365 TYR B N 1
ATOM 6491 C CA . TYR B 1 365 ? 0.604 17.609 21.641 1 97.5 365 TYR B CA 1
ATOM 6492 C C . TYR B 1 365 ? -0.272 18.719 22.203 1 97.5 365 TYR B C 1
ATOM 6494 O O . TYR B 1 365 ? -1.327 18.453 22.781 1 97.5 365 TYR B O 1
ATOM 6502 N N . TYR B 1 366 ? 0.14 19.938 21.984 1 96.94 366 TYR B N 1
ATOM 6503 C CA . TYR B 1 366 ? -0.671 21.062 22.406 1 96.94 366 TYR B CA 1
ATOM 6504 C C . TYR B 1 366 ? -2.041 21.047 21.734 1 96.94 366 TYR B C 1
ATOM 6506 O O . TYR B 1 366 ? -3.066 21.219 22.406 1 96.94 366 TYR B O 1
ATOM 6514 N N . ARG B 1 367 ? -2.092 20.812 20.469 1 97.12 367 ARG B N 1
ATOM 6515 C CA . ARG B 1 367 ? -3.322 20.828 19.688 1 97.12 367 ARG B CA 1
ATOM 6516 C C . ARG B 1 367 ? -4.316 19.781 20.203 1 97.12 367 ARG B C 1
ATOM 6518 O O . ARG B 1 367 ? -5.492 20.094 20.406 1 97.12 367 ARG B O 1
ATOM 6525 N N . ILE B 1 368 ? -3.797 18.609 20.391 1 98 368 ILE B N 1
ATOM 6526 C CA . ILE B 1 368 ? -4.695 17.516 20.766 1 98 368 ILE B CA 1
ATOM 6527 C C . ILE B 1 368 ? -5.156 17.688 22.203 1 98 368 ILE B C 1
ATOM 6529 O O . ILE B 1 368 ? -6.285 17.312 22.547 1 98 368 ILE B O 1
ATOM 6533 N N . LYS B 1 369 ? -4.344 18.297 23.062 1 98 369 LYS B N 1
ATOM 6534 C CA . LYS B 1 369 ? -4.742 18.594 24.438 1 98 369 LYS B CA 1
ATOM 6535 C C . LYS B 1 369 ? -5.859 19.641 24.469 1 98 369 LYS B C 1
ATOM 6537 O O . LYS B 1 369 ? -6.777 19.547 25.281 1 98 369 LYS B O 1
ATOM 6542 N N . ILE B 1 370 ? -5.719 20.594 23.641 1 98 370 ILE B N 1
ATOM 6543 C CA . ILE B 1 370 ? -6.75 21.625 23.547 1 98 370 ILE B CA 1
ATOM 6544 C C . ILE B 1 370 ? -8.062 20.984 23.078 1 98 370 ILE B C 1
ATOM 6546 O O . ILE B 1 370 ? -9.125 21.281 23.625 1 98 370 ILE B O 1
ATOM 6550 N N . ILE B 1 371 ? -8 20.109 22.094 1 98.25 371 ILE B N 1
ATOM 6551 C CA . ILE B 1 371 ? -9.195 19.453 21.578 1 98.25 371 ILE B CA 1
ATOM 6552 C C . ILE B 1 371 ? -9.828 18.594 22.688 1 98.25 371 ILE B C 1
ATOM 6554 O O . ILE B 1 371 ? -11.047 18.594 22.844 1 98.25 371 ILE B O 1
ATOM 6558 N N . GLN B 1 372 ? -8.984 17.891 23.391 1 98.38 372 GLN B N 1
ATOM 6559 C CA . GLN B 1 372 ? -9.469 17.094 24.5 1 98.38 372 GLN B CA 1
ATOM 6560 C C . GLN B 1 372 ? -10.203 17.953 25.531 1 98.38 372 GLN B C 1
ATOM 6562 O O . GLN B 1 372 ? -11.266 17.562 26.031 1 98.38 372 GLN B O 1
ATOM 6567 N N . GLY B 1 373 ? -9.578 19.094 25.875 1 98.12 373 GLY B N 1
ATOM 6568 C CA . GLY B 1 373 ? -10.203 20 26.828 1 98.12 373 GLY B CA 1
ATOM 6569 C C . GLY B 1 373 ? -11.555 20.516 26.344 1 98.12 373 GLY B C 1
ATOM 6570 O O . GLY B 1 373 ? -12.5 20.594 27.125 1 98.12 373 GLY B O 1
ATOM 6571 N N . ILE B 1 374 ? -11.641 20.859 25.125 1 97.88 374 ILE B N 1
ATOM 6572 C CA . ILE B 1 374 ? -12.898 21.344 24.547 1 97.88 374 ILE B CA 1
ATOM 6573 C C . ILE B 1 374 ? -13.93 20.203 24.562 1 97.88 374 ILE B C 1
ATOM 6575 O O . ILE B 1 374 ? -15.102 20.438 24.844 1 97.88 374 ILE B O 1
ATOM 6579 N N . ALA B 1 375 ? -13.477 19 24.188 1 98.31 375 ALA B N 1
ATOM 6580 C CA . ALA B 1 375 ? -14.359 17.828 24.219 1 98.31 375 ALA B CA 1
ATOM 6581 C C . ALA B 1 375 ? -14.992 17.656 25.594 1 98.31 375 ALA B C 1
ATOM 6583 O O . ALA B 1 375 ? -16.203 17.438 25.703 1 98.31 375 ALA B O 1
ATOM 6584 N N . ARG B 1 376 ? -14.203 17.766 26.578 1 97.38 376 ARG B N 1
ATOM 6585 C CA . ARG B 1 376 ? -14.703 17.641 27.953 1 97.38 376 ARG B CA 1
ATOM 6586 C C . ARG B 1 376 ? -15.695 18.766 28.266 1 97.38 376 ARG B C 1
ATOM 6588 O O . ARG B 1 376 ? -16.719 18.516 28.922 1 97.38 376 ARG B O 1
ATOM 6595 N N . TYR B 1 377 ? -15.344 19.906 27.859 1 97.06 377 TYR B N 1
ATOM 6596 C CA . TYR B 1 377 ? -16.188 21.062 28.109 1 97.06 377 TYR B CA 1
ATOM 6597 C C . TYR B 1 377 ? -17.578 20.859 27.516 1 97.06 377 TYR B C 1
ATOM 6599 O O . TYR B 1 377 ? -18.594 21.219 28.125 1 97.06 377 TYR B O 1
ATOM 6607 N N . VAL B 1 378 ? -17.672 20.266 26.375 1 96.69 378 VAL B N 1
ATOM 6608 C CA . VAL B 1 378 ? -18.953 20.109 25.719 1 96.69 378 VAL B CA 1
ATOM 6609 C C . VAL B 1 378 ? -19.516 18.719 25.984 1 96.69 378 VAL B C 1
ATOM 6611 O O . VAL B 1 378 ? -20.438 18.266 25.297 1 96.69 378 VAL B O 1
ATOM 6614 N N . ASP B 1 379 ? -18.922 17.938 26.797 1 96.62 379 ASP B N 1
ATOM 6615 C CA . ASP B 1 379 ? -19.344 16.609 27.234 1 96.62 379 ASP B CA 1
ATOM 6616 C C . ASP B 1 379 ? -19.359 15.617 26.078 1 96.62 379 ASP B C 1
ATOM 6618 O O . ASP B 1 379 ? -20.359 14.953 25.828 1 96.62 379 ASP B O 1
ATOM 6622 N N . SER B 1 380 ? -18.344 15.602 25.359 1 97.94 380 SER B N 1
ATOM 6623 C CA . SER B 1 380 ? -18.156 14.648 24.266 1 97.94 380 SER B CA 1
ATOM 6624 C C . SER B 1 380 ? -17.047 13.656 24.609 1 97.94 380 SER B C 1
ATOM 6626 O O . SER B 1 380 ? -15.93 14.055 24.938 1 97.94 380 SER B O 1
ATOM 6628 N N . SER B 1 381 ? -17.344 12.391 24.516 1 98.06 381 SER B N 1
ATOM 6629 C CA . SER B 1 381 ? -16.344 11.359 24.781 1 98.06 381 SER B CA 1
ATOM 6630 C C . SER B 1 381 ? -15.297 11.328 23.672 1 98.06 381 SER B C 1
ATOM 6632 O O . SER B 1 381 ? -15.617 11.492 22.5 1 98.06 381 SER B O 1
ATOM 6634 N N . CYS B 1 382 ? -14.039 11.172 24.078 1 98.44 382 CYS B N 1
ATOM 6635 C CA . CYS B 1 382 ? -12.977 11.102 23.078 1 98.44 382 CYS B CA 1
ATOM 6636 C C . CYS B 1 382 ? -11.906 10.109 23.484 1 98.44 382 CYS B C 1
ATOM 6638 O O . CYS B 1 382 ? -10.734 10.477 23.641 1 98.44 382 CYS B O 1
ATOM 6640 N N . PRO B 1 383 ? -12.211 8.82 23.609 1 98.81 383 PRO B N 1
ATOM 6641 C CA . PRO B 1 383 ? -11.281 7.801 24.094 1 98.81 383 PRO B CA 1
ATOM 6642 C C . PRO B 1 383 ? -10.055 7.656 23.188 1 98.81 383 PRO B C 1
ATOM 6644 O O . PRO B 1 383 ? -8.969 7.336 23.672 1 98.81 383 PRO B O 1
ATOM 6647 N N . THR B 1 384 ? -10.188 7.809 21.906 1 98.88 384 THR B N 1
ATOM 6648 C CA . THR B 1 384 ? -9.055 7.676 21 1 98.88 384 THR B CA 1
ATOM 6649 C C . THR B 1 384 ? -8.062 8.82 21.219 1 98.88 384 THR B C 1
ATOM 6651 O O . THR B 1 384 ? -6.852 8.602 21.234 1 98.88 384 THR B O 1
ATOM 6654 N N . ILE B 1 385 ? -8.562 10.008 21.391 1 98.81 385 ILE B N 1
ATOM 6655 C CA . ILE B 1 385 ? -7.723 11.164 21.688 1 98.81 385 ILE B CA 1
ATOM 6656 C C . ILE B 1 385 ? -6.98 10.938 23 1 98.81 385 ILE B C 1
ATOM 6658 O O . ILE B 1 385 ? -5.777 11.195 23.094 1 98.81 385 ILE B O 1
ATOM 6662 N N . ASP B 1 386 ? -7.699 10.414 23.938 1 98.81 386 ASP B N 1
ATOM 6663 C CA . ASP B 1 386 ? -7.086 10.102 25.234 1 98.81 386 ASP B CA 1
ATOM 6664 C C . ASP B 1 386 ? -5.945 9.102 25.062 1 98.81 386 ASP B C 1
ATOM 6666 O O . ASP B 1 386 ? -4.906 9.227 25.719 1 98.81 386 ASP B O 1
ATOM 6670 N N . LYS B 1 387 ? -6.184 8.172 24.25 1 98.75 387 LYS B N 1
ATOM 6671 C CA . LYS B 1 387 ? -5.188 7.145 23.984 1 98.75 387 LYS B CA 1
ATOM 6672 C C . LYS B 1 387 ? -3.914 7.75 23.391 1 98.75 387 LYS B C 1
ATOM 6674 O O . LYS B 1 387 ? -2.807 7.387 23.797 1 98.75 387 LYS B O 1
ATOM 6679 N N . PHE B 1 388 ? -4.027 8.648 22.484 1 98.81 388 PHE B N 1
ATOM 6680 C CA . PHE B 1 388 ? -2.887 9.305 21.859 1 98.81 388 PHE B CA 1
ATOM 6681 C C . PHE B 1 388 ? -2.104 10.117 22.875 1 98.81 388 PHE B C 1
ATOM 6683 O O . PHE B 1 388 ? -0.874 10.047 22.922 1 98.81 388 PHE B O 1
ATOM 6690 N N . ILE B 1 389 ? -2.807 10.859 23.656 1 98.62 389 ILE B N 1
ATOM 6691 C CA . ILE B 1 389 ? -2.188 11.711 24.672 1 98.62 389 ILE B CA 1
ATOM 6692 C C . ILE B 1 389 ? -1.439 10.844 25.688 1 98.62 389 ILE B C 1
ATOM 6694 O O . ILE B 1 389 ? -0.292 11.141 26.031 1 98.62 389 ILE B O 1
ATOM 6698 N N . ALA B 1 390 ? -2.111 9.797 26.094 1 98.56 390 ALA B N 1
ATOM 6699 C CA . ALA B 1 390 ? -1.497 8.898 27.062 1 98.56 390 ALA B CA 1
ATOM 6700 C C . ALA B 1 390 ? -0.212 8.289 26.516 1 98.56 390 ALA B C 1
ATOM 6702 O O . ALA B 1 390 ? 0.784 8.172 27.234 1 98.56 390 ALA B O 1
ATOM 6703 N N . ALA B 1 391 ? -0.233 7.879 25.312 1 98.5 391 ALA B N 1
ATOM 6704 C CA . ALA B 1 391 ? 0.943 7.285 24.688 1 98.5 391 ALA B CA 1
ATOM 6705 C C . ALA B 1 391 ? 2.098 8.281 24.625 1 98.5 391 ALA B C 1
ATOM 6707 O O . ALA B 1 391 ? 3.238 7.941 24.953 1 98.5 391 ALA B O 1
ATOM 6708 N N . TYR B 1 392 ? 1.822 9.461 24.234 1 98.44 392 TYR B N 1
ATOM 6709 C CA . TYR B 1 392 ? 2.846 10.492 24.109 1 98.44 392 TYR B CA 1
ATOM 6710 C C . TYR B 1 392 ? 3.424 10.852 25.469 1 98.44 392 TYR B C 1
ATOM 6712 O O . TYR B 1 392 ? 4.645 10.93 25.641 1 98.44 392 TYR B O 1
ATOM 6720 N N . GLU B 1 393 ? 2.604 11.055 26.422 1 98.44 393 GLU B N 1
ATOM 6721 C CA . GLU B 1 393 ? 3.039 11.469 27.75 1 98.44 393 GLU B CA 1
ATOM 6722 C C . GLU B 1 393 ? 3.859 10.375 28.438 1 98.44 393 GLU B C 1
ATOM 6724 O O . GLU B 1 393 ? 4.855 10.664 29.094 1 98.44 393 GLU B O 1
ATOM 6729 N N . ARG B 1 394 ? 3.408 9.172 28.25 1 97.94 394 ARG B N 1
ATOM 6730 C CA . ARG B 1 394 ? 4.203 8.07 28.781 1 97.94 394 ARG B CA 1
ATOM 6731 C C . ARG B 1 394 ? 5.609 8.07 28.188 1 97.94 394 ARG B C 1
ATOM 6733 O O . ARG B 1 394 ? 6.594 7.879 28.906 1 97.94 394 ARG B O 1
ATOM 6740 N N . LYS B 1 395 ? 5.688 8.328 26.953 1 97.38 395 LYS B N 1
ATOM 6741 C CA . LYS B 1 395 ? 6.973 8.281 26.266 1 97.38 395 LYS B CA 1
ATOM 6742 C C . LYS B 1 395 ? 7.875 9.43 26.703 1 97.38 395 LYS B C 1
ATOM 6744 O O . LYS B 1 395 ? 9.086 9.266 26.828 1 97.38 395 LYS B O 1
ATOM 6749 N N . ILE B 1 396 ? 7.336 10.602 26.859 1 97.12 396 ILE B N 1
ATOM 6750 C CA . ILE B 1 396 ? 8.164 11.727 27.281 1 97.12 396 ILE B CA 1
ATOM 6751 C C . ILE B 1 396 ? 8.68 11.492 28.703 1 97.12 396 ILE B C 1
ATOM 6753 O O . ILE B 1 396 ? 9.82 11.828 29.016 1 97.12 396 ILE B O 1
ATOM 6757 N N . GLU B 1 397 ? 7.867 10.906 29.5 1 97.12 397 GLU B N 1
ATOM 6758 C CA . GLU B 1 397 ? 8.297 10.578 30.859 1 97.12 397 GLU B CA 1
ATOM 6759 C C . GLU B 1 397 ? 9.406 9.531 30.859 1 97.12 397 GLU B C 1
ATOM 6761 O O . GLU B 1 397 ? 10.398 9.68 31.578 1 97.12 397 GLU B O 1
ATOM 6766 N N . ASP B 1 398 ? 9.227 8.531 30.062 1 96.69 398 ASP B N 1
ATOM 6767 C CA . ASP B 1 398 ? 10.242 7.496 29.922 1 96.69 398 ASP B CA 1
ATOM 6768 C C . ASP B 1 398 ? 11.57 8.086 29.438 1 96.69 398 ASP B C 1
ATOM 6770 O O . ASP B 1 398 ? 12.633 7.746 29.953 1 96.69 398 ASP B O 1
ATOM 6774 N N . ALA B 1 399 ? 11.453 8.922 28.5 1 96.38 399 ALA B N 1
ATOM 6775 C CA . ALA B 1 399 ? 12.648 9.531 27.922 1 96.38 399 ALA B CA 1
ATOM 6776 C C . ALA B 1 399 ? 13.352 10.438 28.938 1 96.38 399 ALA B C 1
ATOM 6778 O O . ALA B 1 399 ? 14.578 10.453 29.016 1 96.38 399 ALA B O 1
ATOM 6779 N N . ALA B 1 400 ? 12.578 11.172 29.625 1 96.5 400 ALA B N 1
ATOM 6780 C CA . ALA B 1 400 ? 13.133 12.047 30.656 1 96.5 400 ALA B CA 1
ATOM 6781 C C . ALA B 1 400 ? 13.875 11.234 31.719 1 96.5 400 ALA B C 1
ATOM 6783 O O . ALA B 1 400 ? 14.93 11.656 32.188 1 96.5 400 ALA B O 1
ATOM 6784 N N . GLN B 1 401 ? 13.32 10.109 32.031 1 96.44 401 GLN B N 1
ATOM 6785 C CA . GLN B 1 401 ? 13.961 9.234 33 1 96.44 401 GLN B CA 1
ATOM 6786 C C . GLN B 1 401 ? 15.258 8.656 32.438 1 96.44 401 GLN B C 1
ATOM 6788 O O . GLN B 1 401 ? 16.25 8.57 33.156 1 96.44 401 GLN B O 1
ATOM 6793 N N . ALA B 1 402 ? 15.266 8.312 31.234 1 95.44 402 ALA B N 1
ATOM 6794 C CA . ALA B 1 402 ? 16.438 7.715 30.594 1 95.44 402 ALA B CA 1
ATOM 6795 C C . ALA B 1 402 ? 17.562 8.742 30.453 1 95.44 402 ALA B C 1
ATOM 6797 O O . ALA B 1 402 ? 18.734 8.383 30.469 1 95.44 402 ALA B O 1
ATOM 6798 N N . LEU B 1 403 ? 17.156 9.992 30.375 1 95.25 403 LEU B N 1
ATOM 6799 C CA . LEU B 1 403 ? 18.125 11.055 30.156 1 95.25 403 LEU B CA 1
ATOM 6800 C C . LEU B 1 403 ? 18.406 11.82 31.438 1 95.25 403 LEU B C 1
ATOM 6802 O O . LEU B 1 403 ? 18.75 13 31.406 1 95.25 403 LEU B O 1
ATOM 6806 N N . GLN B 1 404 ? 18.172 11.102 32.469 1 92.19 404 GLN B N 1
ATOM 6807 C CA . GLN B 1 404 ? 18.438 11.75 33.75 1 92.19 404 GLN B CA 1
ATOM 6808 C C . GLN B 1 404 ? 19.859 12.281 33.812 1 92.19 404 GLN B C 1
ATOM 6810 O O . GLN B 1 404 ? 20.812 11.562 33.5 1 92.19 404 GLN B O 1
ATOM 6815 N N . GLY B 1 405 ? 20.078 13.5 34.188 1 93.19 405 GLY B N 1
ATOM 6816 C CA . GLY B 1 405 ? 21.391 14.117 34.281 1 93.19 405 GLY B CA 1
ATOM 6817 C C . GLY B 1 405 ? 21.719 15.008 33.094 1 93.19 405 GLY B C 1
ATOM 6818 O O . GLY B 1 405 ? 22.641 15.812 33.125 1 93.19 405 GLY B O 1
ATOM 6819 N N . GLU B 1 406 ? 20.906 14.867 32.031 1 95.62 406 GLU B N 1
ATOM 6820 C CA . GLU B 1 406 ? 21.094 15.719 30.859 1 95.62 406 GLU B CA 1
ATOM 6821 C C . GLU B 1 406 ? 20.203 16.953 30.922 1 95.62 406 GLU B C 1
ATOM 6823 O O . GLU B 1 406 ? 19.297 17.031 31.75 1 95.62 406 GLU B O 1
ATOM 6828 N N . LEU B 1 407 ? 20.516 17.891 30.109 1 96.25 407 LEU B N 1
ATOM 6829 C CA . LEU B 1 407 ? 19.672 19.078 30 1 96.25 407 LEU B CA 1
ATOM 6830 C C . LEU B 1 407 ? 18.484 18.828 29.094 1 96.25 407 LEU B C 1
ATOM 6832 O O . LEU B 1 407 ? 18.656 18.516 27.906 1 96.25 407 LEU B O 1
ATOM 6836 N N . LEU B 1 408 ? 17.281 18.938 29.625 1 96.81 408 LEU B N 1
ATOM 6837 C CA . LEU B 1 408 ? 16.047 18.672 28.875 1 96.81 408 LEU B CA 1
ATOM 6838 C C . LEU B 1 408 ? 15.25 19.969 28.672 1 96.81 408 LEU B C 1
ATOM 6840 O O . LEU B 1 408 ? 15.172 20.797 29.578 1 96.81 408 LEU B O 1
ATOM 6844 N N . SER B 1 409 ? 14.711 20.141 27.547 1 94.06 409 SER B N 1
ATOM 6845 C CA . SER B 1 409 ? 13.812 21.266 27.297 1 94.06 409 SER B CA 1
ATOM 6846 C C . SER B 1 409 ? 12.453 21.031 27.953 1 94.06 409 SER B C 1
ATOM 6848 O O . SER B 1 409 ? 12.172 19.922 28.438 1 94.06 409 SER B O 1
ATOM 6850 N N . ASP B 1 410 ? 11.609 22.047 27.844 1 91.19 410 ASP B N 1
ATOM 6851 C CA . ASP B 1 410 ? 10.281 21.969 28.438 1 91.19 410 ASP B CA 1
ATOM 6852 C C . ASP B 1 410 ? 9.398 20.969 27.688 1 91.19 410 ASP B C 1
ATOM 6854 O O . ASP B 1 410 ? 8.336 20.578 28.172 1 91.19 410 ASP B O 1
ATOM 6858 N N . ALA B 1 411 ? 9.914 20.5 26.609 1 93.81 411 ALA B N 1
ATOM 6859 C CA . ALA B 1 411 ? 9.148 19.578 25.781 1 93.81 411 ALA B CA 1
ATOM 6860 C C . ALA B 1 411 ? 8.992 18.219 26.484 1 93.81 411 ALA B C 1
ATOM 6862 O O . ALA B 1 411 ? 8.125 17.422 26.109 1 93.81 411 ALA B O 1
ATOM 6863 N N . PHE B 1 412 ? 9.805 17.969 27.5 1 96.44 412 PHE B N 1
ATOM 6864 C CA . PHE B 1 412 ? 9.797 16.672 28.172 1 96.44 412 PHE B CA 1
ATOM 6865 C C . PHE B 1 412 ? 8.922 16.703 29.406 1 96.44 412 PHE B C 1
ATOM 6867 O O . PHE B 1 412 ? 8.883 15.742 30.188 1 96.44 412 PHE B O 1
ATOM 6874 N N . VAL B 1 413 ? 8.172 17.797 29.562 1 95.06 413 VAL B N 1
ATOM 6875 C CA . VAL B 1 413 ? 7.309 17.953 30.734 1 95.06 413 VAL B CA 1
ATOM 6876 C C . VAL B 1 413 ? 5.848 17.797 30.328 1 95.06 413 VAL B C 1
ATOM 6878 O O . VAL B 1 413 ? 5.398 18.422 29.359 1 95.06 413 VAL B O 1
ATOM 6881 N N . VAL B 1 414 ? 5.137 17 31.031 1 96.5 414 VAL B N 1
ATOM 6882 C CA . VAL B 1 414 ? 3.703 16.844 30.812 1 96.5 414 VAL B CA 1
ATOM 6883 C C . VAL B 1 414 ? 2.986 18.156 31.156 1 96.5 414 VAL B C 1
ATOM 6885 O O . VAL B 1 414 ? 3.195 18.719 32.219 1 96.5 414 VAL B O 1
ATOM 6888 N N . GLN B 1 415 ? 2.154 18.594 30.188 1 93.81 415 GLN B N 1
ATOM 6889 C CA . GLN B 1 415 ? 1.463 19.875 30.375 1 93.81 415 GLN B CA 1
ATOM 6890 C C . GLN B 1 415 ? -0.049 19.672 30.422 1 93.81 415 GLN B C 1
ATOM 6892 O O . GLN B 1 415 ? -0.573 18.719 29.844 1 93.81 415 GLN B O 1
ATOM 6897 N N . ASN B 1 416 ? -0.804 20.516 31.078 1 91.38 416 ASN B N 1
ATOM 6898 C CA . ASN B 1 416 ? -2.262 20.438 31.094 1 91.38 416 ASN B CA 1
ATOM 6899 C C . ASN B 1 416 ? -2.891 21.625 30.375 1 91.38 416 ASN B C 1
ATOM 6901 O O . ASN B 1 416 ? -4.055 21.562 29.969 1 91.38 416 ASN B O 1
ATOM 6905 N N . PHE B 1 417 ? -2.238 22.734 30.156 1 95.31 417 PHE B N 1
ATOM 6906 C CA . PHE B 1 417 ? -2.645 23.938 29.422 1 95.31 417 PHE B CA 1
ATOM 6907 C C . PHE B 1 417 ? -3.963 24.469 29.953 1 95.31 417 PHE B C 1
ATOM 6909 O O . PHE B 1 417 ? -4.84 24.875 29.172 1 95.31 417 PHE B O 1
ATOM 6916 N N . GLU B 1 418 ? -4.152 24.453 31.219 1 95.88 418 GLU B N 1
ATOM 6917 C CA . GLU B 1 418 ? -5.402 24.781 31.891 1 95.88 418 GLU B CA 1
ATOM 6918 C C . GLU B 1 418 ? -5.801 26.234 31.625 1 95.88 418 GLU B C 1
ATOM 6920 O O . GLU B 1 418 ? -6.977 26.531 31.391 1 95.88 418 GLU B O 1
ATOM 6925 N N . GLU B 1 419 ? -4.879 27.125 31.688 1 96.31 419 GLU B N 1
ATOM 6926 C CA . GLU B 1 419 ? -5.164 28.547 31.484 1 96.31 419 GLU B CA 1
ATOM 6927 C C . GLU B 1 419 ? -5.688 28.812 30.078 1 96.31 419 GLU B C 1
ATOM 6929 O O . GLU B 1 419 ? -6.664 29.547 29.906 1 96.31 419 GLU B O 1
ATOM 6934 N N . ASP B 1 420 ? -5.016 28.234 29.125 1 97.44 420 ASP B N 1
ATOM 6935 C CA . ASP B 1 420 ? -5.477 28.391 27.75 1 97.44 420 ASP B CA 1
ATOM 6936 C C . ASP B 1 420 ? -6.883 27.828 27.578 1 97.44 420 ASP B C 1
ATOM 6938 O O . ASP B 1 420 ? -7.738 28.453 26.938 1 97.44 420 ASP B O 1
ATOM 6942 N N . LEU B 1 421 ? -7.137 26.688 28.156 1 97.81 421 LEU B N 1
ATOM 6943 C CA . LEU B 1 421 ? -8.422 26.016 28.016 1 97.81 421 LEU B CA 1
ATOM 6944 C C . LEU B 1 421 ? -9.539 26.844 28.641 1 97.81 421 LEU B C 1
ATOM 6946 O O . LEU B 1 421 ? -10.641 26.922 28.094 1 97.81 421 LEU B O 1
ATOM 6950 N N . LYS B 1 422 ? -9.195 27.406 29.75 1 97.75 422 LYS B N 1
ATOM 6951 C CA . LYS B 1 422 ? -10.188 28.25 30.406 1 97.75 422 LYS B CA 1
ATOM 6952 C C . LYS B 1 422 ? -10.602 29.422 29.516 1 97.75 422 LYS B C 1
ATOM 6954 O O . LYS B 1 422 ? -11.781 29.75 29.406 1 97.75 422 LYS B O 1
ATOM 6959 N N . MET B 1 423 ? -9.656 30.031 28.891 1 97.94 423 MET B N 1
ATOM 6960 C CA . MET B 1 423 ? -9.922 31.156 28 1 97.94 423 MET B CA 1
ATOM 6961 C C . MET B 1 423 ? -10.734 30.703 26.797 1 97.94 423 MET B C 1
ATOM 6963 O O . MET B 1 423 ? -11.727 31.344 26.422 1 97.94 423 MET B O 1
ATOM 6967 N N . ILE B 1 424 ? -10.352 29.609 26.234 1 98 424 ILE B N 1
ATOM 6968 C CA . ILE B 1 424 ? -10.992 29.078 25.031 1 98 424 ILE B CA 1
ATOM 6969 C C . ILE B 1 424 ? -12.445 28.703 25.344 1 98 424 ILE B C 1
ATOM 6971 O O . ILE B 1 424 ? -13.359 29.141 24.641 1 98 424 ILE B O 1
ATOM 6975 N N . CYS B 1 425 ? -12.648 27.984 26.406 1 97.12 425 CYS B N 1
ATOM 6976 C CA . CYS B 1 425 ? -13.977 27.484 26.75 1 97.12 425 CYS B CA 1
ATOM 6977 C C . CYS B 1 425 ? -14.891 28.641 27.156 1 97.12 425 CYS B C 1
ATOM 6979 O O . CYS B 1 425 ? -16.094 28.594 26.891 1 97.12 425 CYS B O 1
ATOM 6981 N N . SER B 1 426 ? -14.312 29.641 27.75 1 96.44 426 SER B N 1
ATOM 6982 C CA . SER B 1 426 ? -15.094 30.812 28.094 1 96.44 426 SER B CA 1
ATOM 6983 C C . SER B 1 426 ? -15.68 31.469 26.844 1 96.44 426 SER B C 1
ATOM 6985 O O . SER B 1 426 ? -16.875 31.797 26.812 1 96.44 426 SER B O 1
ATOM 6987 N N . GLU B 1 427 ? -14.883 31.625 25.891 1 95.25 427 GLU B N 1
ATOM 6988 C CA . GLU B 1 427 ? -15.344 32.25 24.672 1 95.25 427 GLU B CA 1
ATOM 6989 C C . GLU B 1 427 ? -16.312 31.344 23.906 1 95.25 427 GLU B C 1
ATOM 6991 O O . GLU B 1 427 ? -17.266 31.828 23.297 1 95.25 427 GLU B O 1
ATOM 6996 N N . ILE B 1 428 ? -16.047 30.062 23.906 1 94 428 ILE B N 1
ATOM 6997 C CA . ILE B 1 428 ? -16.938 29.094 23.25 1 94 428 ILE B CA 1
ATOM 6998 C C . ILE B 1 428 ? -18.297 29.109 23.922 1 94 428 ILE B C 1
ATOM 7000 O O . ILE B 1 428 ? -19.328 29.062 23.25 1 94 428 ILE B O 1
ATOM 7004 N N . GLY B 1 429 ? -18.281 29.203 25.203 1 92.38 429 GLY B N 1
ATOM 7005 C CA . GLY B 1 429 ? -19.531 29.281 25.953 1 92.38 429 GLY B CA 1
ATOM 7006 C C . GLY B 1 429 ? -20.359 30.5 25.594 1 92.38 429 GLY B C 1
ATOM 7007 O O . GLY B 1 429 ? -21.594 30.406 25.484 1 92.38 429 GLY B O 1
ATOM 7008 N N . LYS B 1 430 ? -19.719 31.609 25.375 1 91.12 430 LYS B N 1
ATOM 7009 C CA . LYS B 1 430 ? -20.406 32.812 24.969 1 91.12 430 LYS B CA 1
ATOM 7010 C C . LYS B 1 430 ? -21.062 32.656 23.594 1 91.12 430 LYS B C 1
ATOM 7012 O O . LYS B 1 430 ? -22.172 33.125 23.375 1 91.12 430 LYS B O 1
ATOM 7017 N N . ARG B 1 431 ? -20.422 32 22.812 1 85.38 431 ARG B N 1
ATOM 7018 C CA . ARG B 1 431 ? -20.938 31.797 21.469 1 85.38 431 ARG B CA 1
ATOM 7019 C C . ARG B 1 431 ? -22.141 30.859 21.469 1 85.38 431 ARG B C 1
ATOM 7021 O O . ARG B 1 431 ? -23.109 31.094 20.734 1 85.38 431 ARG B O 1
ATOM 7028 N N . ILE B 1 432 ? -21.969 29.719 22.188 1 83.19 432 ILE B N 1
ATOM 7029 C CA . ILE B 1 432 ? -23.047 28.734 22.25 1 83.19 432 ILE B CA 1
ATOM 7030 C C . ILE B 1 432 ? -24.266 29.359 22.922 1 83.19 432 ILE B C 1
ATOM 7032 O O . ILE B 1 432 ? -25.406 29.141 22.484 1 83.19 432 ILE B O 1
ATOM 7036 N N . GLY B 1 433 ? -24.016 30.078 23.984 1 73.69 433 GLY B N 1
ATOM 7037 C CA . GLY B 1 433 ? -25.094 30.75 24.703 1 73.69 433 GLY B CA 1
ATOM 7038 C C . GLY B 1 433 ? -25.781 31.812 23.891 1 73.69 433 GLY B C 1
ATOM 7039 O O . GLY B 1 433 ? -27 31.969 23.969 1 73.69 433 GLY B O 1
ATOM 7040 N N . SER B 1 434 ? -25.031 32.5 23.188 1 63.94 434 SER B N 1
ATOM 7041 C CA . SER B 1 434 ? -25.609 33.531 22.344 1 63.94 434 SER B CA 1
ATOM 7042 C C . SER B 1 434 ? -26.5 32.906 21.266 1 63.94 434 SER B C 1
ATOM 7044 O O . SER B 1 434 ? -27.5 33.5 20.859 1 63.94 434 SER B O 1
ATOM 7046 N N . LYS B 1 435 ? -26.25 31.781 20.734 1 64.12 435 LYS B N 1
ATOM 7047 C CA . LYS B 1 435 ? -27.047 31.125 19.703 1 64.12 435 LYS B CA 1
ATOM 7048 C C . LYS B 1 435 ? -28.344 30.547 20.297 1 64.12 435 LYS B C 1
ATOM 7050 O O . LYS B 1 435 ? -29.375 30.5 19.609 1 64.12 435 LYS B O 1
ATOM 7055 N N . THR B 1 436 ? -28.25 30.203 21.609 1 48.41 436 THR B N 1
ATOM 7056 C CA . THR B 1 436 ? -29.453 29.703 22.266 1 48.41 436 THR B CA 1
ATOM 7057 C C . THR B 1 436 ? -30.422 30.859 22.547 1 48.41 436 THR B C 1
ATOM 7059 O O . THR B 1 436 ? -31.641 30.672 22.516 1 48.41 436 THR B O 1
ATOM 7062 N N . LEU B 1 437 ? -29.969 32.094 22.75 1 47.72 437 LEU B N 1
ATOM 7063 C CA . LEU B 1 437 ? -30.844 33.219 23 1 47.72 437 LEU B CA 1
ATOM 7064 C C . LEU B 1 437 ? -31.422 33.781 21.703 1 47.72 437 LEU B C 1
ATOM 7066 O O . LEU B 1 437 ? -32.531 34.312 21.688 1 47.72 437 LEU B O 1
ATOM 7070 N N . ASN B 1 438 ? -30.719 33.812 20.781 1 42.28 438 ASN B N 1
ATOM 7071 C CA . ASN B 1 438 ? -31.219 34.344 19.516 1 42.28 438 ASN B CA 1
ATOM 7072 C C . ASN B 1 438 ? -32.062 33.312 18.781 1 42.28 438 ASN B C 1
ATOM 7074 O O . ASN B 1 438 ? -32.438 33.531 17.625 1 42.28 438 ASN B O 1
ATOM 7078 N N . LYS B 1 439 ? -32.094 32.125 19.188 1 43.59 439 LYS B N 1
ATOM 7079 C CA . LYS B 1 439 ? -33.125 31.266 18.672 1 43.59 439 LYS B CA 1
ATOM 7080 C C . LYS B 1 439 ? -34.406 31.375 19.531 1 43.59 439 LYS B C 1
ATOM 7082 O O . LYS B 1 439 ? -34.312 31.391 20.766 1 43.59 439 LYS B O 1
#